Protein 7Y55 (pdb70)

Sequence (892 aa):
ENQVKVLNLWASPFGLRVLVGLEEKGVKYEYQEENLASKSELLLKMNPIHKKIPVLIHNDKPVLESLIIVEYIDEAWPNTNPFMPSSAYERARARFWADFVDKKLYDNGGALIMKCKGEAQEEAKRNMLEYLGLLEGALDELSGGIKPYFGGEKFGYMDIAFIPFASWFQAWEVMGNWKIPLETQFPRLHEWVNACMERESVKKVLPHPEKVAEFAMQMRRRFVENQVKVLNLWASPFGLRVLVGLEEKGVKYEYQEENLASKSELLLKMNPIHKKIPVLIHNDKPVLESLIIVEYIDEAWPNTNPFMPSSAYERARARFWADFVDKKLYDNGGALIMKCKGEAQEEAKRNMLEYLGLLEGALDELSGGIKPYFGGEKFGYMDIAFIPFASWFQAWEVMGNWKIPLETQFPRLHEWVNACMERESVKKVLPHPEKVAEFAMQMRRRFVNQVKVLNLWASPFGLRVLVGLEEKGVKYEYQEENLASKSELLLKMNPIHKKIPVLIHNDKPVLESLIIVEYIDEAWPNTNPFMPSSAYERARARFWADFVDKKLYDNGGALIMKCKGEAQEEAKRNMLEYLGLLEGALDELSGGIKPYFGGEKFGYMDIAFIPFASWFQAWEVMGNWKIPLETQFPRLHEWVNACMERESVKKVLPHPEKVAEFAMQMRRRFVQVKVLNLWASPFGLRVLVGLEEKGVKYEYQEENLASKSELLLKMNPIHKKIPVLIHNDKPVLESLIIVEYIDEAWPNTNPFMPSSAYERARARFWADFVDKKLYDNGGALIMKCKGEAQEEAKRNMLEYLGLLEGALDELSGGIKPYFGGEKFGYMDIAFIPFASWFQAWEVMGNWKIPLETQFPRLHEWVNACMERESVKKVLPHPEKVAEFAMQMRRRF

Organism: NCBI:txid190402

Structure (mmCIF, N/CA/C/O backbone):
data_7Y55
#
_entry.id   7Y55
#
_cell.length_a   166.402
_cell.length_b   55.509
_cell.length_c   119.754
_cell.angle_alpha   90.0
_cell.angle_beta   112.498
_cell.angle_gamma   90.0
#
_symmetry.space_group_name_H-M   'C 1 2 1'
#
loop_
_entity.id
_entity.type
_entity.pdbx_description
1 polymer PdGSTU1
2 non-polymer GLUTATHIONE
3 water water
#
loop_
_atom_site.group_PDB
_atom_site.id
_atom_site.type_symbol
_atom_site.label_atom_id
_atom_site.label_alt_id
_atom_site.label_comp_id
_atom_site.label_asym_id
_atom_site.label_entity_id
_atom_site.label_seq_id
_atom_site.pdbx_PDB_ins_code
_atom_site.Cartn_x
_atom_site.Cartn_y
_atom_site.Cartn_z
_atom_site.occupancy
_atom_site.B_iso_or_equiv
_atom_site.auth_seq_id
_atom_site.auth_comp_id
_atom_site.auth_asym_id
_atom_site.auth_atom_id
_atom_site.pdbx_PDB_model_num
ATOM 1 N N . GLU A 1 11 ? -54.29604 26.06004 37.18833 1.000 86.19055 2 GLU A N 1
ATOM 2 C CA . GLU A 1 11 ? -55.70632 25.88148 37.48917 1.000 89.14090 2 GLU A CA 1
ATOM 3 C C . GLU A 1 11 ? -56.16496 24.47898 37.09216 1.000 87.90170 2 GLU A C 1
ATOM 4 O O . GLU A 1 11 ? -57.08081 24.32299 36.28154 1.000 101.64445 2 GLU A O 1
ATOM 15 N N . ASN A 1 12 ? -55.51900 23.46011 37.65564 1.000 82.51370 3 ASN A N 1
ATOM 16 C CA . ASN A 1 12 ? -56.06718 22.10807 37.60948 1.000 79.56343 3 ASN A CA 1
ATOM 17 C C . ASN A 1 12 ? -55.93177 21.46753 38.98830 1.000 83.15657 3 ASN A C 1
ATOM 18 O O . ASN A 1 12 ? -55.09294 21.86955 39.80217 1.000 73.17505 3 ASN A O 1
ATOM 29 N N . GLN A 1 13 ? -56.76001 20.46190 39.23534 1.000 68.30379 4 GLN A N 1
ATOM 30 C CA . GLN A 1 13 ? -57.03036 19.97186 40.58902 1.000 63.97261 4 GLN A CA 1
ATOM 31 C C . GLN A 1 13 ? -56.03915 19.02396 41.24968 1.000 58.06178 4 GLN A C 1
ATOM 32 O O . GLN A 1 13 ? -56.20673 18.68045 42.42019 1.000 51.38841 4 GLN A O 1
ATOM 46 N N . VAL A 1 14 ? -55.00141 18.61706 40.53522 1.000 56.66807 5 VAL A N 1
ATOM 47 C CA . VAL A 1 14 ? -54.02564 17.70636 41.11644 1.000 53.47057 5 VAL A CA 1
ATOM 48 C C . VAL A 1 14 ? -52.69513 18.40087 41.12992 1.000 52.44632 5 VAL A C 1
ATOM 49 O O . VAL A 1 14 ? -52.28621 18.96601 40.12719 1.000 54.95262 5 VAL A O 1
ATOM 62 N N . LYS A 1 15 ? -52.04510 18.38793 42.28502 1.000 47.97785 6 LYS A N 1
ATOM 63 C CA . LYS A 1 15 ? -50.74397 19.02010 42.40435 1.000 44.78654 6 LYS A CA 1
ATOM 64 C C . LYS A 1 15 ? -49.77036 17.99628 42.97021 1.000 43.48498 6 LYS A C 1
ATOM 65 O O . LYS A 1 15 ? -50.12413 17.21917 43.85709 1.000 42.48228 6 LYS A O 1
ATOM 84 N N . VAL A 1 16 ? -48.54796 17.99348 42.45071 1.000 42.37613 7 VAL A N 1
ATOM 85 C CA . VAL A 1 16 ? -47.53579 17.05908 42.92740 1.000 40.01843 7 VAL A CA 1
ATOM 86 C C . VAL A 1 16 ? -46.32548 17.82057 43.44080 1.000 40.35143 7 VAL A C 1
ATOM 87 O O . VAL A 1 16 ? -45.73724 18.62438 42.72212 1.000 40.65623 7 VAL A O 1
ATOM 100 N N . LEU A 1 17 ? -45.97399 17.57001 44.69876 1.000 38.77792 8 LEU A N 1
ATOM 101 C CA . LEU A 1 17 ? -44.76661 18.14263 45.27203 1.000 40.35771 8 LEU A CA 1
ATOM 102 C C . LEU A 1 17 ? -43.68373 17.08582 45.22119 1.000 39.55271 8 LEU A C 1
ATOM 103 O O . LEU A 1 17 ? -43.85742 15.98279 45.76280 1.000 38.35276 8 LEU A O 1
ATOM 119 N N . ASN A 1 18 ? -42.57497 17.41893 44.56257 1.000 40.48454 9 ASN A N 1
ATOM 120 C CA . ASN A 1 18 ? -41.56026 16.40930 44.30148 1.000 40.16057 9 ASN A CA 1
ATOM 121 C C . ASN A 1 18 ? -40.15895 16.91847 44.01213 1.000 39.78866 9 ASN A C 1
ATOM 122 O O . ASN A 1 18 ? -39.95077 18.07858 43.67349 1.000 40.60410 9 ASN A O 1
ATOM 133 N N . LEU A 1 19 ? -39.20714 16.00682 44.16951 1.000 40.44449 10 LEU A N 1
ATOM 134 C CA . LEU A 1 19 ? -37.84682 16.16766 43.68063 1.000 38.33046 10 LEU A CA 1
ATOM 135 C C . LEU A 1 19 ? -37.66842 15.32259 42.41814 1.000 37.53315 10 LEU A C 1
ATOM 136 O O . LEU A 1 19 ? -37.94838 14.12845 42.42224 1.000 37.02030 10 LEU A O 1
ATOM 152 N N . TRP A 1 20 ? -37.20753 15.95251 41.34272 1.000 37.72040 11 TRP A N 1
ATOM 153 C CA . TRP A 1 20 ? -37.20928 15.33906 40.01120 1.000 37.62651 11 TRP A CA 1
ATOM 154 C C . TRP A 1 20 ? -36.51859 13.96554 39.93291 1.000 38.64557 11 TRP A C 1
ATOM 155 O O . TRP A 1 20 ? -36.94319 13.10747 39.16014 1.000 37.73315 11 TRP A O 1
ATOM 176 N N . ALA A 1 21 ? -35.46109 13.75984 40.72117 1.000 39.52653 12 ALA A N 1
ATOM 177 C CA . ALA A 1 21 ? -34.66061 12.52907 40.63617 1.000 39.90949 12 ALA A CA 1
ATOM 178 C C . ALA A 1 21 ? -35.14011 11.41466 41.57265 1.000 38.48759 12 ALA A C 1
ATOM 179 O O . ALA A 1 21 ? -34.64671 10.29421 41.50241 1.000 38.29156 12 ALA A O 1
ATOM 186 N N . SER A 1 22 ? -36.09797 11.70752 42.44612 1.000 37.92190 13 SER A N 1
ATOM 187 C CA . SER A 1 22 ? -36.56967 10.69917 43.39491 1.000 40.73303 13 SER A CA 1
ATOM 188 C C . SER A 1 22 ? -37.39322 9.61495 42.69127 1.000 39.34540 13 SER A C 1
ATOM 189 O O . SER A 1 22 ? -38.37507 9.94028 42.04142 1.000 40.98939 13 SER A O 1
ATOM 197 N N . PRO A 1 23 ? -36.99201 8.32921 42.80780 1.000 42.10428 14 PRO A N 1
ATOM 198 C CA . PRO A 1 23 ? -37.79655 7.24151 42.22423 1.000 41.67536 14 PRO A CA 1
ATOM 199 C C . PRO A 1 23 ? -39.19390 7.21209 42.83449 1.000 41.28693 14 PRO A C 1
ATOM 200 O O . PRO A 1 23 ? -40.18128 6.90991 42.15709 1.000 42.30576 14 PRO A O 1
ATOM 211 N N . PHE A 1 24 ? -39.27047 7.60953 44.09982 1.000 39.37555 15 PHE A N 1
ATOM 212 C CA . PHE A 1 24 ? -40.50545 7.52555 44.86992 1.000 40.40731 15 PHE A CA 1
ATOM 213 C C . PHE A 1 24 ? -41.59638 8.46192 44.36299 1.000 40.00577 15 PHE A C 1
ATOM 214 O O . PHE A 1 24 ? -42.76564 8.09797 44.37505 1.000 38.46092 15 PHE A O 1
ATOM 231 N N . GLY A 1 25 ? -41.23145 9.65702 43.90625 1.000 39.64156 16 GLY A N 1
ATOM 232 C CA . GLY A 1 25 ? -42.20337 10.56099 43.29910 1.000 37.15291 16 GLY A CA 1
ATOM 233 C C . GLY A 1 25 ? -42.46724 10.21121 41.84926 1.000 37.37673 16 GLY A C 1
ATOM 234 O O . GLY A 1 25 ? -43.58191 10.39118 41.32367 1.000 36.34041 16 GLY A O 1
ATOM 238 N N . LEU A 1 26 ? -41.43305 9.69657 41.19128 1.000 39.15842 17 LEU A N 1
ATOM 239 C CA . LEU A 1 26 ? -41.58165 9.22013 39.82065 1.000 41.02783 17 LEU A CA 1
ATOM 240 C C . LEU A 1 26 ? -42.63377 8.12509 39.71453 1.000 38.10002 17 LEU A C 1
ATOM 241 O O . LEU A 1 26 ? -43.36714 8.07129 38.73199 1.000 37.81637 17 LEU A O 1
ATOM 257 N N . ARG A 1 27 ? -42.71371 7.26742 40.72974 1.000 38.43496 18 ARG A N 1
ATOM 258 C CA . ARG A 1 27 ? -43.85017 6.34374 40.86189 1.000 41.66653 18 ARG A CA 1
ATOM 259 C C . ARG A 1 27 ? -45.19874 7.05046 40.67307 1.000 36.15720 18 ARG A C 1
ATOM 260 O O . ARG A 1 27 ? -46.03842 6.66119 39.84879 1.000 37.54448 18 ARG A O 1
ATOM 281 N N . VAL A 1 28 ? -45.37598 8.10418 41.45947 1.000 35.81032 19 VAL A N 1
ATOM 282 C CA . VAL A 1 28 ? -46.59591 8.89338 41.47614 1.000 35.97794 19 VAL A CA 1
ATOM 283 C C . VAL A 1 28 ? -46.89085 9.49583 40.10393 1.000 37.02278 19 VAL A C 1
ATOM 284 O O . VAL A 1 28 ? -48.00626 9.38840 39.58350 1.000 37.43657 19 VAL A O 1
ATOM 297 N N . LEU A 1 29 ? -45.87917 10.11325 39.51046 1.000 37.25582 20 LEU A N 1
ATOM 298 C CA . LEU A 1 29 ? -46.05297 10.69994 38.18256 1.000 38.67777 20 LEU A CA 1
ATOM 299 C C . LEU A 1 29 ? -46.43965 9.63886 37.15141 1.000 37.56943 20 LEU A C 1
ATOM 300 O O . LEU A 1 29 ? -47.36188 9.84881 36.35489 1.000 40.12025 20 LEU A O 1
ATOM 316 N N . VAL A 1 30 ? -45.72623 8.51265 37.15243 1.000 37.90031 21 VAL A N 1
ATOM 317 C CA . VAL A 1 30 ? -46.03944 7.42579 36.22846 1.000 39.54626 21 VAL A CA 1
ATOM 318 C C . VAL A 1 30 ? -47.49943 6.97689 36.38077 1.000 38.44631 21 VAL A C 1
ATOM 319 O O . VAL A 1 30 ? -48.24468 6.87897 35.39368 1.000 42.49643 21 VAL A O 1
ATOM 332 N N . GLY A 1 31 ? -47.90611 6.72110 37.62097 1.000 37.89098 22 GLY A N 1
ATOM 333 C CA . GLY A 1 31 ? -49.27602 6.32597 37.90114 1.000 37.09391 22 GLY A CA 1
ATOM 334 C C . GLY A 1 31 ? -50.30589 7.34096 37.43009 1.000 40.36880 22 GLY A C 1
ATOM 335 O O . GLY A 1 31 ? -51.32303 6.96522 36.85108 1.000 41.82723 22 GLY A O 1
ATOM 339 N N . LEU A 1 32 ? -50.05460 8.62512 37.67860 1.000 39.70868 23 LEU A N 1
ATOM 340 C CA . LEU A 1 32 ? -50.96561 9.66661 37.20527 1.000 40.65366 23 LEU A CA 1
ATOM 341 C C . LEU A 1 32 ? -51.03248 9.69627 35.68264 1.000 44.25005 23 LEU A C 1
ATOM 342 O O . LEU A 1 32 ? -52.10670 9.86660 35.11448 1.000 43.51707 23 LEU A O 1
ATOM 358 N N . GLU A 1 33 ? -49.88856 9.55215 35.01752 1.000 43.86134 24 GLU A N 1
ATOM 359 C CA . GLU A 1 33 ? -49.87865 9.55005 33.55276 1.000 45.53699 24 GLU A CA 1
ATOM 360 C C . GLU A 1 33 ? -50.68092 8.37316 33.00786 1.000 47.10733 24 GLU A C 1
ATOM 361 O O . GLU A 1 33 ? -51.45907 8.53740 32.06471 1.000 46.29287 24 GLU A O 1
ATOM 373 N N . GLU A 1 34 ? -50.53128 7.20183 33.61981 1.000 44.42812 25 GLU A N 1
ATOM 374 C CA . GLU A 1 34 ? -51.29379 6.03471 33.17321 1.000 48.75885 25 GLU A CA 1
ATOM 375 C C . GLU A 1 34 ? -52.81055 6.25714 33.24816 1.000 51.49420 25 GLU A C 1
ATOM 376 O O . GLU A 1 34 ? -53.53233 5.85195 32.34681 1.000 58.20874 25 GLU A O 1
ATOM 388 N N . LYS A 1 35 ? -53.28385 6.94870 34.28544 1.000 51.89643 26 LYS A N 1
ATOM 389 C CA . LYS A 1 35 ? -54.72026 7.20586 34.46437 1.000 52.12776 26 LYS A CA 1
ATOM 390 C C . LYS A 1 35 ? -55.25070 8.35798 33.62488 1.000 50.57504 26 LYS A C 1
ATOM 391 O O . LYS A 1 35 ? -56.45459 8.59753 33.59371 1.000 51.20361 26 LYS A O 1
ATOM 410 N N . GLY A 1 36 ? -54.35832 9.07054 32.94586 1.000 49.01572 27 GLY A N 1
ATOM 411 C CA . GLY A 1 36 ? -54.75297 10.22175 32.15399 1.000 50.09287 27 GLY A CA 1
ATOM 412 C C . GLY A 1 36 ? -55.12212 11.43004 32.99118 1.000 47.61919 27 GLY A C 1
ATOM 413 O O . GLY A 1 36 ? -55.91270 12.26498 32.55962 1.000 47.88308 27 GLY A O 1
ATOM 417 N N . VAL A 1 37 ? -54.55459 11.53325 34.18857 1.000 48.52827 28 VAL A N 1
ATOM 418 C CA . VAL A 1 37 ? -54.83327 12.67794 35.05895 1.000 51.03616 28 VAL A CA 1
ATOM 419 C C . VAL A 1 37 ? -53.88652 13.83751 34.71026 1.000 49.87296 28 VAL A C 1
ATOM 420 O O . VAL A 1 37 ? -52.68094 13.62360 34.59824 1.000 50.00138 28 VAL A O 1
ATOM 433 N N . LYS A 1 38 ? -54.42009 15.05100 34.53775 1.000 55.79109 29 LYS A N 1
ATOM 434 C CA . LYS A 1 38 ? -53.57981 16.22938 34.29442 1.000 58.19850 29 LYS A CA 1
ATOM 435 C C . LYS A 1 38 ? -53.27578 16.82808 35.66241 1.000 56.20489 29 LYS A C 1
ATOM 436 O O . LYS A 1 38 ? -54.13998 16.85556 36.53626 1.000 57.06216 29 LYS A O 1
ATOM 455 N N . TYR A 1 39 ? -52.03920 17.27225 35.86123 1.000 56.21260 30 TYR A N 1
ATOM 456 C CA . TYR A 1 39 ? -51.60136 17.73712 37.17276 1.000 53.26200 30 TYR A CA 1
ATOM 457 C C . TYR A 1 39 ? -50.57550 18.85983 37.08724 1.000 53.46177 30 TYR A C 1
ATOM 458 O O . TYR A 1 39 ? -49.85779 19.01041 36.09436 1.000 53.71577 30 TYR A O 1
ATOM 476 N N . GLU A 1 40 ? -50.53601 19.64834 38.15311 1.000 55.07561 31 GLU A N 1
ATOM 477 C CA . GLU A 1 40 ? -49.47362 20.59905 38.40238 1.000 55.58238 31 GLU A CA 1
ATOM 478 C C . GLU A 1 40 ? -48.29096 19.89536 39.04910 1.000 49.38859 31 GLU A C 1
ATOM 479 O O . GLU A 1 40 ? -48.45699 18.99464 39.87468 1.000 45.98614 31 GLU A O 1
ATOM 491 N N . TYR A 1 41 ? -47.09878 20.33294 38.66450 1.000 46.11305 32 TYR A N 1
ATOM 492 C CA . TYR A 1 41 ? -45.86627 19.82822 39.24089 1.000 43.08365 32 TYR A CA 1
ATOM 493 C C . TYR A 1 41 ? -45.12230 20.96289 39.91344 1.000 42.35033 32 TYR A C 1
ATOM 494 O O . TYR A 1 41 ? -44.93815 22.03624 39.34407 1.000 41.22221 32 TYR A O 1
ATOM 512 N N . GLN A 1 42 ? -44.70892 20.70436 41.14497 1.000 40.73103 33 GLN A N 1
ATOM 513 C CA . GLN A 1 42 ? -43.90646 21.64654 41.88852 1.000 41.78559 33 GLN A CA 1
ATOM 514 C C . GLN A 1 42 ? -42.63335 20.95917 42.39033 1.000 40.40870 33 GLN A C 1
ATOM 515 O O . GLN A 1 42 ? -42.66534 19.98568 43.16237 1.000 39.07585 33 GLN A O 1
ATOM 529 N N . GLU A 1 43 ? -41.51128 21.48204 41.90649 1.000 40.29430 34 GLU A N 1
ATOM 530 C CA . GLU A 1 43 ? -40.20377 21.02934 42.33697 1.000 40.76795 34 GLU A CA 1
ATOM 531 C C . GLU A 1 43 ? -39.88969 21.60780 43.70510 1.000 42.90026 34 GLU A C 1
ATOM 532 O O . GLU A 1 43 ? -39.99941 22.80722 43.91485 1.000 44.06037 34 GLU A O 1
ATOM 544 N N . GLU A 1 44 ? -39.48382 20.74276 44.62817 1.000 43.81314 35 GLU A N 1
ATOM 545 C CA . GLU A 1 44 ? -39.10879 21.17057 45.97203 1.000 48.60491 35 GLU A CA 1
ATOM 546 C C . GLU A 1 44 ? -37.60280 21.05280 46.16437 1.000 49.07202 35 GLU A C 1
ATOM 547 O O . GLU A 1 44 ? -36.99861 20.06284 45.76320 1.000 46.84783 35 GLU A O 1
ATOM 559 N N . ASN A 1 45 ? -37.01084 22.07313 46.77959 1.000 53.05324 36 ASN A N 1
ATOM 560 C CA . ASN A 1 45 ? -35.64410 21.99438 47.27856 1.000 59.11766 36 ASN A CA 1
ATOM 561 C C . ASN A 1 45 ? -35.68698 21.54850 48.73734 1.000 62.40685 36 ASN A C 1
ATOM 562 O O . ASN A 1 45 ? -36.27898 22.21877 49.57578 1.000 74.57478 36 ASN A O 1
ATOM 573 N N . LEU A 1 46 ? -35.08050 20.40265 49.02731 1.000 63.93567 37 LEU A N 1
ATOM 574 C CA . LEU A 1 46 ? -35.13469 19.82497 50.36230 1.000 66.39301 37 LEU A CA 1
ATOM 575 C C . LEU A 1 46 ? -34.33206 20.66769 51.35505 1.000 64.77991 37 LEU A C 1
ATOM 576 O O . LEU A 1 46 ? -34.46809 20.49861 52.56948 1.000 63.91914 37 LEU A O 1
ATOM 592 N N . ALA A 1 47 ? -33.50886 21.58121 50.83644 1.000 63.09561 38 ALA A N 1
ATOM 593 C CA . ALA A 1 47 ? -32.75406 22.51967 51.67768 1.000 65.63855 38 ALA A CA 1
ATOM 594 C C . ALA A 1 47 ? -33.57810 23.75849 52.03004 1.000 63.55717 38 ALA A C 1
ATOM 595 O O . ALA A 1 47 ? -33.32037 24.41177 53.03604 1.000 63.64191 38 ALA A O 1
ATOM 602 N N . SER A 1 48 ? -34.58382 24.05526 51.21185 1.000 62.00295 39 SER A N 1
ATOM 603 C CA . SER A 1 48 ? -35.51296 25.15307 51.47710 1.000 62.40478 39 SER A CA 1
ATOM 604 C C . SER A 1 48 ? -36.91998 24.68784 51.09961 1.000 59.83074 39 SER A C 1
ATOM 605 O O . SER A 1 48 ? -37.40232 24.94441 49.99608 1.000 58.82517 39 SER A O 1
ATOM 613 N N . LYS A 1 49 ? -37.56546 23.99265 52.03184 1.000 58.86465 40 LYS A N 1
ATOM 614 C CA . LYS A 1 49 ? -38.86644 23.37414 51.78548 1.000 56.72177 40 LYS A CA 1
ATOM 615 C C . LYS A 1 49 ? -40.02023 24.36486 51.78921 1.000 55.92815 40 LYS A C 1
ATOM 616 O O . LYS A 1 49 ? -40.12459 25.22009 52.66744 1.000 55.89592 40 LYS A O 1
ATOM 635 N N . SER A 1 50 ? -40.89703 24.22962 50.80316 1.000 55.17954 41 SER A N 1
ATOM 636 C CA . SER A 1 50 ? -42.10552 25.03328 50.75365 1.000 55.73969 41 SER A CA 1
ATOM 637 C C . SER A 1 50 ? -42.95826 24.80855 52.00428 1.000 56.61494 41 SER A C 1
ATOM 638 O O . SER A 1 50 ? -43.00366 23.70754 52.55221 1.000 53.81869 41 SER A O 1
ATOM 646 N N . GLU A 1 51 ? -43.64062 25.86634 52.43230 1.000 69.46120 42 GLU A N 1
ATOM 647 C CA . GLU A 1 51 ? -44.57207 25.81588 53.55374 1.000 56.22488 42 GLU A CA 1
ATOM 648 C C . GLU A 1 51 ? -45.70623 24.85788 53.27315 1.000 54.97871 42 GLU A C 1
ATOM 649 O O . GLU A 1 51 ? -46.26572 24.26042 54.18155 1.000 54.76069 42 GLU A O 1
ATOM 661 N N . LEU A 1 52 ? -46.05327 24.75311 52.00029 1.000 54.44893 43 LEU A N 1
ATOM 662 C CA . LEU A 1 52 ? -47.08665 23.84624 51.53846 1.000 55.20481 43 LEU A CA 1
ATOM 663 C C . LEU A 1 52 ? -46.72057 22.38511 51.81671 1.000 50.82864 43 LEU A C 1
ATOM 664 O O . LEU A 1 52 ? -47.53230 21.61156 52.31928 1.000 48.71798 43 LEU A O 1
ATOM 680 N N . LEU A 1 53 ? -45.48319 22.02513 51.48864 1.000 61.54164 44 LEU A N 1
ATOM 681 C CA . LEU A 1 53 ? -44.94578 20.70183 51.78267 1.000 52.79167 44 LEU A CA 1
ATOM 682 C C . LEU A 1 53 ? -45.00774 20.46081 53.28717 1.000 49.30466 44 LEU A C 1
ATOM 683 O O . LEU A 1 53 ? -45.29322 19.35719 53.73955 1.000 46.03798 44 LEU A O 1
ATOM 699 N N . LEU A 1 54 ? -44.74154 21.51966 54.04732 1.000 51.52440 45 LEU A N 1
ATOM 700 C CA . LEU A 1 54 ? -44.76059 21.48341 55.51038 1.000 51.27435 45 LEU A CA 1
ATOM 701 C C . LEU A 1 54 ? -46.17379 21.47652 56.09783 1.000 47.96587 45 LEU A C 1
ATOM 702 O O . LEU A 1 54 ? -46.38848 20.91042 57.16626 1.000 46.87048 45 LEU A O 1
ATOM 718 N N . LYS A 1 55 ? -47.12429 22.10666 55.40707 1.000 51.79910 46 LYS A N 1
ATOM 719 C CA . LYS A 1 55 ? -48.53576 22.08965 55.80854 1.000 50.18525 46 LYS A CA 1
ATOM 720 C C . LYS A 1 55 ? -49.12919 20.71694 55.52593 1.000 47.02601 46 LYS A C 1
ATOM 721 O O . LYS A 1 55 ? -49.90148 20.17088 56.31547 1.000 46.71754 46 LYS A O 1
ATOM 740 N N . MET A 1 56 ? -48.74305 20.17307 54.37886 1.000 44.21840 47 MET A N 1
ATOM 741 C CA . MET A 1 56 ? -49.29292 18.92857 53.86322 1.000 46.19268 47 MET A CA 1
ATOM 742 C C . MET A 1 56 ? -48.61593 17.66195 54.38677 1.000 41.72096 47 MET A C 1
ATOM 743 O O . MET A 1 56 ? -49.27057 16.62840 54.52257 1.000 42.17048 47 MET A O 1
ATOM 757 N N . ASN A 1 57 ? -47.31326 17.74240 54.65767 1.000 41.46396 48 ASN A N 1
ATOM 758 C CA . ASN A 1 57 ? -46.56513 16.62215 55.23163 1.000 40.68607 48 ASN A CA 1
ATOM 759 C C . ASN A 1 57 ? -45.70685 17.08701 56.41287 1.000 42.94146 48 ASN A C 1
ATOM 760 O O . ASN A 1 57 ? -44.48967 17.04498 56.35579 1.000 44.67666 48 ASN A O 1
ATOM 771 N N . PRO A 1 58 ? -46.35861 17.52114 57.50338 1.000 42.68017 49 PRO A N 1
ATOM 772 C CA . PRO A 1 58 ? -45.70316 18.06753 58.70090 1.000 45.01535 49 PRO A CA 1
ATOM 773 C C . PRO A 1 58 ? -44.94087 17.03978 59.53602 1.000 43.88763 49 PRO A C 1
ATOM 774 O O . PRO A 1 58 ? -44.03361 17.42063 60.27675 1.000 43.59830 49 PRO A O 1
ATOM 785 N N . ILE A 1 59 ? -45.30946 15.76695 59.43325 1.000 42.61839 50 ILE A N 1
ATOM 786 C CA . ILE A 1 59 ? -44.67983 14.72867 60.24337 1.000 42.66021 50 ILE A CA 1
ATOM 787 C C . ILE A 1 59 ? -43.37914 14.26252 59.61968 1.000 42.16386 50 ILE A C 1
ATOM 788 O O . ILE A 1 59 ? -42.39433 14.05216 60.32016 1.000 43.94823 50 ILE A O 1
ATOM 804 N N . HIS A 1 60 ? -43.38759 14.08616 58.30224 1.000 44.64013 51 HIS A N 1
ATOM 805 C CA . HIS A 1 60 ? -42.23047 13.54877 57.58312 1.000 46.03442 51 HIS A CA 1
ATOM 806 C C . HIS A 1 60 ? -41.50690 14.62911 56.79707 1.000 46.82626 51 HIS A C 1
ATOM 807 O O . HIS A 1 60 ? -40.29467 14.55540 56.61846 1.000 50.75175 51 HIS A O 1
ATOM 821 N N . LYS A 1 61 ? -42.25426 15.62167 56.32183 1.000 45.25134 52 LYS A N 1
ATOM 822 C CA . LYS A 1 61 ? -41.67528 16.73364 55.57638 1.000 46.74322 52 LYS A CA 1
ATOM 823 C C . LYS A 1 61 ? -40.92312 16.20176 54.37396 1.000 47.47903 52 LYS A C 1
ATOM 824 O O . LYS A 1 61 ? -39.88368 16.73431 53.99724 1.000 52.50152 52 LYS A O 1
ATOM 843 N N . LYS A 1 62 ? -41.45970 15.14203 53.77925 1.000 47.89380 53 LYS A N 1
ATOM 844 C CA . LYS A 1 62 ? -40.82508 14.49068 52.64039 1.000 49.69143 53 LYS A CA 1
ATOM 845 C C . LYS A 1 62 ? -41.65734 14.59179 51.37444 1.000 46.83294 53 LYS A C 1
ATOM 846 O O . LYS A 1 62 ? -42.86685 14.75549 51.42346 1.000 46.84081 53 LYS A O 1
ATOM 865 N N . ILE A 1 63 ? -40.97462 14.49763 50.24311 1.000 48.79055 54 ILE A N 1
ATOM 866 C CA . ILE A 1 63 ? -41.61603 14.21286 48.96876 1.000 49.60129 54 ILE A CA 1
ATOM 867 C C . ILE A 1 63 ? -41.61011 12.69728 48.75025 1.000 47.62602 54 ILE A C 1
ATOM 868 O O . ILE A 1 63 ? -40.84686 11.99335 49.39329 1.000 47.56893 54 ILE A O 1
ATOM 884 N N . PRO A 1 64 ? -42.49234 12.19208 47.87323 1.000 45.28988 55 PRO A N 1
ATOM 885 C CA . PRO A 1 64 ? -43.49020 12.99947 47.16554 1.000 42.34962 55 PRO A CA 1
ATOM 886 C C . PRO A 1 64 ? -44.69801 13.35747 48.02189 1.000 39.99528 55 PRO A C 1
ATOM 887 O O . PRO A 1 64 ? -44.94460 12.73459 49.05271 1.000 40.76345 55 PRO A O 1
ATOM 898 N N . VAL A 1 65 ? -45.40210 14.40020 47.60770 1.000 38.56712 56 VAL A N 1
ATOM 899 C CA . VAL A 1 65 ? -46.73892 14.66050 48.12949 1.000 38.46505 56 VAL A CA 1
ATOM 900 C C . VAL A 1 65 ? -47.70027 14.80966 46.97566 1.000 38.81051 56 VAL A C 1
ATOM 901 O O . VAL A 1 65 ? -47.42216 15.52461 46.01232 1.000 38.25439 56 VAL A O 1
ATOM 914 N N . LEU A 1 66 ? -48.82907 14.11069 47.08495 1.000 37.05569 57 LEU A N 1
ATOM 915 C CA . LEU A 1 66 ? -49.89401 14.25808 46.09931 1.000 38.29568 57 LEU A CA 1
ATOM 916 C C . LEU A 1 66 ? -51.10280 14.97100 46.67552 1.000 37.16361 57 LEU A C 1
ATOM 917 O O . LEU A 1 66 ? -51.73430 14.47344 47.59446 1.000 35.39299 57 LEU A O 1
ATOM 933 N N . ILE A 1 67 ? -51.42493 16.13702 46.12010 1.000 37.12566 58 ILE A N 1
ATOM 934 C CA . ILE A 1 67 ? -52.60885 16.87166 46.55896 1.000 38.27498 58 ILE A CA 1
ATOM 935 C C . ILE A 1 67 ? -53.72464 16.71915 45.54518 1.000 39.64446 58 ILE A C 1
ATOM 936 O O . ILE A 1 67 ? -53.60618 17.13295 44.38418 1.000 41.46532 58 ILE A O 1
ATOM 952 N N . HIS A 1 68 ? -54.79972 16.09886 46.02546 1.000 36.81741 59 HIS A N 1
ATOM 953 C CA . HIS A 1 68 ? -56.01732 15.90636 45.25081 1.000 38.44734 59 HIS A CA 1
ATOM 954 C C . HIS A 1 68 ? -57.15799 16.66904 45.91571 1.000 37.43570 59 HIS A C 1
ATOM 955 O O . HIS A 1 68 ? -57.63119 16.27755 46.97994 1.000 35.84622 59 HIS A O 1
ATOM 970 N N . ASN A 1 69 ? -57.58095 17.76230 45.28221 1.000 38.37703 60 ASN A N 1
ATOM 971 C CA . ASN A 1 69 ? -58.62951 18.63234 45.82053 1.000 36.18651 60 ASN A CA 1
ATOM 972 C C . ASN A 1 69 ? -58.44670 18.91428 47.31231 1.000 34.76790 60 ASN A C 1
ATOM 973 O O . ASN A 1 69 ? -59.31282 18.57758 48.11841 1.000 37.28880 60 ASN A O 1
ATOM 984 N N . ASP A 1 70 ? -57.30921 19.50414 47.67282 1.000 36.10842 61 ASP A N 1
ATOM 985 C CA . ASP A 1 70 ? -56.99386 19.84048 49.06530 1.000 36.45501 61 ASP A CA 1
ATOM 986 C C . ASP A 1 70 ? -56.83491 18.62402 49.96637 1.000 35.68210 61 ASP A C 1
ATOM 987 O O . ASP A 1 70 ? -56.79972 18.75885 51.19022 1.000 35.82704 61 ASP A O 1
ATOM 996 N N . LYS A 1 71 ? -56.71553 17.43682 49.37833 1.000 35.16763 62 LYS A N 1
ATOM 997 C CA . LYS A 1 71 ? -56.44010 16.25294 50.18093 1.000 34.26940 62 LYS A CA 1
ATOM 998 C C . LYS A 1 71 ? -54.98533 15.79218 49.94214 1.000 31.91716 62 LYS A C 1
ATOM 999 O O . LYS A 1 71 ? -54.62766 15.43694 48.81064 1.000 35.08382 62 LYS A O 1
ATOM 1018 N N . PRO A 1 72 ? -54.14492 15.80278 50.99872 1.000 33.24434 63 PRO A N 1
ATOM 1019 C CA . PRO A 1 72 ? -52.74797 15.37121 50.82992 1.000 32.49802 63 PRO A CA 1
ATOM 1020 C C . PRO A 1 72 ? -52.56162 13.86950 50.99901 1.000 32.92135 63 PRO A C 1
ATOM 1021 O O . PRO A 1 72 ? -52.88258 13.32225 52.04998 1.000 31.47585 63 PRO A O 1
ATOM 1032 N N . VAL A 1 73 ? -51.98090 13.23644 49.98449 1.000 32.14780 64 VAL A N 1
ATOM 1033 C CA . VAL A 1 73 ? -51.70154 11.81111 49.99714 1.000 32.44575 64 VAL A CA 1
ATOM 1034 C C . VAL A 1 73 ? -50.18185 11.65001 50.10759 1.000 32.39905 64 VAL A C 1
ATOM 1035 O O . VAL A 1 73 ? -49.40582 12.26394 49.34907 1.000 34.56034 64 VAL A O 1
ATOM 1048 N N . LEU A 1 74 ? -49.79328 10.82905 51.08321 1.000 32.94773 65 LEU A N 1
ATOM 1049 C CA . LEU A 1 74 ? -48.41659 10.68731 51.54357 1.000 35.44366 65 LEU A CA 1
ATOM 1050 C C . LEU A 1 74 ? -47.93683 9.23800 51.44647 1.000 36.72516 65 LEU A C 1
ATOM 1051 O O . LEU A 1 74 ? -48.74927 8.32266 51.53818 1.000 32.13005 65 LEU A O 1
ATOM 1067 N N . GLU A 1 75 ? -46.62391 9.05760 51.25520 1.000 39.65659 66 GLU A N 1
ATOM 1068 C CA . GLU A 1 75 ? -45.95614 7.75000 51.10874 1.000 40.24185 66 GLU A CA 1
ATOM 1069 C C . GLU A 1 75 ? -46.25806 7.12733 49.73277 1.000 36.13271 66 GLU A C 1
ATOM 1070 O O . GLU A 1 75 ? -47.39809 6.79642 49.42568 1.000 35.65672 66 GLU A O 1
ATOM 1082 N N . SER A 1 76 ? -45.21575 6.96026 48.91845 1.000 41.47765 67 SER A N 1
ATOM 1083 C CA . SER A 1 76 ? -45.35779 6.75033 47.46597 1.000 37.08163 67 SER A CA 1
ATOM 1084 C C . SER A 1 76 ? -46.27319 5.58318 47.10409 1.000 32.07740 67 SER A C 1
ATOM 1085 O O . SER A 1 76 ? -47.11018 5.69683 46.22058 1.000 34.42609 67 SER A O 1
ATOM 1093 N N . LEU A 1 77 ? -46.08807 4.45403 47.77500 1.000 32.67040 68 LEU A N 1
ATOM 1094 C CA . LEU A 1 77 ? -46.87337 3.25472 47.50086 1.000 32.64283 68 LEU A CA 1
ATOM 1095 C C . LEU A 1 77 ? -48.34768 3.43769 47.82848 1.000 31.92929 68 LEU A C 1
ATOM 1096 O O . LEU A 1 77 ? -49.24159 2.99412 47.09124 1.000 33.69066 68 LEU A O 1
ATOM 1112 N N . ILE A 1 78 ? -48.59294 4.09731 48.95016 1.000 31.42297 69 ILE A N 1
ATOM 1113 C CA . ILE A 1 78 ? -49.93887 4.40555 49.37506 1.000 32.06643 69 ILE A CA 1
ATOM 1114 C C . ILE A 1 78 ? -50.55258 5.37309 48.37682 1.000 34.54913 69 ILE A C 1
ATOM 1115 O O . ILE A 1 78 ? -51.71495 5.24734 48.02522 1.000 31.98540 69 ILE A O 1
ATOM 1131 N N . ILE A 1 79 ? -49.74221 6.30174 47.88578 1.000 32.87067 70 ILE A N 1
ATOM 1132 C CA . ILE A 1 79 ? -50.17216 7.24963 46.86086 1.000 31.39233 70 ILE A CA 1
ATOM 1133 C C . ILE A 1 79 ? -50.52570 6.51563 45.57622 1.000 31.99741 70 ILE A C 1
ATOM 1134 O O . ILE A 1 79 ? -51.48934 6.86143 44.90893 1.000 33.16157 70 ILE A O 1
ATOM 1150 N N . VAL A 1 80 ? -49.72355 5.51756 45.22357 1.000 32.58000 71 VAL A N 1
ATOM 1151 C CA . VAL A 1 80 ? -49.98927 4.68998 44.04465 1.000 33.54808 71 VAL A CA 1
ATOM 1152 C C . VAL A 1 80 ? -51.33092 3.96348 44.19031 1.000 33.62010 71 VAL A C 1
ATOM 1153 O O . VAL A 1 80 ? -52.17570 3.98791 43.28070 1.000 32.97658 71 VAL A O 1
ATOM 1166 N N . GLU A 1 81 ? -51.53112 3.33699 45.34657 1.000 33.14285 72 GLU A N 1
ATOM 1167 C CA . GLU A 1 81 ? -52.81225 2.70095 45.65058 1.000 34.16716 72 GLU A CA 1
ATOM 1168 C C . GLU A 1 81 ? -53.97632 3.69901 45.64511 1.000 35.63014 72 GLU A C 1
ATOM 1169 O O . GLU A 1 81 ? -55.06451 3.39446 45.15043 1.000 35.89447 72 GLU A O 1
ATOM 1181 N N . TYR A 1 82 ? -53.74139 4.88607 46.20090 1.000 32.84198 73 TYR A N 1
ATOM 1182 C CA . TYR A 1 82 ? -54.75245 5.93998 46.21910 1.000 35.19760 73 TYR A CA 1
ATOM 1183 C C . TYR A 1 82 ? -55.16045 6.28395 44.81433 1.000 36.85697 73 TYR A C 1
ATOM 1184 O O . TYR A 1 82 ? -56.34308 6.31853 44.48899 1.000 37.11429 73 TYR A O 1
ATOM 1202 N N . ILE A 1 83 ? -54.15805 6.52260 43.97924 1.000 34.49605 74 ILE A N 1
ATOM 1203 C CA . ILE A 1 83 ? -54.39521 6.84758 42.58066 1.000 35.56184 74 ILE A CA 1
ATOM 1204 C C . ILE A 1 83 ? -55.20687 5.76597 41.90643 1.000 37.30615 74 ILE A C 1
ATOM 1205 O O . ILE A 1 83 ? -56.11781 6.07323 41.14143 1.000 40.02011 74 ILE A O 1
ATOM 1221 N N . ASP A 1 84 ? -54.87148 4.50479 42.15726 1.000 36.67543 75 ASP A N 1
ATOM 1222 C CA . ASP A 1 84 ? -55.68108 3.43939 41.58172 1.000 39.91411 75 ASP A CA 1
ATOM 1223 C C . ASP A 1 84 ? -57.11944 3.45000 42.12464 1.000 42.24998 75 ASP A C 1
ATOM 1224 O O . ASP A 1 84 ? -58.06935 3.27570 41.36657 1.000 44.25877 75 ASP A O 1
ATOM 1233 N N . GLU A 1 85 ? -57.27650 3.68582 43.42348 1.000 39.74009 76 GLU A N 1
ATOM 1234 C CA . GLU A 1 85 ? -58.58943 3.62599 44.04519 1.000 40.14555 76 GLU A CA 1
ATOM 1235 C C . GLU A 1 85 ? -59.44127 4.87005 43.79463 1.000 41.76458 76 GLU A C 1
ATOM 1236 O O . GLU A 1 85 ? -60.65895 4.82195 43.95158 1.000 43.91087 76 GLU A O 1
ATOM 1248 N N . ALA A 1 86 ? -58.80183 5.97630 43.42506 1.000 40.92121 77 ALA A N 1
ATOM 1249 C CA . ALA A 1 86 ? -59.50527 7.22555 43.13743 1.000 45.45117 77 ALA A CA 1
ATOM 1250 C C . ALA A 1 86 ? -59.86493 7.39674 41.65035 1.000 45.97357 77 ALA A C 1
ATOM 1251 O O . ALA A 1 86 ? -60.80824 8.11776 41.32594 1.000 46.55336 77 ALA A O 1
ATOM 1258 N N . TRP A 1 87 ? -59.11866 6.74730 40.75690 1.000 47.14008 78 TRP A N 1
ATOM 1259 C CA . TRP A 1 87 ? -59.48018 6.67590 39.33438 1.000 50.19413 78 TRP A CA 1
ATOM 1260 C C . TRP A 1 87 ? -59.52523 5.21173 38.89841 1.000 54.30573 78 TRP A C 1
ATOM 1261 O O . TRP A 1 87 ? -58.67648 4.75956 38.13256 1.000 57.77371 78 TRP A O 1
ATOM 1282 N N . PRO A 1 88 ? -60.53575 4.47121 39.38669 1.000 60.26459 79 PRO A N 1
ATOM 1283 C CA . PRO A 1 88 ? -60.63223 3.01127 39.28971 1.000 68.46816 79 PRO A CA 1
ATOM 1284 C C . PRO A 1 88 ? -61.23562 2.49509 37.98430 1.000 69.42551 79 PRO A C 1
ATOM 1285 O O . PRO A 1 88 ? -61.03451 1.32959 37.64907 1.000 76.27207 79 PRO A O 1
ATOM 1296 N N . ASN A 1 89 ? -61.93251 3.36269 37.25721 1.000 71.92663 80 ASN A N 1
ATOM 1297 C CA . ASN A 1 89 ? -62.68727 2.98290 36.06091 1.000 76.35998 80 ASN A CA 1
ATOM 1298 C C . ASN A 1 89 ? -61.81399 3.01772 34.81559 1.000 79.82082 80 ASN A C 1
ATOM 1299 O O . ASN A 1 89 ? -62.32170 2.93587 33.69302 1.000 85.56785 80 ASN A O 1
ATOM 1310 N N . THR A 1 90 ? -60.50250 3.08450 35.01364 1.000 78.25910 81 THR A N 1
ATOM 1311 C CA . THR A 1 90 ? -59.61300 3.56915 33.97142 1.000 82.80460 81 THR A CA 1
ATOM 1312 C C . THR A 1 90 ? -58.45400 2.59033 33.70557 1.000 83.06301 81 THR A C 1
ATOM 1313 O O . THR A 1 90 ? -58.55565 1.77967 32.78876 1.000 95.87359 81 THR A O 1
ATOM 1324 N N . ASN A 1 91 ? -57.37732 2.63571 34.48492 1.000 78.21068 82 ASN A N 1
ATOM 1325 C CA . ASN A 1 91 ? -56.26383 1.68500 34.31815 1.000 75.80572 82 ASN A CA 1
ATOM 1326 C C . ASN A 1 91 ? -55.95672 0.95495 35.62245 1.000 63.43845 82 ASN A C 1
ATOM 1327 O O . ASN A 1 91 ? -55.11776 1.40542 36.39795 1.000 60.16174 82 ASN A O 1
ATOM 1338 N N . PRO A 1 92 ? -56.65533 -0.15974 35.88422 1.000 62.75416 83 PRO A N 1
ATOM 1339 C CA . PRO A 1 92 ? -56.42007 -0.88213 37.14002 1.000 60.94733 83 PRO A CA 1
ATOM 1340 C C . PRO A 1 92 ? -54.95860 -1.27714 37.31893 1.000 49.79502 83 PRO A C 1
ATOM 1341 O O . PRO A 1 92 ? -54.41216 -1.97122 36.46713 1.000 51.87925 83 PRO A O 1
ATOM 1352 N N . PHE A 1 93 ? -54.34686 -0.82854 38.41269 1.000 49.34718 84 PHE A N 1
ATOM 1353 C CA . PHE A 1 93 ? -52.95782 -1.16098 38.73821 1.000 45.08533 84 PHE A CA 1
ATOM 1354 C C . PHE A 1 93 ? -52.88179 -2.49524 39.46551 1.000 44.11343 84 PHE A C 1
ATOM 1355 O O . PHE A 1 93 ? -52.04935 -3.34690 39.15612 1.000 42.70289 84 PHE A O 1
ATOM 1372 N N . MET A 1 94 ? -53.79025 -2.68586 40.41480 1.000 44.34470 85 MET A N 1
ATOM 1373 C CA . MET A 1 94 ? -53.74698 -3.85061 41.29234 1.000 44.18546 85 MET A CA 1
ATOM 1374 C C . MET A 1 94 ? -54.37894 -5.06409 40.60542 1.000 45.59529 85 MET A C 1
ATOM 1375 O O . MET A 1 94 ? -55.31104 -4.92219 39.82103 1.000 46.69568 85 MET A O 1
ATOM 1389 N N . PRO A 1 95 ? -53.85387 -6.26449 40.88369 1.000 47.22956 86 PRO A N 1
ATOM 1390 C CA . PRO A 1 95 ? -54.46005 -7.53224 40.46475 1.000 48.65276 86 PRO A CA 1
ATOM 1391 C C . PRO A 1 95 ? -55.84059 -7.80033 41.04368 1.000 51.73976 86 PRO A C 1
ATOM 1392 O O . PRO A 1 95 ? -56.32190 -7.09633 41.92500 1.000 55.88595 86 PRO A O 1
ATOM 1403 N N . SER A 1 96 ? -56.45567 -8.85097 40.51566 1.000 52.37814 87 SER A N 1
ATOM 1404 C CA . SER A 1 96 ? -57.80128 -9.26556 40.87425 1.000 53.26665 87 SER A CA 1
ATOM 1405 C C . SER A 1 96 ? -57.79144 -10.04695 42.17910 1.000 54.46193 87 SER A C 1
ATOM 1406 O O . SER A 1 96 ? -58.63827 -9.83585 43.04682 1.000 65.68785 87 SER A O 1
ATOM 1414 N N . SER A 1 97 ? -56.81958 -10.94338 42.32539 1.000 55.73204 88 SER A N 1
ATOM 1415 C CA . SER A 1 97 ? -56.75251 -11.77926 43.51685 1.000 52.43936 88 SER A CA 1
ATOM 1416 C C . SER A 1 97 ? -56.08551 -11.06346 44.68762 1.000 48.97747 88 SER A C 1
ATOM 1417 O O . SER A 1 97 ? -55.14255 -10.29254 44.51483 1.000 47.71777 88 SER A O 1
ATOM 1425 N N . ALA A 1 98 ? -56.60268 -11.33314 45.87933 1.000 48.65139 89 ALA A N 1
ATOM 1426 C CA . ALA A 1 98 ? -56.07055 -10.79224 47.11555 1.000 46.20983 89 ALA A CA 1
ATOM 1427 C C . ALA A 1 98 ? -54.62205 -11.23069 47.33464 1.000 41.39789 89 ALA A C 1
ATOM 1428 O O . ALA A 1 98 ? -53.79008 -10.44976 47.79167 1.000 39.50231 89 ALA A O 1
ATOM 1435 N N . TYR A 1 99 ? -54.33855 -12.49719 47.04381 1.000 41.31076 90 TYR A N 1
ATOM 1436 C CA . TYR A 1 99 ? -53.01264 -13.04177 47.30659 1.000 41.98551 90 TYR A CA 1
ATOM 1437 C C . TYR A 1 99 ? -51.96757 -12.38409 46.41484 1.000 39.16306 90 TYR A C 1
ATOM 1438 O O . TYR A 1 99 ? -50.91127 -11.98873 46.89054 1.000 39.88867 90 TYR A O 1
ATOM 1456 N N . GLU A 1 100 ? -52.27150 -12.24331 45.12842 1.000 40.48196 91 GLU A N 1
ATOM 1457 C CA . GLU A 1 100 ? -51.35385 -11.58863 44.20353 1.000 43.66241 91 GLU A CA 1
ATOM 1458 C C . GLU A 1 100 ? -51.16488 -10.11553 44.58257 1.000 38.47323 91 GLU A C 1
ATOM 1459 O O . GLU A 1 100 ? -50.08774 -9.56124 44.39834 1.000 40.25064 91 GLU A O 1
ATOM 1471 N N . ARG A 1 101 ? -52.20164 -9.48954 45.13613 1.000 39.92599 92 ARG A N 1
ATOM 1472 C CA . ARG A 1 101 ? -52.07075 -8.12231 45.65079 1.000 40.79218 92 ARG A CA 1
ATOM 1473 C C . ARG A 1 101 ? -51.15453 -8.10541 46.85473 1.000 39.07247 92 ARG A C 1
ATOM 1474 O O . ARG A 1 101 ? -50.32653 -7.20510 47.01784 1.000 38.12435 92 ARG A O 1
ATOM 1495 N N . ALA A 1 102 ? -51.32803 -9.10689 47.71252 1.000 38.19965 93 ALA A N 1
ATOM 1496 C CA . ALA A 1 102 ? -50.46065 -9.29233 48.87352 1.000 39.33152 93 ALA A CA 1
ATOM 1497 C C . ALA A 1 102 ? -48.98917 -9.42831 48.46717 1.000 35.84287 93 ALA A C 1
ATOM 1498 O O . ALA A 1 102 ? -48.10942 -8.77603 49.03297 1.000 37.74246 93 ALA A O 1
ATOM 1505 N N . ARG A 1 103 ? -48.74204 -10.26139 47.45997 1.000 36.94480 94 ARG A N 1
ATOM 1506 C CA . ARG A 1 103 ? -47.39320 -10.48668 46.93477 1.000 37.07790 94 ARG A CA 1
ATOM 1507 C C . ARG A 1 103 ? -46.81436 -9.25844 46.22417 1.000 35.79981 94 ARG A C 1
ATOM 1508 O O . ARG A 1 103 ? -45.63666 -8.93613 46.39070 1.000 36.66366 94 ARG A O 1
ATOM 1529 N N . ALA A 1 104 ? -47.64520 -8.57719 45.43460 1.000 36.79665 95 ALA A N 1
ATOM 1530 C CA . ALA A 1 104 ? -47.23173 -7.34400 44.75998 1.000 38.05516 95 ALA A CA 1
ATOM 1531 C C . ALA A 1 104 ? -46.81263 -6.27001 45.77006 1.000 35.20837 95 ALA A C 1
ATOM 1532 O O . ALA A 1 104 ? -45.76043 -5.63682 45.64084 1.000 33.65391 95 ALA A O 1
ATOM 1539 N N . ARG A 1 105 ? -47.65232 -6.06994 46.77850 1.000 35.28169 96 ARG A N 1
ATOM 1540 C CA . ARG A 1 105 ? -47.33291 -5.12840 47.83705 1.000 35.29593 96 ARG A CA 1
ATOM 1541 C C . ARG A 1 105 ? -46.05822 -5.54702 48.53166 1.000 34.21723 96 ARG A C 1
ATOM 1542 O O . ARG A 1 105 ? -45.21112 -4.71233 48.84701 1.000 32.87245 96 ARG A O 1
ATOM 1563 N N . PHE A 1 106 ? -45.96091 -6.84191 48.81177 1.000 33.14434 97 PHE A N 1
ATOM 1564 C CA . PHE A 1 106 ? -44.76136 -7.40212 49.42543 1.000 34.02151 97 PHE A CA 1
ATOM 1565 C C . PHE A 1 106 ? -43.50412 -7.06907 48.62932 1.000 34.05037 97 PHE A C 1
ATOM 1566 O O . PHE A 1 106 ? -42.49575 -6.63290 49.19078 1.000 35.29824 97 PHE A O 1
ATOM 1583 N N . TRP A 1 107 ? -43.56900 -7.27956 47.31975 1.000 33.11767 98 TRP A N 1
ATOM 1584 C CA . TRP A 1 107 ? -42.40726 -7.06099 46.47782 1.000 35.60629 98 TRP A CA 1
ATOM 1585 C C . TRP A 1 107 ? -42.09385 -5.58015 46.36562 1.000 33.80087 98 TRP A C 1
ATOM 1586 O O . TRP A 1 107 ? -40.93499 -5.20127 46.25973 1.000 36.50955 98 TRP A O 1
ATOM 1607 N N . ALA A 1 108 ? -43.12118 -4.74039 46.40146 1.000 33.65409 99 ALA A N 1
ATOM 1608 C CA . ALA A 1 108 ? -42.89382 -3.30067 46.43766 1.000 34.50953 99 ALA A CA 1
ATOM 1609 C C . ALA A 1 108 ? -42.16461 -2.87898 47.71620 1.000 36.29816 99 ALA A C 1
ATOM 1610 O O . ALA A 1 108 ? -41.15887 -2.13145 47.67329 1.000 37.83938 99 ALA A O 1
ATOM 1617 N N . ASP A 1 109 ? -42.66663 -3.36269 48.85105 1.000 36.02034 100 ASP A N 1
ATOM 1618 C CA . ASP A 1 109 ? -41.99530 -3.12749 50.11867 1.000 37.94637 100 ASP A CA 1
ATOM 1619 C C . ASP A 1 109 ? -40.55018 -3.60805 49.99106 1.000 37.28571 100 ASP A C 1
ATOM 1620 O O . ASP A 1 109 ? -39.61589 -2.95520 50.46041 1.000 35.88583 100 ASP A O 1
ATOM 1629 N N . PHE A 1 110 ? -40.39090 -4.75636 49.33832 1.000 36.24851 101 PHE A N 1
ATOM 1630 C CA . PHE A 1 110 ? -39.07486 -5.32784 49.08570 1.000 37.68793 101 PHE A CA 1
ATOM 1631 C C . PHE A 1 110 ? -38.19380 -4.41854 48.23527 1.000 35.64701 101 PHE A C 1
ATOM 1632 O O . PHE A 1 110 ? -37.01122 -4.27561 48.51255 1.000 38.99486 101 PHE A O 1
ATOM 1649 N N . VAL A 1 111 ? -38.75674 -3.81289 47.19609 1.000 35.76730 102 VAL A N 1
ATOM 1650 C CA . VAL A 1 111 ? -37.99014 -2.84092 46.42692 1.000 37.27548 102 VAL A CA 1
ATOM 1651 C C . VAL A 1 111 ? -37.47637 -1.73664 47.34394 1.000 37.06512 102 VAL A C 1
ATOM 1652 O O . VAL A 1 111 ? -36.29215 -1.41685 47.32080 1.000 37.99628 102 VAL A O 1
ATOM 1665 N N . ASP A 1 112 ? -38.34882 -1.16562 48.16642 1.000 37.96369 103 ASP A N 1
ATOM 1666 C CA . ASP A 1 112 ? -37.90518 -0.06151 49.03657 1.000 39.33338 103 ASP A CA 1
ATOM 1667 C C . ASP A 1 112 ? -36.89698 -0.45474 50.13583 1.000 39.86819 103 ASP A C 1
ATOM 1668 O O . ASP A 1 112 ? -35.85030 0.16638 50.26355 1.000 39.15562 103 ASP A O 1
ATOM 1677 N N . LYS A 1 113 ? -37.21709 -1.46693 50.92850 1.000 40.86752 104 LYS A N 1
ATOM 1678 C CA . LYS A 1 113 ? -36.39641 -1.85392 52.07802 1.000 42.59669 104 LYS A CA 1
ATOM 1679 C C . LYS A 1 113 ? -35.11422 -2.62751 51.75500 1.000 40.56219 104 LYS A C 1
ATOM 1680 O O . LYS A 1 113 ? -34.21674 -2.67493 52.58657 1.000 41.29525 104 LYS A O 1
ATOM 1699 N N . LYS A 1 114 ? -35.05062 -3.28477 50.59877 1.000 46.50052 105 LYS A N 1
ATOM 1700 C CA . LYS A 1 114 ? -33.89789 -4.12590 50.27117 1.000 40.39961 105 LYS A CA 1
ATOM 1701 C C . LYS A 1 114 ? -33.03423 -3.55705 49.17208 1.000 37.23099 105 LYS A C 1
ATOM 1702 O O . LYS A 1 114 ? -31.92475 -3.09540 49.41822 1.000 38.43684 105 LYS A O 1
ATOM 1721 N N . LEU A 1 115 ? -33.57244 -3.58794 47.96087 1.000 36.78555 106 LEU A N 1
ATOM 1722 C CA . LEU A 1 115 ? -32.84959 -3.13937 46.79105 1.000 37.80621 106 LEU A CA 1
ATOM 1723 C C . LEU A 1 115 ? -32.35904 -1.71460 46.99605 1.000 36.82336 106 LEU A C 1
ATOM 1724 O O . LEU A 1 115 ? -31.24791 -1.37942 46.59736 1.000 36.03864 106 LEU A O 1
ATOM 1740 N N . TYR A 1 116 ? -33.18049 -0.88745 47.63856 1.000 36.20555 107 TYR A N 1
ATOM 1741 C CA . TYR A 1 116 ? -32.79196 0.49476 47.89216 1.000 36.77885 107 TYR A CA 1
ATOM 1742 C C . TYR A 1 116 ? -32.09501 0.68705 49.23778 1.000 39.22257 107 TYR A C 1
ATOM 1743 O O . TYR A 1 116 ? -30.89147 0.94275 49.27169 1.000 36.42919 107 TYR A O 1
ATOM 1761 N N . ASP A 1 117 ? -32.83855 0.57113 50.33735 1.000 37.71492 108 ASP A N 1
ATOM 1762 C CA . ASP A 1 117 ? -32.28902 0.88756 51.65994 1.000 38.37461 108 ASP A CA 1
ATOM 1763 C C . ASP A 1 117 ? -31.04912 0.05669 51.97642 1.000 35.83798 108 ASP A C 1
ATOM 1764 O O . ASP A 1 117 ? -30.08203 0.58219 52.52459 1.000 37.40457 108 ASP A O 1
ATOM 1773 N N . ASN A 1 118 ? -31.07893 -1.22721 51.61483 1.000 37.34993 109 ASN A N 1
ATOM 1774 C CA . ASN A 1 118 ? -29.95315 -2.13852 51.87070 1.000 40.98598 109 ASN A CA 1
ATOM 1775 C C . ASN A 1 118 ? -29.19415 -2.50469 50.58804 1.000 38.08577 109 ASN A C 1
ATOM 1776 O O . ASN A 1 118 ? -28.52462 -3.53234 50.53436 1.000 37.01490 109 ASN A O 1
ATOM 1787 N N . GLY A 1 119 ? -29.33026 -1.67141 49.55643 1.000 39.24063 110 GLY A N 1
ATOM 1788 C CA . GLY A 1 119 ? -28.63275 -1.86162 48.29366 1.000 37.42878 110 GLY A CA 1
ATOM 1789 C C . GLY A 1 119 ? -28.10464 -0.55801 47.71072 1.000 37.56883 110 GLY A C 1
ATOM 1790 O O . GLY A 1 119 ? -26.96216 -0.18942 47.96603 1.000 38.69224 110 GLY A O 1
ATOM 1794 N N . GLY A 1 120 ? -28.93601 0.13900 46.93363 1.000 36.67161 111 GLY A N 1
ATOM 1795 C CA . GLY A 1 120 ? -28.53784 1.35779 46.24572 1.000 38.77731 111 GLY A CA 1
ATOM 1796 C C . GLY A 1 120 ? -28.14130 2.52570 47.14200 1.000 39.19558 111 GLY A C 1
ATOM 1797 O O . GLY A 1 120 ? -27.15587 3.24006 46.88065 1.000 38.95554 111 GLY A O 1
ATOM 1801 N N . ALA A 1 121 ? -28.92129 2.73383 48.19965 1.000 39.31246 112 ALA A N 1
ATOM 1802 C CA . ALA A 1 121 ? -28.62226 3.76593 49.18653 1.000 41.54230 112 ALA A CA 1
ATOM 1803 C C . ALA A 1 121 ? -27.21062 3.58204 49.73173 1.000 43.39178 112 ALA A C 1
ATOM 1804 O O . ALA A 1 121 ? -26.46446 4.54375 49.90078 1.000 44.55018 112 ALA A O 1
ATOM 1811 N N . LEU A 1 122 ? -26.85681 2.32879 49.99678 1.000 41.72323 113 LEU A N 1
ATOM 1812 C CA . LEU A 1 122 ? -25.54589 1.98352 50.52710 1.000 41.62514 113 LEU A CA 1
ATOM 1813 C C . LEU A 1 122 ? -24.44808 2.13488 49.47730 1.000 42.66486 113 LEU A C 1
ATOM 1814 O O . LEU A 1 122 ? -23.32586 2.49828 49.80391 1.000 42.10597 113 LEU A O 1
ATOM 1830 N N . ILE A 1 123 ? -24.76816 1.85930 48.21912 1.000 38.88887 114 ILE A N 1
ATOM 1831 C CA . ILE A 1 123 ? -23.81917 2.11721 47.15109 1.000 41.83197 114 ILE A CA 1
ATOM 1832 C C . ILE A 1 123 ? -23.53189 3.60594 47.10657 1.000 41.89012 114 ILE A C 1
ATOM 1833 O O . ILE A 1 123 ? -22.39385 4.00342 46.90538 1.000 41.50253 114 ILE A O 1
ATOM 1849 N N . MET A 1 124 ? -24.55360 4.43395 47.30147 1.000 41.60085 115 MET A N 1
ATOM 1850 C CA . MET A 1 124 ? -24.30666 5.87601 47.40066 1.000 44.34050 115 MET A CA 1
ATOM 1851 C C . MET A 1 124 ? -23.51241 6.26214 48.64710 1.000 45.74243 115 MET A C 1
ATOM 1852 O O . MET A 1 124 ? -22.56737 7.03858 48.55642 1.000 48.14620 115 MET A O 1
ATOM 1866 N N . LYS A 1 125 ? -23.90985 5.74361 49.80672 1.000 43.79118 116 LYS A N 1
ATOM 1867 C CA . LYS A 1 125 ? -23.39402 6.23988 51.08286 1.000 47.27423 116 LYS A CA 1
ATOM 1868 C C . LYS A 1 125 ? -22.04400 5.64092 51.51484 1.000 45.25082 116 LYS A C 1
ATOM 1869 O O . LYS A 1 125 ? -21.29041 6.28124 52.24562 1.000 45.71335 116 LYS A O 1
ATOM 1888 N N . CYS A 1 126 ? -21.71798 4.44184 51.03500 1.000 44.62377 117 CYS A N 1
ATOM 1889 C CA . CYS A 1 126 ? -20.62607 3.65897 51.62591 1.000 44.03295 117 CYS A CA 1
ATOM 1890 C C . CYS A 1 126 ? -19.37542 3.49131 50.76638 1.000 45.10151 117 CYS A C 1
ATOM 1891 O O . CYS A 1 126 ? -19.36099 3.78794 49.57833 1.000 44.07624 117 CYS A O 1
ATOM 1899 N N . LYS A 1 127 ? -18.33211 2.97378 51.40510 1.000 46.07733 118 LYS A N 1
ATOM 1900 C CA . LYS A 1 127 ? -17.03773 2.78204 50.76718 1.000 47.04215 118 LYS A CA 1
ATOM 1901 C C . LYS A 1 127 ? -16.47956 1.41248 51.13742 1.000 46.82295 118 LYS A C 1
ATOM 1902 O O . LYS A 1 127 ? -16.82511 0.84343 52.17012 1.000 45.23689 118 LYS A O 1
ATOM 1921 N N . GLY A 1 128 ? -15.62138 0.88697 50.27076 1.000 45.87346 119 GLY A N 1
ATOM 1922 C CA . GLY A 1 128 ? -14.93448 -0.37130 50.51314 1.000 46.57030 119 GLY A CA 1
ATOM 1923 C C . GLY A 1 128 ? -15.76489 -1.64215 50.60338 1.000 46.30837 119 GLY A C 1
ATOM 1924 O O . GLY A 1 128 ? -16.61651 -1.92727 49.75576 1.000 48.54528 119 GLY A O 1
ATOM 1928 N N . GLU A 1 129 ? -15.45114 -2.42817 51.62694 1.000 46.72086 120 GLU A N 1
ATOM 1929 C CA . GLU A 1 129 ? -16.05117 -3.72924 51.86496 1.000 51.49398 120 GLU A CA 1
ATOM 1930 C C . GLU A 1 129 ? -17.57139 -3.60934 52.02233 1.000 49.18706 120 GLU A C 1
ATOM 1931 O O . GLU A 1 129 ? -18.32586 -4.44382 51.52189 1.000 50.36732 120 GLU A O 1
ATOM 1943 N N . ALA A 1 130 ? -17.99862 -2.53073 52.67615 1.000 43.17552 121 ALA A N 1
ATOM 1944 C CA . ALA A 1 130 ? -19.41152 -2.20106 52.84633 1.000 46.15919 121 ALA A CA 1
ATOM 1945 C C . ALA A 1 130 ? -20.12648 -2.06378 51.50373 1.000 46.79644 121 ALA A C 1
ATOM 1946 O O . ALA A 1 130 ? -21.16952 -2.68836 51.26986 1.000 43.83612 121 ALA A O 1
ATOM 1953 N N . GLN A 1 131 ? -19.53121 -1.27458 50.61334 1.000 46.71908 122 GLN A N 1
ATOM 1954 C CA . GLN A 1 131 ? -20.09978 -1.04489 49.29270 1.000 46.41493 122 GLN A CA 1
ATOM 1955 C C . GLN A 1 131 ? -20.13038 -2.34768 48.50465 1.000 47.14721 122 GLN A C 1
ATOM 1956 O O . GLN A 1 131 ? -21.12204 -2.66576 47.83021 1.000 46.05751 122 GLN A O 1
ATOM 1970 N N . GLU A 1 132 ? -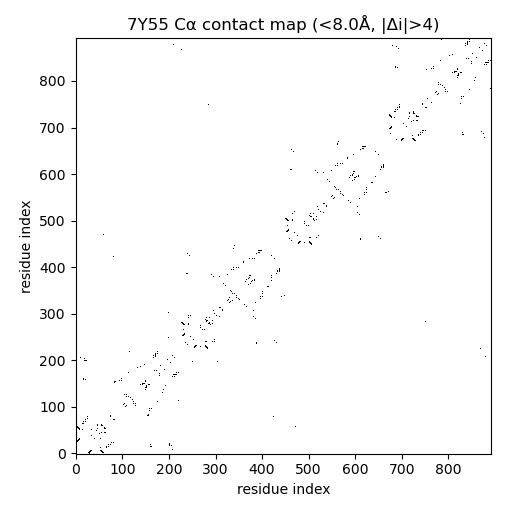19.03282 -3.09619 48.60482 1.000 48.64254 123 GLU A N 1
ATOM 1971 C CA . GLU A 1 132 ? -18.92713 -4.39086 47.94633 1.000 51.96975 123 GLU A CA 1
ATOM 1972 C C . GLU A 1 132 ? -20.06023 -5.30756 48.39124 1.000 48.40208 123 GLU A C 1
ATOM 1973 O O . GLU A 1 132 ? -20.72623 -5.95660 47.56665 1.000 47.92629 123 GLU A O 1
ATOM 1985 N N . GLU A 1 133 ? -20.30335 -5.33852 49.69515 1.000 46.55194 124 GLU A N 1
ATOM 1986 C CA . GLU A 1 133 ? -21.37384 -6.17362 50.19743 1.000 48.44140 124 GLU A CA 1
ATOM 1987 C C . GLU A 1 133 ? -22.73935 -5.64689 49.73110 1.000 43.12406 124 GLU A C 1
ATOM 1988 O O . GLU A 1 133 ? -23.63590 -6.43525 49.43153 1.000 41.72118 124 GLU A O 1
ATOM 2000 N N . ALA A 1 134 ? -22.88641 -4.32055 49.66874 1.000 41.46404 125 ALA A N 1
ATOM 2001 C CA . ALA A 1 134 ? -24.11212 -3.70476 49.14481 1.000 41.18806 125 ALA A CA 1
ATOM 2002 C C . ALA A 1 134 ? -24.40484 -4.15337 47.71788 1.000 39.60330 125 ALA A C 1
ATOM 2003 O O . ALA A 1 134 ? -25.55036 -4.43714 47.37006 1.000 38.79476 125 ALA A O 1
ATOM 2010 N N . LYS A 1 135 ? -23.37349 -4.20986 46.88718 1.000 41.03831 126 LYS A N 1
ATOM 2011 C CA . LYS A 1 135 ? -23.54897 -4.68941 45.51425 1.000 43.18511 126 LYS A CA 1
ATOM 2012 C C . LYS A 1 135 ? -23.85862 -6.18675 45.44468 1.000 40.96804 126 LYS A C 1
ATOM 2013 O O . LYS A 1 135 ? -24.69371 -6.62377 44.63191 1.000 40.66924 126 LYS A O 1
ATOM 2032 N N . ARG A 1 136 ? -23.17076 -6.97043 46.27304 1.000 38.95371 127 ARG A N 1
ATOM 2033 C CA . ARG A 1 136 ? -23.50624 -8.38826 46.39603 1.000 40.78698 127 ARG A CA 1
ATOM 2034 C C . ARG A 1 136 ? -25.00859 -8.52571 46.69475 1.000 38.50935 127 ARG A C 1
ATOM 2035 O O . ARG A 1 136 ? -25.75080 -9.24259 45.99354 1.000 38.14544 127 ARG A O 1
ATOM 2056 N N . ASN A 1 137 ? -25.45753 -7.76899 47.69492 1.000 38.16124 128 ASN A N 1
ATOM 2057 C CA . ASN A 1 137 ? -26.87045 -7.71720 48.04795 1.000 41.21709 128 ASN A CA 1
ATOM 2058 C C . ASN A 1 137 ? -27.72615 -7.31598 46.86357 1.000 40.66146 128 ASN A C 1
ATOM 2059 O O . ASN A 1 137 ? -28.70065 -7.99595 46.56408 1.000 41.13630 128 ASN A O 1
ATOM 2070 N N . MET A 1 138 ? -27.33857 -6.25295 46.16374 1.000 39.51461 129 MET A N 1
ATOM 2071 C CA . MET A 1 138 ? -28.12643 -5.79830 45.01983 1.000 39.53208 129 MET A CA 1
ATOM 2072 C C . MET A 1 138 ? -28.32641 -6.92097 44.01035 1.000 39.33803 129 MET A C 1
ATOM 2073 O O . MET A 1 138 ? -29.41644 -7.09875 43.47604 1.000 41.76805 129 MET A O 1
ATOM 2087 N N . LEU A 1 139 ? -27.26623 -7.67110 43.73841 1.000 41.22752 130 LEU A N 1
ATOM 2088 C CA . LEU A 1 139 ? -27.38489 -8.79852 42.81715 1.000 42.89693 130 LEU A CA 1
ATOM 2089 C C . LEU A 1 139 ? -28.34425 -9.86383 43.36642 1.000 39.68281 130 LEU A C 1
ATOM 2090 O O . LEU A 1 139 ? -29.16750 -10.39338 42.62081 1.000 41.76044 130 LEU A O 1
ATOM 2106 N N . GLU A 1 140 ? -28.23101 -10.18143 44.65699 1.000 39.98488 131 GLU A N 1
ATOM 2107 C CA . GLU A 1 140 ? -29.17954 -11.10377 45.30750 1.000 41.66794 131 GLU A CA 1
ATOM 2108 C C . GLU A 1 140 ? -30.65458 -10.65978 45.17789 1.000 42.34177 131 GLU A C 1
ATOM 2109 O O . GLU A 1 140 ? -31.55098 -11.43434 44.77621 1.000 41.74862 131 GLU A O 1
ATOM 2121 N N . TYR A 1 141 ? -30.88776 -9.39080 45.49356 1.000 42.75584 132 TYR A N 1
ATOM 2122 C CA . TYR A 1 141 ? -32.22244 -8.81095 45.46555 1.000 43.20632 132 TYR A CA 1
ATOM 2123 C C . TYR A 1 141 ? -32.76299 -8.76349 44.04165 1.000 41.64629 132 TYR A C 1
ATOM 2124 O O . TYR A 1 141 ? -33.92808 -9.09545 43.79198 1.000 40.61125 132 TYR A O 1
ATOM 2142 N N . LEU A 1 142 ? -31.90738 -8.37527 43.10225 1.000 41.94849 133 LEU A N 1
ATOM 2143 C CA . LEU A 1 142 ? -32.30117 -8.37776 41.70241 1.000 42.57134 133 LEU A CA 1
ATOM 2144 C C . LEU A 1 142 ? -32.59049 -9.80553 41.23616 1.000 42.33883 133 LEU A C 1
ATOM 2145 O O . LEU A 1 142 ? -33.47323 -10.02124 40.40627 1.000 42.25055 133 LEU A O 1
ATOM 2161 N N . GLY A 1 143 ? -31.86426 -10.78496 41.76704 1.000 41.61148 134 GLY A N 1
ATOM 2162 C CA . GLY A 1 143 ? -32.22154 -12.16995 41.50602 1.000 42.84154 134 GLY A CA 1
ATOM 2163 C C . GLY A 1 143 ? -33.64829 -12.48716 41.94928 1.000 42.98099 134 GLY A C 1
ATOM 2164 O O . GLY A 1 143 ? -34.49621 -12.96525 41.16414 1.000 44.67028 134 GLY A O 1
ATOM 2168 N N . LEU A 1 144 ? -33.92262 -12.18147 43.21491 1.000 40.90198 135 LEU A N 1
ATOM 2169 C CA . LEU A 1 144 ? -35.25787 -12.37588 43.78291 1.000 40.54486 135 LEU A CA 1
ATOM 2170 C C . LEU A 1 144 ? -36.35610 -11.66942 42.97476 1.000 42.95799 135 LEU A C 1
ATOM 2171 O O . LEU A 1 144 ? -37.43926 -12.21898 42.76228 1.000 43.85157 135 LEU A O 1
ATOM 2187 N N . LEU A 1 145 ? -36.05010 -10.47346 42.48234 1.000 42.83736 136 LEU A N 1
ATOM 2188 C CA . LEU A 1 145 ? -37.00416 -9.69575 41.69576 1.000 43.20664 136 LEU A CA 1
ATOM 2189 C C . LEU A 1 145 ? -37.18933 -10.23002 40.26619 1.000 44.38095 136 LEU A C 1
ATOM 2190 O O . LEU A 1 145 ? -38.29659 -10.15444 39.69794 1.000 46.27451 136 LEU A O 1
ATOM 2206 N N . GLU A 1 146 ? -36.10741 -10.76742 39.69648 1.000 44.20044 137 GLU A N 1
ATOM 2207 C CA . GLU A 1 146 ? -36.19519 -11.51126 38.44417 1.000 43.81463 137 GLU A CA 1
ATOM 2208 C C . GLU A 1 146 ? -37.20077 -12.62843 38.66227 1.000 45.55558 137 GLU A C 1
ATOM 2209 O O . GLU A 1 146 ? -38.05320 -12.88545 37.80819 1.000 46.09090 137 GLU A O 1
ATOM 2221 N N . GLY A 1 147 ? -37.08523 -13.30862 39.79891 1.000 44.42893 138 GLY A N 1
ATOM 2222 C CA . GLY A 1 147 ? -38.07877 -14.30650 40.15463 1.000 45.46462 138 GLY A CA 1
ATOM 2223 C C . GLY A 1 147 ? -39.47423 -13.71856 40.36303 1.000 46.53909 138 GLY A C 1
ATOM 2224 O O . GLY A 1 147 ? -40.47569 -14.29300 39.91961 1.000 47.64571 138 GLY A O 1
ATOM 2228 N N . ALA A 1 148 ? -39.54486 -12.55725 41.01435 1.000 45.37923 139 ALA A N 1
ATOM 2229 C CA . ALA A 1 148 ? -40.83390 -11.90611 41.29121 1.000 45.53858 139 ALA A CA 1
ATOM 2230 C C . ALA A 1 148 ? -41.63278 -11.64017 40.03103 1.000 50.15038 139 ALA A C 1
ATOM 2231 O O . ALA A 1 148 ? -42.84034 -11.88780 39.98654 1.000 52.70888 139 ALA A O 1
ATOM 2238 N N . LEU A 1 149 ? -40.94620 -11.16042 38.99941 1.000 49.98440 140 LEU A N 1
ATOM 2239 C CA . LEU A 1 149 ? -41.60144 -10.88565 37.71876 1.000 56.23944 140 LEU A CA 1
ATOM 2240 C C . LEU A 1 149 ? -42.28915 -12.14419 37.15231 1.000 53.40546 140 LEU A C 1
ATOM 2241 O O . LEU A 1 149 ? -43.46547 -12.09994 36.79400 1.000 55.21052 140 LEU A O 1
ATOM 2257 N N . ASP A 1 150 ? -41.58148 -13.26897 37.11366 1.000 52.85609 141 ASP A N 1
ATOM 2258 C CA . ASP A 1 150 ? -42.17097 -14.50736 36.61570 1.000 59.64750 141 ASP A CA 1
ATOM 2259 C C . ASP A 1 150 ? -43.25860 -15.03414 37.54232 1.000 56.11723 141 ASP A C 1
ATOM 2260 O O . ASP A 1 150 ? -44.24096 -15.61165 37.08301 1.000 55.35365 141 ASP A O 1
ATOM 2269 N N . GLU A 1 151 ? -43.08213 -14.82581 38.84380 1.000 55.30823 142 GLU A N 1
ATOM 2270 C CA . GLU A 1 151 ? -44.08588 -15.23897 39.81895 1.000 51.23665 142 GLU A CA 1
ATOM 2271 C C . GLU A 1 151 ? -45.40534 -14.52254 39.53306 1.000 51.46322 142 GLU A C 1
ATOM 2272 O O . GLU A 1 151 ? -46.44812 -15.15445 39.35119 1.000 52.61497 142 GLU A O 1
ATOM 2284 N N . LEU A 1 152 ? -45.34274 -13.19510 39.49610 1.000 52.94918 143 LEU A N 1
ATOM 2285 C CA . LEU A 1 152 ? -46.53638 -12.35667 39.37853 1.000 52.67398 143 LEU A CA 1
ATOM 2286 C C . LEU A 1 152 ? -47.11142 -12.27720 37.97557 1.000 54.86774 143 LEU A C 1
ATOM 2287 O O . LEU A 1 152 ? -48.29037 -11.99754 37.80725 1.000 58.58239 143 LEU A O 1
ATOM 2303 N N . SER A 1 153 ? -46.26945 -12.47729 36.96985 1.000 56.38999 144 SER A N 1
ATOM 2304 C CA . SER A 1 153 ? -46.72361 -12.46026 35.58189 1.000 56.71274 144 SER A CA 1
ATOM 2305 C C . SER A 1 153 ? -47.30324 -13.79801 35.11028 1.000 56.56645 144 SER A C 1
ATOM 2306 O O . SER A 1 153 ? -48.06344 -13.84088 34.14406 1.000 59.27132 144 SER A O 1
ATOM 2314 N N . GLY A 1 154 ? -46.96021 -14.87756 35.80621 1.000 59.21234 145 GLY A N 1
ATOM 2315 C CA . GLY A 1 154 ? -47.34802 -16.21492 35.38319 1.000 59.13925 145 GLY A CA 1
ATOM 2316 C C . GLY A 1 154 ? -46.66526 -16.65975 34.10286 1.000 61.23937 145 GLY A C 1
ATOM 2317 O O . GLY A 1 154 ? -47.26112 -17.35853 33.28956 1.000 67.09157 145 GLY A O 1
ATOM 2321 N N . GLY A 1 155 ? -45.41630 -16.23719 33.91965 1.000 62.44158 146 GLY A N 1
ATOM 2322 C CA . GLY A 1 155 ? -44.66202 -16.54541 32.71910 1.000 66.75177 146 GLY A CA 1
ATOM 2323 C C . GLY A 1 155 ? -44.98045 -15.56867 31.60652 1.000 67.30390 146 GLY A C 1
ATOM 2324 O O . GLY A 1 155 ? -44.16488 -15.33199 30.71519 1.000 64.77299 146 GLY A O 1
ATOM 2328 N N . ILE A 1 156 ? -46.17293 -14.98837 31.67343 1.000 64.03837 147 ILE A N 1
ATOM 2329 C CA . ILE A 1 156 ? -46.65289 -14.04357 30.67168 1.000 65.93835 147 ILE A CA 1
ATOM 2330 C C . ILE A 1 156 ? -45.80915 -12.78594 30.64093 1.000 64.94039 147 ILE A C 1
ATOM 2331 O O . ILE A 1 156 ? -45.27176 -12.35338 31.66066 1.000 73.53319 147 ILE A O 1
ATOM 2347 N N . LYS A 1 157 ? -45.65934 -12.23237 29.44834 1.000 62.00930 148 LYS A N 1
ATOM 2348 C CA . LYS A 1 157 ? -44.80448 -11.08339 29.24830 1.000 64.19537 148 LYS A CA 1
ATOM 2349 C C . LYS A 1 157 ? -45.61376 -9.85606 28.85614 1.000 62.80300 148 LYS A C 1
ATOM 2350 O O . LYS A 1 157 ? -46.77218 -9.97966 28.46526 1.000 60.93718 148 LYS A O 1
ATOM 2369 N N . PRO A 1 158 ? -45.01145 -8.66161 28.98231 1.000 60.78798 149 PRO A N 1
ATOM 2370 C CA . PRO A 1 158 ? -43.65142 -8.40914 29.48086 1.000 58.56927 149 PRO A CA 1
ATOM 2371 C C . PRO A 1 158 ? -43.60664 -7.79141 30.87804 1.000 63.60943 149 PRO A C 1
ATOM 2372 O O . PRO A 1 158 ? -42.52478 -7.49777 31.37264 1.000 54.21600 149 PRO A O 1
ATOM 2383 N N . TYR A 1 159 ? -44.76476 -7.63010 31.51223 1.000 57.20945 150 TYR A N 1
ATOM 2384 C CA . TYR A 1 159 ? -44.86706 -6.91765 32.78621 1.000 54.75868 150 TYR A CA 1
ATOM 2385 C C . TYR A 1 159 ? -45.00910 -7.80979 34.00945 1.000 53.70508 150 TYR A C 1
ATOM 2386 O O . TYR A 1 159 ? -45.17812 -9.02415 33.90512 1.000 57.13030 150 TYR A O 1
ATOM 2404 N N . PHE A 1 160 ? -44.91154 -7.17900 35.17422 1.000 52.85546 151 PHE A N 1
ATOM 2405 C CA . PHE A 1 160 ? -45.20736 -7.82794 36.44102 1.000 51.18899 151 PHE A CA 1
ATOM 2406 C C . PHE A 1 160 ? -46.69536 -8.19189 36.46773 1.000 52.46157 151 PHE A C 1
ATOM 2407 O O . PHE A 1 160 ? -47.11002 -9.09745 37.19081 1.000 55.93045 151 PHE A O 1
ATOM 2424 N N . GLY A 1 161 ? -47.48674 -7.46965 35.67561 1.000 53.79850 152 GLY A N 1
ATOM 2425 C CA . GLY A 1 161 ? -48.88619 -7.79258 35.46953 1.000 71.56035 152 GLY A CA 1
ATOM 2426 C C . GLY A 1 161 ? -49.13072 -8.50697 34.15361 1.000 58.60743 152 GLY A C 1
ATOM 2427 O O . GLY A 1 161 ? -50.21846 -8.40827 33.58010 1.000 59.20848 152 GLY A O 1
ATOM 2431 N N . GLY A 1 162 ? -48.11729 -9.21441 33.66470 1.000 58.95049 153 GLY A N 1
ATOM 2432 C CA . GLY A 1 162 ? -48.23567 -9.90224 32.39854 1.000 60.07172 153 GLY A CA 1
ATOM 2433 C C . GLY A 1 162 ? -48.40312 -8.89558 31.27750 1.000 60.45555 153 GLY A C 1
ATOM 2434 O O . GLY A 1 162 ? -47.45114 -8.24109 30.86305 1.000 59.16989 153 GLY A O 1
ATOM 2438 N N . GLU A 1 163 ? -49.62405 -8.79803 30.76817 1.000 59.13029 154 GLU A N 1
ATOM 2439 C CA . GLU A 1 163 ? -49.94326 -7.85694 29.70519 1.000 61.07473 154 GLU A CA 1
ATOM 2440 C C . GLU A 1 163 ? -50.43747 -6.49745 30.23287 1.000 58.13682 154 GLU A C 1
ATOM 2441 O O . GLU A 1 163 ? -50.56967 -5.54633 29.45990 1.000 57.31210 154 GLU A O 1
ATOM 2453 N N . LYS A 1 164 ? -50.69060 -6.39744 31.53913 1.000 61.49727 155 LYS A N 1
ATOM 2454 C CA . LYS A 1 164 ? -51.16220 -5.14292 32.13454 1.000 57.13780 155 LYS A CA 1
ATOM 2455 C C . LYS A 1 164 ? -50.05344 -4.49548 32.95027 1.000 55.52717 155 LYS A C 1
ATOM 2456 O O . LYS A 1 164 ? -49.31001 -5.16731 33.65791 1.000 52.91460 155 LYS A O 1
ATOM 2475 N N . PHE A 1 165 ? -49.95980 -3.17438 32.82013 1.000 55.15843 156 PHE A N 1
ATOM 2476 C CA . PHE A 1 165 ? -48.92802 -2.37504 33.46939 1.000 51.09181 156 PHE A CA 1
ATOM 2477 C C . PHE A 1 165 ? -49.42584 -1.85951 34.81067 1.000 47.06009 156 PHE A C 1
ATOM 2478 O O . PHE A 1 165 ? -50.26010 -0.96017 34.85914 1.000 45.82385 156 PHE A O 1
ATOM 2495 N N . GLY A 1 166 ? -48.87716 -2.40348 35.89647 1.000 45.60784 157 GLY A N 1
ATOM 2496 C CA . GLY A 1 166 ? -49.45519 -2.22248 37.22035 1.000 43.92218 157 GLY A CA 1
ATOM 2497 C C . GLY A 1 166 ? -48.58761 -1.64206 38.32174 1.000 40.32713 157 GLY A C 1
ATOM 2498 O O . GLY A 1 166 ? -47.51537 -1.08307 38.09587 1.000 39.68643 157 GLY A O 1
ATOM 2502 N N . TYR A 1 167 ? -49.10636 -1.80901 39.53196 1.000 38.82146 158 TYR A N 1
ATOM 2503 C CA . TYR A 1 167 ? -48.57149 -1.27705 40.77686 1.000 39.57176 158 TYR A CA 1
ATOM 2504 C C . TYR A 1 167 ? -47.07611 -1.49720 40.95776 1.000 38.72804 158 TYR A C 1
ATOM 2505 O O . TYR A 1 167 ? -46.33658 -0.58006 41.26736 1.000 38.59781 158 TYR A O 1
ATOM 2523 N N . MET A 1 168 ? -46.64668 -2.73110 40.75484 1.000 38.82815 159 MET A N 1
ATOM 2524 C CA . MET A 1 168 ? -45.25868 -3.12739 40.97233 1.000 40.72677 159 MET A CA 1
ATOM 2525 C C . MET A 1 168 ? -44.32958 -2.62410 39.87087 1.000 39.91128 159 MET A C 1
ATOM 2526 O O . MET A 1 168 ? -43.18373 -2.22300 40.11900 1.000 37.83089 159 MET A O 1
ATOM 2540 N N . ASP A 1 169 ? -44.85042 -2.63046 38.65282 1.000 39.14750 160 ASP A N 1
ATOM 2541 C CA . ASP A 1 169 ? -44.15290 -2.06401 37.52292 1.000 40.53819 160 ASP A CA 1
ATOM 2542 C C . ASP A 1 169 ? -43.86961 -0.59894 37.82606 1.000 38.32037 160 ASP A C 1
ATOM 2543 O O . ASP A 1 169 ? -42.74718 -0.12388 37.71934 1.000 36.51121 160 ASP A O 1
ATOM 2552 N N . ILE A 1 170 ? -44.92349 0.09117 38.24515 1.000 37.32028 161 ILE A N 1
ATOM 2553 C CA . ILE A 1 170 ? -44.85550 1.48849 38.65067 1.000 37.16223 161 ILE A CA 1
ATOM 2554 C C . ILE A 1 170 ? -43.92147 1.70629 39.83228 1.000 36.73167 161 ILE A C 1
ATOM 2555 O O . ILE A 1 170 ? -43.16489 2.66748 39.85584 1.000 37.93951 161 ILE A O 1
ATOM 2571 N N . ALA A 1 171 ? -44.00742 0.82042 40.82035 1.000 35.70386 162 ALA A N 1
ATOM 2572 C CA . ALA A 1 171 ? -43.16484 0.88238 42.00930 1.000 37.22292 162 ALA A CA 1
ATOM 2573 C C . ALA A 1 171 ? -41.68178 0.70118 41.70363 1.000 36.25893 162 ALA A C 1
ATOM 2574 O O . ALA A 1 171 ? -40.83154 1.30286 42.34871 1.000 37.12834 162 ALA A O 1
ATOM 2581 N N . PHE A 1 172 ? -41.38756 -0.17004 40.74747 1.000 37.23592 163 PHE A N 1
ATOM 2582 C CA . PHE A 1 172 ? -40.01306 -0.56800 40.45957 1.000 40.05709 163 PHE A CA 1
ATOM 2583 C C . PHE A 1 172 ? -39.33934 0.24782 39.34809 1.000 39.41741 163 PHE A C 1
ATOM 2584 O O . PHE A 1 172 ? -38.16793 0.57853 39.46405 1.000 40.73037 163 PHE A O 1
ATOM 2601 N N . ILE A 1 173 ? -40.06654 0.59176 38.29054 1.000 39.38188 164 ILE A N 1
ATOM 2602 C CA . ILE A 1 173 ? -39.41838 1.10951 37.08282 1.000 41.50384 164 ILE A CA 1
ATOM 2603 C C . ILE A 1 173 ? -38.64244 2.45191 37.24486 1.000 41.75846 164 ILE A C 1
ATOM 2604 O O . ILE A 1 173 ? -37.74600 2.72568 36.45229 1.000 42.41350 164 ILE A O 1
ATOM 2620 N N . PRO A 1 174 ? -38.97735 3.29754 38.24575 1.000 44.79674 165 PRO A N 1
ATOM 2621 C CA . PRO A 1 174 ? -38.15067 4.51029 38.40761 1.000 46.84435 165 PRO A CA 1
ATOM 2622 C C . PRO A 1 174 ? -36.69107 4.26697 38.83468 1.000 40.61729 165 PRO A C 1
ATOM 2623 O O . PRO A 1 174 ? -35.86578 5.17394 38.69473 1.000 42.31435 165 PRO A O 1
ATOM 2634 N N . PHE A 1 175 ? -36.38734 3.08667 39.36534 1.000 39.49709 166 PHE A N 1
ATOM 2635 C CA . PHE A 1 175 ? -35.02685 2.75818 39.78054 1.000 40.41455 166 PHE A CA 1
ATOM 2636 C C . PHE A 1 175 ? -34.16838 2.38869 38.57246 1.000 41.16505 166 PHE A C 1
ATOM 2637 O O . PHE A 1 175 ? -32.94388 2.33933 38.65902 1.000 41.03836 166 PHE A O 1
ATOM 2654 N N . ALA A 1 176 ? -34.81725 2.14184 37.44050 1.000 41.10390 167 ALA A N 1
ATOM 2655 C CA . ALA A 1 176 ? -34.09876 1.89129 36.19775 1.000 40.18134 167 ALA A CA 1
ATOM 2656 C C . ALA A 1 176 ? -33.32085 3.13347 35.76795 1.000 39.93070 167 ALA A C 1
ATOM 2657 O O . ALA A 1 176 ? -32.30381 3.03593 35.09284 1.000 41.58563 167 ALA A O 1
ATOM 2664 N N . SER A 1 177 ? -33.81009 4.30332 36.16473 1.000 40.51667 168 SER A N 1
ATOM 2665 C CA . SER A 1 177 ? -33.11274 5.56761 35.92521 1.000 41.13460 168 SER A CA 1
ATOM 2666 C C . SER A 1 177 ? -31.91521 5.71550 36.86039 1.000 40.76562 168 SER A C 1
ATOM 2667 O O . SER A 1 177 ? -31.14324 6.66362 36.73980 1.000 42.89028 168 SER A O 1
ATOM 2675 N N . TRP A 1 178 ? -31.79038 4.78239 37.80130 1.000 40.40386 169 TRP A N 1
ATOM 2676 C CA . TRP A 1 178 ? -30.75569 4.82742 38.82550 1.000 40.52729 169 TRP A CA 1
ATOM 2677 C C . TRP A 1 178 ? -29.68693 3.74430 38.68003 1.000 44.54728 169 TRP A C 1
ATOM 2678 O O . TRP A 1 178 ? -28.68181 3.76928 39.39276 1.000 43.87519 169 TRP A O 1
ATOM 2699 N N . PHE A 1 179 ? -29.89682 2.80655 37.76193 1.000 40.86916 170 PHE A N 1
ATOM 2700 C CA . PHE A 1 179 ? -28.93753 1.73041 37.51948 1.000 42.01291 170 PHE A CA 1
ATOM 2701 C C . PHE A 1 179 ? -27.55300 2.26175 37.17484 1.000 42.75640 170 PHE A C 1
ATOM 2702 O O . PHE A 1 179 ? -26.55357 1.91156 37.80809 1.000 43.93513 170 PHE A O 1
ATOM 2719 N N . GLN A 1 180 ? -27.51861 3.11960 36.16385 1.000 45.59659 171 GLN A N 1
ATOM 2720 C CA . GLN A 1 180 ? -26.27933 3.70705 35.67455 1.000 46.94052 171 GLN A CA 1
ATOM 2721 C C . GLN A 1 180 ? -25.53964 4.43167 36.80245 1.000 44.03501 171 GLN A C 1
ATOM 2722 O O . GLN A 1 180 ? -24.31815 4.32742 36.94811 1.000 44.59117 171 GLN A O 1
ATOM 2736 N N . ALA A 1 181 ? -26.30648 5.14525 37.61779 1.000 44.78423 172 ALA A N 1
ATOM 2737 C CA . ALA A 1 181 ? -25.76427 5.85277 38.77109 1.000 44.90198 172 ALA A CA 1
ATOM 2738 C C . ALA A 1 181 ? -25.10183 4.90368 39.77299 1.000 43.83157 172 ALA A C 1
ATOM 2739 O O . ALA A 1 181 ? -24.01434 5.17603 40.27735 1.000 44.10018 172 ALA A O 1
ATOM 2746 N N . TRP A 1 182 ? -25.77173 3.79643 40.06879 1.000 44.33006 173 TRP A N 1
ATOM 2747 C CA . TRP A 1 182 ? -25.22918 2.79407 40.98083 1.000 49.01348 173 TRP A CA 1
ATOM 2748 C C . TRP A 1 182 ? -23.98337 2.14180 40.39223 1.000 44.76134 173 TRP A C 1
ATOM 2749 O O . TRP A 1 182 ? -23.01127 1.86890 41.11023 1.000 44.86940 173 TRP A O 1
ATOM 2770 N N . GLU A 1 183 ? -24.01452 1.91685 39.08046 1.000 45.11407 174 GLU A N 1
ATOM 2771 C CA . GLU A 1 183 ? -22.85975 1.37265 38.38500 1.000 46.15121 174 GLU A CA 1
ATOM 2772 C C . GLU A 1 183 ? -21.67003 2.30706 38.55702 1.000 45.97518 174 GLU A C 1
ATOM 2773 O O . GLU A 1 183 ? -20.57998 1.87448 38.92459 1.000 46.26790 174 GLU A O 1
ATOM 2785 N N . VAL A 1 184 ? -21.88660 3.59538 38.32664 1.000 50.14607 175 VAL A N 1
ATOM 2786 C CA . VAL A 1 184 ? -20.80368 4.56667 38.46375 1.000 46.03631 175 VAL A CA 1
ATOM 2787 C C . VAL A 1 184 ? -20.31677 4.71248 39.90836 1.000 45.53719 175 VAL A C 1
ATOM 2788 O O . VAL A 1 184 ? -19.11577 4.66767 40.16042 1.000 43.69062 175 VAL A O 1
ATOM 2801 N N . MET A 1 185 ? -21.23309 4.87976 40.85304 1.000 44.39397 176 MET A N 1
ATOM 2802 C CA . MET A 1 185 ? -20.82933 5.09151 42.23700 1.000 44.86124 176 MET A CA 1
ATOM 2803 C C . MET A 1 185 ? -20.16091 3.85079 42.80681 1.000 44.00606 176 MET A C 1
ATOM 2804 O O . MET A 1 185 ? -19.35056 3.95437 43.72246 1.000 45.78732 176 MET A O 1
ATOM 2818 N N . GLY A 1 186 ? -20.48822 2.68407 42.25640 1.000 43.76243 177 GLY A N 1
ATOM 2819 C CA . GLY A 1 186 ? -19.81940 1.46159 42.65598 1.000 45.18334 177 GLY A CA 1
ATOM 2820 C C . GLY A 1 186 ? -18.73583 1.00463 41.69184 1.000 45.10359 177 GLY A C 1
ATOM 2821 O O . GLY A 1 186 ? -18.08426 -0.00283 41.95003 1.000 43.36792 177 GLY A O 1
ATOM 2825 N N . ASN A 1 187 ? -18.53011 1.74682 40.60319 1.000 44.87719 178 ASN A N 1
ATOM 2826 C CA . ASN A 1 187 ? -17.57850 1.35835 39.55954 1.000 49.03489 178 ASN A CA 1
ATOM 2827 C C . ASN A 1 187 ? -17.75836 -0.08769 39.10206 1.000 47.54764 178 ASN A C 1
ATOM 2828 O O . ASN A 1 187 ? -16.82656 -0.88403 39.17492 1.000 49.08715 178 ASN A O 1
ATOM 2839 N N . TRP A 1 188 ? -18.96137 -0.42460 38.64877 1.000 47.27717 179 TRP A N 1
ATOM 2840 C CA . TRP A 1 188 ? -19.26091 -1.78516 38.22098 1.000 49.61786 179 TRP A CA 1
ATOM 2841 C C . TRP A 1 188 ? -20.34212 -1.78339 37.15249 1.000 54.04183 179 TRP A C 1
ATOM 2842 O O . TRP A 1 188 ? -20.75368 -0.72746 36.68822 1.000 55.09373 179 TRP A O 1
ATOM 2863 N N . LYS A 1 189 ? -20.75801 -2.97464 36.73590 1.000 54.15378 180 LYS A N 1
ATOM 2864 C CA . LYS A 1 189 ? -21.84797 -3.14607 35.77930 1.000 53.69292 180 LYS A CA 1
ATOM 2865 C C . LYS A 1 189 ? -22.84576 -4.15806 36.29362 1.000 48.85983 180 LYS A C 1
ATOM 2866 O O . LYS A 1 189 ? -22.47568 -5.20502 36.81415 1.000 50.23922 180 LYS A O 1
ATOM 2885 N N . ILE A 1 190 ? -24.11791 -3.79805 36.18192 1.000 49.63328 181 ILE A N 1
ATOM 2886 C CA . ILE A 1 190 ? -25.20324 -4.70012 36.51052 1.000 49.33751 181 ILE A CA 1
ATOM 2887 C C . ILE A 1 190 ? -25.50702 -5.57070 35.28998 1.000 46.38370 181 ILE A C 1
ATOM 2888 O O . ILE A 1 190 ? -25.92703 -5.07119 34.24581 1.000 48.09939 181 ILE A O 1
ATOM 2904 N N . PRO A 1 191 ? -25.29495 -6.88713 35.42377 1.000 49.06083 182 PRO A N 1
ATOM 2905 C CA . PRO A 1 191 ? -25.41508 -7.80733 34.29366 1.000 49.66066 182 PRO A CA 1
ATOM 2906 C C . PRO A 1 191 ? -26.86983 -8.21895 34.06466 1.000 49.41958 182 PRO A C 1
ATOM 2907 O O . PRO A 1 191 ? -27.22632 -9.39167 34.18237 1.000 53.56697 182 PRO A O 1
ATOM 2918 N N . LEU A 1 192 ? -27.69065 -7.23057 33.71989 1.000 49.53655 183 LEU A N 1
ATOM 2919 C CA . LEU A 1 192 ? -29.11401 -7.43107 33.46377 1.000 52.47392 183 LEU A CA 1
ATOM 2920 C C . LEU A 1 192 ? -29.31600 -8.34908 32.27445 1.000 53.97660 183 LEU A C 1
ATOM 2921 O O . LEU A 1 192 ? -30.03053 -9.34217 32.34382 1.000 54.14938 183 LEU A O 1
ATOM 2937 N N . GLU A 1 193 ? -28.66177 -7.99442 31.17777 1.000 57.19450 184 GLU A N 1
ATOM 2938 C CA . GLU A 1 193 ? -28.81774 -8.69320 29.91207 1.000 58.12251 184 GLU A CA 1
ATOM 2939 C C . GLU A 1 193 ? -28.43941 -10.16883 29.99687 1.000 55.93102 184 GLU A C 1
ATOM 2940 O O . GLU A 1 193 ? -28.94564 -10.98692 29.23544 1.000 57.03667 184 GLU A O 1
ATOM 2952 N N . THR A 1 194 ? -27.55007 -10.49734 30.92966 1.000 55.14038 185 THR A N 1
ATOM 2953 C CA . THR A 1 194 ? -27.00399 -11.84219 31.03949 1.000 56.62887 185 THR A CA 1
ATOM 2954 C C . THR A 1 194 ? -27.63022 -12.61807 32.18515 1.000 55.09011 185 THR A C 1
ATOM 2955 O O . THR A 1 194 ? -27.96311 -13.79249 32.01526 1.000 55.03500 185 THR A O 1
ATOM 2966 N N . GLN A 1 195 ? -27.78940 -11.98134 33.34407 1.000 56.58586 186 GLN A N 1
ATOM 2967 C CA . GLN A 1 195 ? -28.23099 -12.71274 34.52705 1.000 57.02982 186 GLN A CA 1
ATOM 2968 C C . GLN A 1 195 ? -29.68197 -12.42000 34.91826 1.000 53.81550 186 GLN A C 1
ATOM 2969 O O . GLN A 1 195 ? -30.30705 -13.23456 35.59589 1.000 55.51908 186 GLN A O 1
ATOM 2983 N N . PHE A 1 196 ? -30.20768 -11.26212 34.52346 1.000 52.23145 187 PHE A N 1
ATOM 2984 C CA . PHE A 1 196 ? -31.61146 -10.93371 34.79610 1.000 53.53992 187 PHE A CA 1
ATOM 2985 C C . PHE A 1 196 ? -32.31240 -10.45136 33.51406 1.000 52.92674 187 PHE A C 1
ATOM 2986 O O . PHE A 1 196 ? -32.75703 -9.30373 33.42610 1.000 52.86468 187 PHE A O 1
ATOM 3003 N N . PRO A 1 197 ? -32.41254 -11.33980 32.51007 1.000 51.75384 188 PRO A N 1
ATOM 3004 C CA . PRO A 1 197 ? -32.91541 -10.97933 31.17679 1.000 53.58765 188 PRO A CA 1
ATOM 3005 C C . PRO A 1 197 ? -34.40609 -10.60206 31.17270 1.000 54.72385 188 PRO A C 1
ATOM 3006 O O . PRO A 1 197 ? -34.79614 -9.76667 30.34564 1.000 55.33511 188 PRO A O 1
ATOM 3017 N N . ARG A 1 198 ? -35.22103 -11.18874 32.05178 1.000 53.59874 189 ARG A N 1
ATOM 3018 C CA . ARG A 1 198 ? -36.62186 -10.77008 32.14470 1.000 54.29003 189 ARG A CA 1
ATOM 3019 C C . ARG A 1 198 ? -36.72172 -9.29519 32.51529 1.000 54.32679 189 ARG A C 1
ATOM 3020 O O . ARG A 1 198 ? -37.47474 -8.53954 31.90423 1.000 52.73818 189 ARG A O 1
ATOM 3041 N N . LEU A 1 199 ? -35.93061 -8.88819 33.50301 1.000 51.18407 190 LEU A N 1
ATOM 3042 C CA . LEU A 1 199 ? -35.92363 -7.50380 33.96849 1.000 50.14036 190 LEU A CA 1
ATOM 3043 C C . LEU A 1 199 ? -35.46708 -6.56619 32.85752 1.000 48.68819 190 LEU A C 1
ATOM 3044 O O . LEU A 1 199 ? -36.01016 -5.48229 32.68531 1.000 49.54296 190 LEU A O 1
ATOM 3060 N N . HIS A 1 200 ? -34.47935 -7.01460 32.09216 1.000 49.06589 191 HIS A N 1
ATOM 3061 C CA . HIS A 1 200 ? -34.00351 -6.29552 30.91676 1.000 50.43195 191 HIS A CA 1
ATOM 3062 C C . HIS A 1 200 ? -35.15667 -6.06369 29.92227 1.000 53.69027 191 HIS A C 1
ATOM 3063 O O . HIS A 1 200 ? -35.50039 -4.91324 29.56803 1.000 54.46719 191 HIS A O 1
ATOM 3077 N N . GLU A 1 201 ? -35.78757 -7.16763 29.53381 1.000 53.82676 192 GLU A N 1
ATOM 3078 C CA . GLU A 1 201 ? -36.92093 -7.14239 28.61704 1.000 56.94485 192 GLU A CA 1
ATOM 3079 C C . GLU A 1 201 ? -38.04413 -6.24619 29.14202 1.000 54.87360 192 GLU A C 1
ATOM 3080 O O . GLU A 1 201 ? -38.65157 -5.45840 28.40269 1.000 56.62981 192 GLU A O 1
ATOM 3092 N N . TRP A 1 202 ? -38.27322 -6.35219 30.44225 1.000 52.85291 193 TRP A N 1
ATOM 3093 C CA . TRP A 1 202 ? -39.30955 -5.59519 31.12734 1.000 52.77832 193 TRP A CA 1
ATOM 3094 C C . TRP A 1 202 ? -39.04006 -4.08636 31.11290 1.000 50.53863 193 TRP A C 1
ATOM 3095 O O . TRP A 1 202 ? -39.92621 -3.29731 30.77237 1.000 49.95137 193 TRP A O 1
ATOM 3116 N N . VAL A 1 203 ? -37.80707 -3.70124 31.44892 1.000 50.73990 194 VAL A N 1
ATOM 3117 C CA . VAL A 1 203 ? -37.38377 -2.29812 31.41648 1.000 51.19012 194 VAL A CA 1
ATOM 3118 C C . VAL A 1 203 ? -37.60683 -1.71815 30.03000 1.000 52.02953 194 VAL A C 1
ATOM 3119 O O . VAL A 1 203 ? -38.24921 -0.67360 29.86311 1.000 49.98950 194 VAL A O 1
ATOM 3132 N N . ASN A 1 204 ? -37.07462 -2.42153 29.03217 1.000 53.80256 195 ASN A N 1
ATOM 3133 C CA . ASN A 1 204 ? -37.19217 -1.96708 27.65084 1.000 54.81689 195 ASN A CA 1
ATOM 3134 C C . ASN A 1 204 ? -38.66316 -1.84649 27.22127 1.000 54.59047 195 ASN A C 1
ATOM 3135 O O . ASN A 1 204 ? -39.04460 -0.87088 26.57182 1.000 56.08348 195 ASN A O 1
ATOM 3146 N N . ALA A 1 205 ? -39.48960 -2.82166 27.59833 1.000 51.62268 196 ALA A N 1
ATOM 3147 C CA . ALA A 1 205 ? -40.93214 -2.73489 27.33965 1.000 52.92988 196 ALA A CA 1
ATOM 3148 C C . ALA A 1 205 ? -41.55804 -1.50022 27.99527 1.000 53.42759 196 ALA A C 1
ATOM 3149 O O . ALA A 1 205 ? -42.25391 -0.73376 27.33695 1.000 50.92029 196 ALA A O 1
ATOM 3156 N N . CYS A 1 206 ? -41.27369 -1.29131 29.27924 1.000 52.28095 197 CYS A N 1
ATOM 3157 C CA . CYS A 1 206 ? -41.86136 -0.17897 30.03553 1.000 51.46286 197 CYS A CA 1
ATOM 3158 C C . CYS A 1 206 ? -41.46585 1.15802 29.43872 1.000 51.03025 197 CYS A C 1
ATOM 3159 O O . CYS A 1 206 ? -42.25472 2.09314 29.40911 1.000 50.63301 197 CYS A O 1
ATOM 3167 N N . MET A 1 207 ? -40.22481 1.22970 28.97514 1.000 54.42480 198 MET A N 1
ATOM 3168 C CA . MET A 1 207 ? -39.71219 2.43040 28.31756 1.000 54.58372 198 MET A CA 1
ATOM 3169 C C . MET A 1 207 ? -40.41712 2.73247 26.98693 1.000 57.14683 198 MET A C 1
ATOM 3170 O O . MET A 1 207 ? -40.26300 3.82036 26.44368 1.000 57.97905 198 MET A O 1
ATOM 3184 N N . GLU A 1 208 ? -41.19640 1.79122 26.46023 1.000 56.43277 199 GLU A N 1
ATOM 3185 C CA . GLU A 1 208 ? -41.99071 2.08056 25.26565 1.000 58.03106 199 GLU A CA 1
ATOM 3186 C C . GLU A 1 208 ? -43.26829 2.85263 25.60874 1.000 57.16940 199 GLU A C 1
ATOM 3187 O O . GLU A 1 208 ? -43.91399 3.39991 24.71459 1.000 56.40140 199 GLU A O 1
ATOM 3199 N N . ARG A 1 209 ? -43.63005 2.91387 26.88922 1.000 56.36657 200 ARG A N 1
ATOM 3200 C CA . ARG A 1 209 ? -44.84680 3.61802 27.28134 1.000 55.71034 200 ARG A CA 1
ATOM 3201 C C . ARG A 1 209 ? -44.61550 5.11306 27.37136 1.000 54.58175 200 ARG A C 1
ATOM 3202 O O . ARG A 1 209 ? -43.55973 5.55357 27.82143 1.000 53.80959 200 ARG A O 1
ATOM 3223 N N . GLU A 1 210 ? -45.61862 5.89273 26.97866 1.000 56.07474 201 GLU A N 1
ATOM 3224 C CA . GLU A 1 210 ? -45.49865 7.34645 27.00269 1.000 59.08649 201 GLU A CA 1
ATOM 3225 C C . GLU A 1 210 ? -45.30730 7.85639 28.42201 1.000 54.43119 201 GLU A C 1
ATOM 3226 O O . GLU A 1 210 ? -44.50040 8.74681 28.64899 1.000 54.60886 201 GLU A O 1
ATOM 3238 N N . SER A 1 211 ? -46.03891 7.28475 29.37274 1.000 51.08338 202 SER A N 1
ATOM 3239 C CA . SER A 1 211 ? -45.92737 7.68778 30.77514 1.000 52.50592 202 SER A CA 1
ATOM 3240 C C . SER A 1 211 ? -44.45747 7.73490 31.22376 1.000 49.65815 202 SER A C 1
ATOM 3241 O O . SER A 1 211 ? -43.93109 8.78286 31.64183 1.000 47.33257 202 SER A O 1
ATOM 3249 N N . VAL A 1 212 ? -43.79857 6.59087 31.06981 1.000 50.12049 203 VAL A N 1
ATOM 3250 C CA . VAL A 1 212 ? -42.41415 6.40380 31.47909 1.000 50.88083 203 VAL A CA 1
ATOM 3251 C C . VAL A 1 212 ? -41.49100 7.31337 30.67694 1.000 49.06624 203 VAL A C 1
ATOM 3252 O O . VAL A 1 212 ? -40.64238 7.98202 31.24574 1.000 49.77254 203 VAL A O 1
ATOM 3265 N N . LYS A 1 213 ? -41.67922 7.35354 29.36050 1.000 50.81822 204 LYS A N 1
ATOM 3266 C CA . LYS A 1 213 ? -40.91520 8.24304 28.48842 1.000 53.13210 204 LYS A CA 1
ATOM 3267 C C . LYS A 1 213 ? -41.09384 9.70252 28.87232 1.000 49.79481 204 LYS A C 1
ATOM 3268 O O . LYS A 1 213 ? -40.17830 10.51365 28.75442 1.000 49.23590 204 LYS A O 1
ATOM 3287 N N . LYS A 1 214 ? -42.29413 10.01746 29.33304 1.000 49.62711 205 LYS A N 1
ATOM 3288 C CA . LYS A 1 214 ? -42.68330 11.37826 29.63855 1.000 48.96226 205 LYS A CA 1
ATOM 3289 C C . LYS A 1 214 ? -42.06726 11.84070 30.94675 1.000 48.92024 205 LYS A C 1
ATOM 3290 O O . LYS A 1 214 ? -41.62172 12.98051 31.04471 1.000 47.20678 205 LYS A O 1
ATOM 3309 N N . VAL A 1 215 ? -42.05790 10.96995 31.95696 1.000 45.88700 206 VAL A N 1
ATOM 3310 C CA . VAL A 1 215 ? -41.57839 11.38129 33.28640 1.000 43.91155 206 VAL A CA 1
ATOM 3311 C C . VAL A 1 215 ? -40.17671 10.91373 33.70781 1.000 42.19649 206 VAL A C 1
ATOM 3312 O O . VAL A 1 215 ? -39.55671 11.55774 34.54691 1.000 41.34317 206 VAL A O 1
ATOM 3325 N N . LEU A 1 216 ? -39.66297 9.82193 33.14920 1.000 41.56778 207 LEU A N 1
ATOM 3326 C CA . LEU A 1 216 ? -38.37350 9.30914 33.61887 1.000 44.43236 207 LEU A CA 1
ATOM 3327 C C . LEU A 1 216 ? -37.18548 10.11858 33.08060 1.000 41.75568 207 LEU A C 1
ATOM 3328 O O . LEU A 1 216 ? -37.04931 10.31210 31.87549 1.000 41.42440 207 LEU A O 1
ATOM 3344 N N . PRO A 1 217 ? -36.30908 10.58343 33.98200 1.000 41.42738 208 PRO A N 1
ATOM 3345 C CA . PRO A 1 217 ? -35.16475 11.40764 33.57409 1.000 42.63848 208 PRO A CA 1
ATOM 3346 C C . PRO A 1 217 ? -34.04326 10.61177 32.92924 1.000 42.77939 208 PRO A C 1
ATOM 3347 O O . PRO A 1 217 ? -34.00138 9.39058 33.06830 1.000 42.18414 208 PRO A O 1
ATOM 3358 N N . HIS A 1 218 ? -33.15009 11.30503 32.22830 1.000 43.91642 209 HIS A N 1
ATOM 3359 C CA . HIS A 1 218 ? -31.96973 10.67252 31.66376 1.000 46.64641 209 HIS A CA 1
ATOM 3360 C C . HIS A 1 218 ? -31.10296 10.11905 32.80231 1.000 47.19222 209 HIS A C 1
ATOM 3361 O O . HIS A 1 218 ? -30.85380 10.81933 33.77984 1.000 46.23587 209 HIS A O 1
ATOM 3375 N N . PRO A 1 219 ? -30.67412 8.84488 32.70329 1.000 47.29521 210 PRO A N 1
ATOM 3376 C CA . PRO A 1 219 ? -29.82086 8.24905 33.74423 1.000 46.96721 210 PRO A CA 1
ATOM 3377 C C . PRO A 1 219 ? -28.53277 9.04356 33.98118 1.000 46.38742 210 PRO A C 1
ATOM 3378 O O . PRO A 1 219 ? -28.00963 9.05046 35.09665 1.000 45.06915 210 PRO A O 1
ATOM 3389 N N . GLU A 1 220 ? -28.04877 9.72279 32.94668 1.000 44.97909 211 GLU A N 1
ATOM 3390 C CA . GLU A 1 220 ? -26.80875 10.48586 33.04252 1.000 48.29382 211 GLU A CA 1
ATOM 3391 C C . GLU A 1 220 ? -26.89767 11.61019 34.08841 1.000 50.79000 211 GLU A C 1
ATOM 3392 O O . GLU A 1 220 ? -26.02085 11.74249 34.95668 1.000 52.38886 211 GLU A O 1
ATOM 3404 N N . LYS A 1 221 ? -27.96428 12.40261 34.02771 1.000 49.58166 212 LYS A N 1
ATOM 3405 C CA . LYS A 1 221 ? -28.15532 13.47875 34.99810 1.000 52.99428 212 LYS A CA 1
ATOM 3406 C C . LYS A 1 221 ? -28.36598 12.90820 36.40323 1.000 50.92146 212 LYS A C 1
ATOM 3407 O O . LYS A 1 221 ? -27.88229 13.46445 37.39538 1.000 50.48632 212 LYS A O 1
ATOM 3426 N N . VAL A 1 222 ? -29.09049 11.79699 36.47372 1.000 48.20161 213 VAL A N 1
ATOM 3427 C CA . VAL A 1 222 ? -29.29045 11.07750 37.72607 1.000 48.69711 213 VAL A CA 1
ATOM 3428 C C . VAL A 1 222 ? -27.93758 10.66119 38.28280 1.000 48.12677 213 VAL A C 1
ATOM 3429 O O . VAL A 1 222 ? -27.67942 10.77049 39.47856 1.000 49.55696 213 VAL A O 1
ATOM 3442 N N . ALA A 1 223 ? -27.06857 10.19907 37.39264 1.000 48.99151 214 ALA A N 1
ATOM 3443 C CA . ALA A 1 223 ? -25.73953 9.75165 37.79104 1.000 50.75603 214 ALA A CA 1
ATOM 3444 C C . ALA A 1 223 ? -24.92693 10.91998 38.34194 1.000 49.16107 214 ALA A C 1
ATOM 3445 O O . ALA A 1 223 ? -24.37130 10.82578 39.43594 1.000 51.22325 214 ALA A O 1
ATOM 3452 N N . GLU A 1 224 ? -24.90985 12.03884 37.62048 1.000 49.71656 215 GLU A N 1
ATOM 3453 C CA . GLU A 1 224 ? -24.21015 13.23333 38.11164 1.000 54.46868 215 GLU A CA 1
ATOM 3454 C C . GLU A 1 224 ? -24.70267 13.64614 39.49709 1.000 54.44354 215 GLU A C 1
ATOM 3455 O O . GLU A 1 224 ? -23.91815 13.83793 40.43722 1.000 53.48547 215 GLU A O 1
ATOM 3467 N N . PHE A 1 225 ? -26.01970 13.75109 39.60466 1.000 52.30708 216 PHE A N 1
ATOM 3468 C CA . PHE A 1 225 ? -26.68198 14.13364 40.83881 1.000 53.80897 216 PHE A CA 1
ATOM 3469 C C . PHE A 1 225 ? -26.32163 13.18020 41.99025 1.000 53.59044 216 PHE A C 1
ATOM 3470 O O . PHE A 1 225 ? -25.97671 13.60031 43.12158 1.000 54.08044 216 PHE A O 1
ATOM 3487 N N . ALA A 1 226 ? -26.33471 11.89096 41.66476 1.000 52.76059 217 ALA A N 1
ATOM 3488 C CA . ALA A 1 226 ? -26.02726 10.85100 42.63411 1.000 52.22028 217 ALA A CA 1
ATOM 3489 C C . ALA A 1 226 ? -24.58031 10.96836 43.08761 1.000 52.95475 217 ALA A C 1
ATOM 3490 O O . ALA A 1 226 ? -24.27849 10.84266 44.27734 1.000 52.91735 217 ALA A O 1
ATOM 3497 N N . MET A 1 227 ? -23.69100 11.25076 42.13809 1.000 53.22002 218 MET A N 1
ATOM 3498 C CA . MET A 1 227 ? -22.26999 11.39952 42.45241 1.000 57.61565 218 MET A CA 1
ATOM 3499 C C . MET A 1 227 ? -22.02023 12.60013 43.35191 1.000 59.66613 218 MET A C 1
ATOM 3500 O O . MET A 1 227 ? -21.29166 12.49492 44.33533 1.000 60.67061 218 MET A O 1
ATOM 3514 N N . GLN A 1 228 ? -22.64166 13.73032 43.02142 1.000 59.26931 219 GLN A N 1
ATOM 3515 C CA . GLN A 1 228 ? -22.55731 14.92690 43.85817 1.000 61.78520 219 GLN A CA 1
ATOM 3516 C C . GLN A 1 228 ? -22.95727 14.64012 45.30772 1.000 60.07827 219 GLN A C 1
ATOM 3517 O O . GLN A 1 228 ? -22.20736 14.94700 46.25967 1.000 64.03002 219 GLN A O 1
ATOM 3531 N N . MET A 1 229 ? -24.11236 14.00449 45.48748 1.000 58.48095 220 MET A N 1
ATOM 3532 C CA . MET A 1 229 ? -24.52184 13.69549 46.85332 1.000 62.33670 220 MET A CA 1
ATOM 3533 C C . MET A 1 229 ? -23.60862 12.62187 47.48254 1.000 61.21004 220 MET A C 1
ATOM 3534 O O . MET A 1 229 ? -23.35501 12.64483 48.69893 1.000 61.94046 220 MET A O 1
ATOM 3548 N N . ARG A 1 230 ? -23.06849 11.71523 46.66832 1.000 57.30081 221 ARG A N 1
ATOM 3549 C CA . ARG A 1 230 ? -22.10497 10.75665 47.20844 1.000 58.80703 221 ARG A CA 1
ATOM 3550 C C . ARG A 1 230 ? -20.87762 11.48567 47.72786 1.000 61.08561 221 ARG A C 1
ATOM 3551 O O . ARG A 1 230 ? -20.35610 11.15232 48.78715 1.000 62.80897 221 ARG A O 1
ATOM 3572 N N . ARG A 1 231 ? -20.43481 12.49438 46.98588 1.000 61.75472 222 ARG A N 1
ATOM 3573 C CA . ARG A 1 231 ? -19.31018 13.30883 47.41893 1.000 61.99147 222 ARG A CA 1
ATOM 3574 C C . ARG A 1 231 ? -19.68270 14.01175 48.70956 1.000 63.78761 222 ARG A C 1
ATOM 3575 O O . ARG A 1 231 ? -18.84150 14.18285 49.58285 1.000 66.07047 222 ARG A O 1
ATOM 3596 N N . ARG A 1 232 ? -20.94079 14.42488 48.84125 1.000 63.81730 223 ARG A N 1
ATOM 3597 C CA . ARG A 1 232 ? -21.36031 14.95382 50.13848 1.000 66.51122 223 ARG A CA 1
ATOM 3598 C C . ARG A 1 232 ? -21.29982 13.85992 51.22642 1.000 64.69205 223 ARG A C 1
ATOM 3599 O O . ARG A 1 232 ? -21.06827 14.16830 52.39322 1.000 63.80881 223 ARG A O 1
ATOM 3620 N N . PHE A 1 233 ? -21.48991 12.59187 50.85123 1.000 64.97624 224 PHE A N 1
ATOM 3621 C CA . PHE A 1 233 ? -21.23881 11.47747 51.79142 1.000 64.31813 224 PHE A CA 1
ATOM 3622 C C . PHE A 1 233 ? -19.83039 10.90312 51.74893 1.000 61.55144 224 PHE A C 1
ATOM 3623 O O . PHE A 1 233 ? -19.42615 10.23973 52.70013 1.000 61.23793 224 PHE A O 1
ATOM 3640 N N . VAL A 1 234 ? -19.09909 11.15546 50.66258 1.000 61.24174 225 VAL A N 1
ATOM 3641 C CA . VAL A 1 234 ? -17.82323 10.47645 50.39222 1.000 61.00158 225 VAL A CA 1
ATOM 3642 C C . VAL A 1 234 ? -17.88378 9.00130 50.78252 1.000 56.96558 225 VAL A C 1
ATOM 3643 O O . VAL A 1 234 ? -18.37749 8.16997 50.02289 1.000 53.76154 225 VAL A O 1
ATOM 3656 N N . GLU B 1 11 ? -51.97103 20.83806 18.17229 1.000 82.09571 2 GLU B N 1
ATOM 3657 C CA . GLU B 1 11 ? -50.57140 20.68684 17.80700 1.000 83.46305 2 GLU B CA 1
ATOM 3658 C C . GLU B 1 11 ? -50.05448 19.31765 18.23741 1.000 80.37673 2 GLU B C 1
ATOM 3659 O O . GLU B 1 11 ? -49.12135 19.21679 19.03837 1.000 87.46534 2 GLU B O 1
ATOM 3670 N N . ASN B 1 12 ? -50.67596 18.26550 17.71268 1.000 78.97876 3 ASN B N 1
ATOM 3671 C CA . ASN B 1 12 ? -50.10198 16.92814 17.79622 1.000 74.34592 3 ASN B CA 1
ATOM 3672 C C . ASN B 1 12 ? -50.20133 16.28087 16.41440 1.000 73.05268 3 ASN B C 1
ATOM 3673 O O . ASN B 1 12 ? -51.03202 16.66279 15.58386 1.000 71.39716 3 ASN B O 1
ATOM 3684 N N . GLN B 1 13 ? -49.34945 15.29509 16.17892 1.000 65.54689 4 GLN B N 1
ATOM 3685 C CA . GLN B 1 13 ? -49.02382 14.86331 14.82465 1.000 63.60493 4 GLN B CA 1
ATOM 3686 C C . GLN B 1 13 ? -49.98453 13.92258 14.10471 1.000 57.39593 4 GLN B C 1
ATOM 3687 O O . GLN B 1 13 ? -49.78913 13.63438 12.92486 1.000 53.87427 4 GLN B O 1
ATOM 3701 N N 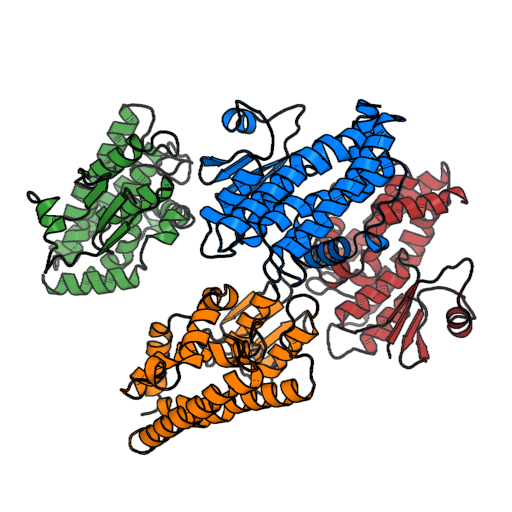. VAL B 1 14 ? -51.02118 13.44824 14.78028 1.000 56.72599 5 VAL B N 1
ATOM 3702 C CA . VAL B 1 14 ? -51.96828 12.55497 14.11830 1.000 52.50350 5 VAL B CA 1
ATOM 3703 C C . VAL B 1 14 ? -53.32768 13.19824 14.16249 1.000 54.70426 5 VAL B C 1
ATOM 3704 O O . VAL B 1 14 ? -53.76337 13.66055 15.20373 1.000 58.19477 5 VAL B O 1
ATOM 3717 N N . LYS B 1 15 ? -53.97564 13.22980 13.00652 1.000 50.69954 6 LYS B N 1
ATOM 3718 C CA . LYS B 1 15 ? -55.27036 13.86495 12.87888 1.000 53.35580 6 LYS B CA 1
ATOM 3719 C C . LYS B 1 15 ? -56.26495 12.86300 12.30436 1.000 52.27998 6 LYS B C 1
ATOM 3720 O O . LYS B 1 15 ? -55.92289 12.10139 11.39951 1.000 50.20780 6 LYS B O 1
ATOM 3739 N N . VAL B 1 16 ? -57.49186 12.86965 12.81957 1.000 52.47134 7 VAL B N 1
ATOM 3740 C CA . VAL B 1 16 ? -58.51348 11.94898 12.33281 1.000 58.58523 7 VAL B CA 1
ATOM 3741 C C . VAL B 1 16 ? -59.73521 12.70570 11.84132 1.000 54.72128 7 VAL B C 1
ATOM 3742 O O . VAL B 1 16 ? -60.31420 13.51236 12.56568 1.000 55.36595 7 VAL B O 1
ATOM 3755 N N . LEU B 1 17 ? -60.10736 12.44028 10.59489 1.000 51.35742 8 LEU B N 1
ATOM 3756 C CA . LEU B 1 17 ? -61.32717 12.99359 10.01847 1.000 50.36954 8 LEU B CA 1
ATOM 3757 C C . LEU B 1 17 ? -62.41190 11.93790 10.05478 1.000 49.25969 8 LEU B C 1
ATOM 3758 O O . LEU B 1 17 ? -62.23039 10.85508 9.48480 1.000 44.84401 8 LEU B O 1
ATOM 3774 N N . ASN B 1 18 ? -63.52777 12.24065 10.72305 1.000 48.76425 9 ASN B N 1
ATOM 3775 C CA . ASN B 1 18 ? -64.53512 11.20829 10.93683 1.000 49.61759 9 ASN B CA 1
ATOM 3776 C C . ASN B 1 18 ? -65.94511 11.68909 11.28362 1.000 48.53304 9 ASN B C 1
ATOM 3777 O O . ASN B 1 18 ? -66.16986 12.84153 11.64118 1.000 48.72393 9 ASN B O 1
ATOM 3788 N N . LEU B 1 19 ? -66.88653 10.76175 11.15643 1.000 45.75255 10 LEU B N 1
ATOM 3789 C CA . LEU B 1 19 ? -68.23687 10.92435 11.66997 1.000 47.24040 10 LEU B CA 1
ATOM 3790 C C . LEU B 1 19 ? -68.40672 10.13394 12.97173 1.000 46.18575 10 LEU B C 1
ATOM 3791 O O . LEU B 1 19 ? -68.12394 8.93655 13.01873 1.000 43.59673 10 LEU B O 1
ATOM 3807 N N . TRP B 1 20 ? -68.87238 10.80959 14.01950 1.000 46.44641 11 TRP B N 1
ATOM 3808 C CA . TRP B 1 20 ? -68.87130 10.26212 15.38653 1.000 46.05642 11 TRP B CA 1
ATOM 3809 C C . TRP B 1 20 ? -69.52530 8.88417 15.47781 1.000 46.16081 11 TRP B C 1
ATOM 3810 O O . TRP B 1 20 ? -69.12889 8.05705 16.28553 1.000 46.30808 11 TRP B O 1
ATOM 3831 N N . ALA B 1 21 ? -70.54598 8.66058 14.65706 1.000 47.18246 12 ALA B N 1
ATOM 3832 C CA . ALA B 1 21 ? -71.33563 7.43375 14.70293 1.000 46.22802 12 ALA B CA 1
ATOM 3833 C C . ALA B 1 21 ? -70.85997 6.34951 13.73370 1.000 46.18569 12 ALA B C 1
ATOM 3834 O O . ALA B 1 21 ? -71.34842 5.22562 13.78659 1.000 46.70542 12 ALA B O 1
ATOM 3841 N N . SER B 1 22 ? -69.90447 6.66256 12.86205 1.000 48.34039 13 SER B N 1
ATOM 3842 C CA . SER B 1 22 ? -69.48514 5.68929 11.85213 1.000 45.57510 13 SER B CA 1
ATOM 3843 C C . SER B 1 22 ? -68.71924 4.51551 12.47618 1.000 44.90361 13 SER B C 1
ATOM 3844 O O . SER B 1 22 ? -67.68220 4.72063 13.08835 1.000 49.17628 13 SER B O 1
ATOM 3852 N N . PRO B 1 23 ? -69.21813 3.27489 12.29666 1.000 44.48103 14 PRO B N 1
ATOM 3853 C CA . PRO B 1 23 ? -68.50494 2.10065 12.82133 1.000 43.37824 14 PRO B CA 1
ATOM 3854 C C . PRO B 1 23 ? -67.10127 1.98495 12.24634 1.000 42.10542 14 PRO B C 1
ATOM 3855 O O . PRO B 1 23 ? -66.22793 1.43780 12.89943 1.000 41.95172 14 PRO B O 1
ATOM 3866 N N . PHE B 1 24 ? -66.90922 2.46996 11.02565 1.000 45.44996 15 PHE B N 1
ATOM 3867 C CA . PHE B 1 24 ? -65.62939 2.36114 10.33027 1.000 45.67402 15 PHE B CA 1
ATOM 3868 C C . PHE B 1 24 ? -64.50388 3.26201 10.86345 1.000 43.79151 15 PHE B C 1
ATOM 3869 O O . PHE B 1 24 ? -63.35326 2.84710 10.89592 1.000 46.32625 15 PHE B O 1
ATOM 3886 N N . GLY B 1 25 ? -64.81992 4.48089 11.29385 1.000 43.73437 16 GLY B N 1
ATOM 3887 C CA . GLY B 1 25 ? -63.81225 5.36035 11.88233 1.000 42.55943 16 GLY B CA 1
ATOM 3888 C C . GLY B 1 25 ? -63.53241 5.03757 13.33808 1.000 41.31592 16 GLY B C 1
ATOM 3889 O O . GLY B 1 25 ? -62.40682 5.18251 13.84794 1.000 40.85398 16 GLY B O 1
ATOM 3893 N N . LEU B 1 26 ? -64.57165 4.56048 14.00736 1.000 41.91425 17 LEU B N 1
ATOM 3894 C CA . LEU B 1 26 ? -64.45041 4.12755 15.38902 1.000 43.80226 17 LEU B CA 1
ATOM 3895 C C . LEU B 1 26 ? -63.38626 3.04704 15.54271 1.000 42.11560 17 LEU B C 1
ATOM 3896 O O . LEU B 1 26 ? -62.68743 3.00004 16.54336 1.000 42.74182 17 LEU B O 1
ATOM 3912 N N . ARG B 1 27 ? -63.26813 2.18694 14.53890 1.000 41.24268 18 ARG B N 1
ATOM 3913 C CA . ARG B 1 27 ? -62.13678 1.27049 14.42034 1.000 42.03928 18 ARG B CA 1
ATOM 3914 C C . ARG B 1 27 ? -60.80283 1.96970 14.59087 1.000 39.63578 18 ARG B C 1
ATOM 3915 O O . ARG B 1 27 ? -59.96093 1.55765 15.37991 1.000 42.89366 18 ARG B O 1
ATOM 3936 N N . VAL B 1 28 ? -60.62729 3.02601 13.80609 1.000 41.35335 19 VAL B N 1
ATOM 3937 C CA . VAL B 1 28 ? -59.38894 3.79016 13.77159 1.000 41.97299 19 VAL B CA 1
ATOM 3938 C C . VAL B 1 28 ? -59.10897 4.30919 15.15848 1.000 42.48714 19 VAL B C 1
ATOM 3939 O O . VAL B 1 28 ? -58.00854 4.15927 15.69977 1.000 41.82167 19 VAL B O 1
ATOM 3952 N N . LEU B 1 29 ? -60.14335 4.89362 15.74688 1.000 42.28315 20 LEU B N 1
ATOM 3953 C CA . LEU B 1 29 ? -60.01920 5.45425 17.08858 1.000 44.13375 20 LEU B CA 1
ATOM 3954 C C . LEU B 1 29 ? -59.64474 4.39026 18.12328 1.000 44.35830 20 LEU B C 1
ATOM 3955 O O . LEU B 1 29 ? -58.66704 4.55916 18.85097 1.000 46.22149 20 LEU B O 1
ATOM 3971 N N . VAL B 1 30 ? -60.38042 3.27985 18.14665 1.000 43.78945 21 VAL B N 1
ATOM 3972 C CA . VAL B 1 30 ? -60.09294 2.18651 19.07363 1.000 46.41220 21 VAL B CA 1
ATOM 3973 C C . VAL B 1 30 ? -58.64728 1.71979 18.91014 1.000 43.92078 21 VAL B C 1
ATOM 3974 O O . VAL B 1 30 ? -57.89465 1.60208 19.88814 1.000 47.49119 21 VAL B O 1
ATOM 3987 N N . GLY B 1 31 ? -58.25990 1.48420 17.66055 1.000 42.61952 22 GLY B N 1
ATOM 3988 C CA . GLY B 1 31 ? -56.91200 1.05006 17.34804 1.000 45.71160 22 GLY B CA 1
ATOM 3989 C C . GLY B 1 31 ? -55.85143 2.01175 17.84381 1.000 45.29270 22 GLY B C 1
ATOM 3990 O O . GLY B 1 31 ? -54.86404 1.58214 18.43478 1.000 46.63450 22 GLY B O 1
ATOM 3994 N N . LEU B 1 32 ? -56.05266 3.30698 17.61633 1.000 44.61820 23 LEU B N 1
ATOM 3995 C CA . LEU B 1 32 ? -55.11684 4.31418 18.12049 1.000 44.74730 23 LEU B CA 1
ATOM 3996 C C . LEU B 1 32 ? -55.07984 4.33960 19.64155 1.000 47.14960 23 LEU B C 1
ATOM 3997 O O . LEU B 1 32 ? -54.01411 4.49842 20.22787 1.000 46.57680 23 LEU B O 1
ATOM 4013 N N . GLU B 1 33 ? -56.23670 4.20899 20.28389 1.000 48.10998 24 GLU B N 1
ATOM 4014 C CA . GLU B 1 33 ? -56.26982 4.22728 21.73978 1.000 48.66219 24 GLU B CA 1
ATOM 4015 C C . GLU B 1 33 ? -55.47557 3.04814 22.30312 1.000 48.02679 24 GLU B C 1
ATOM 4016 O O . GLU B 1 33 ? -54.72189 3.21201 23.25961 1.000 48.51086 24 GLU B O 1
ATOM 4028 N N . GLU B 1 34 ? -55.62283 1.87016 21.70176 1.000 47.12612 25 GLU B N 1
ATOM 4029 C CA . GLU B 1 34 ? -54.85386 0.70038 22.14904 1.000 48.58361 25 GLU B CA 1
ATOM 4030 C C . GLU B 1 34 ? -53.33497 0.91528 22.05932 1.000 50.46571 25 GLU B C 1
ATOM 4031 O O . GLU B 1 34 ? -52.58987 0.43250 22.90754 1.000 52.19507 25 GLU B O 1
ATOM 4043 N N . LYS B 1 35 ? -52.88137 1.63551 21.03430 1.000 49.91377 26 LYS B N 1
ATOM 4044 C CA . LYS B 1 35 ? -51.45073 1.92555 20.85063 1.000 51.02342 26 LYS B CA 1
ATOM 4045 C C . LYS B 1 35 ? -50.93351 3.06654 21.72605 1.000 51.51886 26 LYS B C 1
ATOM 4046 O O . LYS B 1 35 ? -49.72922 3.32189 21.76511 1.000 55.06361 26 LYS B O 1
ATOM 4065 N N . GLY B 1 36 ? -51.83476 3.74417 22.42956 1.000 50.39695 27 GLY B N 1
ATOM 4066 C CA . GLY B 1 36 ? -51.45661 4.87137 23.26336 1.000 52.25337 27 GLY B CA 1
ATOM 4067 C C . GLY B 1 36 ? -51.09118 6.08740 22.43444 1.000 53.47068 27 GLY B C 1
ATOM 4068 O O . GLY B 1 36 ? -50.33427 6.94830 22.87588 1.000 58.94776 27 GLY B O 1
ATOM 4072 N N . VAL B 1 37 ? -51.64993 6.16448 21.23264 1.000 50.42112 28 VAL B N 1
ATOM 4073 C CA . VAL B 1 37 ? -51.38422 7.27728 20.32412 1.000 49.87045 28 VAL B CA 1
ATOM 4074 C C . VAL B 1 37 ? -52.33168 8.45169 20.61810 1.000 50.24679 28 VAL B C 1
ATOM 4075 O O . VAL B 1 37 ? -53.53879 8.25673 20.75654 1.000 54.12973 28 VAL B O 1
ATOM 4088 N N . LYS B 1 38 ? -51.77926 9.66019 20.71875 1.000 53.61255 29 LYS B N 1
ATOM 4089 C CA . LYS B 1 38 ? -52.57570 10.87076 20.92224 1.000 55.93299 29 LYS B CA 1
ATOM 4090 C C . LYS B 1 38 ? -52.91473 11.46642 19.55909 1.000 56.65402 29 LYS B C 1
ATOM 4091 O O . LYS B 1 38 ? -52.06988 11.47637 18.66154 1.000 57.75035 29 LYS B O 1
ATOM 4110 N N . TYR B 1 39 ? -54.14223 11.95701 19.40015 1.000 60.68780 30 TYR B N 1
ATOM 4111 C CA . TYR B 1 39 ? -54.60673 12.44247 18.10470 1.000 58.43655 30 TYR B CA 1
ATOM 4112 C C . TYR B 1 39 ? -55.59173 13.60104 18.19552 1.000 59.01287 30 TYR B C 1
ATOM 4113 O O . TYR B 1 39 ? -56.25719 13.80497 19.21315 1.000 59.07879 30 TYR B O 1
ATOM 4131 N N . GLU B 1 40 ? -55.64255 14.37193 17.11495 1.000 60.97219 31 GLU B N 1
ATOM 4132 C CA . GLU B 1 40 ? -56.69771 15.33920 16.87938 1.000 61.08463 31 GLU B CA 1
ATOM 4133 C C . GLU B 1 40 ? -57.89207 14.67272 16.21854 1.000 57.21081 31 GLU B C 1
ATOM 4134 O O . GLU B 1 40 ? -57.74301 13.77109 15.39727 1.000 56.59124 31 GLU B O 1
ATOM 4146 N N . TYR B 1 41 ? -59.07561 15.13671 16.58736 1.000 54.34170 32 TYR B N 1
ATOM 4147 C CA . TYR B 1 41 ? -60.30342 14.66330 15.98623 1.000 52.83017 32 TYR B CA 1
ATOM 4148 C C . TYR B 1 41 ? -61.02012 15.81234 15.31107 1.000 53.46406 32 TYR B C 1
ATOM 4149 O O . TYR B 1 41 ? -61.18500 16.88904 15.88009 1.000 52.51876 32 TYR B O 1
ATOM 4167 N N . GLN B 1 42 ? -61.42976 15.55408 14.07664 1.000 52.39772 33 GLN B N 1
ATOM 4168 C CA . GLN B 1 42 ? -62.21355 16.48634 13.29652 1.000 56.49705 33 GLN B CA 1
ATOM 4169 C C . GLN B 1 42 ? -63.48250 15.78152 12.84002 1.000 54.15481 33 GLN B C 1
ATOM 4170 O O . GLN B 1 42 ? -63.45042 14.81130 12.07041 1.000 53.77716 33 GLN B O 1
ATOM 4184 N N . GLU B 1 43 ? -64.60288 16.28835 13.33469 1.000 52.34922 34 GLU B N 1
ATOM 4185 C CA . GLU B 1 43 ? -65.89565 15.81476 12.90010 1.000 52.43733 34 GLU B CA 1
ATOM 4186 C C . GLU B 1 43 ? -66.18914 16.42730 11.53857 1.000 49.92799 34 GLU B C 1
ATOM 4187 O O . GLU B 1 43 ? -66.07338 17.63802 11.36167 1.000 51.27301 34 GLU B O 1
ATOM 4199 N N . GLU B 1 44 ? -66.56259 15.58055 10.58329 1.000 51.54426 35 GLU B N 1
ATOM 4200 C CA . GLU B 1 44 ? -66.92276 16.03461 9.24734 1.000 57.50046 35 GLU B CA 1
ATOM 4201 C C . GLU B 1 44 ? -68.42120 15.87666 9.06050 1.000 57.33232 35 GLU B C 1
ATOM 4202 O O . GLU B 1 44 ? -69.00701 14.88159 9.47337 1.000 57.59369 35 GLU B O 1
ATOM 4214 N N . ASN B 1 45 ? -69.02913 16.88102 8.44079 1.000 60.86044 36 ASN B N 1
ATOM 4215 C CA . ASN B 1 45 ? -70.39626 16.79513 7.95240 1.000 62.87112 36 ASN B CA 1
ATOM 4216 C C . ASN B 1 45 ? -70.34991 16.31026 6.51050 1.000 64.46279 36 ASN B C 1
ATOM 4217 O O . ASN B 1 45 ? -69.75813 16.96505 5.66144 1.000 63.34321 36 ASN B O 1
ATOM 4228 N N . LEU B 1 46 ? -70.95824 15.15770 6.23934 1.000 65.50377 37 LEU B N 1
ATOM 4229 C CA . LEU B 1 46 ? -70.84697 14.53779 4.92338 1.000 65.30853 37 LEU B CA 1
ATOM 4230 C C . LEU B 1 46 ? -71.58994 15.39259 3.88242 1.000 67.74802 37 LEU B C 1
ATOM 4231 O O . LEU B 1 46 ? -71.39772 15.22796 2.67501 1.000 65.71232 37 LEU B O 1
ATOM 4247 N N . ALA B 1 47 ? -72.43506 16.30740 4.36044 1.000 65.49671 38 ALA B N 1
ATOM 4248 C CA . ALA B 1 47 ? -73.14590 17.27092 3.50422 1.000 65.67762 38 ALA B CA 1
ATOM 4249 C C . ALA B 1 47 ? -72.34579 18.55012 3.25626 1.000 66.52094 38 ALA B C 1
ATOM 4250 O O . ALA B 1 47 ? -72.58259 19.26243 2.28672 1.000 66.72560 38 ALA B O 1
ATOM 4257 N N . SER B 1 48 ? -71.38862 18.81768 4.13741 1.000 64.39747 39 SER B N 1
ATOM 4258 C CA . SER B 1 48 ? -70.50736 19.97028 4.01742 1.000 65.97083 39 SER B CA 1
ATOM 4259 C C . SER B 1 48 ? -69.08988 19.52320 4.34378 1.000 62.94500 39 SER B C 1
ATOM 4260 O O . SER B 1 48 ? -68.60023 19.70020 5.45905 1.000 70.77376 39 SER B O 1
ATOM 4268 N N . LYS B 1 49 ? -68.43935 18.94010 3.34268 1.000 62.23966 40 LYS B N 1
ATOM 4269 C CA . LYS B 1 49 ? -67.11515 18.34171 3.50609 1.000 59.73158 40 LYS B CA 1
ATOM 4270 C C . LYS B 1 49 ? -65.97379 19.34115 3.53739 1.000 61.09206 40 LYS B C 1
ATOM 4271 O O . LYS B 1 49 ? -65.91150 20.26128 2.72349 1.000 58.55239 40 LYS B O 1
ATOM 4290 N N . SER B 1 50 ? -65.06845 19.14877 4.48839 1.000 58.00607 41 SER B N 1
ATOM 4291 C CA . SER B 1 50 ? -63.85232 19.93637 4.54136 1.000 59.35239 41 SER B CA 1
ATOM 4292 C C . SER B 1 50 ? -63.03584 19.71929 3.26727 1.000 57.34963 41 SER B C 1
ATOM 4293 O O . SER B 1 50 ? -63.03699 18.63273 2.69626 1.000 55.95100 41 SER B O 1
ATOM 4301 N N . GLU B 1 51 ? -62.33828 20.76402 2.83293 1.000 67.28241 42 GLU B N 1
ATOM 4302 C CA . GLU B 1 51 ? -61.43043 20.68826 1.68914 1.000 56.69400 42 GLU B CA 1
ATOM 4303 C C . GLU B 1 51 ? -60.29957 19.71194 1.94998 1.000 52.92159 42 GLU B C 1
ATOM 4304 O O . GLU B 1 51 ? -59.78572 19.10069 1.02590 1.000 52.90017 42 GLU B O 1
ATOM 4316 N N . LEU B 1 52 ? -59.91173 19.60849 3.21672 1.000 50.92907 43 LEU B N 1
ATOM 4317 C CA . LEU B 1 52 ? -58.92029 18.65226 3.69179 1.000 55.32992 43 LEU B CA 1
ATOM 4318 C C . LEU B 1 52 ? -59.34765 17.21590 3.44158 1.000 49.62155 43 LEU B C 1
ATOM 4319 O O . LEU B 1 52 ? -58.56576 16.40244 2.97118 1.000 50.78956 43 LEU B O 1
ATOM 4335 N N . LEU B 1 53 ? -60.59975 16.91661 3.76298 1.000 54.45770 44 LEU B N 1
ATOM 4336 C CA . LEU B 1 53 ? -61.17081 15.60645 3.49432 1.000 53.88953 44 LEU B CA 1
ATOM 4337 C C . LEU B 1 53 ? -61.11405 15.36228 1.98190 1.000 52.96706 44 LEU B C 1
ATOM 4338 O O . LEU B 1 53 ? -60.84899 14.25019 1.53862 1.000 51.90867 44 LEU B O 1
ATOM 4354 N N . LEU B 1 54 ? -61.34875 16.41339 1.19725 1.000 53.75005 45 LEU B N 1
ATOM 4355 C CA . LEU B 1 54 ? -61.28551 16.32583 -0.26912 1.000 52.21234 45 LEU B CA 1
ATOM 4356 C C . LEU B 1 54 ? -59.86921 16.28319 -0.82379 1.000 50.26436 45 LEU B C 1
ATOM 4357 O O . LEU B 1 54 ? -59.63764 15.69361 -1.87624 1.000 49.61912 45 LEU B O 1
ATOM 4373 N N . LYS B 1 55 ? -58.93497 16.92943 -0.13045 1.000 53.50605 46 LYS B N 1
ATOM 4374 C CA . LYS B 1 55 ? -57.53023 16.92281 -0.52798 1.000 53.37474 46 LYS B CA 1
ATOM 4375 C C . LYS B 1 55 ? -56.94684 15.54999 -0.21484 1.000 49.43565 46 LYS B C 1
ATOM 4376 O O . LYS B 1 55 ? -56.16708 14.99104 -0.98428 1.000 49.95554 46 LYS B O 1
ATOM 4395 N N . MET B 1 56 ? -57.36149 15.00785 0.92257 1.000 50.74590 47 MET B N 1
ATOM 4396 C CA . MET B 1 56 ? -56.82602 13.75411 1.43987 1.000 47.07630 47 MET B CA 1
ATOM 4397 C C . MET B 1 56 ? -57.49195 12.50141 0.88718 1.000 48.03611 47 MET B C 1
ATOM 4398 O O . MET B 1 56 ? -56.84154 11.47078 0.75122 1.000 43.20043 47 MET B O 1
ATOM 4412 N N . ASN B 1 57 ? -58.78597 12.58840 0.59166 1.000 47.20175 48 ASN B N 1
ATOM 4413 C CA . ASN B 1 57 ? -59.51405 11.47487 -0.00724 1.000 47.77335 48 ASN B CA 1
ATOM 4414 C C . ASN B 1 57 ? -60.34750 11.93948 -1.20817 1.000 48.62268 48 ASN B C 1
ATOM 4415 O O . ASN B 1 57 ? -61.57217 11.92569 -1.16679 1.000 50.74862 48 ASN B O 1
ATOM 4426 N N . PRO B 1 58 ? -59.66987 12.34966 -2.29353 1.000 49.14652 49 PRO B N 1
ATOM 4427 C CA . PRO B 1 58 ? -60.29835 12.88978 -3.50552 1.000 46.50572 49 PRO B CA 1
ATOM 4428 C C . PRO B 1 58 ? -61.07191 11.86256 -4.33169 1.000 48.33104 49 PRO B C 1
ATOM 4429 O O . PRO B 1 58 ? -61.94464 12.26080 -5.09827 1.000 50.05386 49 PRO B O 1
ATOM 4440 N N . ILE B 1 59 ? -60.74851 10.57906 -4.21556 1.000 45.96087 50 ILE B N 1
ATOM 4441 C CA . ILE B 1 59 ? -61.41380 9.56582 -5.03475 1.000 46.39556 50 ILE B CA 1
ATOM 4442 C C . ILE B 1 59 ? -62.72103 9.11334 -4.39746 1.000 45.23753 50 ILE B C 1
ATOM 4443 O O . ILE B 1 59 ? -63.71849 8.90511 -5.08663 1.000 48.26071 50 ILE B O 1
ATOM 4459 N N . HIS B 1 60 ? -62.68822 8.93738 -3.07857 1.000 47.25784 51 HIS B N 1
ATOM 4460 C CA . HIS B 1 60 ? -63.82213 8.41160 -2.32000 1.000 50.78553 51 HIS B CA 1
ATOM 4461 C C . HIS B 1 60 ? -64.53281 9.49423 -1.51684 1.000 53.51680 51 HIS B C 1
ATOM 4462 O O . HIS B 1 60 ? -65.74543 9.43648 -1.34572 1.000 54.07819 51 HIS B O 1
ATOM 4476 N N . LYS B 1 61 ? -63.78112 10.47956 -1.03250 1.000 50.37653 52 LYS B N 1
ATOM 4477 C CA . LYS B 1 61 ? -64.36541 11.59338 -0.29428 1.000 50.89575 52 LYS B CA 1
ATOM 4478 C C . LYS B 1 61 ? -65.14975 11.06184 0.89303 1.000 52.20544 52 LYS B C 1
ATOM 4479 O O . LYS B 1 61 ? -66.18163 11.61037 1.26621 1.000 55.02294 52 LYS B O 1
ATOM 4498 N N . LYS B 1 62 ? -64.63232 9.98835 1.48315 1.000 51.49688 53 LYS B N 1
ATOM 4499 C CA . LYS B 1 62 ? -65.26991 9.32120 2.61092 1.000 56.95174 53 LYS B CA 1
ATOM 4500 C C . LYS B 1 62 ? -64.42830 9.41164 3.87707 1.000 54.69585 53 LYS B C 1
ATOM 4501 O O . LYS B 1 62 ? -63.22057 9.59628 3.82675 1.000 54.74112 53 LYS B O 1
ATOM 4520 N N . ILE B 1 63 ? -65.10251 9.29223 5.01057 1.000 59.27119 54 ILE B N 1
ATOM 4521 C CA . ILE B 1 63 ? -64.45733 9.01148 6.28874 1.000 53.43136 54 ILE B CA 1
ATOM 4522 C C . ILE B 1 63 ? -64.40542 7.49701 6.51696 1.000 57.31675 54 ILE B C 1
ATOM 4523 O O . ILE B 1 63 ? -65.11477 6.75058 5.85704 1.000 65.13868 54 ILE B O 1
ATOM 4539 N N . PRO B 1 64 ? -63.51482 7.03315 7.40779 1.000 55.53055 55 PRO B N 1
ATOM 4540 C CA . PRO B 1 64 ? -62.54578 7.84160 8.15549 1.000 52.36092 55 PRO B CA 1
ATOM 4541 C C . PRO B 1 64 ? -61.36243 8.24377 7.29829 1.000 48.31073 55 PRO B C 1
ATOM 4542 O O . PRO B 1 64 ? -61.12978 7.62276 6.26719 1.000 49.26680 55 PRO B O 1
ATOM 4553 N N . VAL B 1 65 ? -60.65550 9.28645 7.71397 1.000 47.04220 56 VAL B N 1
ATOM 4554 C CA . VAL B 1 65 ? -59.34219 9.56519 7.16517 1.000 46.10192 56 VAL B CA 1
ATOM 4555 C C . VAL B 1 65 ? -58.37833 9.68527 8.30501 1.000 45.86507 56 VAL B C 1
ATOM 4556 O O . VAL B 1 65 ? -58.64846 10.39220 9.28076 1.000 49.43373 56 VAL B O 1
ATOM 4569 N N . LEU B 1 66 ? -57.24476 9.00323 8.16284 1.000 42.23235 57 LEU B N 1
ATOM 4570 C CA . LEU B 1 66 ? -56.16348 9.14163 9.13068 1.000 43.22109 57 LEU B CA 1
ATOM 4571 C C . LEU B 1 66 ? -54.95958 9.87444 8.56748 1.000 41.16403 57 LEU B C 1
ATOM 4572 O O . LEU B 1 66 ? -54.36461 9.42654 7.60657 1.000 39.60663 57 LEU B O 1
ATOM 4588 N N . ILE B 1 67 ? -54.61952 11.01736 9.15743 1.000 41.80332 58 ILE B N 1
ATOM 4589 C CA . ILE B 1 67 ? -53.41063 11.73638 8.75058 1.000 43.20541 58 ILE B CA 1
ATOM 4590 C C . ILE B 1 67 ? -52.29441 11.59035 9.77761 1.000 42.98582 58 ILE B C 1
ATOM 4591 O O . ILE B 1 67 ? -52.43150 11.97341 10.94461 1.000 43.03233 58 ILE B O 1
ATOM 4607 N N . HIS B 1 68 ? -51.20628 10.99478 9.30327 1.000 42.43655 59 HIS B N 1
ATOM 4608 C CA . HIS B 1 68 ? -49.98952 10.79035 10.08084 1.000 46.90390 59 HIS B CA 1
ATOM 4609 C C . HIS B 1 68 ? -48.82941 11.53841 9.42920 1.000 44.23004 59 HIS B C 1
ATOM 4610 O O . HIS B 1 68 ? -48.38014 11.12995 8.36445 1.000 43.96722 59 HIS B O 1
ATOM 4625 N N . ASN B 1 69 ? -48.35002 12.61293 10.06660 1.000 48.50630 60 ASN B N 1
ATOM 4626 C CA . ASN B 1 69 ? -47.30206 13.48776 9.49999 1.000 44.27673 60 ASN B CA 1
ATOM 4627 C C . ASN B 1 69 ? -47.56351 13.76842 8.01872 1.000 41.24156 60 ASN B C 1
ATOM 4628 O O . ASN B 1 69 ? -46.74955 13.40515 7.16758 1.000 42.26890 60 ASN B O 1
ATOM 4639 N N . ASP B 1 70 ? -48.71149 14.36642 7.70666 1.000 40.65193 61 ASP B N 1
ATOM 4640 C CA . ASP B 1 70 ? -49.06423 14.69391 6.31962 1.000 40.60485 61 ASP B CA 1
ATOM 4641 C C . ASP B 1 70 ? -49.25522 13.46683 5.42647 1.000 39.33741 61 ASP B C 1
ATOM 4642 O O . ASP B 1 70 ? -49.33091 13.59875 4.20274 1.000 38.69744 61 ASP B O 1
ATOM 4651 N N . LYS B 1 71 ? -49.36445 12.28024 6.02008 1.000 38.41374 62 LYS B N 1
ATOM 4652 C CA . LYS B 1 71 ? -49.63460 11.08092 5.23087 1.000 38.32296 62 LYS B CA 1
ATOM 4653 C C . LYS B 1 71 ? -51.08154 10.61628 5.42415 1.000 36.76030 62 LYS B C 1
ATOM 4654 O O . LYS B 1 71 ? -51.46756 10.25817 6.53993 1.000 34.77678 62 LYS B O 1
ATOM 4673 N N . PRO B 1 72 ? -51.87968 10.61411 4.33698 1.000 38.07416 63 PRO B N 1
ATOM 4674 C CA . PRO B 1 72 ? -53.27632 10.17009 4.45180 1.000 36.82341 63 PRO B CA 1
ATOM 4675 C C . PRO B 1 72 ? -53.43852 8.66358 4.28464 1.000 36.94859 63 PRO B C 1
ATOM 4676 O O . PRO B 1 72 ? -53.11002 8.09660 3.23984 1.000 34.44944 63 PRO B O 1
ATOM 4687 N N . VAL B 1 73 ? -54.02426 8.05263 5.30676 1.000 35.45887 64 VAL B N 1
ATOM 4688 C CA . VAL B 1 73 ? -54.30969 6.63226 5.34222 1.000 38.14421 64 VAL B CA 1
ATOM 4689 C C . VAL B 1 73 ? -55.82378 6.49714 5.21527 1.000 37.21071 64 VAL B C 1
ATOM 4690 O O . VAL B 1 73 ? -56.59184 7.13384 5.95683 1.000 39.53982 64 VAL B O 1
ATOM 4703 N N . LEU B 1 74 ? -56.22244 5.66629 4.25321 1.000 38.25859 65 LEU B N 1
ATOM 4704 C CA . LEU B 1 74 ? -57.60377 5.54476 3.79348 1.000 41.07285 65 LEU B CA 1
ATOM 4705 C C . LEU B 1 74 ? -58.12650 4.11442 3.88925 1.000 41.48643 65 LEU B C 1
ATOM 4706 O O . LEU B 1 74 ? -57.34312 3.17425 3.83354 1.000 40.14217 65 LEU B O 1
ATOM 4722 N N . GLU B 1 75 ? -59.44167 3.97073 4.05842 1.000 45.75643 66 GLU B N 1
ATOM 4723 C CA . GLU B 1 75 ? -60.12385 2.67075 4.17201 1.000 50.97605 66 GLU B CA 1
ATOM 4724 C C . GLU B 1 75 ? -59.83381 2.01488 5.52235 1.000 48.94430 66 GLU B C 1
ATOM 4725 O O . GLU B 1 75 ? -58.69800 1.66019 5.82136 1.000 40.98831 66 GLU B O 1
ATOM 4737 N N . SER B 1 76 ? -60.88880 1.84978 6.31971 1.000 53.34970 67 SER B N 1
ATOM 4738 C CA . SER B 1 76 ? -60.77866 1.59817 7.76155 1.000 48.09141 67 SER B CA 1
ATOM 4739 C C . SER B 1 76 ? -59.87605 0.41026 8.09947 1.000 42.59831 67 SER B C 1
ATOM 4740 O O . SER B 1 76 ? -59.04670 0.49512 8.99011 1.000 37.15399 67 SER B O 1
ATOM 4748 N N . LEU B 1 77 ? -60.04678 -0.70143 7.39527 1.000 39.24134 68 LEU B N 1
ATOM 4749 C CA . LEU B 1 77 ? -59.25382 -1.90668 7.65991 1.000 38.47590 68 LEU B CA 1
ATOM 4750 C C . LEU B 1 77 ? -57.75742 -1.71936 7.36616 1.000 37.48040 68 LEU B C 1
ATOM 4751 O O . LEU B 1 77 ? -56.87569 -2.18566 8.10808 1.000 36.71196 68 LEU B O 1
ATOM 4767 N N . ILE B 1 78 ? -57.49021 -1.03232 6.26665 1.000 34.87477 69 ILE B N 1
ATOM 4768 C CA . ILE B 1 78 ? -56.14525 -0.69256 5.85122 1.000 39.25706 69 ILE B CA 1
ATOM 4769 C C . ILE B 1 78 ? -55.54424 0.27334 6.86719 1.000 38.86728 69 ILE B C 1
ATOM 4770 O O . ILE B 1 78 ? -54.36752 0.19134 7.19814 1.000 37.10694 69 ILE B O 1
ATOM 4786 N N . ILE B 1 79 ? -56.37301 1.16708 7.38602 1.000 38.03514 70 ILE B N 1
ATOM 4787 C CA . ILE B 1 79 ? -55.94523 2.08183 8.44135 1.000 38.10173 70 ILE B CA 1
ATOM 4788 C C . ILE B 1 79 ? -55.59038 1.30736 9.70469 1.000 34.89283 70 ILE B C 1
ATOM 4789 O O . ILE B 1 79 ? -54.59933 1.61113 10.35522 1.000 36.69969 70 ILE B O 1
ATOM 4805 N N . VAL B 1 80 ? -56.40063 0.30433 10.03883 1.000 35.83889 71 VAL B N 1
ATOM 4806 C CA . VAL B 1 80 ? -56.13652 -0.54234 11.20761 1.000 35.29245 71 VAL B CA 1
ATOM 4807 C C . VAL B 1 80 ? -54.78580 -1.25436 11.06205 1.000 34.28644 71 VAL B C 1
ATOM 4808 O O . VAL B 1 80 ? -53.95387 -1.25095 11.98934 1.000 37.22018 71 VAL B O 1
ATOM 4821 N N . GLU B 1 81 ? -54.56870 -1.86829 9.90076 1.000 35.98781 72 GLU B N 1
ATOM 4822 C CA . GLU B 1 81 ? -53.27821 -2.49526 9.62944 1.000 36.60567 72 GLU B CA 1
ATOM 4823 C C . GLU B 1 81 ? -52.12667 -1.48082 9.66129 1.000 36.83746 72 GLU B C 1
ATOM 4824 O O . GLU B 1 81 ? -51.07054 -1.75968 10.21515 1.000 37.68509 72 GLU B O 1
ATOM 4836 N N . TYR B 1 82 ? -52.34510 -0.30063 9.08326 1.000 37.86809 73 TYR B N 1
ATOM 4837 C CA . TYR B 1 82 ? -51.33359 0.75332 9.08601 1.000 36.66610 73 TYR B CA 1
ATOM 4838 C C . TYR B 1 82 ? -50.95384 1.10591 10.50893 1.000 36.30978 73 TYR B C 1
ATOM 4839 O O . TYR B 1 82 ? -49.77545 1.17701 10.84723 1.000 36.80112 73 TYR B O 1
ATOM 4857 N N . ILE B 1 83 ? -51.97026 1.32194 11.33735 1.000 36.03646 74 ILE B N 1
ATOM 4858 C CA . ILE B 1 83 ? -51.75007 1.66427 12.73063 1.000 36.72902 74 ILE B CA 1
ATOM 4859 C C . ILE B 1 83 ? -50.92661 0.59131 13.39952 1.000 38.37220 74 ILE B C 1
ATOM 4860 O O . ILE B 1 83 ? -49.99409 0.90152 14.14124 1.000 40.65353 74 ILE B O 1
ATOM 4876 N N . ASP B 1 84 ? -51.26395 -0.67201 13.16355 1.000 39.06843 75 ASP B N 1
ATOM 4877 C CA . ASP B 1 84 ? -50.43104 -1.72219 13.74073 1.000 39.85508 75 ASP B CA 1
ATOM 4878 C C . ASP B 1 84 ? -48.99916 -1.71839 13.17892 1.000 40.75983 75 ASP B C 1
ATOM 4879 O O . ASP B 1 84 ? -48.04953 -1.94475 13.91889 1.000 43.49178 75 ASP B O 1
ATOM 4888 N N . GLU B 1 85 ? -48.84232 -1.46011 11.88243 1.000 39.94045 76 GLU B N 1
ATOM 4889 C CA . GLU B 1 85 ? -47.52400 -1.51022 11.25075 1.000 41.53534 76 GLU B CA 1
ATOM 4890 C C . GLU B 1 85 ? -46.66150 -0.26993 11.51662 1.000 42.89566 76 GLU B C 1
ATOM 4891 O O . GLU B 1 85 ? -45.44047 -0.33538 11.41370 1.000 44.09279 76 GLU B O 1
ATOM 4903 N N . ALA B 1 86 ? -47.29285 0.84453 11.87546 1.000 41.53564 77 ALA B N 1
ATOM 4904 C CA . ALA B 1 86 ? -46.57240 2.08949 12.14780 1.000 43.06355 77 ALA B CA 1
ATOM 4905 C C . ALA B 1 86 ? -46.18683 2.27307 13.62115 1.000 44.36194 77 ALA B C 1
ATOM 4906 O O . ALA B 1 86 ? -45.23791 2.99435 13.92310 1.000 46.26895 77 ALA B O 1
ATOM 4913 N N . TRP B 1 87 ? -46.92937 1.64769 14.53095 1.000 44.64216 78 TRP B N 1
ATOM 4914 C CA . TRP B 1 87 ? -46.56106 1.61032 15.95177 1.000 47.80081 78 TRP B CA 1
ATOM 4915 C C . TRP B 1 87 ? -46.55344 0.15470 16.41107 1.000 52.49223 78 TRP B C 1
ATOM 4916 O O . TRP B 1 87 ? -47.42831 -0.26783 17.16097 1.000 53.87588 78 TRP B O 1
ATOM 4937 N N . PRO B 1 88 ? -45.54534 -0.61313 15.97477 1.000 54.62269 79 PRO B N 1
ATOM 4938 C CA . PRO B 1 88 ? -45.55011 -2.07425 16.08866 1.000 60.70879 79 PRO B CA 1
ATOM 4939 C C . PRO B 1 88 ? -45.13112 -2.61061 17.45855 1.000 65.66787 79 PRO B C 1
ATOM 4940 O O . PRO B 1 88 ? -45.40838 -3.76758 17.75856 1.000 66.03218 79 PRO B O 1
ATOM 4951 N N . ASN B 1 89 ? -44.51972 -1.76755 18.28521 1.000 66.36213 80 ASN B N 1
ATOM 4952 C CA . ASN B 1 89 ? -43.89251 -2.22052 19.52425 1.000 71.15881 80 ASN B CA 1
ATOM 4953 C C . ASN B 1 89 ? -44.82589 -2.29345 20.73402 1.000 73.92348 80 ASN B C 1
ATOM 4954 O O . ASN B 1 89 ? -44.42732 -2.78223 21.79097 1.000 75.45220 80 ASN B O 1
ATOM 4965 N N . THR B 1 90 ? -46.06413 -1.83599 20.57839 1.000 72.94189 81 THR B N 1
ATOM 4966 C CA . THR B 1 90 ? -46.92153 -1.57988 21.73401 1.000 76.15800 81 THR B CA 1
ATOM 4967 C C . THR B 1 90 ? -48.00162 -2.64319 21.97796 1.000 76.35939 81 THR B C 1
ATOM 4968 O O . THR B 1 90 ? -48.04279 -3.25305 23.04570 1.000 87.82790 81 THR B O 1
ATOM 4979 N N . ASN B 1 91 ? -48.87241 -2.85442 20.99851 1.000 73.02000 82 ASN B N 1
ATOM 4980 C CA . ASN B 1 91 ? -49.93210 -3.86170 21.09018 1.000 66.98618 82 ASN B CA 1
ATOM 4981 C C . ASN B 1 91 ? -50.24405 -4.44884 19.71566 1.000 59.10893 82 ASN B C 1
ATOM 4982 O O . ASN B 1 91 ? -51.13375 -3.96002 19.02159 1.000 56.15830 82 ASN B O 1
ATOM 4993 N N . PRO B 1 92 ? -49.48482 -5.47339 19.29533 1.000 57.01924 83 PRO B N 1
ATOM 4994 C CA . PRO B 1 92 ? -49.74380 -6.06236 17.97501 1.000 59.97622 83 PRO B CA 1
ATOM 4995 C C . PRO B 1 92 ? -51.18041 -6.54985 17.82141 1.000 49.72948 83 PRO B C 1
ATOM 4996 O O . PRO B 1 92 ? -51.67412 -7.33442 18.63109 1.000 51.91788 83 PRO B O 1
ATOM 5007 N N . PHE B 1 93 ? -51.83464 -6.05295 16.77750 1.000 49.71556 84 PHE B N 1
ATOM 5008 C CA . PHE B 1 93 ? -53.21106 -6.39120 16.44254 1.000 49.26577 84 PHE B CA 1
ATOM 5009 C C . PHE B 1 93 ? -53.24610 -7.70952 15.69575 1.000 48.67952 84 PHE B C 1
ATOM 5010 O O . PHE B 1 93 ? -54.09940 -8.56203 15.93392 1.000 44.33789 84 PHE B O 1
ATOM 5027 N N . MET B 1 94 ? -52.28732 -7.88462 14.79652 1.000 49.76707 85 MET B N 1
ATOM 5028 C CA . MET B 1 94 ? -52.32286 -9.01944 13.89450 1.000 49.27175 85 MET B CA 1
ATOM 5029 C C . MET B 1 94 ? -51.77256 -10.24882 14.60642 1.000 49.30234 85 MET B C 1
ATOM 5030 O O . MET B 1 94 ? -50.88615 -10.13624 15.44821 1.000 50.71835 85 MET B O 1
ATOM 5044 N N . PRO B 1 95 ? -52.33305 -11.42542 14.29910 1.000 50.43249 86 PRO B N 1
ATOM 5045 C CA . PRO B 1 95 ? -51.77966 -12.71696 14.71652 1.000 50.59060 86 PRO B CA 1
ATOM 5046 C C . PRO B 1 95 ? -50.38066 -12.99611 14.17838 1.000 51.55469 86 PRO B C 1
ATOM 5047 O O . PRO B 1 95 ? -49.86874 -12.26462 13.33501 1.000 57.71926 86 PRO B O 1
ATOM 5058 N N . SER B 1 96 ? -49.78338 -14.06676 14.69239 1.000 51.45829 87 SER B N 1
ATOM 5059 C CA . SER B 1 96 ? -48.42689 -14.47469 14.35226 1.000 53.09317 87 SER B CA 1
ATOM 5060 C C . SER B 1 96 ? -48.41883 -15.21950 13.02854 1.000 52.16363 87 SER B C 1
ATOM 5061 O O . SER B 1 96 ? -47.58279 -14.96957 12.16267 1.000 55.72418 87 SER B O 1
ATOM 5069 N N . SER B 1 97 ? -49.38327 -16.11747 12.86676 1.000 52.01537 88 SER B N 1
ATOM 5070 C CA . SER B 1 97 ? -49.45315 -16.95346 11.67735 1.000 51.48906 88 SER B CA 1
ATOM 5071 C C . SER B 1 97 ? -50.10792 -16.26089 10.49031 1.000 48.86442 88 SER B C 1
ATOM 5072 O O . SER B 1 97 ? -51.03419 -15.46330 10.64353 1.000 47.77550 88 SER B O 1
ATOM 5080 N N . ALA B 1 98 ? -49.59359 -16.57674 9.30787 1.000 45.43994 89 ALA B N 1
ATOM 5081 C CA . ALA B 1 98 ? -50.11694 -16.06972 8.05163 1.000 46.36762 89 ALA B CA 1
ATOM 5082 C C . ALA B 1 98 ? -51.57105 -16.49326 7.86476 1.000 41.86357 89 ALA B C 1
ATOM 5083 O O . ALA B 1 98 ? -52.39729 -15.70978 7.40600 1.000 40.03711 89 ALA B O 1
ATOM 5090 N N . TYR B 1 99 ? -51.87048 -17.74511 8.20499 1.000 43.24338 90 TYR B N 1
ATOM 5091 C CA . TYR B 1 99 ? -53.20235 -18.28851 7.95789 1.000 46.83617 90 TYR B CA 1
ATOM 5092 C C . TYR B 1 99 ? -54.25566 -17.60733 8.82880 1.000 42.15518 90 TYR B C 1
ATOM 5093 O O . TYR B 1 99 ? -55.29815 -17.19807 8.33065 1.000 41.67404 90 TYR B O 1
ATOM 5111 N N . GLU B 1 100 ? -53.97245 -17.45635 10.11973 1.000 42.95054 91 GLU B N 1
ATOM 5112 C CA . GLU B 1 100 ? -54.90137 -16.78449 11.02008 1.000 44.04361 91 GLU B CA 1
ATOM 5113 C C . GLU B 1 100 ? -55.05833 -15.32622 10.59344 1.000 40.71122 91 GLU B C 1
ATOM 5114 O O . GLU B 1 100 ? -56.10901 -14.72882 10.79173 1.000 41.19626 91 GLU B O 1
ATOM 5126 N N . ARG B 1 101 ? -54.00965 -14.75065 10.00916 1.000 41.98020 92 ARG B N 1
ATOM 5127 C CA . ARG B 1 101 ? -54.11259 -13.39906 9.45516 1.000 41.01284 92 ARG B CA 1
ATOM 5128 C C . ARG B 1 101 ? -55.02252 -13.35886 8.23538 1.000 38.10519 92 ARG B C 1
ATOM 5129 O O . ARG B 1 101 ? -55.82937 -12.43297 8.07870 1.000 39.29854 92 ARG B O 1
ATOM 5150 N N . ALA B 1 102 ? -54.87675 -14.35288 7.36060 1.000 40.56631 93 ALA B N 1
ATOM 5151 C CA . ALA B 1 102 ? -55.76292 -14.47978 6.20951 1.000 41.53189 93 ALA B CA 1
ATOM 5152 C C . ALA B 1 102 ? -57.21196 -14.61237 6.65787 1.000 37.57988 93 ALA B C 1
ATOM 5153 O O . ALA B 1 102 ? -58.09080 -13.92972 6.13345 1.000 38.29755 93 ALA B O 1
ATOM 5160 N N . ARG B 1 103 ? -57.44424 -15.46971 7.65135 1.000 38.50971 94 ARG B N 1
ATOM 5161 C CA . ARG B 1 103 ? -58.78917 -15.69533 8.18743 1.000 38.93145 94 ARG B CA 1
ATOM 5162 C C . ARG B 1 103 ? -59.34925 -14.46837 8.90731 1.000 37.39615 94 ARG B C 1
ATOM 5163 O O . ARG B 1 103 ? -60.51529 -14.11703 8.73935 1.000 37.06718 94 ARG B O 1
ATOM 5184 N N . ALA B 1 104 ? -58.50830 -13.80087 9.68964 1.000 38.29997 95 ALA B N 1
ATOM 5185 C CA . ALA B 1 104 ? -58.91285 -12.57254 10.37178 1.000 40.36230 95 ALA B CA 1
ATOM 5186 C C . ALA B 1 104 ? -59.33925 -11.50009 9.37339 1.000 36.80746 95 ALA B C 1
ATOM 5187 O O . ALA B 1 104 ? -60.38040 -10.85358 9.53297 1.000 39.04607 95 ALA B O 1
ATOM 5194 N N . ARG B 1 105 ? -58.51469 -11.30479 8.34938 1.000 37.97587 96 ARG B N 1
ATOM 5195 C CA . ARG B 1 105 ? -58.83316 -10.34082 7.30285 1.000 37.70694 96 ARG B CA 1
ATOM 5196 C C . ARG B 1 105 ? -60.11421 -10.72627 6.60539 1.000 34.66373 96 ARG B C 1
ATOM 5197 O O . ARG B 1 105 ? -60.97217 -9.88683 6.33803 1.000 35.38669 96 ARG B O 1
ATOM 5218 N N . PHE B 1 106 ? -60.21974 -12.01000 6.29436 1.000 36.21542 97 PHE B N 1
ATOM 5219 C CA . PHE B 1 106 ? -61.42926 -12.55799 5.68566 1.000 35.30403 97 PHE B CA 1
ATOM 5220 C C . PHE B 1 106 ? -62.66968 -12.23427 6.51238 1.000 36.60046 97 PHE B C 1
ATOM 5221 O O . PHE B 1 106 ? -63.68313 -11.78621 5.97534 1.000 35.68332 97 PHE B O 1
ATOM 5238 N N . TRP B 1 107 ? -62.58064 -12.45239 7.82095 1.000 36.79159 98 TRP B N 1
ATOM 5239 C CA . TRP B 1 107 ? -63.72015 -12.22147 8.69931 1.000 37.37658 98 TRP B CA 1
ATOM 5240 C C . TRP B 1 107 ? -64.02004 -10.73704 8.83877 1.000 36.51477 98 TRP B C 1
ATOM 5241 O O . TRP B 1 107 ? -65.17207 -10.35210 8.98866 1.000 37.93872 98 TRP B O 1
ATOM 5262 N N . ALA B 1 108 ? -62.99426 -9.89787 8.78078 1.000 36.05962 99 ALA B N 1
ATOM 5263 C CA . ALA B 1 108 ? -63.23129 -8.45484 8.74086 1.000 37.41523 99 ALA B CA 1
ATOM 5264 C C . ALA B 1 108 ? -63.98593 -8.04199 7.46940 1.000 38.26814 99 ALA B C 1
ATOM 5265 O O . ALA B 1 108 ? -64.99460 -7.30690 7.52077 1.000 42.45611 99 ALA B O 1
ATOM 5272 N N . ASP B 1 109 ? -63.49670 -8.52174 6.32774 1.000 35.81539 100 ASP B N 1
ATOM 5273 C CA . ASP B 1 109 ? -64.19251 -8.30340 5.06436 1.000 35.89863 100 ASP B CA 1
ATOM 5274 C C . ASP B 1 109 ? -65.62139 -8.81705 5.19754 1.000 36.17020 100 ASP B C 1
ATOM 5275 O O . ASP B 1 109 ? -66.56866 -8.19031 4.71841 1.000 38.11078 100 ASP B O 1
ATOM 5284 N N . PHE B 1 110 ? -65.76198 -9.96173 5.86097 1.000 36.24869 101 PHE B N 1
ATOM 5285 C CA . PHE B 1 110 ? -67.07436 -10.55364 6.09072 1.000 37.07316 101 PHE B CA 1
ATOM 5286 C C . PHE B 1 110 ? -67.96226 -9.63235 6.90266 1.000 37.29352 101 PHE B C 1
ATOM 5287 O O . PHE B 1 110 ? -69.14454 -9.47699 6.59723 1.000 35.77339 101 PHE B O 1
ATOM 5304 N N . VAL B 1 111 ? -67.39332 -9.03397 7.94401 1.000 36.41876 102 VAL B N 1
ATOM 5305 C CA . VAL B 1 111 ? -68.12870 -8.04250 8.72092 1.000 37.37409 102 VAL B CA 1
ATOM 5306 C C . VAL B 1 111 ? -68.65532 -6.92538 7.84027 1.000 37.84562 102 VAL B C 1
ATOM 5307 O O . VAL B 1 111 ? -69.83941 -6.60164 7.89103 1.000 37.50380 102 VAL B O 1
ATOM 5320 N N . ASP B 1 112 ? -67.79540 -6.34877 7.01479 1.000 38.28033 103 ASP B N 1
ATOM 5321 C CA . ASP B 1 112 ? -68.25691 -5.23881 6.17793 1.000 40.97227 103 ASP B CA 1
ATOM 5322 C C . ASP B 1 112 ? -69.27373 -5.65700 5.09451 1.000 39.17101 103 ASP B C 1
ATOM 5323 O O . ASP B 1 112 ? -70.33266 -5.05162 4.97592 1.000 39.26914 103 ASP B O 1
ATOM 5332 N N . LYS B 1 113 ? -68.95940 -6.68085 4.31251 1.000 38.40722 104 LYS B N 1
ATOM 5333 C CA . LYS B 1 113 ? -69.79986 -7.05887 3.17232 1.000 39.41822 104 LYS B CA 1
ATOM 5334 C C . LYS B 1 113 ? -71.09028 -7.79406 3.50986 1.000 41.47689 104 LYS B C 1
ATOM 5335 O O . LYS B 1 113 ? -72.00699 -7.80613 2.70119 1.000 40.27123 104 LYS B O 1
ATOM 5354 N N . LYS B 1 114 ? -71.14346 -8.44914 4.66319 1.000 46.52078 105 LYS B N 1
ATOM 5355 C CA . LYS B 1 114 ? -72.30162 -9.26205 5.00855 1.000 41.61172 105 LYS B CA 1
ATOM 5356 C C . LYS B 1 114 ? -73.11036 -8.66705 6.13561 1.000 40.81108 105 LYS B C 1
ATOM 5357 O O . LYS B 1 114 ? -74.24609 -8.24331 5.93649 1.000 40.50311 105 LYS B O 1
ATOM 5376 N N . LEU B 1 115 ? -72.51313 -8.66513 7.32189 1.000 37.60359 106 LEU B N 1
ATOM 5377 C CA . LEU B 1 115 ? -73.18254 -8.19130 8.51371 1.000 42.36042 106 LEU B CA 1
ATOM 5378 C C . LEU B 1 115 ? -73.70403 -6.77351 8.30086 1.000 43.71532 106 LEU B C 1
ATOM 5379 O O . LEU B 1 115 ? -74.79960 -6.44461 8.75151 1.000 39.86798 106 LEU B O 1
ATOM 5395 N N . TYR B 1 116 ? -72.92112 -5.94271 7.61356 1.000 39.29340 107 TYR B N 1
ATOM 5396 C CA . TYR B 1 116 ? -73.33299 -4.56570 7.35715 1.000 39.93249 107 TYR B CA 1
ATOM 5397 C C . TYR B 1 116 ? -74.05139 -4.37378 6.02129 1.000 41.79710 107 TYR B C 1
ATOM 5398 O O . TYR B 1 116 ? -75.24872 -4.12104 6.00928 1.000 41.38986 107 TYR B O 1
ATOM 5416 N N . ASP B 1 117 ? -73.33098 -4.48090 4.90659 1.000 39.92873 108 ASP B N 1
ATOM 5417 C CA . ASP B 1 117 ? -73.90251 -4.15661 3.59570 1.000 40.45909 108 ASP B CA 1
ATOM 5418 C C . ASP B 1 117 ? -75.14568 -4.97362 3.27799 1.000 41.39033 108 ASP B C 1
ATOM 5419 O O . ASP B 1 117 ? -76.10086 -4.44523 2.71688 1.000 41.26615 108 ASP B O 1
ATOM 5428 N N . ASN B 1 118 ? -75.12019 -6.25625 3.63575 1.000 40.18410 109 ASN B N 1
ATOM 5429 C CA . ASN B 1 118 ? -76.24214 -7.16219 3.38551 1.000 41.25071 109 ASN B CA 1
ATOM 5430 C C . ASN B 1 118 ? -76.97501 -7.53814 4.67899 1.000 40.12769 109 ASN B C 1
ATOM 5431 O O . ASN B 1 118 ? -77.60876 -8.58461 4.74877 1.000 39.59615 109 ASN B O 1
ATOM 5442 N N . GLY B 1 119 ? -76.83807 -6.69859 5.70578 1.000 39.63323 110 GLY B N 1
ATOM 5443 C CA . GLY B 1 119 ? -77.51885 -6.89161 6.97588 1.000 41.06245 110 GLY B CA 1
ATOM 5444 C C . GLY B 1 119 ? -78.06372 -5.59529 7.55854 1.000 44.47949 110 GLY B C 1
ATOM 5445 O O . GLY B 1 119 ? -79.20265 -5.22919 7.28371 1.000 47.41018 110 GLY B O 1
ATOM 5449 N N . GLY B 1 120 ? -77.24457 -4.89500 8.34587 1.000 44.47121 111 GLY B N 1
ATOM 5450 C CA . GLY B 1 120 ? -77.65512 -3.68152 9.04051 1.000 46.45683 111 GLY B CA 1
ATOM 5451 C C . GLY B 1 120 ? -78.04970 -2.52761 8.13675 1.000 46.72837 111 GLY B C 1
ATOM 5452 O O . GLY B 1 120 ? -79.01264 -1.79129 8.40269 1.000 49.87615 111 GLY B O 1
ATOM 5456 N N . ALA B 1 121 ? -77.27405 -2.34713 7.07509 1.000 46.80163 112 ALA B N 1
ATOM 5457 C CA . ALA B 1 121 ? -77.55736 -1.32971 6.06639 1.000 45.47738 112 ALA B CA 1
ATOM 5458 C C . ALA B 1 121 ? -78.96215 -1.50853 5.49852 1.000 47.86071 112 ALA B C 1
ATOM 5459 O O . ALA B 1 121 ? -79.71028 -0.55002 5.31459 1.000 47.47265 112 ALA B O 1
ATOM 5466 N N . LEU B 1 122 ? -79.30821 -2.75990 5.23323 1.000 47.27404 113 LEU B N 1
ATOM 5467 C CA . LEU B 1 122 ? -80.60604 -3.10758 4.68130 1.000 49.50872 113 LEU B CA 1
ATOM 5468 C C . LEU B 1 122 ? -81.71215 -2.94150 5.71636 1.000 50.63453 113 LEU B C 1
ATOM 5469 O O . LEU B 1 122 ? -82.83243 -2.56851 5.37995 1.000 50.49260 113 LEU B O 1
ATOM 5485 N N . ILE B 1 123 ? -81.39207 -3.21292 6.97619 1.000 50.38639 114 ILE B N 1
ATOM 5486 C CA . ILE B 1 123 ? -82.33096 -2.96216 8.05748 1.000 56.32970 114 ILE B CA 1
ATOM 5487 C C . ILE B 1 123 ? -82.63152 -1.48110 8.11149 1.000 56.37707 114 ILE B C 1
ATOM 5488 O O . ILE B 1 123 ? -83.76618 -1.08981 8.34543 1.000 56.86661 114 ILE B O 1
ATOM 5504 N N . MET B 1 124 ? -81.61236 -0.65319 7.89972 1.000 52.41871 115 MET B N 1
ATOM 5505 C CA . MET B 1 124 ? -81.85741 0.78374 7.80803 1.000 52.39511 115 MET B CA 1
ATOM 5506 C C . MET B 1 124 ? -82.68274 1.15790 6.59195 1.000 53.04512 115 MET B C 1
ATOM 5507 O O . MET B 1 124 ? -83.65448 1.89406 6.70290 1.000 58.00909 115 MET B O 1
ATOM 5521 N N . LYS B 1 125 ? -82.27950 0.65883 5.42902 1.000 54.03457 116 LYS B N 1
ATOM 5522 C CA . LYS B 1 125 ? -82.77654 1.19724 4.16849 1.000 51.94779 116 LYS B CA 1
ATOM 5523 C C . LYS B 1 125 ? -84.12009 0.61922 3.71029 1.000 52.85228 116 LYS B C 1
ATOM 5524 O O . LYS B 1 125 ? -84.89771 1.30755 3.04647 1.000 51.97240 116 LYS B O 1
ATOM 5543 N N . CYS B 1 126 ? -84.42848 -0.60356 4.13381 1.000 52.31791 117 CYS B N 1
ATOM 5544 C CA . CYS B 1 126 ? -85.51829 -1.37186 3.52186 1.000 51.87839 117 CYS B CA 1
ATOM 5545 C C . CYS B 1 126 ? -86.75595 -1.57105 4.39797 1.000 53.38398 117 CYS B C 1
ATOM 5546 O O . CYS B 1 126 ? -86.73716 -1.31791 5.59838 1.000 50.20050 117 CYS B O 1
ATOM 5554 N N . LYS B 1 127 ? -87.81826 -2.07118 3.76888 1.000 53.08449 118 LYS B N 1
ATOM 5555 C CA . LYS B 1 127 ? -89.11032 -2.24343 4.42112 1.000 53.43369 118 LYS B CA 1
ATOM 5556 C C . LYS B 1 127 ? -89.67146 -3.62155 4.09213 1.000 50.65803 118 LYS B C 1
ATOM 5557 O O . LYS B 1 127 ? -89.34543 -4.21616 3.06235 1.000 47.92537 118 LYS B O 1
ATOM 5576 N N . GLY B 1 128 ? -90.51705 -4.12381 4.98457 1.000 49.48133 119 GLY B N 1
ATOM 5577 C CA . GLY B 1 128 ? -91.20133 -5.39076 4.79052 1.000 49.73978 119 GLY B CA 1
ATOM 5578 C C . GLY B 1 128 ? -90.37320 -6.66490 4.72059 1.000 48.91259 119 GLY B C 1
ATOM 5579 O O . GLY B 1 128 ? -89.48088 -6.90949 5.53965 1.000 47.24463 119 GLY B O 1
ATOM 5583 N N . GLU B 1 129 ? -90.72106 -7.48918 3.73699 1.000 48.40053 120 GLU B N 1
ATOM 5584 C CA . GLU B 1 129 ? -90.12934 -8.80107 3.52048 1.000 49.34704 120 GLU B CA 1
ATOM 5585 C C . GLU B 1 129 ? -88.61364 -8.70231 3.32084 1.000 48.96590 120 GLU B C 1
ATOM 5586 O O . GLU B 1 129 ? -87.85501 -9.55679 3.78733 1.000 52.81216 120 GLU B O 1
ATOM 5598 N N . ALA B 1 130 ? -88.19770 -7.63466 2.63977 1.000 48.08667 121 ALA B N 1
ATOM 5599 C CA . ALA B 1 130 ? -86.79146 -7.31004 2.43229 1.000 50.41841 121 ALA B CA 1
ATOM 5600 C C . ALA B 1 130 ? -86.06321 -7.16182 3.76462 1.000 48.51410 121 ALA B C 1
ATOM 5601 O O . ALA B 1 130 ? -85.00093 -7.76247 3.98819 1.000 46.16984 121 ALA B O 1
ATOM 5608 N N . GLN B 1 131 ? -86.66007 -6.37401 4.65411 1.000 48.44281 122 GLN B N 1
ATOM 5609 C CA . GLN B 1 131 ? -86.09082 -6.14449 5.97270 1.000 50.47629 122 GLN B CA 1
ATOM 5610 C C . GLN B 1 131 ? -86.05505 -7.45128 6.74840 1.000 48.15427 122 GLN B C 1
ATOM 5611 O O . GLN B 1 131 ? -85.06403 -7.76601 7.41837 1.000 50.30383 122 GLN B O 1
ATOM 5625 N N . GLU B 1 132 ? -87.14331 -8.21107 6.64674 1.000 49.03557 123 GLU B N 1
ATOM 5626 C CA . GLU B 1 132 ? -87.22074 -9.51064 7.30886 1.000 50.77070 123 GLU B CA 1
ATOM 5627 C C . GLU B 1 132 ? -86.08952 -10.43582 6.87639 1.000 52.15177 123 GLU B C 1
ATOM 5628 O O . GLU B 1 132 ? -85.42991 -11.07189 7.71238 1.000 54.53860 123 GLU B O 1
ATOM 5640 N N . GLU B 1 133 ? -85.84616 -10.50066 5.57402 1.000 50.27415 124 GLU B N 1
ATOM 5641 C CA . GLU B 1 133 ? -84.76359 -11.34349 5.10309 1.000 56.43119 124 GLU B CA 1
ATOM 5642 C C . GLU B 1 133 ? -83.41011 -10.78189 5.55061 1.000 48.90137 124 GLU B C 1
ATOM 5643 O O . GLU B 1 133 ? -82.51584 -11.54509 5.89245 1.000 50.45559 124 GLU B O 1
ATOM 5655 N N . ALA B 1 134 ? -83.27019 -9.45506 5.55696 1.000 46.39891 125 ALA B N 1
ATOM 5656 C CA . ALA B 1 134 ? -82.04560 -8.82066 6.06236 1.000 48.84941 125 ALA B CA 1
ATOM 5657 C C . ALA B 1 134 ? -81.76812 -9.23497 7.50935 1.000 48.47005 125 ALA B C 1
ATOM 5658 O O . ALA B 1 134 ? -80.62347 -9.49220 7.88184 1.000 46.14319 125 ALA B O 1
ATOM 5665 N N . LYS B 1 135 ? -82.81161 -9.29239 8.32822 1.000 48.63189 126 LYS B N 1
ATOM 5666 C CA . LYS B 1 135 ? -82.64535 -9.74146 9.71042 1.000 52.28232 126 LYS B CA 1
ATOM 5667 C C . LYS B 1 135 ? -82.29965 -11.23651 9.79470 1.000 44.32277 126 LYS B C 1
ATOM 5668 O O . LYS B 1 135 ? -81.43945 -11.63674 10.59860 1.000 44.24211 126 LYS B O 1
ATOM 5687 N N . ARG B 1 136 ? -82.96034 -12.06108 8.97983 1.000 46.62042 127 ARG B N 1
ATOM 5688 C CA . ARG B 1 136 ? -82.56990 -13.47188 8.89790 1.000 47.37943 127 ARG B CA 1
ATOM 5689 C C . ARG B 1 136 ? -81.07253 -13.58746 8.58534 1.000 43.71649 127 ARG B C 1
ATOM 5690 O O . ARG B 1 136 ? -80.32539 -14.32852 9.24553 1.000 43.09952 127 ARG B O 1
ATOM 5711 N N . ASN B 1 137 ? -80.64936 -12.83593 7.57141 1.000 42.36493 128 ASN B N 1
ATOM 5712 C CA . ASN B 1 137 ? -79.24932 -12.77256 7.18981 1.000 43.34603 128 ASN B CA 1
ATOM 5713 C C . ASN B 1 137 ? -78.39813 -12.36287 8.37299 1.000 40.85920 128 ASN B C 1
ATOM 5714 O O . ASN B 1 137 ? -77.39570 -13.01064 8.65893 1.000 40.62702 128 ASN B O 1
ATOM 5725 N N . MET B 1 138 ? -78.81403 -11.31324 9.07857 1.000 40.50022 129 MET B N 1
ATOM 5726 C CA . MET B 1 138 ? -78.04865 -10.85696 10.23061 1.000 42.43760 129 MET B CA 1
ATOM 5727 C C . MET B 1 138 ? -77.85722 -12.01524 11.21536 1.000 42.17592 129 MET B C 1
ATOM 5728 O O . MET B 1 138 ? -76.75829 -12.22548 11.73670 1.000 41.42862 129 MET B O 1
ATOM 5742 N N . LEU B 1 139 ? -78.91820 -12.78695 11.44594 1.000 42.80642 130 LEU B N 1
ATOM 5743 C CA . LEU B 1 139 ? -78.81265 -13.94744 12.33987 1.000 43.00116 130 LEU B CA 1
ATOM 5744 C C . LEU B 1 139 ? -77.82494 -14.99913 11.82808 1.000 42.36396 130 LEU B C 1
ATOM 5745 O O . LEU B 1 139 ? -76.97724 -15.48486 12.58285 1.000 41.93767 130 LEU B O 1
ATOM 5761 N N . GLU B 1 140 ? -77.92938 -15.34021 10.54611 1.000 40.35618 131 GLU B N 1
ATOM 5762 C CA . GLU B 1 140 ? -76.98631 -16.27682 9.92736 1.000 43.15607 131 GLU B CA 1
ATOM 5763 C C . GLU B 1 140 ? -75.52189 -15.80837 10.06008 1.000 40.97573 131 GLU B C 1
ATOM 5764 O O . GLU B 1 140 ? -74.62809 -16.56973 10.47982 1.000 40.30947 131 GLU B O 1
ATOM 5776 N N . TYR B 1 141 ? -75.29502 -14.53835 9.73937 1.000 40.78937 132 TYR B N 1
ATOM 5777 C CA . TYR B 1 141 ? -73.95875 -13.95162 9.76995 1.000 38.56713 132 TYR B CA 1
ATOM 5778 C C . TYR B 1 141 ? -73.40643 -13.93170 11.18982 1.000 39.20390 132 TYR B C 1
ATOM 5779 O O . TYR B 1 141 ? -72.23975 -14.27093 11.42874 1.000 38.72706 132 TYR B O 1
ATOM 5797 N N . LEU B 1 142 ? -74.25958 -13.56221 12.13918 1.000 39.89932 133 LEU B N 1
ATOM 5798 C CA . LEU B 1 142 ? -73.86008 -13.57322 13.53962 1.000 41.69554 133 LEU B CA 1
ATOM 5799 C C . LEU B 1 142 ? -73.55292 -14.99942 13.98866 1.000 42.70661 133 LEU B C 1
ATOM 5800 O O . LEU B 1 142 ? -72.66263 -15.21261 14.80386 1.000 44.63731 133 LEU B O 1
ATOM 5816 N N . GLY B 1 143 ? -74.28311 -15.97672 13.45812 1.000 43.29520 134 GLY B N 1
ATOM 5817 C CA . GLY B 1 143 ? -73.92124 -17.37112 13.67674 1.000 44.70847 134 GLY B CA 1
ATOM 5818 C C . GLY B 1 143 ? -72.51265 -17.70394 13.19152 1.000 42.72190 134 GLY B C 1
ATOM 5819 O O . GLY B 1 143 ? -71.67477 -18.23462 13.94592 1.000 44.24418 134 GLY B O 1
ATOM 5823 N N . LEU B 1 144 ? -72.24843 -17.37584 11.92631 1.000 42.16577 135 LEU B N 1
ATOM 5824 C CA . LEU B 1 144 ? -70.92227 -17.57929 11.32749 1.000 40.51382 135 LEU B CA 1
ATOM 5825 C C . LEU B 1 144 ? -69.80521 -16.89556 12.12209 1.000 40.98797 135 LEU B C 1
ATOM 5826 O O . LEU B 1 144 ? -68.71718 -17.44434 12.30138 1.000 41.80996 135 LEU B O 1
ATOM 5842 N N . LEU B 1 145 ? -70.09322 -15.70326 12.62379 1.000 40.61838 136 LEU B N 1
ATOM 5843 C CA . LEU B 1 145 ? -69.12740 -14.95610 13.42041 1.000 41.41142 136 LEU B CA 1
ATOM 5844 C C . LEU B 1 145 ? -68.97353 -15.52252 14.82578 1.000 43.94211 136 LEU B C 1
ATOM 5845 O O . LEU B 1 145 ? -67.88666 -15.48456 15.41356 1.000 47.46371 136 LEU B O 1
ATOM 5861 N N . GLU B 1 146 ? -70.06490 -16.05369 15.36392 1.000 44.66639 137 GLU B N 1
ATOM 5862 C CA . GLU B 1 146 ? -69.98857 -16.80957 16.60691 1.000 47.22526 137 GLU B CA 1
ATOM 5863 C C . GLU B 1 146 ? -68.99310 -17.94439 16.42056 1.000 47.58188 137 GLU B C 1
ATOM 5864 O O . GLU B 1 146 ? -68.14143 -18.16525 17.27680 1.000 48.48077 137 GLU B O 1
ATOM 5876 N N . GLY B 1 147 ? -69.10016 -18.65619 15.30099 1.000 44.54065 138 GLY B N 1
ATOM 5877 C CA . GLY B 1 147 ? -68.12251 -19.68700 14.98597 1.000 46.40314 138 GLY B CA 1
ATOM 5878 C C . GLY B 1 147 ? -66.71937 -19.12554 14.78585 1.000 48.04377 138 GLY B C 1
ATOM 5879 O O . GLY B 1 147 ? -65.73518 -19.70248 15.25487 1.000 49.77564 138 GLY B O 1
ATOM 5883 N N . ALA B 1 148 ? -66.62950 -17.98574 14.10325 1.000 45.96672 139 ALA B N 1
ATOM 5884 C CA . ALA B 1 148 ? -65.34120 -17.33606 13.84475 1.000 48.09450 139 ALA B CA 1
ATOM 5885 C C . ALA B 1 148 ? -64.57023 -16.99779 15.11315 1.000 52.47185 139 ALA B C 1
ATOM 5886 O O . ALA B 1 148 ? -63.35131 -17.17820 15.16542 1.000 53.54942 139 ALA B O 1
ATOM 5893 N N . LEU B 1 149 ? -65.26610 -16.49509 16.12868 1.000 50.81328 140 LEU B N 1
ATOM 5894 C CA . LEU B 1 149 ? -64.59977 -16.22035 17.40399 1.000 53.05676 140 LEU B CA 1
ATOM 5895 C C . LEU B 1 149 ? -63.96149 -17.50273 17.95464 1.000 54.63426 140 LEU B C 1
ATOM 5896 O O . LEU B 1 149 ? -62.79748 -17.49568 18.33190 1.000 57.73185 140 LEU B O 1
ATOM 5912 N N . ASP B 1 150 ? -64.69564 -18.60764 17.96337 1.000 57.88814 141 ASP B N 1
ATOM 5913 C CA . ASP B 1 150 ? -64.13781 -19.86549 18.44827 1.000 61.83742 141 ASP B CA 1
ATOM 5914 C C . ASP B 1 150 ? -63.01430 -20.36305 17.53102 1.000 57.79846 141 ASP B C 1
ATOM 5915 O O . ASP B 1 150 ? -62.04118 -20.94849 17.99936 1.000 57.05734 141 ASP B O 1
ATOM 5924 N N . GLU B 1 151 ? -63.14389 -20.10575 16.23117 1.000 55.59362 142 GLU B N 1
ATOM 5925 C CA . GLU B 1 151 ? -62.11229 -20.48233 15.26127 1.000 56.83948 142 GLU B CA 1
ATOM 5926 C C . GLU B 1 151 ? -60.78849 -19.78256 15.56284 1.000 53.10769 142 GLU B C 1
ATOM 5927 O O . GLU B 1 151 ? -59.76623 -20.42837 15.78618 1.000 55.39058 142 GLU B O 1
ATOM 5939 N N . LEU B 1 152 ? -60.82832 -18.45336 15.57244 1.000 55.40368 143 LEU B N 1
ATOM 5940 C CA . LEU B 1 152 ? -59.62634 -17.62909 15.71829 1.000 55.42258 143 LEU B CA 1
ATOM 5941 C C . LEU B 1 152 ? -59.12427 -17.54640 17.15097 1.000 54.94895 143 LEU B C 1
ATOM 5942 O O . LEU B 1 152 ? -57.95466 -17.26062 17.38444 1.000 57.91803 143 LEU B O 1
ATOM 5958 N N . SER B 1 153 ? -60.01618 -17.74968 18.11255 1.000 57.66138 144 SER B N 1
ATOM 5959 C CA . SER B 1 153 ? -59.62136 -17.72238 19.51600 1.000 58.14121 144 SER B CA 1
ATOM 5960 C C . SER B 1 153 ? -59.01394 -19.05135 19.96127 1.000 61.68294 144 SER B C 1
ATOM 5961 O O . SER B 1 153 ? -58.26212 -19.10012 20.93045 1.000 63.92299 144 SER B O 1
ATOM 5969 N N . GLY B 1 154 ? -59.32362 -20.12185 19.23756 1.000 60.90627 145 GLY B N 1
ATOM 5970 C CA . GLY B 1 154 ? -58.87850 -21.44965 19.62521 1.000 60.82215 145 GLY B CA 1
ATOM 5971 C C . GLY B 1 154 ? -59.50594 -21.92333 20.92125 1.000 62.27794 145 GLY B C 1
ATOM 5972 O O . GLY B 1 154 ? -58.86211 -22.60779 21.70708 1.000 62.32638 145 GLY B O 1
ATOM 5976 N N . GLY B 1 155 ? -60.75897 -21.53711 21.14908 1.000 63.57134 146 GLY B N 1
ATOM 5977 C CA . GLY B 1 155 ? -61.46590 -21.87775 22.37017 1.000 67.49807 146 GLY B CA 1
ATOM 5978 C C . GLY B 1 155 ? -61.16165 -20.91585 23.50336 1.000 68.92327 146 GLY B C 1
ATOM 5979 O O . GLY B 1 155 ? -61.96575 -20.74444 24.41870 1.000 68.15630 146 GLY B O 1
ATOM 5983 N N . ILE B 1 156 ? -59.99305 -20.28696 23.43940 1.000 63.87426 147 ILE B N 1
ATOM 5984 C CA . ILE B 1 156 ? -59.55415 -19.33987 24.45952 1.000 66.94287 147 ILE B CA 1
ATOM 5985 C C . ILE B 1 156 ? -60.46079 -18.12184 24.47996 1.000 66.62975 147 ILE B C 1
ATOM 5986 O O . ILE B 1 156 ? -60.96134 -17.68888 23.44807 1.000 77.17846 147 ILE B O 1
ATOM 6002 N N . LYS B 1 157 ? -60.68688 -17.59034 25.67305 1.000 68.76981 148 LYS B N 1
ATOM 6003 C CA . LYS B 1 157 ? -61.63463 -16.50386 25.86177 1.000 68.82836 148 LYS B CA 1
ATOM 6004 C C . LYS B 1 157 ? -60.96538 -15.19168 26.26769 1.000 67.31585 148 LYS B C 1
ATOM 6005 O O . LYS B 1 157 ? -59.83441 -15.19536 26.74955 1.000 64.60384 148 LYS B O 1
ATOM 6024 N N . PRO B 1 158 ? -61.65732 -14.05725 26.05076 1.000 65.61480 149 PRO B N 1
ATOM 6025 C CA . PRO B 1 158 ? -62.94861 -13.92274 25.36565 1.000 66.04776 149 PRO B CA 1
ATOM 6026 C C . PRO B 1 158 ? -62.81097 -13.25070 24.00046 1.000 63.69946 149 PRO B C 1
ATOM 6027 O O . PRO B 1 158 ? -63.82361 -12.96687 23.37032 1.000 60.12040 149 PRO B O 1
ATOM 6038 N N . TYR B 1 159 ? -61.58314 -13.01429 23.54044 1.000 62.82280 150 TYR B N 1
ATOM 6039 C CA . TYR B 1 159 ? -61.37695 -12.24681 22.31113 1.000 59.12218 150 TYR B CA 1
ATOM 6040 C C . TYR B 1 159 ? -61.17625 -13.12940 21.09647 1.000 55.40995 150 TYR B C 1
ATOM 6041 O O . TYR B 1 159 ? -60.99412 -14.34101 21.20172 1.000 56.59496 150 TYR B O 1
ATOM 6059 N N . PHE B 1 160 ? -61.22159 -12.49328 19.93286 1.000 52.92352 151 PHE B N 1
ATOM 6060 C CA . PHE B 1 160 ? -60.91639 -13.15298 18.67303 1.000 56.85808 151 PHE B CA 1
ATOM 6061 C C . PHE B 1 160 ? -59.44624 -13.56429 18.65154 1.000 52.55337 151 PHE B C 1
ATOM 6062 O O . PHE B 1 160 ? -59.06269 -14.51040 17.96572 1.000 51.86739 151 PHE B O 1
ATOM 6079 N N . GLY B 1 161 ? -58.63977 -12.85447 19.43505 1.000 55.92071 152 GLY B N 1
ATOM 6080 C CA . GLY B 1 161 ? -57.25643 -13.21859 19.66120 1.000 55.52613 152 GLY B CA 1
ATOM 6081 C C . GLY B 1 161 ? -57.09593 -13.93290 20.98893 1.000 57.76276 152 GLY B C 1
ATOM 6082 O O . GLY B 1 161 ? -56.03871 -13.85926 21.61644 1.000 58.43025 152 GLY B O 1
ATOM 6086 N N . GLY B 1 162 ? -58.15763 -14.59920 21.43154 1.000 57.46685 153 GLY B N 1
ATOM 6087 C CA . GLY B 1 162 ? -58.13106 -15.31054 22.69237 1.000 60.72872 153 GLY B CA 1
ATOM 6088 C C . GLY B 1 162 ? -57.98842 -14.38902 23.88765 1.000 61.00607 153 GLY B C 1
ATOM 6089 O O . GLY B 1 162 ? -58.94072 -13.72372 24.29549 1.000 62.51803 153 GLY B O 1
ATOM 6093 N N . GLU B 1 163 ? -56.79002 -14.36930 24.45850 1.000 62.91822 154 GLU B N 1
ATOM 6094 C CA . GLU B 1 163 ? -56.47763 -13.52768 25.60766 1.000 64.44059 154 GLU B CA 1
ATOM 6095 C C . GLU B 1 163 ? -56.02482 -12.13488 25.15453 1.000 60.02606 154 GLU B C 1
ATOM 6096 O O . GLU B 1 163 ? -55.87918 -11.22339 25.96998 1.000 67.58922 154 GLU B O 1
ATOM 6108 N N . LYS B 1 164 ? -55.80419 -11.98491 23.84904 1.000 61.39997 155 LYS B N 1
ATOM 6109 C CA . LYS B 1 164 ? -55.34136 -10.72705 23.26486 1.000 60.49969 155 LYS B CA 1
ATOM 6110 C C . LYS B 1 164 ? -56.39202 -10.03583 22.39525 1.000 58.48125 155 LYS B C 1
ATOM 6111 O O . LYS B 1 164 ? -57.10051 -10.67642 21.62347 1.000 56.72672 155 LYS B O 1
ATOM 6130 N N . PHE B 1 165 ? -56.44059 -8.71161 22.52397 1.000 58.16380 156 PHE B N 1
ATOM 6131 C CA . PHE B 1 165 ? -57.38820 -7.83917 21.82727 1.000 53.33118 156 PHE B CA 1
ATOM 6132 C C . PHE B 1 165 ? -56.82970 -7.35004 20.49073 1.000 48.73532 156 PHE B C 1
ATOM 6133 O O . PHE B 1 165 ? -55.93458 -6.51064 20.47105 1.000 51.79657 156 PHE B O 1
ATOM 6150 N N . GLY B 1 166 ? -57.38257 -7.83538 19.37910 1.000 51.66839 157 GLY B N 1
ATOM 6151 C CA . GLY B 1 166 ? -56.75166 -7.64625 18.07847 1.000 46.86276 157 GLY B CA 1
ATOM 6152 C C . GLY B 1 166 ? -57.55137 -7.00258 16.95899 1.000 45.15928 157 GLY B C 1
ATOM 6153 O O . GLY B 1 166 ? -58.61451 -6.44017 17.16780 1.000 48.12859 157 GLY B O 1
ATOM 6157 N N . TYR B 1 167 ? -56.99993 -7.12909 15.75389 1.000 49.53495 158 TYR B N 1
ATOM 6158 C CA . TYR B 1 167 ? -57.50684 -6.54383 14.50942 1.000 45.56307 158 TYR B CA 1
ATOM 6159 C C . TYR B 1 167 ? -59.00917 -6.74125 14.30735 1.000 42.64648 158 TYR B C 1
ATOM 6160 O O . TYR B 1 167 ? -59.74978 -5.80885 14.01095 1.000 42.24715 158 TYR B O 1
ATOM 6178 N N . MET B 1 168 ? -59.44015 -7.97763 14.49069 1.000 42.84387 159 MET B N 1
ATOM 6179 C CA . MET B 1 168 ? -60.82329 -8.37253 14.26933 1.000 42.54615 159 MET B CA 1
ATOM 6180 C C . MET B 1 168 ? -61.76905 -7.87347 15.35652 1.000 43.53081 159 MET B C 1
ATOM 6181 O O . MET B 1 168 ? -62.89089 -7.42595 15.07567 1.000 43.74762 159 MET B O 1
ATOM 6195 N N . ASP B 1 169 ? -61.28531 -7.89948 16.59180 1.000 44.01271 160 ASP B N 1
ATOM 6196 C CA . ASP B 1 169 ? -62.02542 -7.35644 17.71764 1.000 45.48534 160 ASP B CA 1
ATOM 6197 C C . ASP B 1 169 ? -62.31886 -5.89534 17.42204 1.000 45.45603 160 ASP B C 1
ATOM 6198 O O . ASP B 1 169 ? -63.44765 -5.43001 17.52284 1.000 45.61074 160 ASP B O 1
ATOM 6207 N N . ILE B 1 170 ? -61.26478 -5.20192 17.01349 1.000 45.25544 161 ILE B N 1
ATOM 6208 C CA . ILE B 1 170 ? -61.31032 -3.79779 16.61930 1.000 50.31721 161 ILE B CA 1
ATOM 6209 C C . ILE B 1 170 ? -62.22428 -3.54773 15.42576 1.000 52.66315 161 ILE B C 1
ATOM 6210 O O . ILE B 1 170 ? -62.98700 -2.58709 15.41415 1.000 45.09488 161 ILE B O 1
ATOM 6226 N N . ALA B 1 171 ? -62.11887 -4.40562 14.41552 1.000 45.44193 162 ALA B N 1
ATOM 6227 C CA . ALA B 1 171 ? -62.94379 -4.30252 13.21544 1.000 43.12521 162 ALA B CA 1
ATOM 6228 C C . ALA B 1 171 ? -64.43576 -4.47726 13.50865 1.000 41.87321 162 ALA B C 1
ATOM 6229 O O . ALA B 1 171 ? -65.28087 -3.87013 12.86289 1.000 42.90173 162 ALA B O 1
ATOM 6236 N N . PHE B 1 172 ? -64.74560 -5.36416 14.44480 1.000 43.83911 163 PHE B N 1
ATOM 6237 C CA . PHE B 1 172 ? -66.13059 -5.73819 14.72291 1.000 43.69151 163 PHE B CA 1
ATOM 6238 C C . PHE B 1 172 ? -66.80689 -4.94877 15.86024 1.000 42.42045 163 PHE B C 1
ATOM 6239 O O . PHE B 1 172 ? -67.96653 -4.58870 15.74577 1.000 44.80067 163 PHE B O 1
ATOM 6256 N N . ILE B 1 173 ? -66.08683 -4.65186 16.93676 1.000 44.03390 164 ILE B N 1
ATOM 6257 C CA . ILE B 1 173 ? -66.73727 -4.16103 18.15708 1.000 45.57057 164 ILE B CA 1
ATOM 6258 C C . ILE B 1 173 ? -67.49075 -2.80458 18.02145 1.000 43.66163 164 ILE B C 1
ATOM 6259 O O . ILE B 1 173 ? -68.38873 -2.53239 18.81320 1.000 46.48085 164 ILE B O 1
ATOM 6275 N N . PRO B 1 174 ? -67.13553 -1.94380 17.04124 1.000 43.00705 165 PRO B N 1
ATOM 6276 C CA . PRO B 1 174 ? -67.94976 -0.71895 16.88735 1.000 42.92994 165 PRO B CA 1
ATOM 6277 C C . PRO B 1 174 ? -69.41066 -0.95316 16.47087 1.000 42.89023 165 PRO B C 1
ATOM 6278 O O . PRO B 1 174 ? -70.22575 -0.03876 16.58390 1.000 42.28876 165 PRO B O 1
ATOM 6289 N N . PHE B 1 175 ? -69.71898 -2.14568 15.97221 1.000 42.14058 166 PHE B N 1
ATOM 6290 C CA . PHE B 1 175 ? -71.06747 -2.48924 15.54262 1.000 44.61942 166 PHE B CA 1
ATOM 6291 C C . PHE B 1 175 ? -71.95120 -2.82459 16.74411 1.000 45.59172 166 PHE B C 1
ATOM 6292 O O . PHE B 1 175 ? -73.17686 -2.85462 16.64024 1.000 47.14877 166 PHE B O 1
ATOM 6309 N N . ALA B 1 176 ? -71.31926 -3.04979 17.89130 1.000 46.46606 167 ALA B N 1
ATOM 6310 C CA . ALA B 1 176 ? -72.05072 -3.25977 19.13391 1.000 47.53987 167 ALA B CA 1
ATOM 6311 C C . ALA B 1 176 ? -72.81396 -1.99394 19.51690 1.000 46.68445 167 ALA B C 1
ATOM 6312 O O . ALA B 1 176 ? -73.85568 -2.05643 20.16989 1.000 49.19916 167 ALA B O 1
ATOM 6319 N N . SER B 1 177 ? -72.30173 -0.84634 19.08572 1.000 45.93435 168 SER B N 1
ATOM 6320 C CA . SER B 1 177 ? -72.97899 0.43135 19.28879 1.000 47.94771 168 SER B CA 1
ATOM 6321 C C . SER B 1 177 ? -74.18892 0.56152 18.36700 1.000 47.42983 168 SER B C 1
ATOM 6322 O O . SER B 1 177 ? -74.98240 1.48470 18.50987 1.000 49.42542 168 SER B O 1
ATOM 6330 N N . TRP B 1 178 ? -74.32336 -0.37460 17.43049 1.000 46.17305 169 TRP B N 1
ATOM 6331 C CA . TRP B 1 178 ? -75.37590 -0.33114 16.41927 1.000 46.33950 169 TRP B CA 1
ATOM 6332 C C . TRP B 1 178 ? -76.43566 -1.41504 16.57436 1.000 44.99024 169 TRP B C 1
ATOM 6333 O O . TRP B 1 178 ? -77.43802 -1.39160 15.86751 1.000 46.10395 169 TRP B O 1
ATOM 6354 N N . PHE B 1 179 ? -76.21626 -2.35954 17.48552 1.000 46.06744 170 PHE B N 1
ATOM 6355 C CA . PHE B 1 179 ? -77.17134 -3.43844 17.71772 1.000 46.69893 170 PHE B CA 1
ATOM 6356 C C . PHE B 1 179 ? -78.54900 -2.90752 18.08591 1.000 46.43053 170 PHE B C 1
ATOM 6357 O O . PHE B 1 179 ? -79.55295 -3.22671 17.44651 1.000 47.69560 170 PHE B O 1
ATOM 6374 N N . GLN B 1 180 ? -78.57194 -2.07762 19.12111 1.000 48.26973 171 GLN B N 1
ATOM 6375 C CA . GLN B 1 180 ? -79.80637 -1.50089 19.62372 1.000 50.40333 171 GLN B CA 1
ATOM 6376 C C . GLN B 1 180 ? -80.53666 -0.76623 18.50883 1.000 49.25873 171 GLN B C 1
ATOM 6377 O O . GLN B 1 180 ? -81.74450 -0.90396 18.34365 1.000 51.65407 171 GLN B O 1
ATOM 6391 N N . ALA B 1 181 ? -79.77715 -0.02193 17.71348 1.000 49.84433 172 ALA B N 1
ATOM 6392 C CA . ALA B 1 181 ? -80.33220 0.71293 16.58242 1.000 51.25531 172 ALA B CA 1
ATOM 6393 C C . ALA B 1 181 ? -80.99826 -0.22682 15.56079 1.000 49.81968 172 ALA B C 1
ATOM 6394 O O . ALA B 1 181 ? -82.08635 0.05800 15.05410 1.000 50.04201 172 ALA B O 1
ATOM 6401 N N . TRP B 1 182 ? -80.33523 -1.33843 15.25106 1.000 50.39367 173 TRP B N 1
ATOM 6402 C CA . TRP B 1 182 ? -80.89365 -2.33639 14.33962 1.000 58.54532 173 TRP B CA 1
ATOM 6403 C C . TRP B 1 182 ? -82.15155 -2.97640 14.93262 1.000 50.84988 173 TRP B C 1
ATOM 6404 O O . TRP B 1 182 ? -83.12504 -3.25064 14.21937 1.000 50.63457 173 TRP B O 1
ATOM 6425 N N . GLU B 1 183 ? -82.12474 -3.20360 16.24344 1.000 49.44885 174 GLU B N 1
ATOM 6426 C CA . GLU B 1 183 ? -83.28685 -3.73247 16.94626 1.000 51.91579 174 GLU B CA 1
ATOM 6427 C C . GLU B 1 183 ? -84.46721 -2.78030 16.81219 1.000 52.96297 174 GLU B C 1
ATOM 6428 O O . GLU B 1 183 ? -85.56949 -3.18949 16.45248 1.000 54.67981 174 GLU B O 1
ATOM 6440 N N . VAL B 1 184 ? -84.21813 -1.49952 17.05942 1.000 53.55871 175 VAL B N 1
ATOM 6441 C CA . VAL B 1 184 ? -85.26545 -0.48498 16.98061 1.000 51.77652 175 VAL B CA 1
ATOM 6442 C C . VAL B 1 184 ? -85.79776 -0.35328 15.55358 1.000 50.19642 175 VAL B C 1
ATOM 6443 O O . VAL B 1 184 ? -87.00349 -0.38691 15.33093 1.000 52.16620 175 VAL B O 1
ATOM 6456 N N . MET B 1 185 ? -84.89193 -0.21825 14.59358 1.000 50.23509 176 MET B N 1
ATOM 6457 C CA . MET B 1 185 ? -85.28165 -0.04304 13.19865 1.000 54.02036 176 MET B CA 1
ATOM 6458 C C . MET B 1 185 ? -85.94273 -1.26917 12.58618 1.000 51.42799 176 MET B C 1
ATOM 6459 O O . MET B 1 185 ? -86.71131 -1.14439 11.63705 1.000 54.48640 176 MET B O 1
ATOM 6473 N N . GLY B 1 186 ? -85.63816 -2.44912 13.11436 1.000 50.31233 177 GLY B N 1
ATOM 6474 C CA . GLY B 1 186 ? -86.30777 -3.65749 12.67401 1.000 53.42195 177 GLY B CA 1
ATOM 6475 C C . GLY B 1 186 ? -87.40461 -4.12026 13.61653 1.000 52.48740 177 GLY B C 1
ATOM 6476 O O . GLY B 1 186 ? -88.04224 -5.13157 13.34449 1.000 54.39090 177 GLY B O 1
ATOM 6480 N N . ASN B 1 187 ? -87.62877 -3.38544 14.70698 1.000 49.29672 178 ASN B N 1
ATOM 6481 C CA . ASN B 1 187 ? -88.59688 -3.78052 15.72900 1.000 52.32095 178 ASN B CA 1
ATOM 6482 C C . ASN B 1 187 ? -88.41028 -5.22615 16.17221 1.000 54.01070 178 ASN B C 1
ATOM 6483 O O . ASN B 1 187 ? -89.34367 -6.02201 16.09422 1.000 54.16889 178 ASN B O 1
ATOM 6494 N N . TRP B 1 188 ? -87.20715 -5.56688 16.62171 1.000 56.54914 179 TRP B N 1
ATOM 6495 C CA . TRP B 1 188 ? -86.91170 -6.93152 17.03265 1.000 57.32740 179 TRP B CA 1
ATOM 6496 C C . TRP B 1 188 ? -85.83501 -6.94217 18.09707 1.000 60.77186 179 TRP B C 1
ATOM 6497 O O . TRP B 1 188 ? -85.40945 -5.89126 18.56557 1.000 59.58682 179 TRP B O 1
ATOM 6518 N N . LYS B 1 189 ? -85.42302 -8.13981 18.49314 1.000 61.07201 180 LYS B N 1
ATOM 6519 C CA . LYS B 1 189 ? -84.35346 -8.30899 19.46439 1.000 61.90533 180 LYS B CA 1
ATOM 6520 C C . LYS B 1 189 ? -83.33385 -9.29148 18.93521 1.000 60.38899 180 LYS B C 1
ATOM 6521 O O . LYS B 1 189 ? -83.68097 -10.35792 18.43732 1.000 62.19041 180 LYS B O 1
ATOM 6540 N N . ILE B 1 190 ? -82.06812 -8.91092 19.02992 1.000 57.04841 181 ILE B N 1
ATOM 6541 C CA . ILE B 1 190 ? -80.99530 -9.80061 18.65089 1.000 55.34093 181 ILE B CA 1
ATOM 6542 C C . ILE B 1 190 ? -80.69523 -10.70234 19.85275 1.000 53.91469 181 ILE B C 1
ATOM 6543 O O . ILE B 1 190 ? -80.28697 -10.22087 20.90898 1.000 54.91872 181 ILE B O 1
ATOM 6559 N N . PRO B 1 191 ? -80.91935 -12.01934 19.69963 1.000 55.12875 182 PRO B N 1
ATOM 6560 C CA . PRO B 1 191 ? -80.79906 -12.95166 20.82209 1.000 56.00122 182 PRO B CA 1
ATOM 6561 C C . PRO B 1 191 ? -79.34639 -13.37917 21.03917 1.000 56.73716 182 PRO B C 1
ATOM 6562 O O . PRO B 1 191 ? -78.97857 -14.55028 20.93634 1.000 58.81026 182 PRO B O 1
ATOM 6573 N N . LEU B 1 192 ? -78.53645 -12.38277 21.37065 1.000 55.72173 183 LEU B N 1
ATOM 6574 C CA . LEU B 1 192 ? -77.11937 -12.55203 21.64740 1.000 55.40885 183 LEU B CA 1
ATOM 6575 C C . LEU B 1 192 ? -76.93959 -13.44638 22.84965 1.000 58.26498 183 LEU B C 1
ATOM 6576 O O . LEU B 1 192 ? -76.19936 -14.42347 22.82733 1.000 58.52074 183 LEU B O 1
ATOM 6592 N N . GLU B 1 193 ? -77.64840 -13.08245 23.90558 1.000 60.54691 184 GLU B N 1
ATOM 6593 C CA . GLU B 1 193 ? -77.51733 -13.72125 25.20250 1.000 62.16282 184 GLU B CA 1
ATOM 6594 C C . GLU B 1 193 ? -77.85720 -15.22351 25.15851 1.000 60.10060 184 GLU B C 1
ATOM 6595 O O . GLU B 1 193 ? -77.36151 -15.99533 25.97579 1.000 59.99213 184 GLU B O 1
ATOM 6607 N N . THR B 1 194 ? -78.70383 -15.63047 24.21281 1.000 58.84513 185 THR B N 1
ATOM 6608 C CA . THR B 1 194 ? -79.16059 -17.01854 24.13070 1.000 59.63839 185 THR B CA 1
ATOM 6609 C C . THR B 1 194 ? -78.52337 -17.80173 22.98808 1.000 60.25328 185 THR B C 1
ATOM 6610 O O . THR B 1 194 ? -78.10220 -18.94347 23.17443 1.000 66.14234 185 THR B O 1
ATOM 6621 N N . GLN B 1 195 ? -78.43630 -17.18287 21.81418 1.000 62.20119 186 GLN B N 1
ATOM 6622 C CA . GLN B 1 195 ? -78.05785 -17.90895 20.60564 1.000 65.94925 186 GLN B CA 1
ATOM 6623 C C . GLN B 1 195 ? -76.60695 -17.62940 20.19509 1.000 59.01678 186 GLN B C 1
ATOM 6624 O O . GLN B 1 195 ? -75.98663 -18.44916 19.51630 1.000 58.53584 186 GLN B O 1
ATOM 6638 N N . PHE B 1 196 ? -76.07110 -16.48018 20.60379 1.000 56.92704 187 PHE B N 1
ATOM 6639 C CA . PHE B 1 196 ? -74.67332 -16.13533 20.31665 1.000 54.95525 187 PHE B CA 1
ATOM 6640 C C . PHE B 1 196 ? -73.93158 -15.68315 21.58832 1.000 58.09206 187 PHE B C 1
ATOM 6641 O O . PHE B 1 196 ? -73.52510 -14.52462 21.70682 1.000 57.02185 187 PHE B O 1
ATOM 6658 N N . PRO B 1 197 ? -73.75383 -16.60899 22.54663 1.000 57.24237 188 PRO B N 1
ATOM 6659 C CA . PRO B 1 197 ? -73.21903 -16.31050 23.88606 1.000 56.30045 188 PRO B CA 1
ATOM 6660 C C . PRO B 1 197 ? -71.74276 -15.84637 23.89579 1.000 59.62450 188 PRO B C 1
ATOM 6661 O O . PRO B 1 197 ? -71.37086 -14.98615 24.71717 1.000 57.10819 188 PRO B O 1
ATOM 6672 N N . ARG B 1 198 ? -70.92322 -16.37059 22.98427 1.000 60.45163 189 ARG B N 1
ATOM 6673 C CA . ARG B 1 198 ? -69.52740 -15.93570 22.89883 1.000 62.85147 189 ARG B CA 1
ATOM 6674 C C . ARG B 1 198 ? -69.42650 -14.45527 22.59969 1.000 61.84834 189 ARG B C 1
ATOM 6675 O O . ARG B 1 198 ? -68.66390 -13.72963 23.23115 1.000 60.52494 189 ARG B O 1
ATOM 6696 N N . LEU B 1 199 ? -70.22564 -14.02183 21.63202 1.000 56.81954 190 LEU B N 1
ATOM 6697 C CA . LEU B 1 199 ? -70.24612 -12.63589 21.18525 1.000 56.17225 190 LEU B CA 1
ATOM 6698 C C . LEU B 1 199 ? -70.70375 -11.71837 22.29291 1.000 55.31747 190 LEU B C 1
ATOM 6699 O O . LEU B 1 199 ? -70.19796 -10.61389 22.44701 1.000 53.48095 190 LEU B O 1
ATOM 6715 N N . HIS B 1 200 ? -71.67879 -12.19281 23.05785 1.000 61.07352 191 HIS B N 1
ATOM 6716 C CA . HIS B 1 200 ? -72.16361 -11.47537 24.22665 1.000 60.04710 191 HIS B CA 1
ATOM 6717 C C . HIS B 1 200 ? -71.00943 -11.23560 25.20898 1.000 62.00883 191 HIS B C 1
ATOM 6718 O O . HIS B 1 200 ? -70.65696 -10.08500 25.53403 1.000 58.94178 191 HIS B O 1
ATOM 6732 N N . GLU B 1 201 ? -70.38820 -12.33350 25.63255 1.000 62.81906 192 GLU B N 1
ATOM 6733 C CA . GLU B 1 201 ? -69.26157 -12.25307 26.56105 1.000 66.31201 192 GLU B CA 1
ATOM 6734 C C . GLU B 1 201 ? -68.12174 -11.41135 25.97738 1.000 61.35194 192 GLU B C 1
ATOM 6735 O O . GLU B 1 201 ? -67.45314 -10.66245 26.69434 1.000 58.74234 192 GLU B O 1
ATOM 6747 N N . TRP B 1 202 ? -67.92093 -11.54794 24.67012 1.000 58.13733 193 TRP B N 1
ATOM 6748 C CA . TRP B 1 202 ? -66.88236 -10.83074 23.93674 1.000 56.60839 193 TRP B CA 1
ATOM 6749 C C . TRP B 1 202 ? -67.11655 -9.32119 23.97267 1.000 54.31499 193 TRP B C 1
ATOM 6750 O O . TRP B 1 202 ? -66.20795 -8.55137 24.29444 1.000 54.48637 193 TRP B O 1
ATOM 6771 N N . VAL B 1 203 ? -68.34977 -8.91333 23.67432 1.000 57.10655 194 VAL B N 1
ATOM 6772 C CA . VAL B 1 203 ? -68.75203 -7.50943 23.75445 1.000 57.01038 194 VAL B CA 1
ATOM 6773 C C . VAL B 1 203 ? -68.50698 -6.98353 25.15934 1.000 60.27367 194 VAL B C 1
ATOM 6774 O O . VAL B 1 203 ? -67.83484 -5.97032 25.34362 1.000 59.74461 194 VAL B O 1
ATOM 6787 N N . ASN B 1 204 ? -69.02538 -7.70312 26.15331 1.000 61.73517 195 ASN B N 1
ATOM 6788 C CA . ASN B 1 204 ? -68.87065 -7.26882 27.53928 1.000 63.05882 195 ASN B CA 1
ATOM 6789 C C . ASN B 1 204 ? -67.40125 -7.13332 27.94398 1.000 60.40948 195 ASN B C 1
ATOM 6790 O O . ASN B 1 204 ? -67.00960 -6.13032 28.54411 1.000 63.43672 195 ASN B O 1
ATOM 6801 N N . ALA B 1 205 ? -66.58676 -8.11791 27.57044 1.000 59.08216 196 ALA B N 1
ATOM 6802 C CA . ALA B 1 205 ? -65.14486 -8.07194 27.82354 1.000 62.00481 196 ALA B CA 1
ATOM 6803 C C . ALA B 1 205 ? -64.50516 -6.85235 27.16566 1.000 60.03637 196 ALA B C 1
ATOM 6804 O O . ALA B 1 205 ? -63.76775 -6.10951 27.79966 1.000 59.77272 196 ALA B O 1
ATOM 6811 N N . CYS B 1 206 ? -64.80891 -6.64527 25.88836 1.000 58.63445 197 CYS B N 1
ATOM 6812 C CA . CYS B 1 206 ? -64.24307 -5.52584 25.13298 1.000 59.00864 197 CYS B CA 1
ATOM 6813 C C . CYS B 1 206 ? -64.66381 -4.19549 25.72588 1.000 58.22336 197 CYS B C 1
ATOM 6814 O O . CYS B 1 206 ? -63.89401 -3.24102 25.74997 1.000 57.56799 197 CYS B O 1
ATOM 6822 N N . MET B 1 207 ? -65.90024 -4.16081 26.20979 1.000 61.33116 198 MET B N 1
ATOM 6823 C CA . MET B 1 207 ? -66.47776 -2.95498 26.78566 1.000 60.76316 198 MET B CA 1
ATOM 6824 C C . MET B 1 207 ? -65.74290 -2.56224 28.07195 1.000 65.49676 198 MET B C 1
ATOM 6825 O O . MET B 1 207 ? -65.90301 -1.44979 28.56837 1.000 66.01529 198 MET B O 1
ATOM 6839 N N . GLU B 1 208 ? -64.94499 -3.48190 28.61341 1.000 64.63950 199 GLU B N 1
ATOM 6840 C CA . GLU B 1 208 ? -64.14964 -3.20409 29.80761 1.000 68.71291 199 GLU B CA 1
ATOM 6841 C C . GLU B 1 208 ? -62.84623 -2.46879 29.49444 1.000 67.63705 199 GLU B C 1
ATOM 6842 O O . GLU B 1 208 ? -62.19027 -1.96150 30.40402 1.000 69.26125 199 GLU B O 1
ATOM 6854 N N . ARG B 1 209 ? -62.46383 -2.42075 28.21987 1.000 70.30551 200 ARG B N 1
ATOM 6855 C CA . ARG B 1 209 ? -61.23043 -1.74982 27.82977 1.000 64.68557 200 ARG B CA 1
ATOM 6856 C C . ARG B 1 209 ? -61.42687 -0.25252 27.69814 1.000 66.93003 200 ARG B C 1
ATOM 6857 O O . ARG B 1 209 ? -62.47320 0.20396 27.24311 1.000 63.74404 200 ARG B O 1
ATOM 6878 N N . GLU B 1 210 ? -60.40006 0.51333 28.04740 1.000 69.82428 201 GLU B N 1
ATOM 6879 C CA . GLU B 1 210 ? -60.48714 1.96542 27.94995 1.000 72.54732 201 GLU B CA 1
ATOM 6880 C C . GLU B 1 210 ? -60.71857 2.45114 26.55973 1.000 65.58745 201 GLU B C 1
ATOM 6881 O O . GLU B 1 210 ? -61.50932 3.35036 26.34893 1.000 58.94920 201 GLU B O 1
ATOM 6893 N N . SER B 1 211 ? -60.01237 1.84569 25.61786 1.000 64.12777 202 SER B N 1
ATOM 6894 C CA . SER B 1 211 ? -60.10182 2.23652 24.22650 1.000 58.89377 202 SER B CA 1
ATOM 6895 C C . SER B 1 211 ? -61.58123 2.37678 23.85134 1.000 63.16283 202 SER B C 1
ATOM 6896 O O . SER B 1 211 ? -62.07613 3.45929 23.47667 1.000 66.57632 202 SER B O 1
ATOM 6904 N N . VAL B 1 212 ? -62.29481 1.27905 24.05576 1.000 59.22073 203 VAL B N 1
ATOM 6905 C CA . VAL B 1 212 ? -63.69943 1.18457 23.71035 1.000 57.17002 203 VAL B CA 1
ATOM 6906 C C . VAL B 1 212 ? -64.58517 2.12181 24.54033 1.000 59.81021 203 VAL B C 1
ATOM 6907 O O . VAL B 1 212 ? -65.38584 2.86847 23.98907 1.000 56.61886 203 VAL B O 1
ATOM 6920 N N . LYS B 1 213 ? -64.39641 2.10923 25.85886 1.000 60.24424 204 LYS B N 1
ATOM 6921 C CA . LYS B 1 213 ? -65.16281 2.95104 26.78087 1.000 61.37775 204 LYS B CA 1
ATOM 6922 C C . LYS B 1 213 ? -64.99441 4.42128 26.45171 1.000 59.86541 204 LYS B C 1
ATOM 6923 O O . LYS B 1 213 ? -65.90797 5.23497 26.59241 1.000 53.34453 204 LYS B O 1
ATOM 6942 N N . LYS B 1 214 ? -63.79311 4.73047 25.99986 1.000 58.33278 205 LYS B N 1
ATOM 6943 C CA . LYS B 1 214 ? -63.35384 6.07538 25.72154 1.000 55.66895 205 LYS B CA 1
ATOM 6944 C C . LYS B 1 214 ? -63.95423 6.56634 24.41501 1.000 55.32718 205 LYS B C 1
ATOM 6945 O O . LYS B 1 214 ? -64.39201 7.70961 24.33209 1.000 55.06216 205 LYS B O 1
ATOM 6964 N N . VAL B 1 215 ? -63.96101 5.70963 23.38856 1.000 53.10772 206 VAL B N 1
ATOM 6965 C CA . VAL B 1 215 ? -64.42998 6.14537 22.05653 1.000 51.46355 206 VAL B CA 1
ATOM 6966 C C . VAL B 1 215 ? -65.83204 5.69008 21.59699 1.000 52.76742 206 VAL B C 1
ATOM 6967 O O . VAL B 1 215 ? -66.43952 6.35657 20.76836 1.000 48.11184 206 VAL B O 1
ATOM 6980 N N . LEU B 1 216 ? -66.35280 4.57796 22.10993 1.000 51.46591 207 LEU B N 1
ATOM 6981 C CA . LEU B 1 216 ? -67.63812 4.07361 21.61007 1.000 51.54874 207 LEU B CA 1
ATOM 6982 C C . LEU B 1 216 ? -68.84162 4.84637 22.18316 1.000 50.61595 207 LEU B C 1
ATOM 6983 O O . LEU B 1 216 ? -68.96506 5.01546 23.39777 1.000 50.64338 207 LEU B O 1
ATOM 6999 N N . PRO B 1 217 ? -69.73665 5.32209 21.29965 1.000 50.53093 208 PRO B N 1
ATOM 7000 C CA . PRO B 1 217 ? -70.88372 6.13309 21.71974 1.000 50.97014 208 PRO B CA 1
ATOM 7001 C C . PRO B 1 217 ? -72.00267 5.32132 22.35946 1.000 54.73341 208 PRO B C 1
ATOM 7002 O O . PRO B 1 217 ? -72.04758 4.10150 22.20288 1.000 54.36063 208 PRO B O 1
ATOM 7013 N N . HIS B 1 218 ? -72.88261 6.00445 23.08488 1.000 56.66215 209 HIS B N 1
ATOM 7014 C CA . HIS B 1 218 ? -74.06357 5.37777 23.66415 1.000 57.84368 209 HIS B CA 1
ATOM 7015 C C . HIS B 1 218 ? -75.00356 4.87951 22.56330 1.000 57.58740 209 HIS B C 1
ATOM 7016 O O . HIS B 1 218 ? -75.31942 5.62117 21.63676 1.000 58.63540 209 HIS B O 1
ATOM 7030 N N . PRO B 1 219 ? -75.45827 3.61855 22.65976 1.000 58.76415 210 PRO B N 1
ATOM 7031 C CA . PRO B 1 219 ? -76.35255 3.07142 21.62707 1.000 56.77627 210 PRO B CA 1
ATOM 7032 C C . PRO B 1 219 ? -77.63050 3.88255 21.37759 1.000 56.98385 210 PRO B C 1
ATOM 7033 O O . PRO B 1 219 ? -78.11316 3.87356 20.24520 1.000 53.53608 210 PRO B O 1
ATOM 7044 N N . GLU B 1 220 ? -78.15975 4.57507 22.38295 1.000 62.88478 211 GLU B N 1
ATOM 7045 C CA . GLU B 1 220 ? -79.40147 5.32529 22.19027 1.000 62.52307 211 GLU B CA 1
ATOM 7046 C C . GLU B 1 220 ? -79.24908 6.45915 21.17651 1.000 58.74357 211 GLU B C 1
ATOM 7047 O O . GLU B 1 220 ? -80.07640 6.59457 20.27931 1.000 56.96563 211 GLU B O 1
ATOM 7059 N N . LYS B 1 221 ? -78.20820 7.27921 21.30401 1.000 57.75256 212 LYS B N 1
ATOM 7060 C CA . LYS B 1 221 ? -78.00056 8.34379 20.32093 1.000 56.11798 212 LYS B CA 1
ATOM 7061 C C . LYS B 1 221 ? -77.72258 7.74378 18.94546 1.000 52.09094 212 LYS B C 1
ATOM 7062 O O . LYS B 1 221 ? -78.15214 8.28919 17.93672 1.000 55.65304 212 LYS B O 1
ATOM 7081 N N . VAL B 1 222 ? -77.00051 6.62912 18.90821 1.000 55.33782 213 VAL B N 1
ATOM 7082 C CA . VAL B 1 222 ? -76.76601 5.91387 17.65799 1.000 54.01697 213 VAL B CA 1
ATOM 7083 C C . VAL B 1 222 ? -78.11784 5.50842 17.06531 1.000 53.12229 213 VAL B C 1
ATOM 7084 O O . VAL B 1 222 ? -78.35396 5.64112 15.86783 1.000 52.87342 213 VAL B O 1
ATOM 7097 N N . ALA B 1 223 ? -79.01449 5.04280 17.92955 1.000 53.66875 214 ALA B N 1
ATOM 7098 C CA . ALA B 1 223 ? -80.34333 4.59701 17.50600 1.000 51.44660 214 ALA B CA 1
ATOM 7099 C C . ALA B 1 223 ? -81.14648 5.76719 16.94369 1.000 51.47639 214 ALA B C 1
ATOM 7100 O O . ALA B 1 223 ? -81.71866 5.69093 15.85977 1.000 54.61774 214 ALA B O 1
ATOM 7107 N N . GLU B 1 224 ? -81.13247 6.86183 17.69225 1.000 52.89785 215 GLU B N 1
ATOM 7108 C CA . GLU B 1 224 ? -81.78507 8.11117 17.32025 1.000 59.17795 215 GLU B CA 1
ATOM 7109 C C . GLU B 1 224 ? -81.29387 8.57358 15.94082 1.000 58.45179 215 GLU B C 1
ATOM 7110 O O . GLU B 1 224 ? -82.08090 8.88601 15.04302 1.000 60.12539 215 GLU B O 1
ATOM 7122 N N . PHE B 1 225 ? -79.97796 8.59762 15.79324 1.000 58.33938 216 PHE B N 1
ATOM 7123 C CA . PHE B 1 225 ? -79.32468 8.95893 14.54743 1.000 57.25965 216 PHE B CA 1
ATOM 7124 C C . PHE B 1 225 ? -79.70319 8.03551 13.38586 1.000 58.23160 216 PHE B C 1
ATOM 7125 O O . PHE B 1 225 ? -79.98957 8.48849 12.26120 1.000 62.12522 216 PHE B O 1
ATOM 7142 N N . ALA B 1 226 ? -79.71850 6.73706 13.67127 1.000 56.80692 217 ALA B N 1
ATOM 7143 C CA . ALA B 1 226 ? -80.03472 5.73908 12.65831 1.000 56.28105 217 ALA B CA 1
ATOM 7144 C C . ALA B 1 226 ? -81.47636 5.87971 12.19167 1.000 56.19716 217 ALA B C 1
ATOM 7145 O O . ALA B 1 226 ? -81.76751 5.81316 10.99375 1.000 63.22370 217 ALA B O 1
ATOM 7152 N N . MET B 1 227 ? -82.36733 6.10988 13.15071 1.000 57.27528 218 MET B N 1
ATOM 7153 C CA . MET B 1 227 ? -83.78032 6.32069 12.85910 1.000 57.25836 218 MET B CA 1
ATOM 7154 C C . MET B 1 227 ? -83.98661 7.60357 12.06671 1.000 61.58793 218 MET B C 1
ATOM 7155 O O . MET B 1 227 ? -84.71525 7.60527 11.08177 1.000 64.12475 218 MET B O 1
ATOM 7169 N N . GLN B 1 228 ? -83.32413 8.68321 12.47805 1.000 61.20156 219 GLN B N 1
ATOM 7170 C CA . GLN B 1 228 ? -83.38692 9.93610 11.72826 1.000 67.93786 219 GLN B CA 1
ATOM 7171 C C . GLN B 1 228 ? -82.98856 9.75308 10.26068 1.000 69.47505 219 GLN B C 1
ATOM 7172 O O . GLN B 1 228 ? -83.73621 10.13600 9.36294 1.000 69.91068 219 GLN B O 1
ATOM 7186 N N . MET B 1 229 ? -81.82336 9.15504 10.01275 1.000 67.97321 220 MET B N 1
ATOM 7187 C CA . MET B 1 229 ? -81.39738 8.92007 8.62904 1.000 68.10502 220 MET B CA 1
ATOM 7188 C C . MET B 1 229 ? -82.20268 7.81311 7.93714 1.000 66.34474 220 MET B C 1
ATOM 7189 O O . MET B 1 229 ? -82.23499 7.75364 6.70613 1.000 66.46939 220 MET B O 1
ATOM 7203 N N . ARG B 1 230 ? -82.82108 6.91829 8.70312 1.000 63.86829 221 ARG B N 1
ATOM 7204 C CA . ARG B 1 230 ? -83.71845 5.93462 8.08584 1.000 62.76602 221 ARG B CA 1
ATOM 7205 C C . ARG B 1 230 ? -84.85894 6.63635 7.34014 1.000 65.59729 221 ARG B C 1
ATOM 7206 O O . ARG B 1 230 ? -85.38608 6.06461 6.40842 1.000 68.23655 221 ARG B O 1
ATOM 7227 N N . ARG B 1 231 ? -85.26559 7.83056 7.78085 1.000 64.83205 222 ARG B N 1
ATOM 7228 C CA . ARG B 1 231 ? -86.33522 8.60923 7.12291 1.000 66.15254 222 ARG B CA 1
ATOM 7229 C C . ARG B 1 231 ? -86.07251 8.99509 5.67478 1.000 69.21578 222 ARG B C 1
ATOM 7230 O O . ARG B 1 231 ? -87.00759 9.13451 4.89003 1.000 69.96561 222 ARG B O 1
ATOM 7251 N N . ARG B 1 232 ? -84.81067 9.26189 5.34732 1.000 68.39316 223 ARG B N 1
ATOM 7252 C CA . ARG B 1 232 ? -84.44672 9.64979 3.99258 1.000 71.32046 223 ARG B CA 1
ATOM 7253 C C . ARG B 1 232 ? -84.81022 8.48036 3.10339 1.000 70.15375 223 ARG B C 1
ATOM 7254 O O . ARG B 1 232 ? -85.07132 8.62552 1.90860 1.000 69.49163 223 ARG B O 1
ATOM 7275 N N . PHE B 1 233 ? -84.81351 7.31128 3.72631 1.000 68.90385 224 PHE B N 1
ATOM 7276 C CA . PHE B 1 233 ? -85.28280 6.09329 3.11570 1.000 66.21235 224 PHE B CA 1
ATOM 7277 C C . PHE B 1 233 ? -86.69372 5.96146 3.70117 1.000 66.78919 224 PHE B C 1
ATOM 7278 O O . PHE B 1 233 ? -86.98538 6.60702 4.68546 1.000 70.55037 224 PHE B O 1
ATOM 7295 N N . VAL B 1 234 ? -87.57392 5.13971 3.14905 1.000 65.08592 225 VAL B N 1
ATOM 7296 C CA . VAL B 1 234 ? -88.94746 5.05763 3.67293 1.000 62.93357 225 VAL B CA 1
ATOM 7297 C C . VAL B 1 234 ? -89.58294 6.41066 4.01519 1.000 69.70436 225 VAL B C 1
ATOM 7298 O O . VAL B 1 234 ? -89.24561 7.43977 3.44091 1.000 64.74343 225 VAL B O 1
ATOM 7311 N N . ASN C 1 12 ? -71.67093 0.16917 51.70572 1.000 76.46818 3 ASN C N 1
ATOM 7312 C CA . ASN C 1 12 ? -71.06093 1.38478 52.23410 1.000 84.50257 3 ASN C CA 1
ATOM 7313 C C . ASN C 1 12 ? -71.97233 2.15357 53.19152 1.000 82.12352 3 ASN C C 1
ATOM 7314 O O . ASN C 1 12 ? -73.18852 1.94424 53.22759 1.000 74.01255 3 ASN C O 1
ATOM 7324 N N . GLN C 1 13 ? -71.36118 3.03990 53.97389 1.000 78.08348 4 GLN C N 1
ATOM 7325 C CA . GLN C 1 13 ? -71.99852 3.64204 55.13531 1.000 63.26470 4 GLN C CA 1
ATOM 7326 C C . GLN C 1 13 ? -72.95179 4.73745 54.68262 1.000 56.97077 4 GLN C C 1
ATOM 7327 O O . GLN C 1 13 ? -73.74965 5.25345 55.46516 1.000 54.80288 4 GLN C O 1
ATOM 7341 N N . VAL C 1 14 ? -72.83868 5.10398 53.40966 1.000 56.35388 5 VAL C N 1
ATOM 7342 C CA . VAL C 1 14 ? -73.53003 6.27303 52.89173 1.000 52.89058 5 VAL C CA 1
ATOM 7343 C C . VAL C 1 14 ? -74.39331 6.04506 51.66521 1.000 50.47429 5 VAL C C 1
ATOM 7344 O O . VAL C 1 14 ? -73.93985 5.52054 50.64546 1.000 53.60959 5 VAL C O 1
ATOM 7357 N N . LYS C 1 15 ? -75.64530 6.47800 51.79317 1.000 44.92493 6 LYS C N 1
ATOM 7358 C CA . LYS C 1 15 ? -76.64414 6.35025 50.74075 1.000 44.72167 6 LYS C CA 1
ATOM 7359 C C . LYS C 1 15 ? -77.38026 7.66301 50.46368 1.000 40.24924 6 LYS C C 1
ATOM 7360 O O . LYS C 1 15 ? -77.70212 8.41022 51.37917 1.000 40.33897 6 LYS C O 1
ATOM 7379 N N . VAL C 1 16 ? -77.66515 7.91839 49.19491 1.000 41.96231 7 VAL C N 1
ATOM 7380 C CA . VAL C 1 16 ? -78.38504 9.11292 48.78480 1.000 37.85896 7 VAL C CA 1
ATOM 7381 C C . VAL C 1 16 ? -79.64202 8.75066 48.00609 1.000 41.11014 7 VAL C C 1
ATOM 7382 O O . VAL C 1 16 ? -79.58724 8.05309 47.00240 1.000 41.87964 7 VAL C O 1
ATOM 7395 N N . LEU C 1 17 ? -80.77939 9.22371 48.50228 1.000 41.07633 8 LEU C N 1
ATOM 7396 C CA . LEU C 1 17 ? -82.04633 9.08807 47.79207 1.000 41.75911 8 LEU C CA 1
ATOM 7397 C C . LEU C 1 17 ? -82.37780 10.40946 47.11960 1.000 41.47911 8 LEU C C 1
ATOM 7398 O O . LEU C 1 17 ? -82.42590 11.45269 47.79651 1.000 41.81751 8 LEU C O 1
ATOM 7414 N N . ASN C 1 18 ? -82.59879 10.37411 45.80538 1.000 41.51608 9 ASN C N 1
ATOM 7415 C CA . ASN C 1 18 ? -82.75814 11.62423 45.06565 1.000 41.70849 9 ASN C CA 1
ATOM 7416 C C . ASN C 1 18 ? -83.51595 11.48915 43.74841 1.000 44.63072 9 ASN C C 1
ATOM 7417 O O . ASN C 1 18 ? -83.72788 10.38378 43.24273 1.000 44.40702 9 ASN C O 1
ATOM 7428 N N . LEU C 1 19 ? -83.94572 12.64013 43.23606 1.000 43.32057 10 LEU C N 1
ATOM 7429 C CA . LEU C 1 19 ? -84.43687 12.78700 41.87645 1.000 43.07354 10 LEU C CA 1
ATOM 7430 C C . LEU C 1 19 ? -83.33271 13.43728 41.05166 1.000 43.65658 10 LEU C C 1
ATOM 7431 O O . LEU C 1 19 ? -82.82686 14.50382 41.41131 1.000 41.72580 10 LEU C O 1
ATOM 7447 N N . TRP C 1 20 ? -82.97678 12.79119 39.94312 1.000 46.41820 11 TRP C N 1
ATOM 7448 C CA . TRP C 1 20 ? -81.77874 13.13638 39.17603 1.000 41.83502 11 TRP C CA 1
ATOM 7449 C C . TRP C 1 20 ? -81.72502 14.61076 38.78305 1.000 40.53409 11 TRP C C 1
ATOM 7450 O O . TRP C 1 20 ? -80.65167 15.19873 38.74880 1.000 40.45766 11 TRP C O 1
ATOM 7471 N N . ALA C 1 21 ? -82.88068 15.20925 38.50055 1.000 41.03884 12 ALA C N 1
ATOM 7472 C CA . ALA C 1 21 ? -82.93178 16.59190 38.01853 1.000 38.32915 12 ALA C CA 1
ATOM 7473 C C . ALA C 1 21 ? -83.05202 17.58586 39.16700 1.000 38.47973 12 ALA C C 1
ATOM 7474 O O . ALA C 1 21 ? -82.99639 18.78373 38.94370 1.000 35.79021 12 ALA C O 1
ATOM 7481 N N . SER C 1 22 ? -83.22140 17.09750 40.39372 1.000 36.94050 13 SER C N 1
ATOM 7482 C CA . SER C 1 22 ? -83.40484 17.99086 41.53308 1.000 38.37936 13 SER C CA 1
ATOM 7483 C C . SER C 1 22 ? -82.09972 18.72180 41.89843 1.000 38.72774 13 SER C C 1
ATOM 7484 O O . SER C 1 22 ? -81.12551 18.08812 42.27986 1.000 39.16299 13 SER C O 1
ATOM 7492 N N . PRO C 1 23 ? -82.08278 20.06303 41.81078 1.000 37.37700 14 PRO C N 1
ATOM 7493 C CA . PRO C 1 23 ? -80.89718 20.82192 42.24269 1.000 36.92749 14 PRO C CA 1
ATOM 7494 C C . PRO C 1 23 ? -80.59135 20.62633 43.72796 1.000 36.31662 14 PRO C C 1
ATOM 7495 O O . PRO C 1 23 ? -79.42524 20.64358 44.14957 1.000 36.63365 14 PRO C O 1
ATOM 7506 N N . PHE C 1 24 ? -81.64524 20.39881 44.50312 1.000 37.73236 15 PHE C N 1
ATOM 7507 C CA . PHE C 1 24 ? -81.54445 20.29525 45.95046 1.000 37.28228 15 PHE C CA 1
ATOM 7508 C C . PHE C 1 24 ? -80.77141 19.06408 46.41183 1.000 37.13186 15 PHE C C 1
ATOM 7509 O O . PHE C 1 24 ? -80.07729 19.12307 47.42085 1.000 38.36799 15 PHE C O 1
ATOM 7526 N N . GLY C 1 25 ? -80.91146 17.94586 45.70646 1.000 38.10556 16 GLY C N 1
ATOM 7527 C CA . GLY C 1 25 ? -80.09777 16.75971 45.96653 1.000 36.53234 16 GLY C CA 1
ATOM 7528 C C . GLY C 1 25 ? -78.73044 16.77939 45.29024 1.000 34.69650 16 GLY C C 1
ATOM 7529 O O . GLY C 1 25 ? -77.76079 16.13562 45.73756 1.000 34.86032 16 GLY C O 1
ATOM 7533 N N . LEU C 1 26 ? -78.67277 17.44470 44.14262 1.000 35.20417 17 LEU C N 1
ATOM 7534 C CA . LEU C 1 26 ? -77.40462 17.63967 43.44025 1.000 35.34775 17 LEU C CA 1
ATOM 7535 C C . LEU C 1 26 ? -76.43440 18.41019 44.30915 1.000 34.09355 17 LEU C C 1
ATOM 7536 O O . LEU C 1 26 ? -75.22582 18.16539 44.25213 1.000 34.77482 17 LEU C O 1
ATOM 7552 N N . ARG C 1 27 ? -76.95677 19.34075 45.10939 1.000 33.03925 18 ARG C N 1
ATOM 7553 C CA . ARG C 1 27 ? -76.15055 19.92385 46.18403 1.000 33.79129 18 ARG C CA 1
ATOM 7554 C C . ARG C 1 27 ? -75.43938 18.82497 46.96325 1.000 32.47654 18 ARG C C 1
ATOM 7555 O O . ARG C 1 27 ? -74.22396 18.85454 47.13501 1.000 33.06077 18 ARG C O 1
ATOM 7576 N N . VAL C 1 28 ? -76.22499 17.85563 47.42335 1.000 33.92104 19 VAL C N 1
ATOM 7577 C CA . VAL C 1 28 ? -75.72849 16.77223 48.26340 1.000 35.41476 19 VAL C CA 1
ATOM 7578 C C . VAL C 1 28 ? -74.67114 15.95926 47.52244 1.000 33.63265 19 VAL C C 1
ATOM 7579 O O . VAL C 1 28 ? -73.60044 15.69129 48.06906 1.000 36.98182 19 VAL C O 1
ATOM 7592 N N . LEU C 1 29 ? -74.95482 15.56541 46.28324 1.000 34.98983 20 LEU C N 1
ATOM 7593 C CA . LEU C 1 29 ? -73.94306 14.80878 45.53613 1.000 37.60181 20 LEU C CA 1
ATOM 7594 C C . LEU C 1 29 ? -72.64444 15.59263 45.33375 1.000 35.25107 20 LEU C C 1
ATOM 7595 O O . LEU C 1 29 ? -71.56440 15.07757 45.63002 1.000 38.71985 20 LEU C O 1
ATOM 7611 N N . VAL C 1 30 ? -72.75840 16.83344 44.86194 1.000 33.47601 21 VAL C N 1
ATOM 7612 C CA . VAL C 1 30 ? -71.59022 17.69080 44.65538 1.000 34.40771 21 VAL C CA 1
ATOM 7613 C C . VAL C 1 30 ? -70.79003 17.76199 45.94736 1.000 33.50678 21 VAL C C 1
ATOM 7614 O O . VAL C 1 30 ? -69.57037 17.55253 45.95401 1.000 32.33533 21 VAL C O 1
ATOM 7627 N N . GLY C 1 31 ? -71.50154 18.01723 47.03823 1.000 32.69286 22 GLY C N 1
ATOM 7628 C CA . GLY C 1 31 ? -70.90204 18.06368 48.35471 1.000 33.36495 22 GLY C CA 1
ATOM 7629 C C . GLY C 1 31 ? -70.18892 16.77267 48.72056 1.000 31.52586 22 GLY C C 1
ATOM 7630 O O . GLY C 1 31 ? -69.09883 16.80974 49.26957 1.000 34.37646 22 GLY C O 1
ATOM 7634 N N . LEU C 1 32 ? -70.80235 15.62891 48.43336 1.000 34.17994 23 LEU C N 1
ATOM 7635 C CA . LEU C 1 32 ? -70.15169 14.35945 48.72856 1.000 34.04272 23 LEU C CA 1
ATOM 7636 C C . LEU C 1 32 ? -68.87791 14.18069 47.92767 1.000 35.99965 23 LEU C C 1
ATOM 7637 O O . LEU C 1 32 ? -67.86201 13.73284 48.46075 1.000 33.09469 23 LEU C O 1
ATOM 7653 N N . GLU C 1 33 ? -68.93963 14.51113 46.64003 1.000 31.98746 24 GLU C N 1
ATOM 7654 C CA . GLU C 1 33 ? -67.77870 14.34225 45.77690 1.000 35.70303 24 GLU C CA 1
ATOM 7655 C C . GLU C 1 33 ? -66.63477 15.24061 46.22175 1.000 32.10818 24 GLU C C 1
ATOM 7656 O O . GLU C 1 33 ? -65.49733 14.80505 46.27532 1.000 33.40943 24 GLU C O 1
ATOM 7668 N N . GLU C 1 34 ? -66.94966 16.47998 46.58268 1.000 32.03077 25 GLU C N 1
ATOM 7669 C CA . GLU C 1 34 ? -65.92059 17.39811 47.03148 1.000 32.64885 25 GLU C CA 1
ATOM 7670 C C . GLU C 1 34 ? -65.16096 16.85626 48.23274 1.000 31.33733 25 GLU C C 1
ATOM 7671 O O . GLU C 1 34 ? -63.95209 17.05239 48.33640 1.000 34.51649 25 GLU C O 1
ATOM 7683 N N . LYS C 1 35 ? -65.86234 16.17251 49.13142 1.000 32.86225 26 LYS C N 1
ATOM 7684 C CA . LYS C 1 35 ? -65.22744 15.55405 50.30337 1.000 31.99610 26 LYS C CA 1
ATOM 7685 C C . LYS C 1 35 ? -64.56715 14.20644 49.98208 1.000 31.87226 26 LYS C C 1
ATOM 7686 O O . LYS C 1 35 ? -63.93406 13.61768 50.84284 1.000 31.36109 26 LYS C O 1
ATOM 7705 N N . GLY C 1 36 ? -64.74075 13.71567 48.75550 1.000 31.94568 27 GLY C N 1
ATOM 7706 C CA . GLY C 1 36 ? -64.19081 12.43140 48.35630 1.000 34.43315 27 GLY C CA 1
ATOM 7707 C C . GLY C 1 36 ? -64.90265 11.22572 48.95132 1.000 37.23135 27 GLY C C 1
ATOM 7708 O O . GLY C 1 36 ? -64.29547 10.17558 49.13937 1.000 56.49010 27 GLY C O 1
ATOM 7712 N N . VAL C 1 37 ? -66.18742 11.37593 49.25901 1.000 37.90621 28 VAL C N 1
ATOM 7713 C CA . VAL C 1 37 ? -66.97870 10.28180 49.83129 1.000 40.29376 28 VAL C CA 1
ATOM 7714 C C . VAL C 1 37 ? -67.55833 9.39102 48.72603 1.000 43.03077 28 VAL C C 1
ATOM 7715 O O . VAL C 1 37 ? -68.04174 9.89345 47.71321 1.000 41.22443 28 VAL C O 1
ATOM 7728 N N . LYS C 1 38 ? -67.44880 8.07336 48.89248 1.000 43.04063 29 LYS C N 1
ATOM 7729 C CA . LYS C 1 38 ? -68.07076 7.13646 47.96107 1.000 46.88460 29 LYS C CA 1
ATOM 7730 C C . LYS C 1 38 ? -69.44928 6.81056 48.53007 1.000 45.51755 29 LYS C C 1
ATOM 7731 O O . LYS C 1 38 ? -69.59321 6.60954 49.72432 1.000 46.36163 29 LYS C O 1
ATOM 7750 N N . TYR C 1 39 ? -70.45965 6.74746 47.67356 1.000 46.26172 30 TYR C N 1
ATOM 7751 C CA . TYR C 1 39 ? -71.82903 6.63710 48.14659 1.000 47.89883 30 TYR C CA 1
ATOM 7752 C C . TYR C 1 39 ? -72.72193 5.81533 47.22734 1.000 48.57175 30 TYR C C 1
ATOM 7753 O O . TYR C 1 39 ? -72.45549 5.66876 46.02599 1.000 45.96649 30 TYR C O 1
ATOM 7771 N N . GLU C 1 40 ? -73.78287 5.27820 47.81901 1.000 50.11260 31 GLU C N 1
ATOM 7772 C CA . GLU C 1 40 ? -74.87422 4.68867 47.06342 1.000 50.45111 31 GLU C CA 1
ATOM 7773 C C . GLU C 1 40 ? -75.85579 5.75480 46.64193 1.000 46.31979 31 GLU C C 1
ATOM 7774 O O . GLU C 1 40 ? -76.09960 6.70888 47.36828 1.000 44.12974 31 GLU C O 1
ATOM 7786 N N . TYR C 1 41 ? -76.39785 5.58869 45.44545 1.000 45.75931 32 TYR C N 1
ATOM 7787 C CA . TYR C 1 41 ? -77.41981 6.47598 44.92852 1.000 43.31509 32 TYR C CA 1
ATOM 7788 C C . TYR C 1 41 ? -78.66644 5.67614 44.55643 1.000 42.34473 32 TYR C C 1
ATOM 7789 O O . TYR C 1 41 ? -78.57387 4.64138 43.89548 1.000 43.94572 32 TYR C O 1
ATOM 7807 N N . GLN C 1 42 ? -79.82407 6.15021 45.00088 1.000 42.82279 33 GLN C N 1
ATOM 7808 C CA . GLN C 1 42 ? -81.10889 5.55201 44.63605 1.000 43.32494 33 GLN C CA 1
ATOM 7809 C C . GLN C 1 42 ? -82.02768 6.62246 44.06305 1.000 44.44797 33 GLN C C 1
ATOM 7810 O O . GLN C 1 42 ? -82.33636 7.63728 44.71872 1.000 50.45490 33 GLN C O 1
ATOM 7824 N N . GLU C 1 43 ? -82.42401 6.39471 42.81396 1.000 43.84631 34 GLU C N 1
ATOM 7825 C CA . GLU C 1 43 ? -83.37000 7.25579 42.13543 1.000 45.82214 34 GLU C CA 1
ATOM 7826 C C . GLU C 1 43 ? -84.77990 6.95562 42.61696 1.000 45.16493 34 GLU C C 1
ATOM 7827 O O . GLU C 1 43 ? -85.19168 5.80394 42.65016 1.000 45.91110 34 GLU C O 1
ATOM 7839 N N . GLU C 1 44 ? -85.51350 8.00021 42.98835 1.000 46.37036 35 GLU C N 1
ATOM 7840 C CA . GLU C 1 44 ? -86.89081 7.85277 43.44353 1.000 51.28547 35 GLU C CA 1
ATOM 7841 C C . GLU C 1 44 ? -87.87115 8.38623 42.41908 1.000 51.91236 35 GLU C C 1
ATOM 7842 O O . GLU C 1 44 ? -87.63639 9.41728 41.79111 1.000 49.45640 35 GLU C O 1
ATOM 7854 N N . ASN C 1 45 ? -88.96112 7.64525 42.23930 1.000 52.37983 36 ASN C N 1
ATOM 7855 C CA . ASN C 1 45 ? -90.11803 8.14249 41.51328 1.000 54.76251 36 ASN C CA 1
ATOM 7856 C C . ASN C 1 45 ? -91.05667 8.76522 42.54121 1.000 58.06777 36 ASN C C 1
ATOM 7857 O O . ASN C 1 45 ? -91.55788 8.08830 43.42696 1.000 56.46118 36 ASN C O 1
ATOM 7868 N N . LEU C 1 46 ? -91.25618 10.07139 42.43915 1.000 57.81806 37 LEU C N 1
ATOM 7869 C CA . LEU C 1 46 ? -92.04027 10.80600 43.42297 1.000 58.59154 37 LEU C CA 1
ATOM 7870 C C . LEU C 1 46 ? -93.52496 10.48520 43.28780 1.000 57.61699 37 LEU C C 1
ATOM 7871 O O . LEU C 1 46 ? -94.31742 10.79674 44.17604 1.000 60.15969 37 LEU C O 1
ATOM 7887 N N . ALA C 1 47 ? -93.88643 9.84066 42.18123 1.000 58.62145 38 ALA C N 1
ATOM 7888 C CA . ALA C 1 47 ? -95.25316 9.37229 41.97319 1.000 67.32728 38 ALA C CA 1
ATOM 7889 C C . ALA C 1 47 ? -95.44449 8.01293 42.63921 1.000 62.55300 38 ALA C C 1
ATOM 7890 O O . ALA C 1 47 ? -96.56343 7.62444 42.97050 1.000 71.62684 38 ALA C O 1
ATOM 7897 N N . SER C 1 48 ? -94.33938 7.30472 42.84790 1.000 57.76475 39 SER C N 1
ATOM 7898 C CA . SER C 1 48 ? -94.35648 6.03559 43.56211 1.000 56.64836 39 SER C CA 1
ATOM 7899 C C . SER C 1 48 ? -93.13011 5.96161 44.46186 1.000 54.75582 39 SER C C 1
ATOM 7900 O O . SER C 1 48 ? -92.12077 5.34531 44.11884 1.000 54.73522 39 SER C O 1
ATOM 7908 N N . LYS C 1 49 ? -93.24604 6.58379 45.62749 1.000 53.16733 40 LYS C N 1
ATOM 7909 C CA . LYS C 1 49 ? -92.14093 6.72814 46.56356 1.000 51.56115 40 LYS C CA 1
ATOM 7910 C C . LYS C 1 49 ? -91.80806 5.46209 47.33363 1.000 51.09468 40 LYS C C 1
ATOM 7911 O O . LYS C 1 49 ? -92.69391 4.74055 47.78142 1.000 50.77303 40 LYS C O 1
ATOM 7930 N N . SER C 1 50 ? -90.51566 5.20192 47.48571 1.000 52.01802 41 SER C N 1
ATOM 7931 C CA . SER C 1 50 ? -90.05070 4.09230 48.30438 1.000 48.44619 41 SER C CA 1
ATOM 7932 C C . SER C 1 50 ? -90.54960 4.20885 49.72885 1.000 49.21518 41 SER C C 1
ATOM 7933 O O . SER C 1 50 ? -90.65370 5.30342 50.27046 1.000 49.48070 41 SER C O 1
ATOM 7941 N N . GLU C 1 51 ? -90.82713 3.06527 50.33710 1.000 53.09828 42 GLU C N 1
ATOM 7942 C CA . GLU C 1 51 ? -91.20321 3.01496 51.74052 1.000 51.21351 42 GLU C CA 1
ATOM 7943 C C . GLU C 1 51 ? -90.01484 3.54431 52.52471 1.000 50.89785 42 GLU C C 1
ATOM 7944 O O . GLU C 1 51 ? -90.16633 4.12296 53.59067 1.000 48.77059 42 GLU C O 1
ATOM 7956 N N . LEU C 1 52 ? -88.83280 3.33733 51.95429 1.000 48.10729 43 LEU C N 1
ATOM 7957 C CA . LEU C 1 52 ? -87.56408 3.78764 52.51070 1.000 47.54311 43 LEU C CA 1
ATOM 7958 C C . LEU C 1 52 ? -87.53251 5.30441 52.72997 1.000 43.76364 43 LEU C C 1
ATOM 7959 O O . LEU C 1 52 ? -87.21546 5.78496 53.81704 1.000 45.14181 43 LEU C O 1
ATOM 7975 N N . LEU C 1 53 ? -87.90668 6.03729 51.68426 1.000 43.79889 44 LEU C N 1
ATOM 7976 C CA . LEU C 1 53 ? -88.05980 7.49493 51.71639 1.000 45.50255 44 LEU C CA 1
ATOM 7977 C C . LEU C 1 53 ? -89.10600 7.95898 52.72341 1.000 43.54125 44 LEU C C 1
ATOM 7978 O O . LEU C 1 53 ? -88.92050 8.95579 53.41390 1.000 44.09021 44 LEU C O 1
ATOM 7994 N N . LEU C 1 54 ? -90.19946 7.21006 52.80860 1.000 45.01792 45 LEU C N 1
ATOM 7995 C CA . LEU C 1 54 ? -91.30851 7.53494 53.70255 1.000 44.85295 45 LEU C CA 1
ATOM 7996 C C . LEU C 1 54 ? -90.94244 7.22206 55.14406 1.000 43.70097 45 LEU C C 1
ATOM 7997 O O . LEU C 1 54 ? -91.35662 7.91392 56.06349 1.000 42.83039 45 LEU C O 1
ATOM 8013 N N . LYS C 1 55 ? -90.11279 6.20068 55.31113 1.000 44.88445 46 LYS C N 1
ATOM 8014 C CA . LYS C 1 55 ? -89.56683 5.79592 56.60254 1.000 47.88107 46 LYS C CA 1
ATOM 8015 C C . LYS C 1 55 ? -88.51905 6.81360 57.04913 1.000 47.09918 46 LYS C C 1
ATOM 8016 O O . LYS C 1 55 ? -88.39798 7.12488 58.23360 1.000 42.45172 46 LYS C O 1
ATOM 8035 N N . MET C 1 56 ? -87.73480 7.30390 56.09284 1.000 46.40219 47 MET C N 1
ATOM 8036 C CA . MET C 1 56 ? -86.67147 8.26282 56.39593 1.000 47.06539 47 MET C CA 1
ATOM 8037 C C . MET C 1 56 ? -87.12695 9.72093 56.43851 1.000 44.64146 47 MET C C 1
ATOM 8038 O O . MET C 1 56 ? -86.60478 10.50276 57.22572 1.000 44.15982 47 MET C O 1
ATOM 8052 N N . ASN C 1 57 ? -88.09741 10.07955 55.60257 1.000 42.52541 48 ASN C N 1
ATOM 8053 C CA . ASN C 1 57 ? -88.62883 11.44009 55.59812 1.000 41.16567 48 ASN C CA 1
ATOM 8054 C C . ASN C 1 57 ? -90.15882 11.42453 55.60638 1.000 40.91183 48 ASN C C 1
ATOM 8055 O O . ASN C 1 57 ? -90.79488 11.87530 54.65871 1.000 42.12493 48 ASN C O 1
ATOM 8066 N N . PRO C 1 58 ? -90.75464 10.93253 56.70445 1.000 40.06862 49 PRO C N 1
ATOM 8067 C CA . PRO C 1 58 ? -92.20918 10.78334 56.87894 1.000 41.34169 49 PRO C CA 1
ATOM 8068 C C . PRO C 1 58 ? -92.92946 12.11968 57.00905 1.000 41.65664 49 PRO C C 1
ATOM 8069 O O . PRO C 1 58 ? -94.12933 12.18327 56.78434 1.000 42.42459 49 PRO C O 1
ATOM 8080 N N . ILE C 1 59 ? -92.20150 13.15938 57.40540 1.000 41.05393 50 ILE C N 1
ATOM 8081 C CA . ILE C 1 59 ? -92.78869 14.47217 57.64984 1.000 42.40484 50 ILE C CA 1
ATOM 8082 C C . ILE C 1 59 ? -92.94492 15.26917 56.36121 1.000 44.77100 50 ILE C C 1
ATOM 8083 O O . ILE C 1 59 ? -93.97152 15.91569 56.15821 1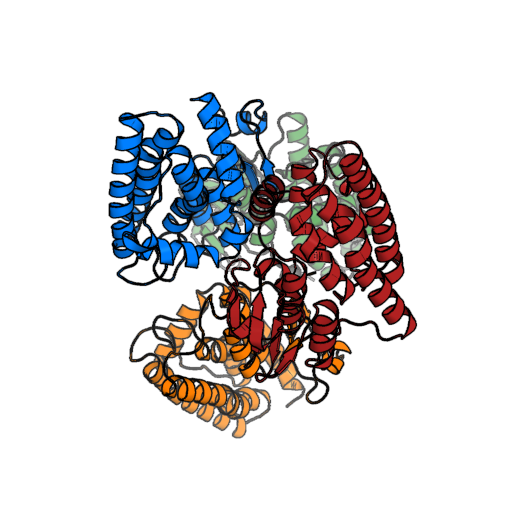.000 52.52551 50 ILE C O 1
ATOM 8099 N N . HIS C 1 60 ? -91.93156 15.22814 55.50008 1.000 42.73255 51 HIS C N 1
ATOM 8100 C CA . HIS C 1 60 ? -91.94608 15.98271 54.24987 1.000 42.45397 51 HIS C CA 1
ATOM 8101 C C . HIS C 1 60 ? -92.12990 15.05181 53.05626 1.000 45.51980 51 HIS C C 1
ATOM 8102 O O . HIS C 1 60 ? -92.70407 15.44798 52.04501 1.000 50.46101 51 HIS C O 1
ATOM 8116 N N . LYS C 1 61 ? -91.64715 13.81765 53.17765 1.000 44.77983 52 LYS C N 1
ATOM 8117 C CA . LYS C 1 61 ? -91.77491 12.84111 52.10213 1.000 44.73289 52 LYS C CA 1
ATOM 8118 C C . LYS C 1 61 ? -91.11604 13.41468 50.85891 1.000 49.13089 52 LYS C C 1
ATOM 8119 O O . LYS C 1 61 ? -91.57804 13.23541 49.73607 1.000 53.47978 52 LYS C O 1
ATOM 8138 N N . LYS C 1 62 ? -90.01189 14.11413 51.09736 1.000 48.84333 53 LYS C N 1
ATOM 8139 C CA . LYS C 1 62 ? -89.25678 14.78117 50.05075 1.000 52.33596 53 LYS C CA 1
ATOM 8140 C C . LYS C 1 62 ? -87.84671 14.20967 49.87624 1.000 48.23744 53 LYS C C 1
ATOM 8141 O O . LYS C 1 62 ? -87.24638 13.69902 50.82355 1.000 47.00411 53 LYS C O 1
ATOM 8160 N N . ILE C 1 63 ? -87.32670 14.31727 48.65793 1.000 52.78696 54 ILE C N 1
ATOM 8161 C CA . ILE C 1 63 ? -85.89427 14.17216 48.41507 1.000 47.07692 54 ILE C CA 1
ATOM 8162 C C . ILE C 1 63 ? -85.28968 15.58121 48.43689 1.000 46.81067 54 ILE C C 1
ATOM 8163 O O . ILE C 1 63 ? -86.00640 16.56335 48.27388 1.000 51.74139 54 ILE C O 1
ATOM 8179 N N . PRO C 1 64 ? -83.97176 15.68795 48.64511 1.000 43.35846 55 PRO C N 1
ATOM 8180 C CA . PRO C 1 64 ? -83.02122 14.59519 48.87618 1.000 40.40158 55 PRO C CA 1
ATOM 8181 C C . PRO C 1 64 ? -83.04587 14.02223 50.28539 1.000 39.71508 55 PRO C C 1
ATOM 8182 O O . PRO C 1 64 ? -83.44768 14.69370 51.23119 1.000 38.52786 55 PRO C O 1
ATOM 8193 N N . VAL C 1 65 ? -82.59408 12.77938 50.40844 1.000 39.19370 56 VAL C N 1
ATOM 8194 C CA . VAL C 1 65 ? -82.29328 12.22475 51.72498 1.000 37.78273 56 VAL C CA 1
ATOM 8195 C C . VAL C 1 65 ? -80.88303 11.64786 51.73524 1.000 38.34393 56 VAL C C 1
ATOM 8196 O O . VAL C 1 65 ? -80.49659 10.91961 50.80649 1.000 39.31718 56 VAL C O 1
ATOM 8209 N N . LEU C 1 66 ? -80.12490 11.99881 52.78233 1.000 35.93699 57 LEU C N 1
ATOM 8210 C CA . LEU C 1 66 ? -78.79273 11.43183 52.97641 1.000 36.91651 57 LEU C CA 1
ATOM 8211 C C . LEU C 1 66 ? -78.82270 10.46967 54.14117 1.000 39.44790 57 LEU C C 1
ATOM 8212 O O . LEU C 1 66 ? -79.09648 10.87082 55.26096 1.000 37.82777 57 LEU C O 1
ATOM 8228 N N . ILE C 1 67 ? -78.52403 9.20583 53.88242 1.000 38.98302 58 ILE C N 1
ATOM 8229 C CA . ILE C 1 67 ? -78.45632 8.22192 54.93874 1.000 40.87660 58 ILE C CA 1
ATOM 8230 C C . ILE C 1 67 ? -77.02001 7.92930 55.25550 1.000 42.44485 58 ILE C C 1
ATOM 8231 O O . ILE C 1 67 ? -76.27855 7.42732 54.41203 1.000 44.39965 58 ILE C O 1
ATOM 8247 N N . HIS C 1 68 ? -76.64860 8.26054 56.48602 1.000 45.60047 59 HIS C N 1
ATOM 8248 C CA . HIS C 1 68 ? -75.31573 8.00250 56.99734 1.000 50.12066 59 HIS C CA 1
ATOM 8249 C C . HIS C 1 68 ? -75.44285 7.04841 58.18735 1.000 47.70341 59 HIS C C 1
ATOM 8250 O O . HIS C 1 68 ? -76.05709 7.38663 59.20168 1.000 49.51713 59 HIS C O 1
ATOM 8264 N N . ASN C 1 69 ? -74.89053 5.84604 58.02868 1.000 51.23185 60 ASN C N 1
ATOM 8265 C CA . ASN C 1 69 ? -75.03865 4.76287 58.99605 1.000 52.72272 60 ASN C CA 1
ATOM 8266 C C . ASN C 1 69 ? -76.49739 4.58895 59.40164 1.000 52.00463 60 ASN C C 1
ATOM 8267 O O . ASN C 1 69 ? -76.85349 4.56334 60.58059 1.000 47.86179 60 ASN C O 1
ATOM 8278 N N . ASP C 1 70 ? -77.32792 4.47094 58.37167 1.000 51.62923 61 ASP C N 1
ATOM 8279 C CA . ASP C 1 70 ? -78.75999 4.24428 58.49666 1.000 62.92417 61 ASP C CA 1
ATOM 8280 C C . ASP C 1 70 ? -79.44702 5.35419 59.31423 1.000 50.22352 61 ASP C C 1
ATOM 8281 O O . ASP C 1 70 ? -80.58727 5.18185 59.73525 1.000 47.52783 61 ASP C O 1
ATOM 8290 N N . LYS C 1 71 ? -78.76086 6.47854 59.54633 1.000 46.60676 62 LYS C N 1
ATOM 8291 C CA . LYS C 1 71 ? -79.41040 7.64278 60.14871 1.000 43.50621 62 LYS C CA 1
ATOM 8292 C C . LYS C 1 71 ? -79.59913 8.71301 59.05365 1.000 42.39368 62 LYS C C 1
ATOM 8293 O O . LYS C 1 71 ? -78.65246 9.06418 58.34583 1.000 42.90873 62 LYS C O 1
ATOM 8312 N N . PRO C 1 72 ? -80.84037 9.20269 58.88995 1.000 40.61208 63 PRO C N 1
ATOM 8313 C CA . PRO C 1 72 ? -81.22653 10.14050 57.82674 1.000 38.99667 63 PRO C CA 1
ATOM 8314 C C . PRO C 1 72 ? -80.97099 11.61747 58.11786 1.000 37.18461 63 PRO C C 1
ATOM 8315 O O . PRO C 1 72 ? -81.27828 12.08368 59.21068 1.000 34.80103 63 PRO C O 1
ATOM 8326 N N . VAL C 1 73 ? -80.35292 12.31216 57.16627 1.000 35.45264 64 VAL C N 1
ATOM 8327 C CA . VAL C 1 73 ? -80.16730 13.75698 57.22496 1.000 33.87312 64 VAL C CA 1
ATOM 8328 C C . VAL C 1 73 ? -81.06508 14.35866 56.14203 1.000 33.71762 64 VAL C C 1
ATOM 8329 O O . VAL C 1 73 ? -81.06219 13.91172 54.97274 1.000 35.05016 64 VAL C O 1
ATOM 8342 N N . LEU C 1 74 ? -81.84054 15.35413 56.56807 1.000 33.66835 65 LEU C N 1
ATOM 8343 C CA . LEU C 1 74 ? -82.93197 15.93756 55.78915 1.000 34.21829 65 LEU C CA 1
ATOM 8344 C C . LEU C 1 74 ? -82.78392 17.43873 55.57065 1.000 32.57214 65 LEU C C 1
ATOM 8345 O O . LEU C 1 74 ? -82.28417 18.15149 56.43236 1.000 32.27127 65 LEU C O 1
ATOM 8361 N N . GLU C 1 75 ? -83.27679 17.89511 54.42147 1.000 35.99157 66 GLU C N 1
ATOM 8362 C CA . GLU C 1 75 ? -83.21825 19.29102 53.97043 1.000 37.29438 66 GLU C CA 1
ATOM 8363 C C . GLU C 1 75 ? -81.79947 19.65671 53.52901 1.000 31.08041 66 GLU C C 1
ATOM 8364 O O . GLU C 1 75 ? -80.86937 19.69352 54.31961 1.000 40.40357 66 GLU C O 1
ATOM 8376 N N . SER C 1 76 ? -81.67237 19.92914 52.23873 1.000 30.26324 67 SER C N 1
ATOM 8377 C CA . SER C 1 76 ? -80.39738 19.95484 51.54213 1.000 34.21960 67 SER C CA 1
ATOM 8378 C C . SER C 1 76 ? -79.32587 20.86769 52.15089 1.000 28.89632 67 SER C C 1
ATOM 8379 O O . SER C 1 76 ? -78.21067 20.42709 52.35988 1.000 31.56684 67 SER C O 1
ATOM 8387 N N . LEU C 1 77 ? -79.66013 22.10623 52.49390 1.000 32.43978 68 LEU C N 1
ATOM 8388 C CA . LEU C 1 77 ? -78.64916 23.00765 53.03576 1.000 30.60952 68 LEU C CA 1
ATOM 8389 C C . LEU C 1 77 ? -78.09657 22.47843 54.35827 1.000 32.96663 68 LEU C C 1
ATOM 8390 O O . LEU C 1 77 ? -76.90335 22.56899 54.63327 1.000 34.20512 68 LEU C O 1
ATOM 8406 N N . ILE C 1 78 ? -78.97881 21.92145 55.17224 1.000 29.64437 69 ILE C N 1
ATOM 8407 C CA . ILE C 1 78 ? -78.59512 21.29347 56.42844 1.000 32.81621 69 ILE C CA 1
ATOM 8408 C C . ILE C 1 78 ? -77.72638 20.06290 56.18800 1.000 29.02319 69 ILE C C 1
ATOM 8409 O O . ILE C 1 78 ? -76.81002 19.78880 56.95368 1.000 29.80093 69 ILE C O 1
ATOM 8425 N N . ILE C 1 79 ? -78.03918 19.32256 55.12770 1.000 34.67181 70 ILE C N 1
ATOM 8426 C CA . ILE C 1 79 ? -77.26079 18.15531 54.74176 1.000 32.15649 70 ILE C CA 1
ATOM 8427 C C . ILE C 1 79 ? -75.85947 18.58604 54.32947 1.000 29.08383 70 ILE C C 1
ATOM 8428 O O . ILE C 1 79 ? -74.88024 17.92725 54.64756 1.000 32.28296 70 ILE C O 1
ATOM 8444 N N . VAL C 1 80 ? -75.78627 19.69629 53.60266 1.000 31.32547 71 VAL C N 1
ATOM 8445 C CA . VAL C 1 80 ? -74.50993 20.26313 53.17942 1.000 30.70238 71 VAL C CA 1
ATOM 8446 C C . VAL C 1 80 ? -73.68126 20.64548 54.39681 1.000 32.26041 71 VAL C C 1
ATOM 8447 O O . VAL C 1 80 ? -72.50038 20.27011 54.50821 1.000 29.58634 71 VAL C O 1
ATOM 8460 N N . GLU C 1 81 ? -74.29989 21.36863 55.32592 1.000 34.66753 72 GLU C N 1
ATOM 8461 C CA . GLU C 1 81 ? -73.60414 21.67450 56.57370 1.000 31.03753 72 GLU C CA 1
ATOM 8462 C C . GLU C 1 81 ? -73.19998 20.39059 57.30173 1.000 39.64312 72 GLU C C 1
ATOM 8463 O O . GLU C 1 81 ? -72.09748 20.30411 57.85284 1.000 33.40618 72 GLU C O 1
ATOM 8475 N N . TYR C 1 82 ? -74.08674 19.39447 57.29182 1.000 32.99207 73 TYR C N 1
ATOM 8476 C CA . TYR C 1 82 ? -73.80622 18.10460 57.92924 1.000 39.27682 73 TYR C CA 1
ATOM 8477 C C . TYR C 1 82 ? -72.56471 17.43426 57.32671 1.000 34.33975 73 TYR C C 1
ATOM 8478 O O . TYR C 1 82 ? -71.70774 16.93568 58.05184 1.000 39.12736 73 TYR C O 1
ATOM 8496 N N . ILE C 1 83 ? -72.50170 17.40374 56.00280 1.000 29.34903 74 ILE C N 1
ATOM 8497 C CA . ILE C 1 83 ? -71.36750 16.86653 55.26822 1.000 33.50243 74 ILE C CA 1
ATOM 8498 C C . ILE C 1 83 ? -70.07547 17.58348 55.59700 1.000 32.99250 74 ILE C C 1
ATOM 8499 O O . ILE C 1 83 ? -69.03641 16.95398 55.80425 1.000 33.85641 74 ILE C O 1
ATOM 8515 N N . ASP C 1 84 ? -70.14138 18.90913 55.63092 1.000 34.17219 75 ASP C N 1
ATOM 8516 C CA . ASP C 1 84 ? -68.96835 19.68564 55.98934 1.000 35.63774 75 ASP C CA 1
ATOM 8517 C C . ASP C 1 84 ? -68.52399 19.35599 57.40743 1.000 32.03430 75 ASP C C 1
ATOM 8518 O O . ASP C 1 84 ? -67.32722 19.27745 57.68407 1.000 32.25532 75 ASP C O 1
ATOM 8527 N N . GLU C 1 85 ? -69.48796 19.19018 58.30582 1.000 34.29788 76 GLU C N 1
ATOM 8528 C CA . GLU C 1 85 ? -69.18098 18.87660 59.70084 1.000 35.06822 76 GLU C CA 1
ATOM 8529 C C . GLU C 1 85 ? -68.88304 17.38727 59.95188 1.000 35.49499 76 GLU C C 1
ATOM 8530 O O . GLU C 1 85 ? -68.25323 17.04150 60.93903 1.000 33.95774 76 GLU C O 1
ATOM 8542 N N . ALA C 1 86 ? -69.33342 16.51073 59.05640 1.000 36.99243 77 ALA C N 1
ATOM 8543 C CA . ALA C 1 86 ? -69.12114 15.06275 59.21284 1.000 35.02889 77 ALA C CA 1
ATOM 8544 C C . ALA C 1 86 ? -67.81708 14.62826 58.56268 1.000 34.14857 77 ALA C C 1
ATOM 8545 O O . ALA C 1 86 ? -67.24325 13.61830 58.94134 1.000 33.44196 77 ALA C O 1
ATOM 8552 N N . TRP C 1 87 ? -67.37076 15.41651 57.58413 1.000 38.15317 78 TRP C N 1
ATOM 8553 C CA . TRP C 1 87 ? -66.05897 15.28500 56.94417 1.000 33.17773 78 TRP C CA 1
ATOM 8554 C C . TRP C 1 87 ? -65.30475 16.59385 57.02580 1.000 33.77129 78 TRP C C 1
ATOM 8555 O O . TRP C 1 87 ? -65.08522 17.25495 56.01603 1.000 29.79037 78 TRP C O 1
ATOM 8576 N N . PRO C 1 88 ? -64.89038 16.96169 58.24688 1.000 31.17263 79 PRO C N 1
ATOM 8577 C CA . PRO C 1 88 ? -64.31457 18.25787 58.60811 1.000 33.07418 79 PRO C CA 1
ATOM 8578 C C . PRO C 1 88 ? -62.81186 18.35605 58.36679 1.000 34.29986 79 PRO C C 1
ATOM 8579 O O . PRO C 1 88 ? -62.27837 19.45732 58.46085 1.000 31.66831 79 PRO C O 1
ATOM 8590 N N . ASN C 1 89 ? -62.14216 17.24534 58.06329 1.000 32.42672 80 ASN C N 1
ATOM 8591 C CA . ASN C 1 89 ? -60.68059 17.24272 58.08603 1.000 32.56535 80 ASN C CA 1
ATOM 8592 C C . ASN C 1 89 ? -60.10349 17.86906 56.81753 1.000 31.85712 80 ASN C C 1
ATOM 8593 O O . ASN C 1 89 ? -58.92109 18.20130 56.75941 1.000 36.31163 80 ASN C O 1
ATOM 8604 N N . THR C 1 90 ? -60.95349 18.04006 55.80871 1.000 32.13202 81 THR C N 1
ATOM 8605 C CA . THR C 1 90 ? -60.54148 18.57250 54.50780 1.000 34.55573 81 THR C CA 1
ATOM 8606 C C . THR C 1 90 ? -61.69382 19.33711 53.88482 1.000 30.83190 81 THR C C 1
ATOM 8607 O O . THR C 1 90 ? -62.80954 19.29042 54.38852 1.000 32.07807 81 THR C O 1
ATOM 8618 N N . ASN C 1 91 ? -61.40120 20.02012 52.78363 1.000 32.15840 82 ASN C N 1
ATOM 8619 C CA . ASN C 1 91 ? -62.39295 20.68417 51.95504 1.000 31.66197 82 ASN C CA 1
ATOM 8620 C C . ASN C 1 91 ? -63.48552 21.43672 52.72869 1.000 28.87984 82 ASN C C 1
ATOM 8621 O O . ASN C 1 91 ? -64.65558 21.06071 52.68167 1.000 35.13227 82 ASN C O 1
ATOM 8632 N N . PRO C 1 92 ? -63.11254 22.52621 53.41117 1.000 30.56504 83 PRO C N 1
ATOM 8633 C CA . PRO C 1 92 ? -64.07551 23.35017 54.15801 1.000 32.88302 83 PRO C CA 1
ATOM 8634 C C . PRO C 1 92 ? -65.11652 24.00785 53.26084 1.000 30.57472 83 PRO C C 1
ATOM 8635 O O . PRO C 1 92 ? -64.73194 24.72793 52.33873 1.000 31.95133 83 PRO C O 1
ATOM 8646 N N . PHE C 1 93 ? -66.40037 23.76141 53.51122 1.000 31.30615 84 PHE C N 1
ATOM 8647 C CA . PHE C 1 93 ? -67.46806 24.43030 52.76818 1.000 30.15374 84 PHE C CA 1
ATOM 8648 C C . PHE C 1 93 ? -67.72377 25.77798 53.41238 1.000 33.73693 84 PHE C C 1
ATOM 8649 O O . PHE C 1 93 ? -67.82022 26.79808 52.73010 1.000 34.23262 84 PHE C O 1
ATOM 8666 N N . MET C 1 94 ? -67.78186 25.78512 54.74396 1.000 33.67969 85 MET C N 1
ATOM 8667 C CA . MET C 1 94 ? -68.16717 26.99302 55.45062 1.000 33.86757 85 MET C CA 1
ATOM 8668 C C . MET C 1 94 ? -66.95798 27.89950 55.63324 1.000 34.16083 85 MET C C 1
ATOM 8669 O O . MET C 1 94 ? -65.84222 27.42118 55.82792 1.000 33.69085 85 MET C O 1
ATOM 8683 N N . PRO C 1 95 ? -67.18482 29.22030 55.56879 1.000 35.84493 86 PRO C N 1
ATOM 8684 C CA . PRO C 1 95 ? -66.18382 30.21511 55.96032 1.000 35.02381 86 PRO C CA 1
ATOM 8685 C C . PRO C 1 95 ? -65.79876 30.09314 57.42699 1.000 36.64467 86 PRO C C 1
ATOM 8686 O O . PRO C 1 95 ? -66.48140 29.41916 58.19663 1.000 36.05719 86 PRO C O 1
ATOM 8697 N N . SER C 1 96 ? -64.71019 30.75868 57.79419 1.000 37.66403 87 SER C N 1
ATOM 8698 C CA . SER C 1 96 ? -64.15579 30.73069 59.15066 1.000 40.43483 87 SER C CA 1
ATOM 8699 C C . SER C 1 96 ? -64.83640 31.71881 60.08085 1.000 36.83291 87 SER C C 1
ATOM 8700 O O . SER C 1 96 ? -65.04135 31.43103 61.25523 1.000 40.21407 87 SER C O 1
ATOM 8708 N N . SER C 1 97 ? -65.11723 32.91105 59.56466 1.000 35.84997 88 SER C N 1
ATOM 8709 C CA . SER C 1 97 ? -65.75158 33.95475 60.36333 1.000 44.08896 88 SER C CA 1
ATOM 8710 C C . SER C 1 97 ? -67.26285 33.75075 60.41736 1.000 34.65782 88 SER C C 1
ATOM 8711 O O . SER C 1 97 ? -67.88505 33.37282 59.42466 1.000 36.54353 88 SER C O 1
ATOM 8719 N N . ALA C 1 98 ? -67.83736 34.04235 61.58083 1.000 34.71627 89 ALA C N 1
ATOM 8720 C CA . ALA C 1 98 ? -69.26659 33.88159 61.82866 1.000 35.49066 89 ALA C CA 1
ATOM 8721 C C . ALA C 1 98 ? -70.12730 34.67793 60.85988 1.000 35.48231 89 ALA C C 1
ATOM 8722 O O . ALA C 1 98 ? -71.10132 34.16820 60.30199 1.000 33.58292 89 ALA C O 1
ATOM 8729 N N . TYR C 1 99 ? -69.74643 35.92860 60.63915 1.000 34.88137 90 TYR C N 1
ATOM 8730 C CA . TYR C 1 99 ? -70.56338 36.81902 59.82881 1.000 33.47014 90 TYR C CA 1
ATOM 8731 C C . TYR C 1 99 ? -70.63226 36.37651 58.36752 1.000 33.47209 90 TYR C C 1
ATOM 8732 O O . TYR C 1 99 ? -71.70132 36.40888 57.74857 1.000 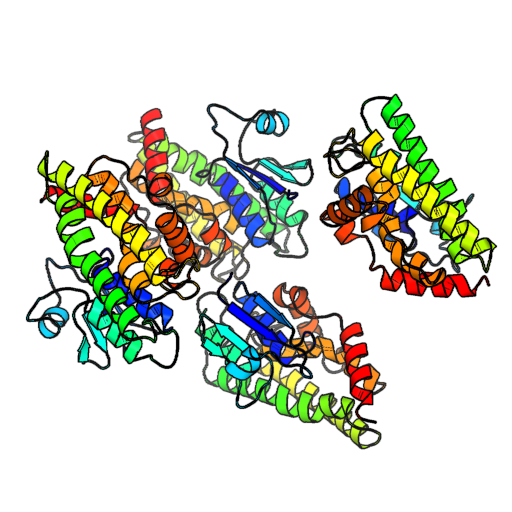32.51401 90 TYR C O 1
ATOM 8750 N N . GLU C 1 100 ? -69.49649 35.96382 57.82004 1.000 34.38542 91 GLU C N 1
ATOM 8751 C CA . GLU C 1 100 ? -69.43322 35.48214 56.44369 1.000 34.18285 91 GLU C CA 1
ATOM 8752 C C . GLU C 1 100 ? -70.23872 34.20951 56.26038 1.000 38.62815 91 GLU C C 1
ATOM 8753 O O . GLU C 1 100 ? -70.76420 33.94561 55.18369 1.000 32.48928 91 GLU C O 1
ATOM 8765 N N . ARG C 1 101 ? -70.30560 33.41811 57.32427 1.000 31.77674 92 ARG C N 1
ATOM 8766 C CA . ARG C 1 101 ? -71.11487 32.20123 57.37444 1.000 34.18816 92 ARG C CA 1
ATOM 8767 C C . ARG C 1 101 ? -72.59771 32.54896 57.36682 1.000 32.30109 92 ARG C C 1
ATOM 8768 O O . ARG C 1 101 ? -73.38383 31.95197 56.63793 1.000 34.48620 92 ARG C O 1
ATOM 8789 N N . ALA C 1 102 ? -72.95201 33.54105 58.18460 1.000 31.12109 93 ALA C N 1
ATOM 8790 C CA . ALA C 1 102 ? -74.30791 34.09603 58.22121 1.000 33.05420 93 ALA C CA 1
ATOM 8791 C C . ALA C 1 102 ? -74.72503 34.59279 56.84034 1.000 31.60794 93 ALA C C 1
ATOM 8792 O O . ALA C 1 102 ? -75.83642 34.32748 56.39556 1.000 31.80010 93 ALA C O 1
ATOM 8799 N N . ARG C 1 103 ? -73.82339 35.29732 56.16281 1.000 32.21448 94 ARG C N 1
ATOM 8800 C CA . ARG C 1 103 ? -74.09785 35.76446 54.80450 1.000 30.42343 94 ARG C CA 1
ATOM 8801 C C . ARG C 1 103 ? -74.20013 34.62120 53.79304 1.000 34.92893 94 ARG C C 1
ATOM 8802 O O . ARG C 1 103 ? -75.04972 34.65367 52.89883 1.000 30.98288 94 ARG C O 1
ATOM 8823 N N . ALA C 1 104 ? -73.32896 33.61956 53.92272 1.000 31.67950 95 ALA C N 1
ATOM 8824 C CA . ALA C 1 104 ? -73.41634 32.43221 53.07200 1.000 33.32279 95 ALA C CA 1
ATOM 8825 C C . ALA C 1 104 ? -74.77991 31.73150 53.21284 1.000 32.69372 95 ALA C C 1
ATOM 8826 O O . ALA C 1 104 ? -75.42061 31.37277 52.20697 1.000 35.23124 95 ALA C O 1
ATOM 8833 N N . ARG C 1 105 ? -75.20830 31.53698 54.46260 1.000 32.61536 96 ARG C N 1
ATOM 8834 C CA . ARG C 1 105 ? -76.51711 30.95148 54.76275 1.000 35.64501 96 ARG C CA 1
ATOM 8835 C C . ARG C 1 105 ? -77.64853 31.80991 54.20838 1.000 32.66861 96 ARG C C 1
ATOM 8836 O O . ARG C 1 105 ? -78.58338 31.30832 53.57304 1.000 34.67851 96 ARG C O 1
ATOM 8857 N N . PHE C 1 106 ? -77.54127 33.11043 54.45410 1.000 31.65298 97 PHE C N 1
ATOM 8858 C CA . PHE C 1 106 ? -78.51117 34.06802 53.96655 1.000 34.20212 97 PHE C CA 1
ATOM 8859 C C . PHE C 1 106 ? -78.68246 33.90730 52.45834 1.000 32.76849 97 PHE C C 1
ATOM 8860 O O . PHE C 1 106 ? -79.80523 33.84678 51.95127 1.000 33.80389 97 PHE C O 1
ATOM 8877 N N . TRP C 1 107 ? -77.56445 33.84602 51.74061 1.000 37.54065 98 TRP C N 1
ATOM 8878 C CA . TRP C 1 107 ? -77.63069 33.76751 50.27768 1.000 35.34712 98 TRP C CA 1
ATOM 8879 C C . TRP C 1 107 ? -78.08128 32.42181 49.71447 1.000 34.84280 98 TRP C C 1
ATOM 8880 O O . TRP C 1 107 ? -78.72326 32.37724 48.66313 1.000 35.38232 98 TRP C O 1
ATOM 8901 N N . ALA C 1 108 ? -77.73523 31.32666 50.38221 1.000 34.56425 99 ALA C N 1
ATOM 8902 C CA . ALA C 1 108 ? -78.27377 30.02643 49.97063 1.000 38.57439 99 ALA C CA 1
ATOM 8903 C C . ALA C 1 108 ? -79.79836 29.98849 50.18023 1.000 31.93399 99 ALA C C 1
ATOM 8904 O O . ALA C 1 108 ? -80.57359 29.57341 49.28623 1.000 29.64078 99 ALA C O 1
ATOM 8911 N N . ASP C 1 109 ? -80.21085 30.43696 51.36676 1.000 34.27245 100 ASP C N 1
ATOM 8912 C CA . ASP C 1 109 ? -81.62353 30.59185 51.67352 1.000 33.30788 100 ASP C CA 1
ATOM 8913 C C . ASP C 1 109 ? -82.30401 31.43223 50.59751 1.000 34.03385 100 ASP C C 1
ATOM 8914 O O . ASP C 1 109 ? -83.36442 31.07036 50.08744 1.000 32.94372 100 ASP C O 1
ATOM 8923 N N . PHE C 1 110 ? -81.64747 32.52683 50.22711 1.000 33.06303 101 PHE C N 1
ATOM 8924 C CA . PHE C 1 110 ? -82.15084 33.40998 49.18569 1.000 34.67991 101 PHE C CA 1
ATOM 8925 C C . PHE C 1 110 ? -82.28790 32.69764 47.84946 1.000 34.34195 101 PHE C C 1
ATOM 8926 O O . PHE C 1 110 ? -83.26572 32.90961 47.13381 1.000 35.52411 101 PHE C O 1
ATOM 8943 N N . VAL C 1 111 ? -81.30300 31.87657 47.49965 1.000 34.06867 102 VAL C N 1
ATOM 8944 C CA . VAL C 1 111 ? -81.40643 31.06700 46.28079 1.000 32.47424 102 VAL C CA 1
ATOM 8945 C C . VAL C 1 111 ? -82.68473 30.22601 46.32396 1.000 32.06901 102 VAL C C 1
ATOM 8946 O O . VAL C 1 111 ? -83.41985 30.17972 45.34363 1.000 34.58076 102 VAL C O 1
ATOM 8959 N N . ASP C 1 112 ? -82.94792 29.55064 47.44290 1.000 30.64942 103 ASP C N 1
ATOM 8960 C CA . ASP C 1 112 ? -84.16908 28.72860 47.53102 1.000 33.80752 103 ASP C CA 1
ATOM 8961 C C . ASP C 1 112 ? -85.49313 29.50368 47.55926 1.000 37.68073 103 ASP C C 1
ATOM 8962 O O . ASP C 1 112 ? -86.41021 29.16386 46.82587 1.000 37.83008 103 ASP C O 1
ATOM 8971 N N . LYS C 1 113 ? -85.60203 30.50735 48.42553 1.000 34.76293 104 LYS C N 1
ATOM 8972 C CA . LYS C 1 113 ? -86.86802 31.20496 48.64288 1.000 35.50085 104 LYS C CA 1
ATOM 8973 C C . LYS C 1 113 ? -87.23811 32.17150 47.51918 1.000 35.52404 104 LYS C C 1
ATOM 8974 O O . LYS C 1 113 ? -88.41234 32.44423 47.30002 1.000 36.85204 104 LYS C O 1
ATOM 8993 N N . LYS C 1 114 ? -86.23323 32.71459 46.83725 1.000 35.65431 105 LYS C N 1
ATOM 8994 C CA . LYS C 1 114 ? -86.46021 33.75483 45.83503 1.000 37.05321 105 LYS C CA 1
ATOM 8995 C C . LYS C 1 114 ? -86.18995 33.31196 44.41011 1.000 36.18000 105 LYS C C 1
ATOM 8996 O O . LYS C 1 114 ? -87.10696 33.21014 43.61237 1.000 36.90960 105 LYS C O 1
ATOM 9015 N N . LEU C 1 115 ? -84.92467 33.07198 44.08882 1.000 35.65246 106 LEU C N 1
ATOM 9016 C CA . LEU C 1 115 ? -84.55336 32.66972 42.74226 1.000 34.79852 106 LEU C CA 1
ATOM 9017 C C . LEU C 1 115 ? -85.34631 31.45686 42.28239 1.000 35.22518 106 LEU C C 1
ATOM 9018 O O . LEU C 1 115 ? -85.71072 31.36734 41.11357 1.000 34.73479 106 LEU C O 1
ATOM 9034 N N . TYR C 1 116 ? -85.58616 30.51486 43.19226 1.000 37.39755 107 TYR C N 1
ATOM 9035 C CA . TYR C 1 116 ? -86.37946 29.33712 42.84785 1.000 45.82514 107 TYR C CA 1
ATOM 9036 C C . TYR C 1 116 ? -87.87537 29.50415 43.16174 1.000 36.91890 107 TYR C C 1
ATOM 9037 O O . TYR C 1 116 ? -88.69567 29.61222 42.24658 1.000 38.40474 107 TYR C O 1
ATOM 9055 N N . ASP C 1 117 ? -88.22917 29.51895 44.44775 1.000 38.55623 108 ASP C N 1
ATOM 9056 C CA . ASP C 1 117 ? -89.63355 29.50247 44.85682 1.000 37.01309 108 ASP C CA 1
ATOM 9057 C C . ASP C 1 117 ? -90.41020 30.66051 44.25192 1.000 37.38578 108 ASP C C 1
ATOM 9058 O O . ASP C 1 117 ? -91.56505 30.49612 43.85570 1.000 38.25870 108 ASP C O 1
ATOM 9067 N N . ASN C 1 118 ? -89.77692 31.82796 44.19825 1.000 37.08002 109 ASN C N 1
ATOM 9068 C CA . ASN C 1 118 ? -90.41755 33.00759 43.64503 1.000 37.99787 109 ASN C CA 1
ATOM 9069 C C . ASN C 1 118 ? -89.82862 33.41564 42.29725 1.000 37.31671 109 ASN C C 1
ATOM 9070 O O . ASN C 1 118 ? -89.92492 34.57810 41.90702 1.000 38.55349 109 ASN C O 1
ATOM 9081 N N . GLY C 1 119 ? -89.19933 32.46913 41.60281 1.000 38.70643 110 GLY C N 1
ATOM 9082 C CA . GLY C 1 119 ? -88.64525 32.72526 40.28348 1.000 37.71700 110 GLY C CA 1
ATOM 9083 C C . GLY C 1 119 ? -88.87123 31.59220 39.30528 1.000 39.60141 110 GLY C C 1
ATOM 9084 O O . GLY C 1 119 ? -89.88700 31.55738 38.61712 1.000 39.03673 110 GLY C O 1
ATOM 9088 N N . GLY C 1 120 ? -87.93779 30.64337 39.27633 1.000 39.12679 111 GLY C N 1
ATOM 9089 C CA . GLY C 1 120 ? -87.95054 29.55007 38.31648 1.000 40.57266 111 GLY C CA 1
ATOM 9090 C C . GLY C 1 120 ? -89.15987 28.63789 38.40966 1.000 41.68418 111 GLY C C 1
ATOM 9091 O O . GLY C 1 120 ? -89.68854 28.19577 37.38452 1.000 41.38509 111 GLY C O 1
ATOM 9095 N N . ALA C 1 121 ? -89.57831 28.32566 39.63387 1.000 39.64714 112 ALA C N 1
ATOM 9096 C CA . ALA C 1 121 ? -90.79093 27.53044 39.85494 1.000 42.24768 112 ALA C CA 1
ATOM 9097 C C . ALA C 1 121 ? -92.00148 28.15752 39.16716 1.000 42.52577 112 ALA C C 1
ATOM 9098 O O . ALA C 1 121 ? -92.80217 27.47070 38.54647 1.000 44.00155 112 ALA C O 1
ATOM 9105 N N . LEU C 1 122 ? -92.12655 29.47305 39.27404 1.000 43.35333 113 LEU C N 1
ATOM 9106 C CA . LEU C 1 122 ? -93.24435 30.17703 38.65794 1.000 49.49974 113 LEU C CA 1
ATOM 9107 C C . LEU C 1 122 ? -93.09703 30.20544 37.14399 1.000 44.14843 113 LEU C C 1
ATOM 9108 O O . LEU C 1 122 ? -94.08666 30.13949 36.43028 1.000 43.83331 113 LEU C O 1
ATOM 9124 N N . ILE C 1 123 ? -91.85889 30.26646 36.65618 1.000 43.84712 114 ILE C N 1
ATOM 9125 C CA . ILE C 1 123 ? -91.60719 30.16719 35.22281 1.000 44.61721 114 ILE C CA 1
ATOM 9126 C C . ILE C 1 123 ? -92.11995 28.81061 34.75675 1.000 44.04843 114 ILE C C 1
ATOM 9127 O O . ILE C 1 123 ? -92.70541 28.69065 33.68736 1.000 43.88185 114 ILE C O 1
ATOM 9143 N N . MET C 1 124 ? -91.89834 27.79103 35.57856 1.000 43.58127 115 MET C N 1
ATOM 9144 C CA . MET C 1 124 ? -92.46485 26.47076 35.30811 1.000 43.60305 115 MET C CA 1
ATOM 9145 C C . MET C 1 124 ? -93.99472 26.45515 35.34375 1.000 44.83879 115 MET C C 1
ATOM 9146 O O . MET C 1 124 ? -94.65367 25.94750 34.43425 1.000 45.49297 115 MET C O 1
ATOM 9160 N N . LYS C 1 125 ? -94.55510 26.99128 36.41529 1.000 44.37253 116 LYS C N 1
ATOM 9161 C CA . LYS C 1 125 ? -95.97603 26.84094 36.67580 1.000 46.80099 116 LYS C CA 1
ATOM 9162 C C . LYS C 1 125 ? -96.87511 27.86496 36.01559 1.000 46.22427 116 LYS C C 1
ATOM 9163 O O . LYS C 1 125 ? -98.06264 27.60786 35.83234 1.000 50.38027 116 LYS C O 1
ATOM 9182 N N . CYS C 1 126 ? -96.32152 29.01524 35.64550 1.000 45.28928 117 CYS C N 1
ATOM 9183 C CA . CYS C 1 126 ? -97.16608 30.16472 35.34645 1.000 48.41236 117 CYS C CA 1
ATOM 9184 C C . CYS C 1 126 ? -97.24632 30.51498 33.88546 1.000 49.76907 117 CYS C C 1
ATOM 9185 O O . CYS C 1 126 ? -96.50851 30.01128 33.04694 1.000 48.45565 117 CYS C O 1
ATOM 9193 N N . LYS C 1 127 ? -98.17522 31.42463 33.63529 1.000 53.28533 118 LYS C N 1
ATOM 9194 C CA . LYS C 1 127 ? -98.59886 31.81056 32.31396 1.000 54.84577 118 LYS C CA 1
ATOM 9195 C C . LYS C 1 127 ? -98.74908 33.32760 32.24168 1.000 56.54835 118 LYS C C 1
ATOM 9196 O O . LYS C 1 127 ? -99.09648 33.97038 33.23247 1.000 55.13490 118 LYS C O 1
ATOM 9215 N N . GLY C 1 128 ? -98.50610 33.89819 31.06896 1.000 56.11411 119 GLY C N 1
ATOM 9216 C CA . GLY C 1 128 ? -98.73001 35.31696 30.84623 1.000 60.46509 119 GLY C CA 1
ATOM 9217 C C . GLY C 1 128 ? -97.95853 36.30858 31.70686 1.000 58.71923 119 GLY C C 1
ATOM 9218 O O . GLY C 1 128 ? -96.75612 36.16256 31.96490 1.000 59.81546 119 GLY C O 1
ATOM 9222 N N . GLU C 1 129 ? -98.69143 37.32383 32.15789 1.000 67.07587 120 GLU C N 1
ATOM 9223 C CA . GLU C 1 129 ? -98.15211 38.43333 32.93215 1.000 69.60880 120 GLU C CA 1
ATOM 9224 C C . GLU C 1 129 ? -97.48753 37.92541 34.21554 1.000 63.42291 120 GLU C C 1
ATOM 9225 O O . GLU C 1 129 ? -96.47437 38.46670 34.66721 1.000 69.76677 120 GLU C O 1
ATOM 9237 N N . ALA C 1 130 ? -98.07463 36.87832 34.78881 1.000 60.62507 121 ALA C N 1
ATOM 9238 C CA . ALA C 1 130 ? -97.50866 36.19056 35.94336 1.000 58.48678 121 ALA C CA 1
ATOM 9239 C C . ALA C 1 130 ? -96.10158 35.68438 35.62129 1.000 55.44004 121 ALA C C 1
ATOM 9240 O O . ALA C 1 130 ? -95.16131 35.86084 36.39931 1.000 56.65010 121 ALA C O 1
ATOM 9247 N N . GLN C 1 131 ? -95.97619 35.03894 34.46647 1.000 55.27835 122 GLN C N 1
ATOM 9248 C CA . GLN C 1 131 ? -94.69962 34.50351 34.03026 1.000 53.09824 122 GLN C CA 1
ATOM 9249 C C . GLN C 1 131 ? -93.70175 35.62676 33.76414 1.000 52.54154 122 GLN C C 1
ATOM 9250 O O . GLN C 1 131 ? -92.54634 35.55477 34.20494 1.000 52.36817 122 GLN C O 1
ATOM 9264 N N . GLU C 1 132 ? -94.14386 36.67391 33.06722 1.000 56.10230 123 GLU C N 1
ATOM 9265 C CA . GLU C 1 132 ? -93.25440 37.81255 32.81433 1.000 57.38306 123 GLU C CA 1
ATOM 9266 C C . GLU C 1 132 ? -92.77365 38.35863 34.15388 1.000 56.62992 123 GLU C C 1
ATOM 9267 O O . GLU C 1 132 ? -91.60725 38.71349 34.30238 1.000 55.96341 123 GLU C O 1
ATOM 9279 N N . GLU C 1 133 ? -93.67992 38.41986 35.12753 1.000 58.84474 124 GLU C N 1
ATOM 9280 C CA . GLU C 1 133 ? -93.32242 38.88472 36.46568 1.000 61.51851 124 GLU C CA 1
ATOM 9281 C C . GLU C 1 133 ? -92.29854 37.95121 37.12244 1.000 54.46390 124 GLU C C 1
ATOM 9282 O O . GLU C 1 133 ? -91.37298 38.40799 37.80468 1.000 52.40576 124 GLU C O 1
ATOM 9294 N N . ALA C 1 134 ? -92.47300 36.64445 36.92721 1.000 51.88123 125 ALA C N 1
ATOM 9295 C CA . ALA C 1 134 ? -91.48043 35.67963 37.40766 1.000 49.48140 125 ALA C CA 1
ATOM 9296 C C . ALA C 1 134 ? -90.11984 35.94883 36.78492 1.000 44.82786 125 ALA C C 1
ATOM 9297 O O . ALA C 1 134 ? -89.10097 35.88709 37.46483 1.000 44.79204 125 ALA C O 1
ATOM 9304 N N . LYS C 1 135 ? -90.10605 36.25341 35.49278 1.000 47.96911 126 LYS C N 1
ATOM 9305 C CA . LYS C 1 135 ? -88.85074 36.54488 34.80504 1.000 47.65665 126 LYS C CA 1
ATOM 9306 C C . LYS C 1 135 ? -88.21161 37.84914 35.30448 1.000 46.76454 126 LYS C C 1
ATOM 9307 O O . LYS C 1 135 ? -86.99046 37.90130 35.53823 1.000 44.57605 126 LYS C O 1
ATOM 9326 N N . ARG C 1 136 ? -89.03446 38.87494 35.51345 1.000 48.02751 127 ARG C N 1
ATOM 9327 C CA . ARG C 1 136 ? -88.57061 40.11376 36.14311 1.000 50.91686 127 ARG C CA 1
ATOM 9328 C C . ARG C 1 136 ? -87.87766 39.80562 37.46698 1.000 47.64962 127 ARG C C 1
ATOM 9329 O O . ARG C 1 136 ? -86.74081 40.24158 37.73569 1.000 46.24817 127 ARG C O 1
ATOM 9350 N N . ASN C 1 137 ? -88.57493 39.02100 38.28443 1.000 45.58051 128 ASN C N 1
ATOM 9351 C CA . ASN C 1 137 ? -88.03741 38.57591 39.56120 1.000 44.85679 128 ASN C CA 1
ATOM 9352 C C . ASN C 1 137 ? -86.71863 37.82370 39.42273 1.000 42.41659 128 ASN C C 1
ATOM 9353 O O . ASN C 1 137 ? -85.75694 38.12525 40.12301 1.000 42.12220 128 ASN C O 1
ATOM 9364 N N . MET C 1 138 ? -86.67019 36.86193 38.50526 1.000 42.79137 129 MET C N 1
ATOM 9365 C CA . MET C 1 138 ? -85.44901 36.09176 38.28905 1.000 43.03291 129 MET C CA 1
ATOM 9366 C C . MET C 1 138 ? -84.26031 36.98144 37.96147 1.000 40.97628 129 MET C C 1
ATOM 9367 O O . MET C 1 138 ? -83.17699 36.80980 38.51574 1.000 41.16828 129 MET C O 1
ATOM 9381 N N . LEU C 1 139 ? -84.46932 37.94762 37.07304 1.000 41.97682 130 LEU C N 1
ATOM 9382 C CA . LEU C 1 139 ? -83.38663 38.86630 36.72037 1.000 42.11477 130 LEU C CA 1
ATOM 9383 C C . LEU C 1 139 ? -82.93811 39.69186 37.91192 1.000 42.07074 130 LEU C C 1
ATOM 9384 O O . LEU C 1 139 ? -81.73432 39.84558 38.15153 1.000 41.47320 130 LEU C O 1
ATOM 9400 N N . GLU C 1 140 ? -83.90781 40.22804 38.65067 1.000 43.56113 131 GLU C N 1
ATOM 9401 C CA . GLU C 1 140 ? -83.59662 40.97650 39.86824 1.000 42.57079 131 GLU C CA 1
ATOM 9402 C C . GLU C 1 140 ? -82.74950 40.12786 40.83581 1.000 40.28345 131 GLU C C 1
ATOM 9403 O O . GLU C 1 140 ? -81.72177 40.57936 41.35984 1.000 40.03279 131 GLU C O 1
ATOM 9415 N N . TYR C 1 141 ? -83.17238 38.88645 41.04625 1.000 38.76364 132 TYR C N 1
ATOM 9416 C CA . TYR C 1 141 ? -82.48172 37.98700 41.96979 1.000 38.87580 132 TYR C CA 1
ATOM 9417 C C . TYR C 1 141 ? -81.07613 37.60438 41.48858 1.000 38.58733 132 TYR C C 1
ATOM 9418 O O . TYR C 1 141 ? -80.11833 37.56128 42.27225 1.000 37.95849 132 TYR C O 1
ATOM 9436 N N . LEU C 1 142 ? -80.95146 37.32492 40.19581 1.000 38.93380 133 LEU C N 1
ATOM 9437 C CA . LEU C 1 142 ? -79.64617 37.02802 39.62184 1.000 39.36551 133 LEU C CA 1
ATOM 9438 C C . LEU C 1 142 ? -78.73145 38.23926 39.72104 1.000 39.43692 133 LEU C C 1
ATOM 9439 O O . LEU C 1 142 ? -77.53347 38.09455 39.94313 1.000 37.94272 133 LEU C O 1
ATOM 9455 N N . GLY C 1 143 ? -79.29221 39.43543 39.57719 1.000 38.54042 134 GLY C N 1
ATOM 9456 C CA . GLY C 1 143 ? -78.52556 40.64372 39.82934 1.000 38.36534 134 GLY C CA 1
ATOM 9457 C C . GLY C 1 143 ? -77.99544 40.66351 41.25320 1.000 38.50374 134 GLY C C 1
ATOM 9458 O O . GLY C 1 143 ? -76.78942 40.84476 41.50211 1.000 38.07712 134 GLY C O 1
ATOM 9462 N N . LEU C 1 144 ? -78.90772 40.46601 42.20020 1.000 37.44649 135 LEU C N 1
ATOM 9463 C CA . LEU C 1 144 ? -78.52434 40.39298 43.61539 1.000 37.68901 135 LEU C CA 1
ATOM 9464 C C . LEU C 1 144 ? -77.46246 39.33893 43.89774 1.000 34.96567 135 LEU C C 1
ATOM 9465 O O . LEU C 1 144 ? -76.60140 39.52788 44.75482 1.000 36.68011 135 LEU C O 1
ATOM 9481 N N . LEU C 1 145 ? -77.55026 38.21774 43.19163 1.000 36.68899 136 LEU C N 1
ATOM 9482 C CA . LEU C 1 145 ? -76.59886 37.13165 43.37239 1.000 38.16125 136 LEU C CA 1
ATOM 9483 C C . LEU C 1 145 ? -75.24080 37.39635 42.72321 1.000 36.49525 136 LEU C C 1
ATOM 9484 O O . LEU C 1 145 ? -74.20583 36.97371 43.24750 1.000 37.81652 136 LEU C O 1
ATOM 9500 N N . GLU C 1 146 ? -75.26148 38.08310 41.58153 1.000 38.30211 137 GLU C N 1
ATOM 9501 C CA . GLU C 1 146 ? -74.04624 38.58471 40.94753 1.000 40.16286 137 GLU C CA 1
ATOM 9502 C C . GLU C 1 146 ? -73.33854 39.47867 41.95169 1.000 38.77543 137 GLU C C 1
ATOM 9503 O O . GLU C 1 146 ? -72.12947 39.37255 42.13608 1.000 38.04265 137 GLU C O 1
ATOM 9515 N N . GLY C 1 147 ? -74.09337 40.36145 42.60304 1.000 39.05112 138 GLY C N 1
ATOM 9516 C CA . GLY C 1 147 ? -73.50825 41.17566 43.65816 1.000 41.92010 138 GLY C CA 1
ATOM 9517 C C . GLY C 1 147 ? -73.01778 40.33604 44.83397 1.000 39.48189 138 GLY C C 1
ATOM 9518 O O . GLY C 1 147 ? -71.92846 40.56301 45.37987 1.000 49.79241 138 GLY C O 1
ATOM 9522 N N . ALA C 1 148 ? -73.81889 39.34268 45.21317 1.000 38.09592 139 ALA C N 1
ATOM 9523 C CA . ALA C 1 148 ? -73.46757 38.43485 46.31267 1.000 38.75627 139 ALA C CA 1
ATOM 9524 C C . ALA C 1 148 ? -72.14144 37.71230 46.07797 1.000 36.99835 139 ALA C C 1
ATOM 9525 O O . ALA C 1 148 ? -71.39787 37.46269 47.02207 1.000 38.44858 139 ALA C O 1
ATOM 9532 N N . LEU C 1 149 ? -71.88453 37.32688 44.82883 1.000 38.21179 140 LEU C N 1
ATOM 9533 C CA . LEU C 1 149 ? -70.62277 36.68509 44.46978 1.000 37.50037 140 LEU C CA 1
ATOM 9534 C C . LEU C 1 149 ? -69.42353 37.57876 44.80541 1.000 36.20379 140 LEU C C 1
ATOM 9535 O O . LEU C 1 149 ? -68.51036 37.14201 45.50073 1.000 35.30609 140 LEU C O 1
ATOM 9551 N N . ASP C 1 150 ? -69.44833 38.83734 44.37084 1.000 38.95442 141 ASP C N 1
ATOM 9552 C CA . ASP C 1 150 ? -68.35383 39.75652 44.68646 1.000 41.97262 141 ASP C CA 1
ATOM 9553 C C . ASP C 1 150 ? -68.31457 40.03847 46.18146 1.000 40.33194 141 ASP C C 1
ATOM 9554 O O . ASP C 1 150 ? -67.23743 40.21275 46.74125 1.000 41.59691 141 ASP C O 1
ATOM 9563 N N . GLU C 1 151 ? -69.47660 40.06348 46.83249 1.000 38.64329 142 GLU C N 1
ATOM 9564 C CA . GLU C 1 151 ? -69.49410 40.24098 48.28487 1.000 38.65361 142 GLU C CA 1
ATOM 9565 C C . GLU C 1 151 ? -68.74452 39.12781 49.00672 1.000 37.16670 142 GLU C C 1
ATOM 9566 O O . GLU C 1 151 ? -67.80288 39.39527 49.74644 1.000 37.46635 142 GLU C O 1
ATOM 9578 N N . LEU C 1 152 ? -69.16400 37.88245 48.79447 1.000 37.74597 143 LEU C N 1
ATOM 9579 C CA . LEU C 1 152 ? -68.60174 36.75181 49.54433 1.000 37.45021 143 LEU C CA 1
ATOM 9580 C C . LEU C 1 152 ? -67.21649 36.35732 49.06366 1.000 36.41526 143 LEU C C 1
ATOM 9581 O O . LEU C 1 152 ? -66.43078 35.79382 49.81455 1.000 37.38616 143 LEU C O 1
ATOM 9597 N N . SER C 1 153 ? -66.92055 36.64466 47.80621 1.000 38.22845 144 SER C N 1
ATOM 9598 C CA . SER C 1 153 ? -65.61452 36.33452 47.25318 1.000 39.82137 144 SER C CA 1
ATOM 9599 C C . SER C 1 153 ? -64.56077 37.38012 47.63242 1.000 47.12571 144 SER C C 1
ATOM 9600 O O . SER C 1 153 ? -63.35754 37.11403 47.56368 1.000 43.20927 144 SER C O 1
ATOM 9608 N N . GLY C 1 154 ? -65.01804 38.56797 48.02229 1.000 41.62230 145 GLY C N 1
ATOM 9609 C CA . GLY C 1 154 ? -64.12047 39.67448 48.29757 1.000 41.89063 145 GLY C CA 1
ATOM 9610 C C . GLY C 1 154 ? -63.42388 40.12618 47.03574 1.000 43.14105 145 GLY C C 1
ATOM 9611 O O . GLY C 1 154 ? -62.27240 40.55527 47.07538 1.000 45.25885 145 GLY C O 1
ATOM 9615 N N . GLY C 1 155 ? -64.11989 40.01641 45.90919 1.000 45.13589 146 GLY C N 1
ATOM 9616 C CA . GLY C 1 155 ? -63.53721 40.36236 44.62899 1.000 49.89831 146 GLY C CA 1
ATOM 9617 C C . GLY C 1 155 ? -62.71038 39.22049 44.06993 1.000 45.12555 146 GLY C C 1
ATOM 9618 O O . GLY C 1 155 ? -62.49018 39.13191 42.86233 1.000 46.42863 146 GLY C O 1
ATOM 9622 N N . ILE C 1 156 ? -62.24371 38.34424 44.95576 1.000 44.34908 147 ILE C N 1
ATOM 9623 C CA . ILE C 1 156 ? -61.38462 37.22877 44.56136 1.000 44.30437 147 ILE C CA 1
ATOM 9624 C C . ILE C 1 156 ? -62.14844 36.28780 43.65271 1.000 44.02090 147 ILE C C 1
ATOM 9625 O O . ILE C 1 156 ? -63.35628 36.15174 43.76795 1.000 42.65433 147 ILE C O 1
ATOM 9641 N N . LYS C 1 157 ? -61.44001 35.67915 42.71229 1.000 45.33350 148 LYS C N 1
ATOM 9642 C CA . LYS C 1 157 ? -62.08074 34.83806 41.71697 1.000 45.43059 148 LYS C CA 1
ATOM 9643 C C . LYS C 1 157 ? -61.72484 33.35985 41.84297 1.000 44.41639 148 LYS C C 1
ATOM 9644 O O . LYS C 1 157 ? -60.72372 33.01390 42.46903 1.000 43.92402 148 LYS C O 1
ATOM 9663 N N . PRO C 1 158 ? -62.56958 32.47857 41.26911 1.000 45.09868 149 PRO C N 1
ATOM 9664 C CA . PRO C 1 158 ? -63.84382 32.78147 40.60419 1.000 46.23346 149 PRO C CA 1
ATOM 9665 C C . PRO C 1 158 ? -65.07846 32.31556 41.38925 1.000 40.19216 149 PRO C C 1
ATOM 9666 O O . PRO C 1 158 ? -66.18409 32.38602 40.85921 1.000 39.91848 149 PRO C O 1
ATOM 9677 N N . TYR C 1 159 ? -64.89090 31.84476 42.62239 1.000 39.64460 150 TYR C N 1
ATOM 9678 C CA . TYR C 1 159 ? -65.97674 31.24253 43.40076 1.000 39.14237 150 TYR C CA 1
ATOM 9679 C C . TYR C 1 159 ? -66.58875 32.20396 44.41321 1.000 36.53917 150 TYR C C 1
ATOM 9680 O O . TYR C 1 159 ? -66.05986 33.28798 44.66415 1.000 37.24449 150 TYR C O 1
ATOM 9698 N N . PHE C 1 160 ? -67.70789 31.78578 44.99519 1.000 35.57575 151 PHE C N 1
ATOM 9699 C CA . PHE C 1 160 ? -68.33089 32.50920 46.09690 1.000 35.39950 151 PHE C CA 1
ATOM 9700 C C . PHE C 1 160 ? -67.40058 32.49228 47.30915 1.000 37.72435 151 PHE C C 1
ATOM 9701 O O . PHE C 1 160 ? -67.50775 33.33159 48.19753 1.000 34.66453 151 PHE C O 1
ATOM 9718 N N . GLY C 1 161 ? -66.51222 31.50528 47.36083 1.000 37.06293 152 GLY C N 1
ATOM 9719 C CA . GLY C 1 161 ? -65.45111 31.48289 48.35456 1.000 36.71342 152 GLY C CA 1
ATOM 9720 C C . GLY C 1 161 ? -64.11732 31.94344 47.78027 1.000 39.94069 152 GLY C C 1
ATOM 9721 O O . GLY C 1 161 ? -63.04872 31.56229 48.25878 1.000 42.77087 152 GLY C O 1
ATOM 9725 N N . GLY C 1 162 ? -64.18390 32.77805 46.75043 1.000 40.09943 153 GLY C N 1
ATOM 9726 C CA . GLY C 1 162 ? -62.99307 33.25532 46.07580 1.000 41.51475 153 GLY C CA 1
ATOM 9727 C C . GLY C 1 162 ? -62.26048 32.15889 45.33305 1.000 44.93705 153 GLY C C 1
ATOM 9728 O O . GLY C 1 162 ? -62.71091 31.70857 44.28430 1.000 44.02610 153 GLY C O 1
ATOM 9732 N N . GLU C 1 163 ? -61.12549 31.73580 45.87891 1.000 47.40632 154 GLU C N 1
ATOM 9733 C CA . GLU C 1 163 ? -60.31952 30.67579 45.28002 1.000 48.58706 154 GLU C CA 1
ATOM 9734 C C . GLU C 1 163 ? -60.77095 29.30508 45.75965 1.000 49.44153 154 GLU C C 1
ATOM 9735 O O . GLU C 1 163 ? -60.39056 28.28214 45.19035 1.000 50.85810 154 GLU C O 1
ATOM 9747 N N . LYS C 1 164 ? -61.61298 29.28403 46.78630 1.000 48.42713 155 LYS C N 1
ATOM 9748 C CA . LYS C 1 164 ? -62.06482 28.02178 47.33518 1.000 49.03185 155 LYS C CA 1
ATOM 9749 C C . LYS C 1 164 ? -63.53757 27.84056 46.98776 1.000 44.46623 155 LYS C C 1
ATOM 9750 O O . LYS C 1 164 ? -64.33369 28.77336 47.03444 1.000 41.46004 155 LYS C O 1
ATOM 9769 N N . PHE C 1 165 ? -63.85813 26.60997 46.61673 1.000 42.29058 156 PHE C N 1
ATOM 9770 C CA . PHE C 1 165 ? -65.18394 26.20240 46.17511 1.000 38.18916 156 PHE C CA 1
ATOM 9771 C C . PHE C 1 165 ? -65.98132 25.76455 47.38834 1.000 35.89057 156 PHE C C 1
ATOM 9772 O O . PHE C 1 165 ? -65.64106 24.76360 48.01172 1.000 36.51611 156 PHE C O 1
ATOM 9789 N N . GLY C 1 166 ? -67.00789 26.53579 47.74945 1.000 32.35186 157 GLY C N 1
ATOM 9790 C CA . GLY C 1 166 ? -67.65115 26.36829 49.03836 1.000 32.09936 157 GLY C CA 1
ATOM 9791 C C . GLY C 1 166 ? -69.14994 26.13241 49.08780 1.000 34.37287 157 GLY C C 1
ATOM 9792 O O . GLY C 1 166 ? -69.81121 25.87348 48.08723 1.000 36.27801 157 GLY C O 1
ATOM 9796 N N . TYR C 1 167 ? -69.66804 26.26126 50.30272 1.000 32.81407 158 TYR C N 1
ATOM 9797 C CA . TYR C 1 167 ? -71.05861 25.98308 50.65885 1.000 33.21371 158 TYR C CA 1
ATOM 9798 C C . TYR C 1 167 ? -72.02703 26.61093 49.67044 1.000 31.97031 158 TYR C C 1
ATOM 9799 O O . TYR C 1 167 ? -72.96099 25.98094 49.17372 1.000 32.66654 158 TYR C O 1
ATOM 9817 N N . MET C 1 168 ? -71.76263 27.87063 49.37862 1.000 37.16969 159 MET C N 1
ATOM 9818 C CA . MET C 1 168 ? -72.60643 28.66507 48.51656 1.000 35.60264 159 MET C CA 1
ATOM 9819 C C . MET C 1 168 ? -72.48796 28.28181 47.02873 1.000 33.49986 159 MET C C 1
ATOM 9820 O O . MET C 1 168 ? -73.48171 28.27655 46.28013 1.000 34.44675 159 MET C O 1
ATOM 9834 N N . ASP C 1 169 ? -71.27484 27.93693 46.61099 1.000 33.91792 160 ASP C N 1
ATOM 9835 C CA . ASP C 1 169 ? -71.04843 27.42225 45.26608 1.000 30.14382 160 ASP C CA 1
ATOM 9836 C C . ASP C 1 169 ? -71.88266 26.17286 45.05497 1.000 32.52375 160 ASP C C 1
ATOM 9837 O O . ASP C 1 169 ? -72.52949 25.99796 44.03446 1.000 31.59308 160 ASP C O 1
ATOM 9846 N N . ILE C 1 170 ? -71.81409 25.29874 46.04849 1.000 27.74228 161 ILE C N 1
ATOM 9847 C CA . ILE C 1 170 ? -72.56953 24.06046 46.09942 1.000 37.84420 161 ILE C CA 1
ATOM 9848 C C . ILE C 1 170 ? -74.08102 24.28629 46.13047 1.000 28.48365 161 ILE C C 1
ATOM 9849 O O . ILE C 1 170 ? -74.82087 23.62012 45.41112 1.000 29.70198 161 ILE C O 1
ATOM 9865 N N . ALA C 1 171 ? -74.53159 25.22907 46.95734 1.000 32.30647 162 ALA C N 1
ATOM 9866 C CA . ALA C 1 171 ? -75.95548 25.54324 47.05300 1.000 31.95763 162 ALA C CA 1
ATOM 9867 C C . ALA C 1 171 ? -76.50678 26.05847 45.72921 1.000 29.76975 162 ALA C C 1
ATOM 9868 O O . ALA C 1 171 ? -77.64326 25.76183 45.37293 1.000 31.46655 162 ALA C O 1
ATOM 9875 N N . PHE C 1 172 ? -75.71777 26.85773 45.02083 1.000 30.05334 163 PHE C N 1
ATOM 9876 C CA . PHE C 1 172 ? -76.21758 27.50837 43.80523 1.000 31.53095 163 PHE C CA 1
ATOM 9877 C C . PHE C 1 172 ? -75.92258 26.78829 42.46535 1.000 32.97949 163 PHE C C 1
ATOM 9878 O O . PHE C 1 172 ? -76.77504 26.79082 41.59323 1.000 30.79530 163 PHE C O 1
ATOM 9895 N N . ILE C 1 173 ? -74.74589 26.18210 42.27336 1.000 30.51555 164 ILE C N 1
ATOM 9896 C CA . ILE C 1 173 ? -74.34738 25.75739 40.90869 1.000 31.56001 164 ILE C CA 1
ATOM 9897 C C . ILE C 1 173 ? -75.26633 24.72090 40.19940 1.000 31.84134 164 ILE C C 1
ATOM 9898 O O . ILE C 1 173 ? -75.33828 24.72269 38.97427 1.000 31.90685 164 ILE C O 1
ATOM 9914 N N . PRO C 1 174 ? -76.00978 23.87250 40.93719 1.000 32.32590 165 PRO C N 1
ATOM 9915 C CA . PRO C 1 174 ? -76.90662 22.97816 40.17732 1.000 34.31897 165 PRO C CA 1
ATOM 9916 C C . PRO C 1 174 ? -78.03073 23.67658 39.40469 1.000 32.50079 165 PRO C C 1
ATOM 9917 O O . PRO C 1 174 ? -78.60395 23.08067 38.49818 1.000 32.05731 165 PRO C O 1
ATOM 9928 N N . PHE C 1 175 ? -78.31506 24.92797 39.72719 1.000 32.85333 166 PHE C N 1
ATOM 9929 C CA . PHE C 1 175 ? -79.36256 25.65457 39.03303 1.000 35.74474 166 PHE C CA 1
ATOM 9930 C C . PHE C 1 175 ? -78.89487 26.06707 37.63157 1.000 34.76958 166 PHE C C 1
ATOM 9931 O O . PHE C 1 175 ? -79.70979 26.41632 36.78665 1.000 35.78321 166 PHE C O 1
ATOM 9948 N N . ALA C 1 176 ? -77.59008 25.99478 37.37287 1.000 34.74865 167 ALA C N 1
ATOM 9949 C CA . ALA C 1 176 ? -77.07140 26.22945 36.02071 1.000 34.93268 167 ALA C CA 1
ATOM 9950 C C . ALA C 1 176 ? -77.53574 25.13573 35.05700 1.000 34.23006 167 ALA C C 1
ATOM 9951 O O . ALA C 1 176 ? -77.63900 25.35751 33.85331 1.000 37.56819 167 ALA C O 1
ATOM 9958 N N . SER C 1 177 ? -77.81939 23.95506 35.59727 1.000 35.80375 168 SER C N 1
ATOM 9959 C CA . SER C 1 177 ? -78.39725 22.86827 34.81240 1.000 38.38609 168 SER C CA 1
ATOM 9960 C C . SER C 1 177 ? -79.86944 23.15446 34.45280 1.000 39.00386 168 SER C C 1
ATOM 9961 O O . SER C 1 177 ? -80.45872 22.44145 33.65102 1.000 40.87923 168 SER C O 1
ATOM 9969 N N . TRP C 1 178 ? -80.44190 24.20802 35.03677 1.000 39.63127 169 TRP C N 1
ATOM 9970 C CA . TRP C 1 178 ? -81.86667 24.54980 34.86234 1.000 38.45366 169 TRP C CA 1
ATOM 9971 C C . TRP C 1 178 ? -82.13581 25.81039 34.04559 1.000 38.55529 169 TRP C C 1
ATOM 9972 O O . TRP C 1 178 ? -83.28366 26.09831 33.68481 1.000 37.93456 169 TRP C O 1
ATOM 9993 N N . PHE C 1 179 ? -81.06971 26.53410 33.72899 1.000 37.87160 170 PHE C N 1
ATOM 9994 C CA . PHE C 1 179 ? -81.15798 27.76721 32.96808 1.000 38.05017 170 PHE C CA 1
ATOM 9995 C C . PHE C 1 179 ? -81.84521 27.56328 31.63619 1.000 38.70488 170 PHE C C 1
ATOM 9996 O O . PHE C 1 179 ? -82.78013 28.28504 31.29435 1.000 40.10380 170 PHE C O 1
ATOM 10013 N N . GLN C 1 180 ? -81.36233 26.58906 30.87608 1.000 39.93707 171 GLN C N 1
ATOM 10014 C CA . GLN C 1 180 ? -81.94801 26.29452 29.58412 1.000 42.47188 171 GLN C CA 1
ATOM 10015 C C . GLN C 1 180 ? -83.43361 25.98379 29.74677 1.000 41.47047 171 GLN C C 1
ATOM 10016 O O . GLN C 1 180 ? -84.24929 26.46136 28.98043 1.000 42.32017 171 GLN C O 1
ATOM 10030 N N . ALA C 1 181 ? -83.77645 25.21830 30.77938 1.000 40.34116 172 ALA C N 1
ATOM 10031 C CA . ALA C 1 181 ? -85.16694 24.87282 31.05563 1.000 41.72692 172 ALA C CA 1
ATOM 10032 C C . ALA C 1 181 ? -86.00918 26.12569 31.29236 1.000 40.19392 172 ALA C C 1
ATOM 10033 O O . ALA C 1 181 ? -87.11801 26.25738 30.76517 1.000 42.01176 172 ALA C O 1
ATOM 10040 N N . TRP C 1 182 ? -85.46714 27.04678 32.08496 1.000 40.13670 173 TRP C N 1
ATOM 10041 C CA . TRP C 1 182 ? -86.14382 28.31126 32.35406 1.000 44.19547 173 TRP C CA 1
ATOM 10042 C C . TRP C 1 182 ? -86.29270 29.14195 31.08585 1.000 42.44068 173 TRP C C 1
ATOM 10043 O O . TRP C 1 182 ? -87.32729 29.76772 30.85936 1.000 41.67662 173 TRP C O 1
ATOM 10064 N N . GLU C 1 183 ? -85.25559 29.13307 30.25921 1.000 40.73432 174 GLU C N 1
ATOM 10065 C CA . GLU C 1 183 ? -85.29104 29.81952 28.97788 1.000 41.26806 174 GLU C CA 1
ATOM 10066 C C . GLU C 1 183 ? -86.36688 29.21823 28.08498 1.000 41.57307 174 GLU C C 1
ATOM 10067 O O . GLU C 1 183 ? -87.12951 29.93647 27.45021 1.000 41.60567 174 GLU C O 1
ATOM 10079 N N . VAL C 1 184 ? -86.42147 27.89406 28.05068 1.000 42.21769 175 VAL C N 1
ATOM 10080 C CA . VAL C 1 184 ? -87.37419 27.18201 27.21152 1.000 44.37600 175 VAL C CA 1
ATOM 10081 C C . VAL C 1 184 ? -88.81249 27.46424 27.64186 1.000 48.79506 175 VAL C C 1
ATOM 10082 O O . VAL C 1 184 ? -89.64726 27.82377 26.81588 1.000 50.99631 175 VAL C O 1
ATOM 10095 N N . MET C 1 185 ? -89.10358 27.30366 28.92778 1.000 43.75916 176 MET C N 1
ATOM 10096 C CA . MET C 1 185 ? -90.47630 27.45241 29.41013 1.000 43.58259 176 MET C CA 1
ATOM 10097 C C . MET C 1 185 ? -90.99054 28.89307 29.42230 1.000 44.26145 176 MET C C 1
ATOM 10098 O O . MET C 1 185 ? -92.19648 29.11164 29.37722 1.000 45.38552 176 MET C O 1
ATOM 10112 N N . GLY C 1 186 ? -90.08240 29.86349 29.47097 1.000 41.83604 177 GLY C N 1
ATOM 10113 C CA . GLY C 1 186 ? -90.46001 31.26431 29.40984 1.000 43.47918 177 GLY C CA 1
ATOM 10114 C C . GLY C 1 186 ? -90.28883 31.82665 28.00885 1.000 45.00687 177 GLY C C 1
ATOM 10115 O O . GLY C 1 186 ? -90.57743 33.00352 27.77015 1.000 44.44570 177 GLY C O 1
ATOM 10119 N N . ASN C 1 187 ? -89.83619 30.97756 27.08543 1.000 44.05744 178 ASN C N 1
ATOM 10120 C CA . ASN C 1 187 ? -89.54610 31.38636 25.70840 1.000 45.72496 178 ASN C CA 1
ATOM 10121 C C . ASN C 1 187 ? -88.69393 32.64199 25.64594 1.000 43.84060 178 ASN C C 1
ATOM 10122 O O . ASN C 1 187 ? -89.08317 33.63319 25.03020 1.000 46.72482 178 ASN C O 1
ATOM 10133 N N . TRP C 1 188 ? -87.54021 32.60782 26.29116 1.000 42.79198 179 TRP C N 1
ATOM 10134 C CA . TRP C 1 188 ? -86.69282 33.78196 26.33565 1.000 42.41351 179 TRP C CA 1
ATOM 10135 C C . TRP C 1 188 ? -85.23231 33.37789 26.45247 1.000 42.43848 179 TRP C C 1
ATOM 10136 O O . TRP C 1 188 ? -84.90460 32.19384 26.45121 1.000 42.13157 179 TRP C O 1
ATOM 10157 N N . LYS C 1 189 ? -84.37287 34.37928 26.59931 1.000 43.19762 180 LYS C N 1
ATOM 10158 C CA . LYS C 1 189 ? -82.93436 34.18731 26.70857 1.000 44.27636 180 LYS C CA 1
ATOM 10159 C C . LYS C 1 189 ? -82.48114 34.86563 27.98763 1.000 43.46760 180 LYS C C 1
ATOM 10160 O O . LYS C 1 189 ? -82.76635 36.03891 28.20345 1.000 45.12565 180 LYS C O 1
ATOM 10179 N N . ILE C 1 190 ? -81.78685 34.13051 28.84615 1.000 44.16295 181 ILE C N 1
ATOM 10180 C CA . ILE C 1 190 ? -81.24729 34.73024 30.05417 1.000 45.41755 181 ILE C CA 1
ATOM 10181 C C . ILE C 1 190 ? -79.85709 35.30941 29.76025 1.000 47.34980 181 ILE C C 1
ATOM 10182 O O . ILE C 1 190 ? -78.94346 34.58177 29.38844 1.000 46.83342 181 ILE C O 1
ATOM 10198 N N . PRO C 1 191 ? -79.70205 36.63248 29.92163 1.000 47.87753 182 PRO C N 1
ATOM 10199 C CA . PRO C 1 191 ? -78.49732 37.36937 29.54416 1.000 50.63597 182 PRO C CA 1
ATOM 10200 C C . PRO C 1 191 ? -77.41688 37.31638 30.62399 1.000 51.35420 182 PRO C C 1
ATOM 10201 O O . PRO C 1 191 ? -77.05353 38.35687 31.17224 1.000 54.23302 182 PRO C O 1
ATOM 10212 N N . LEU C 1 192 ? -76.91101 36.12527 30.93465 1.000 52.62493 183 LEU C N 1
ATOM 10213 C CA . LEU C 1 192 ? -75.85863 36.00127 31.94573 1.000 51.68369 183 LEU C CA 1
ATOM 10214 C C . LEU C 1 192 ? -74.57364 36.66962 31.50603 1.000 50.05833 183 LEU C C 1
ATOM 10215 O O . LEU C 1 192 ? -74.02420 37.48797 32.22090 1.000 50.08396 183 LEU C O 1
ATOM 10231 N N . GLU C 1 193 ? -74.11328 36.32852 30.31079 1.000 54.58077 184 GLU C N 1
ATOM 10232 C CA . GLU C 1 193 ? -72.82785 36.80587 29.80755 1.000 52.32252 184 GLU C CA 1
ATOM 10233 C C . GLU C 1 193 ? -72.71289 38.32739 29.77349 1.000 52.80399 184 GLU C C 1
ATOM 10234 O O . GLU C 1 193 ? -71.61955 38.87852 29.87111 1.000 54.65924 184 GLU C O 1
ATOM 10246 N N . THR C 1 194 ? -73.85552 38.99048 29.64760 1.000 52.35049 185 THR C N 1
ATOM 10247 C CA . THR C 1 194 ? -73.92087 40.43265 29.43543 1.000 56.15652 185 THR C CA 1
ATOM 10248 C C . THR C 1 194 ? -74.32899 41.20571 30.67950 1.000 53.31241 185 THR C C 1
ATOM 10249 O O . THR C 1 194 ? -73.78318 42.26392 30.97464 1.000 53.92686 185 THR C O 1
ATOM 10260 N N . GLN C 1 195 ? -75.30719 40.66807 31.39699 1.000 54.69656 186 GLN C N 1
ATOM 10261 C CA . GLN C 1 195 ? -75.94342 41.38661 32.48942 1.000 54.70371 186 GLN C CA 1
ATOM 10262 C C . GLN C 1 195 ? -75.37425 40.82801 33.80193 1.000 54.89870 186 GL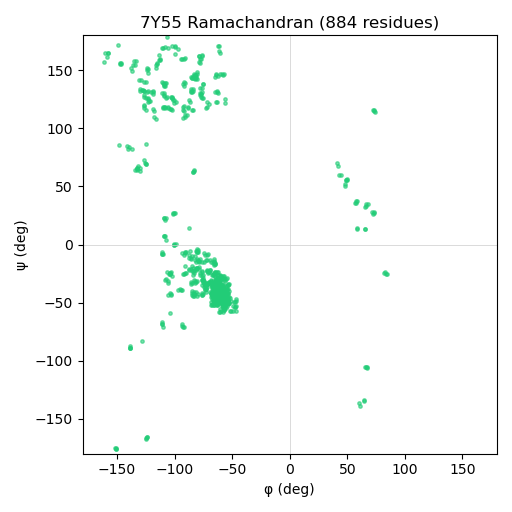N C C 1
ATOM 10263 O O . GLN C 1 195 ? -75.33036 41.52374 34.80892 1.000 52.60246 186 GLN C O 1
ATOM 10277 N N . PHE C 1 196 ? -74.93063 39.56634 33.77631 1.000 51.80024 187 PHE C N 1
ATOM 10278 C CA . PHE C 1 196 ? -74.35514 38.90092 34.95599 1.000 47.94677 187 PHE C CA 1
ATOM 10279 C C . PHE C 1 196 ? -73.02992 38.14605 34.67651 1.000 45.65924 187 PHE C C 1
ATOM 10280 O O . PHE C 1 196 ? -72.96619 36.92591 34.83708 1.000 45.25418 187 PHE C O 1
ATOM 10297 N N . PRO C 1 197 ? -71.95997 38.86559 34.28953 1.000 46.72877 188 PRO C N 1
ATOM 10298 C CA . PRO C 1 197 ? -70.74683 38.18022 33.80394 1.000 45.62572 188 PRO C CA 1
ATOM 10299 C C . PRO C 1 197 ? -69.99205 37.35289 34.85232 1.000 45.09849 188 PRO C C 1
ATOM 10300 O O . PRO C 1 197 ? -69.44236 36.29614 34.51266 1.000 43.71097 188 PRO C O 1
ATOM 10311 N N . ARG C 1 198 ? -69.99239 37.79822 36.10371 1.000 42.99806 189 ARG C N 1
ATOM 10312 C CA . ARG C 1 198 ? -69.34032 37.05022 37.17540 1.000 44.26049 189 ARG C CA 1
ATOM 10313 C C . ARG C 1 198 ? -69.94868 35.65231 37.33682 1.000 42.60799 189 ARG C C 1
ATOM 10314 O O . ARG C 1 198 ? -69.23393 34.66600 37.47606 1.000 43.30675 189 ARG C O 1
ATOM 10335 N N . LEU C 1 199 ? -71.27211 35.57311 37.30804 1.000 43.34750 190 LEU C N 1
ATOM 10336 C CA . LEU C 1 199 ? -71.96800 34.29409 37.42987 1.000 43.01987 190 LEU C CA 1
ATOM 10337 C C . LEU C 1 199 ? -71.65159 33.38435 36.26228 1.000 42.05915 190 LEU C C 1
ATOM 10338 O O . LEU C 1 199 ? -71.43497 32.19182 36.43995 1.000 39.65559 190 LEU C O 1
ATOM 10354 N N . HIS C 1 200 ? -71.59689 33.96910 35.07360 1.000 43.81332 191 HIS C N 1
ATOM 10355 C CA . HIS C 1 200 ? -71.20000 33.26067 33.86292 1.000 45.41945 191 HIS C CA 1
ATOM 10356 C C . HIS C 1 200 ? -69.80629 32.63146 34.02270 1.000 45.18609 191 HIS C C 1
ATOM 10357 O O . HIS C 1 200 ? -69.62618 31.40990 33.86669 1.000 44.62509 191 HIS C O 1
ATOM 10371 N N . GLU C 1 201 ? -68.83017 33.47246 34.36605 1.000 46.30765 192 GLU C N 1
ATOM 10372 C CA . GLU C 1 201 ? -67.46224 33.00622 34.59166 1.000 47.07990 192 GLU C CA 1
ATOM 10373 C C . GLU C 1 201 ? -67.42334 31.94505 35.68351 1.000 43.50591 192 GLU C C 1
ATOM 10374 O O . GLU C 1 201 ? -66.69945 30.96267 35.58116 1.000 44.09078 192 GLU C O 1
ATOM 10386 N N . TRP C 1 202 ? -68.21885 32.16573 36.72345 1.000 40.66544 193 TRP C N 1
ATOM 10387 C CA . TRP C 1 202 ? -68.28599 31.27324 37.87662 1.000 40.81207 193 TRP C CA 1
ATOM 10388 C C . TRP C 1 202 ? -68.80078 29.88838 37.50301 1.000 38.58698 193 TRP C C 1
ATOM 10389 O O . TRP C 1 202 ? -68.25096 28.87649 37.92459 1.000 38.48491 193 TRP C O 1
ATOM 10410 N N . VAL C 1 203 ? -69.88592 29.86283 36.73885 1.000 39.81255 194 VAL C N 1
ATOM 10411 C CA . VAL C 1 203 ? -70.44369 28.62379 36.19239 1.000 40.47757 194 VAL C CA 1
ATOM 10412 C C . VAL C 1 203 ? -69.41320 27.89170 35.33867 1.000 40.23721 194 VAL C C 1
ATOM 10413 O O . VAL C 1 203 ? -69.18666 26.69247 35.51860 1.000 41.04685 194 VAL C O 1
ATOM 10426 N N . ASN C 1 204 ? -68.79463 28.61997 34.40851 1.000 41.81594 195 ASN C N 1
ATOM 10427 C CA . ASN C 1 204 ? -67.76562 28.02867 33.55574 1.000 47.41080 195 ASN C CA 1
ATOM 10428 C C . ASN C 1 204 ? -66.59866 27.46488 34.37945 1.000 43.16334 195 ASN C C 1
ATOM 10429 O O . ASN C 1 204 ? -66.10184 26.37366 34.09521 1.000 44.64640 195 ASN C O 1
ATOM 10440 N N . ALA C 1 205 ? -66.16307 28.21853 35.38578 1.000 40.70818 196 ALA C N 1
ATOM 10441 C CA . ALA C 1 205 ? -65.14554 27.75209 36.32574 1.000 44.18546 196 ALA C CA 1
ATOM 10442 C C . ALA C 1 205 ? -65.60392 26.49894 37.08849 1.000 41.54582 196 ALA C C 1
ATOM 10443 O O . ALA C 1 205 ? -64.85904 25.52514 37.18485 1.000 40.58886 196 ALA C O 1
ATOM 10450 N N . CYS C 1 206 ? -66.82256 26.52732 37.63372 1.000 40.11219 197 CYS C N 1
ATOM 10451 C CA . CYS C 1 206 ? -67.33330 25.38925 38.40642 1.000 37.87216 197 CYS C CA 1
ATOM 10452 C C . CYS C 1 206 ? -67.40894 24.16614 37.53659 1.000 39.14858 197 CYS C C 1
ATOM 10453 O O . CYS C 1 206 ? -67.19328 23.05460 38.00163 1.000 40.01003 197 CYS C O 1
ATOM 10461 N N . MET C 1 207 ? -67.73296 24.37168 36.26739 1.000 40.41837 198 MET C N 1
ATOM 10462 C CA . MET C 1 207 ? -67.84692 23.24797 35.35370 1.000 42.65949 198 MET C CA 1
ATOM 10463 C C . MET C 1 207 ? -66.52093 22.51991 35.09593 1.000 43.78354 198 MET C C 1
ATOM 10464 O O . MET C 1 207 ? -66.53197 21.39444 34.60287 1.000 43.55886 198 MET C O 1
ATOM 10478 N N . GLU C 1 208 ? -65.39330 23.13581 35.45813 1.000 44.97346 199 GLU C N 1
ATOM 10479 C CA . GLU C 1 208 ? -64.08154 22.49706 35.31361 1.000 44.91616 199 GLU C CA 1
ATOM 10480 C C . GLU C 1 208 ? -63.75183 21.51329 36.43473 1.000 45.68349 199 GLU C C 1
ATOM 10481 O O . GLU C 1 208 ? -62.79584 20.73812 36.32437 1.000 55.01340 199 GLU C O 1
ATOM 10493 N N . ARG C 1 209 ? -64.53913 21.53493 37.50407 1.000 46.18651 200 ARG C N 1
ATOM 10494 C CA . ARG C 1 209 ? -64.30447 20.63859 38.62586 1.000 46.56271 200 ARG C CA 1
ATOM 10495 C C . ARG C 1 209 ? -64.86447 19.24934 38.34453 1.000 47.04014 200 ARG C C 1
ATOM 10496 O O . ARG C 1 209 ? -65.84351 19.08981 37.62147 1.000 46.73777 200 ARG C O 1
ATOM 10517 N N . GLU C 1 210 ? -64.19930 18.25023 38.90921 1.000 45.64197 201 GLU C N 1
ATOM 10518 C CA . GLU C 1 210 ? -64.53218 16.85132 38.70837 1.000 47.03040 201 GLU C CA 1
ATOM 10519 C C . GLU C 1 210 ? -65.94425 16.53873 39.19469 1.000 46.46474 201 GLU C C 1
ATOM 10520 O O . GLU C 1 210 ? -66.75355 15.92199 38.49767 1.000 47.55130 201 GLU C O 1
ATOM 10532 N N . SER C 1 211 ? -66.23438 17.03201 40.39192 1.000 45.13403 202 SER C N 1
ATOM 10533 C CA . SER C 1 211 ? -67.51420 16.82204 41.05971 1.000 44.82231 202 SER C CA 1
ATOM 10534 C C . SER C 1 211 ? -68.71168 17.17466 40.17715 1.000 43.59728 202 SER C C 1
ATOM 10535 O O . SER C 1 211 ? -69.56583 16.34030 39.86939 1.000 41.46945 202 SER C O 1
ATOM 10543 N N . VAL C 1 212 ? -68.70321 18.42597 39.73544 1.000 41.89617 203 VAL C N 1
ATOM 10544 C CA . VAL C 1 212 ? -69.75360 19.01118 38.91957 1.000 42.00419 203 VAL C CA 1
ATOM 10545 C C . VAL C 1 212 ? -69.86129 18.27294 37.58371 1.000 47.08572 203 VAL C C 1
ATOM 10546 O O . VAL C 1 212 ? -70.95689 17.95682 37.13661 1.000 43.29369 203 VAL C O 1
ATOM 10559 N N . LYS C 1 213 ? -68.72734 17.98772 36.95095 1.000 44.18255 204 LYS C N 1
ATOM 10560 C CA . LYS C 1 213 ? -68.72008 17.15884 35.74623 1.000 46.29599 204 LYS C CA 1
ATOM 10561 C C . LYS C 1 213 ? -69.28369 15.76726 36.01595 1.000 47.95788 204 LYS C C 1
ATOM 10562 O O . LYS C 1 213 ? -69.93424 15.19146 35.14752 1.000 48.03882 204 LYS C O 1
ATOM 10581 N N . LYS C 1 214 ? -69.04608 15.21323 37.20418 1.000 48.91903 205 LYS C N 1
ATOM 10582 C CA . LYS C 1 214 ? -69.54361 13.86817 37.46547 1.000 50.55492 205 LYS C CA 1
ATOM 10583 C C . LYS C 1 214 ? -71.05382 13.83088 37.71525 1.000 47.18696 205 LYS C C 1
ATOM 10584 O O . LYS C 1 214 ? -71.72212 12.93424 37.20327 1.000 51.41948 205 LYS C O 1
ATOM 10603 N N . VAL C 1 215 ? -71.60095 14.76945 38.49057 1.000 46.59005 206 VAL C N 1
ATOM 10604 C CA . VAL C 1 215 ? -73.02827 14.65555 38.84990 1.000 46.42910 206 VAL C CA 1
ATOM 10605 C C . VAL C 1 215 ? -74.02991 15.55930 38.12100 1.000 44.95190 206 VAL C C 1
ATOM 10606 O O . VAL C 1 215 ? -75.19929 15.20322 38.05072 1.000 45.01285 206 VAL C O 1
ATOM 10619 N N . LEU C 1 216 ? -73.61441 16.69817 37.57314 1.000 43.55419 207 LEU C N 1
ATOM 10620 C CA . LEU C 1 216 ? -74.59907 17.61330 36.98223 1.000 43.24489 207 LEU C CA 1
ATOM 10621 C C . LEU C 1 216 ? -75.08760 17.08400 35.62281 1.000 44.32497 207 LEU C C 1
ATOM 10622 O O . LEU C 1 216 ? -74.28140 16.76952 34.75155 1.000 46.31645 207 LEU C O 1
ATOM 10638 N N . PRO C 1 217 ? -76.41775 16.94735 35.45094 1.000 46.48926 208 PRO C N 1
ATOM 10639 C CA . PRO C 1 217 ? -76.95841 16.42431 34.19015 1.000 48.62919 208 PRO C CA 1
ATOM 10640 C C . PRO C 1 217 ? -77.00195 17.45277 33.05916 1.000 51.03107 208 PRO C C 1
ATOM 10641 O O . PRO C 1 217 ? -76.93382 18.65402 33.30221 1.000 51.20790 208 PRO C O 1
ATOM 10652 N N . HIS C 1 218 ? -77.12122 16.96055 31.82963 1.000 59.23523 209 HIS C N 1
ATOM 10653 C CA . HIS C 1 218 ? -77.23021 17.80278 30.64174 1.000 61.57386 209 HIS C CA 1
ATOM 10654 C C . HIS C 1 218 ? -78.52110 18.66467 30.68793 1.000 56.41824 209 HIS C C 1
ATOM 10655 O O . HIS C 1 218 ? -79.60294 18.14004 30.95387 1.000 56.67223 209 HIS C O 1
ATOM 10669 N N . PRO C 1 219 ? -78.41100 19.98845 30.43423 1.000 54.06310 210 PRO C N 1
ATOM 10670 C CA . PRO C 1 219 ? -79.54036 20.93494 30.47426 1.000 54.92870 210 PRO C CA 1
ATOM 10671 C C . PRO C 1 219 ? -80.72171 20.58709 29.57463 1.000 55.89982 210 PRO C C 1
ATOM 10672 O O . PRO C 1 219 ? -81.87099 20.88054 29.90569 1.000 54.97366 210 PRO C O 1
ATOM 10683 N N . GLU C 1 220 ? -80.42314 19.94203 28.45685 1.000 58.05225 211 GLU C N 1
ATOM 10684 C CA . GLU C 1 220 ? -81.41524 19.59098 27.45348 1.000 59.61316 211 GLU C CA 1
ATOM 10685 C C . GLU C 1 220 ? -82.45764 18.65306 28.06053 1.000 56.20023 211 GLU C C 1
ATOM 10686 O O . GLU C 1 220 ? -83.66873 18.86140 27.95509 1.000 55.40734 211 GLU C O 1
ATOM 10698 N N . LYS C 1 221 ? -81.94218 17.65407 28.76159 1.000 57.21144 212 LYS C N 1
ATOM 10699 C CA . LYS C 1 221 ? -82.72555 16.61896 29.41503 1.000 56.58127 212 LYS C CA 1
ATOM 10700 C C . LYS C 1 221 ? -83.59965 17.21111 30.51192 1.000 53.66794 212 LYS C C 1
ATOM 10701 O O . LYS C 1 221 ? -84.79118 16.90624 30.63891 1.000 53.84937 212 LYS C O 1
ATOM 10720 N N . VAL C 1 222 ? -82.97621 18.09449 31.28220 1.000 51.81372 213 VAL C N 1
ATOM 10721 C CA . VAL C 1 222 ? -83.63705 18.81580 32.35582 1.000 49.57423 213 VAL C CA 1
ATOM 10722 C C . VAL C 1 222 ? -84.76420 19.65111 31.78829 1.000 49.07064 213 VAL C C 1
ATOM 10723 O O . VAL C 1 222 ? -85.82655 19.76469 32.38234 1.000 50.01528 213 VAL C O 1
ATOM 10736 N N . ALA C 1 223 ? -84.49300 20.26330 30.64045 1.000 50.33164 214 ALA C N 1
ATOM 10737 C CA . ALA C 1 223 ? -85.46558 21.10870 29.95957 1.000 52.05845 214 ALA C CA 1
ATOM 10738 C C . ALA C 1 223 ? -86.66041 20.28742 29.47977 1.000 52.17164 214 ALA C C 1
ATOM 10739 O O . ALA C 1 223 ? -87.81336 20.66334 29.71854 1.000 52.20446 214 ALA C O 1
ATOM 10746 N N . GLU C 1 224 ? -86.37943 19.14687 28.84736 1.000 53.62409 215 GLU C N 1
ATOM 10747 C CA . GLU C 1 224 ? -87.43546 18.23152 28.40989 1.000 56.32647 215 GLU C CA 1
ATOM 10748 C C . GLU C 1 224 ? -88.31372 17.90127 29.60775 1.000 52.92044 215 GLU C C 1
ATOM 10749 O O . GLU C 1 224 ? -89.53677 18.07376 29.59846 1.000 52.53273 215 GLU C O 1
ATOM 10761 N N . PHE C 1 225 ? -87.62557 17.48916 30.66428 1.000 52.48814 216 PHE C N 1
ATOM 10762 C CA . PHE C 1 225 ? -88.23250 17.09654 31.92032 1.000 52.82660 216 PHE C CA 1
ATOM 10763 C C . PHE C 1 225 ? -89.09574 18.22188 32.51441 1.000 51.38760 216 PHE C C 1
ATOM 10764 O O . PHE C 1 225 ? -90.23543 18.00876 32.95597 1.000 50.38357 216 PHE C O 1
ATOM 10781 N N . ALA C 1 226 ? -88.55827 19.43576 32.47130 1.000 49.56038 217 ALA C N 1
ATOM 10782 C CA . ALA C 1 226 ? -89.24767 20.60321 33.00860 1.000 50.23741 217 ALA C CA 1
ATOM 10783 C C . ALA C 1 226 ? -90.51039 20.90306 32.20137 1.000 51.07293 217 ALA C C 1
ATOM 10784 O O . ALA C 1 226 ? -91.54084 21.25571 32.76896 1.000 50.81921 217 ALA C O 1
ATOM 10791 N N . MET C 1 227 ? -90.42560 20.74671 30.87945 1.000 53.69031 218 MET C N 1
ATOM 10792 C CA . MET C 1 227 ? -91.57906 20.97252 30.00015 1.000 53.83861 218 MET C CA 1
ATOM 10793 C C . MET C 1 227 ? -92.67685 19.95618 30.32555 1.000 57.45197 218 MET C C 1
ATOM 10794 O O . MET C 1 227 ? -93.86691 20.30832 30.51074 1.000 57.29794 218 MET C O 1
ATOM 10808 N N . GLN C 1 228 ? -92.24621 18.70012 30.46156 1.000 55.96862 219 GLN C N 1
ATOM 10809 C CA . GLN C 1 228 ? -93.13815 17.61261 30.86407 1.000 59.91838 219 GLN C CA 1
ATOM 10810 C C . GLN C 1 228 ? -93.87720 18.02738 32.12294 1.000 57.91692 219 GLN C C 1
ATOM 10811 O O . GLN C 1 228 ? -95.09701 17.91619 32.20687 1.000 59.31882 219 GLN C O 1
ATOM 10825 N N . MET C 1 229 ? -93.12030 18.53022 33.09589 1.000 57.09846 220 MET C N 1
ATOM 10826 C CA . MET C 1 229 ? -93.72169 18.98076 34.34469 1.000 58.81838 220 MET C CA 1
ATOM 10827 C C . MET C 1 229 ? -94.57341 20.22513 34.19350 1.000 57.18554 220 MET C C 1
ATOM 10828 O O . MET C 1 229 ? -95.56317 20.39476 34.90797 1.000 56.26943 220 MET C O 1
ATOM 10842 N N . ARG C 1 230 ? -94.20519 21.08554 33.25222 1.000 56.42137 221 ARG C N 1
ATOM 10843 C CA . ARG C 1 230 ? -94.97498 22.29427 33.02817 1.000 57.57218 221 ARG C CA 1
ATOM 10844 C C . ARG C 1 230 ? -96.37928 21.96708 32.55755 1.000 55.85562 221 ARG C C 1
ATOM 10845 O O . ARG C 1 230 ? -97.31810 22.63352 32.94696 1.000 59.52727 221 ARG C O 1
ATOM 10866 N N . ARG C 1 231 ? -96.51406 20.93381 31.73320 1.000 58.12952 222 ARG C N 1
ATOM 10867 C CA . ARG C 1 231 ? -97.83806 20.53051 31.22711 1.000 62.55915 222 ARG C CA 1
ATOM 10868 C C . ARG C 1 231 ? -98.84851 20.20303 32.31999 1.000 62.15193 222 ARG C C 1
ATOM 10869 O O . ARG C 1 231 ? -100.05474 20.36617 32.13551 1.000 61.67826 222 ARG C O 1
ATOM 10890 N N . ARG C 1 232 ? -98.34835 19.70636 33.44160 1.000 60.52046 223 ARG C N 1
ATOM 10891 C CA . ARG C 1 232 ? -99.17951 19.37961 34.58898 1.000 60.39719 223 ARG C CA 1
ATOM 10892 C C . ARG C 1 232 ? -99.86080 20.62585 35.12872 1.000 59.64053 223 ARG C C 1
ATOM 10893 O O . ARG C 1 232 ? -100.94687 20.57582 35.70606 1.000 60.06564 223 ARG C O 1
ATOM 10914 N N . PHE C 1 233 ? -99.18875 21.74810 34.91743 1.000 57.24550 224 PHE C N 1
ATOM 10915 C CA . PHE C 1 233 ? -99.69254 23.05970 35.26163 1.000 59.43241 224 PHE C CA 1
ATOM 10916 C C . PHE C 1 233 ? -100.02870 23.63403 33.90114 1.000 61.22420 224 PHE C C 1
ATOM 10917 O O . PHE C 1 233 ? -99.84196 22.93788 32.91786 1.000 59.47211 224 PHE C O 1
ATOM 10934 N N . VAL C 1 234 ? -100.55488 24.84927 33.81646 1.000 62.92994 225 VAL C N 1
ATOM 10935 C CA . VAL C 1 234 ? -100.87617 25.43257 32.50781 1.000 69.85403 225 VAL C CA 1
ATOM 10936 C C . VAL C 1 234 ? -101.43519 24.42315 31.49714 1.000 65.41214 225 VAL C C 1
ATOM 10937 O O . VAL C 1 234 ? -101.41561 24.64571 30.28923 1.000 64.70630 225 VAL C O 1
ATOM 10950 N N . GLN D 1 13 ? -33.99829 -2.77121 2.09933 1.000 89.25733 4 GLN D N 1
ATOM 10951 C CA . GLN D 1 13 ? -33.49624 -2.25038 0.82727 1.000 89.58632 4 GLN D CA 1
ATOM 10952 C C . GLN D 1 13 ? -32.94440 -0.82329 0.97419 1.000 67.06310 4 GLN D C 1
ATOM 10953 O O . GLN D 1 13 ? -32.40680 -0.26169 0.02765 1.000 60.60653 4 GLN D O 1
ATOM 10966 N N . VAL D 1 14 ? -33.09503 -0.24104 2.16349 1.000 65.44130 5 VAL D N 1
ATOM 10967 C CA . VAL D 1 14 ? -32.49589 1.06196 2.47378 1.000 57.90697 5 VAL D CA 1
ATOM 10968 C C . VAL D 1 14 ? -31.61586 0.90915 3.70269 1.000 53.63143 5 VAL D C 1
ATOM 10969 O O . VAL D 1 14 ? -32.05679 0.42559 4.74660 1.000 50.71945 5 VAL D O 1
ATOM 10982 N N . LYS D 1 15 ? -30.36394 1.33031 3.55546 1.000 54.33849 6 LYS D N 1
ATOM 10983 C CA . LYS D 1 15 ? -29.38140 1.20749 4.62398 1.000 48.08155 6 LYS D CA 1
ATOM 10984 C C . LYS D 1 15 ? -28.63682 2.50396 4.92258 1.000 43.85352 6 LYS D C 1
ATOM 10985 O O . LYS D 1 15 ? -28.29942 3.25526 4.01829 1.000 41.65639 6 LYS D O 1
ATOM 11004 N N . VAL D 1 16 ? -28.38241 2.75355 6.20290 1.000 42.93337 7 VAL D N 1
ATOM 11005 C CA . VAL D 1 16 ? -27.65386 3.94708 6.61246 1.000 41.27527 7 VAL D CA 1
ATOM 11006 C C . VAL D 1 16 ? -26.41058 3.58640 7.40501 1.000 41.84631 7 VAL D C 1
ATOM 11007 O O . VAL D 1 16 ? -26.48252 2.90170 8.42153 1.000 40.98863 7 VAL D O 1
ATOM 11020 N N . LEU D 1 17 ? -25.27009 4.05860 6.90836 1.000 41.91446 8 LEU D N 1
ATOM 11021 C CA . LEU D 1 17 ? -23.99759 3.91875 7.60477 1.000 41.51682 8 LEU D CA 1
ATOM 11022 C C . LEU D 1 17 ? -23.68318 5.23924 8.29937 1.000 40.79014 8 LEU D C 1
ATOM 11023 O O . LEU D 1 17 ? -23.66122 6.30022 7.64756 1.000 40.84142 8 LEU D O 1
ATOM 11039 N N . ASN D 1 18 ? -23.45957 5.18551 9.61309 1.000 39.87250 9 ASN D N 1
ATOM 11040 C CA . ASN D 1 18 ? -23.32226 6.42930 10.36950 1.000 40.83207 9 ASN D CA 1
ATOM 11041 C C . ASN D 1 18 ? -22.56510 6.31482 11.68814 1.000 41.36608 9 ASN D C 1
ATOM 11042 O O . ASN D 1 18 ? -22.32799 5.21597 12.19145 1.000 41.73481 9 ASN D O 1
ATOM 11053 N N . LEU D 1 19 ? -22.16234 7.47456 12.20587 1.000 40.52755 10 LEU D N 1
ATOM 11054 C CA . LEU D 1 19 ? -21.70315 7.62086 13.58164 1.000 41.73309 10 LEU D CA 1
ATOM 11055 C C . LEU D 1 19 ? -22.84554 8.25151 14.38633 1.000 40.74911 10 LEU D C 1
ATOM 11056 O O . LEU D 1 19 ? -23.37071 9.29962 14.00885 1.000 41.29078 10 LEU D O 1
ATOM 11072 N N . TRP D 1 20 ? -23.22478 7.60072 15.48529 1.000 40.55076 11 TRP D N 1
ATOM 11073 C CA . TRP D 1 20 ? -24.43962 7.94285 16.23601 1.000 43.52566 11 TRP D CA 1
ATOM 11074 C C . TRP D 1 20 ? -24.50361 9.41860 16.63459 1.000 40.36251 11 TRP D C 1
ATOM 11075 O O . TRP D 1 20 ? -25.57704 10.00906 16.65840 1.000 41.14577 11 TRP D O 1
ATOM 11096 N N . ALA D 1 21 ? -23.34925 10.00574 16.94118 1.000 41.18915 12 ALA D N 1
ATOM 11097 C CA . ALA D 1 21 ? -23.28070 11.38073 17.43997 1.000 41.98011 12 ALA D CA 1
ATOM 11098 C C . ALA D 1 21 ? -23.11430 12.40003 16.30785 1.000 40.10383 12 ALA D C 1
ATOM 11099 O O . ALA D 1 21 ? -23.13461 13.59918 16.54522 1.000 39.99957 12 ALA D O 1
ATOM 11106 N N . SER D 1 22 ? -22.92913 11.92985 15.07887 1.000 40.25944 13 SER D N 1
ATOM 11107 C CA . SER D 1 22 ? -22.71863 12.83824 13.96025 1.000 40.50043 13 SER D CA 1
ATOM 11108 C C . SER D 1 22 ? -24.01257 13.57051 13.54849 1.000 40.19702 13 SER D C 1
ATOM 11109 O O . SER D 1 22 ? -24.94959 12.93507 13.08130 1.000 41.27903 13 SER D O 1
ATOM 11117 N N . PRO D 1 23 ? -24.04776 14.91319 13.65510 1.000 40.96928 14 PRO D N 1
ATOM 11118 C CA . PRO D 1 23 ? -25.22958 15.66075 13.18855 1.000 39.97886 14 PRO D CA 1
ATOM 11119 C C . PRO D 1 23 ? -25.51538 15.47945 11.70163 1.000 39.09547 14 PRO D C 1
ATOM 11120 O O . PRO D 1 23 ? -26.68503 15.49658 11.30706 1.000 38.29175 14 PRO D O 1
ATOM 11131 N N . PHE D 1 24 ? -24.47061 15.27043 10.90601 1.000 38.88665 15 PHE D N 1
ATOM 11132 C CA . PHE D 1 24 ? -24.60017 15.17772 9.45927 1.000 39.12079 15 PHE D CA 1
ATOM 11133 C C . PHE D 1 24 ? -25.35041 13.91512 9.03688 1.000 37.26940 15 PHE D C 1
ATOM 11134 O O . PHE D 1 24 ? -26.05476 13.91488 8.03307 1.000 37.62028 15 PHE D O 1
ATOM 11151 N N . GLY D 1 25 ? -25.16432 12.82426 9.77286 1.000 39.96865 16 GLY D N 1
ATOM 11152 C CA . GLY D 1 25 ? -25.95679 11.61732 9.55289 1.000 37.48860 16 GLY D CA 1
ATOM 11153 C C . GLY D 1 25 ? -27.31952 11.64359 10.23326 1.000 38.42654 16 GLY D C 1
ATOM 11154 O O . GLY D 1 25 ? -28.29416 11.01872 9.77859 1.000 35.16155 16 GLY D O 1
ATOM 11158 N N . LEU D 1 26 ? -27.37097 12.32806 11.37026 1.000 35.35066 17 LEU D N 1
ATOM 11159 C CA . LEU D 1 26 ? -28.62486 12.53524 12.08965 1.000 36.32490 17 LEU D CA 1
ATOM 11160 C C . LEU D 1 26 ? -29.61822 13.28138 11.20686 1.000 33.75708 17 LEU D C 1
ATOM 11161 O O . LEU D 1 26 ? -30.82052 13.00840 11.25203 1.000 34.56891 17 LEU D O 1
ATOM 11177 N N . ARG D 1 27 ? -29.11318 14.21058 10.39298 1.000 33.82565 18 ARG D N 1
ATOM 11178 C CA . ARG D 1 27 ? -29.91987 14.79457 9.31531 1.000 33.38161 18 ARG D CA 1
ATOM 11179 C C . ARG D 1 27 ? -30.63213 13.70977 8.50972 1.000 36.00081 18 ARG D C 1
ATOM 11180 O O . ARG D 1 27 ? -31.84877 13.75135 8.32455 1.000 32.35207 18 ARG D O 1
ATOM 11201 N N . VAL D 1 28 ? -29.84810 12.75167 8.02389 1.000 32.43684 19 VAL D N 1
ATOM 11202 C CA . VAL D 1 28 ? -30.35302 11.66209 7.19215 1.000 33.72763 19 VAL D CA 1
ATOM 11203 C C . VAL D 1 28 ? -31.39059 10.82337 7.92586 1.000 32.78502 19 VAL D C 1
ATOM 11204 O O . VAL D 1 28 ? -32.44752 10.52570 7.37316 1.000 34.46689 19 VAL D O 1
ATOM 11217 N N . LEU D 1 29 ? -31.09815 10.42972 9.15960 1.000 31.73215 20 LEU D N 1
ATOM 11218 C CA . LEU D 1 29 ? -32.09683 9.66910 9.90873 1.000 33.97826 20 LEU D CA 1
ATOM 11219 C C . LEU D 1 29 ? -33.40709 10.46275 10.09501 1.000 33.22234 20 LEU D C 1
ATOM 11220 O O . LEU D 1 29 ? -34.49506 9.93705 9.80921 1.000 34.26164 20 LEU D O 1
ATOM 11236 N N . VAL D 1 30 ? -33.30576 11.71875 10.53831 1.000 32.88557 21 VAL D N 1
ATOM 11237 C CA . VAL D 1 30 ? -34.49141 12.56848 10.72578 1.000 33.38303 21 VAL D CA 1
ATOM 11238 C C . VAL D 1 30 ? -35.29047 12.62710 9.42377 1.000 33.31463 21 VAL D C 1
ATOM 11239 O O . VAL D 1 30 ? -36.51400 12.40747 9.40553 1.000 33.25898 21 VAL D O 1
ATOM 11252 N N . GLY D 1 31 ? -34.57790 12.89360 8.33392 1.000 33.01849 22 GLY D N 1
ATOM 11253 C CA . GLY D 1 31 ? -35.17861 12.92993 7.01905 1.000 32.49960 22 GLY D CA 1
ATOM 11254 C C . GLY D 1 31 ? -35.87652 11.62779 6.66049 1.000 33.74213 22 GLY D C 1
ATOM 11255 O O . GLY D 1 31 ? -36.97266 11.65837 6.11561 1.000 32.25600 22 GLY D O 1
ATOM 11259 N N . LEU D 1 32 ? -35.25418 10.48459 6.94865 1.000 34.20223 23 LEU D N 1
ATOM 11260 C CA . LEU D 1 32 ? -35.90685 9.20381 6.66334 1.000 35.25746 23 LEU D CA 1
ATOM 11261 C C . LEU D 1 32 ? -37.17935 9.01955 7.47448 1.000 34.63452 23 LEU D C 1
ATOM 11262 O O . LEU D 1 32 ? -38.20204 8.59453 6.94353 1.000 35.15538 23 LEU D O 1
ATOM 11278 N N . GLU D 1 33 ? -37.11365 9.35163 8.76059 1.000 34.17224 24 GLU D N 1
ATOM 11279 C CA . GLU D 1 33 ? -38.26305 9.19022 9.63861 1.000 38.07585 24 GLU D CA 1
ATOM 11280 C C . GLU D 1 33 ? -39.42772 10.06671 9.19723 1.000 34.77252 24 GLU D C 1
ATOM 11281 O O . GLU D 1 33 ? -40.56867 9.61286 9.18369 1.000 36.40405 24 GLU D O 1
ATOM 11293 N N . GLU D 1 34 ? -39.14139 11.30634 8.80635 1.000 34.30104 25 GLU D N 1
ATOM 11294 C CA . GLU D 1 34 ? -40.19988 12.20191 8.33575 1.000 36.35420 25 GLU D CA 1
ATOM 11295 C C . GLU D 1 34 ? -40.95444 11.64087 7.13551 1.000 34.65009 25 GLU D C 1
ATOM 11296 O O . GLU D 1 34 ? -42.16518 11.82055 7.02543 1.000 37.41376 25 GLU D O 1
ATOM 11308 N N . LYS D 1 35 ? -40.24165 10.96670 6.23694 1.000 36.31175 26 LYS D N 1
ATOM 11309 C CA . LYS D 1 35 ? -40.86430 10.34613 5.06123 1.000 33.24070 26 LYS D CA 1
ATOM 11310 C C . LYS D 1 35 ? -41.51670 9.00455 5.40487 1.000 33.63455 26 LYS D C 1
ATOM 11311 O O . LYS D 1 35 ? -42.15820 8.40054 4.56529 1.000 34.72352 26 LYS D O 1
ATOM 11330 N N . GLY D 1 36 ? -41.33125 8.53400 6.63428 1.000 35.35081 27 GLY D N 1
ATOM 11331 C CA . GLY D 1 36 ? -41.87543 7.25556 7.04098 1.000 38.66346 27 GLY D CA 1
ATOM 11332 C C . GLY D 1 36 ? -41.15414 6.07903 6.40388 1.000 41.09987 27 GLY D C 1
ATOM 11333 O O . GLY D 1 36 ? -41.74528 5.01862 6.20626 1.000 55.38464 27 GLY D O 1
ATOM 11337 N N . VAL D 1 37 ? -39.87813 6.26133 6.07348 1.000 42.69547 28 VAL D N 1
ATOM 11338 C CA . VAL D 1 37 ? -39.08853 5.18670 5.47417 1.000 39.77223 28 VAL D CA 1
ATOM 11339 C C . VAL D 1 37 ? -38.51073 4.27287 6.55174 1.000 39.92775 28 VAL D C 1
ATOM 11340 O O . VAL D 1 37 ? -38.00788 4.73823 7.56983 1.000 40.01706 28 VAL D O 1
ATOM 11353 N N . LYS D 1 38 ? -38.63112 2.96686 6.33142 1.000 39.40216 29 LYS D N 1
ATOM 11354 C CA . LYS D 1 38 ? -38.06569 1.98054 7.23800 1.000 44.83329 29 LYS D CA 1
ATOM 11355 C C . LYS D 1 38 ? -36.66035 1.67335 6.72102 1.000 40.70062 29 LYS D C 1
ATOM 11356 O O . LYS D 1 38 ? -36.46714 1.49754 5.52502 1.000 41.01312 29 LYS D O 1
ATOM 11375 N N . TYR D 1 39 ? -35.68367 1.59040 7.61677 1.000 40.15982 30 TYR D N 1
ATOM 11376 C CA . TYR D 1 39 ? -34.29196 1.49128 7.18865 1.000 43.60530 30 TYR D CA 1
ATOM 11377 C C . TYR D 1 39 ? -33.43475 0.64514 8.11593 1.000 45.09802 30 TYR D C 1
ATOM 11378 O O . TYR D 1 39 ? -33.73951 0.46743 9.29592 1.000 43.22644 30 TYR D O 1
ATOM 11396 N N . GLU D 1 40 ? -32.35897 0.11971 7.53768 1.000 46.47130 31 GLU D N 1
ATOM 11397 C CA . GLU D 1 40 ? -31.27739 -0.51892 8.27292 1.000 46.49523 31 GLU D CA 1
ATOM 11398 C C . GLU D 1 40 ? -30.28008 0.53143 8.75825 1.000 44.93459 31 GLU D C 1
ATOM 11399 O O . GLU D 1 40 ? -30.02241 1.51418 8.06740 1.000 45.35301 31 GLU D O 1
ATOM 11411 N N . TYR D 1 41 ? -29.73999 0.32826 9.95555 1.000 44.75726 32 TYR D N 1
ATOM 11412 C CA . TYR D 1 41 ? -28.72083 1.21537 10.49682 1.000 42.74205 32 TYR D CA 1
ATOM 11413 C C . TYR D 1 41 ? -27.45902 0.42805 10.86101 1.000 41.83127 32 TYR D C 1
ATOM 11414 O O . TYR D 1 41 ? -27.52369 -0.61025 11.52086 1.000 40.64590 32 TYR D O 1
ATOM 11432 N N . GLN D 1 42 ? -26.31749 0.93780 10.41695 1.000 42.59146 33 GLN D N 1
ATOM 11433 C CA . GLN D 1 42 ? -25.01847 0.37141 10.76615 1.000 42.27967 33 GLN D CA 1
ATOM 11434 C C . GLN D 1 42 ? -24.09840 1.44804 11.34255 1.000 40.95075 33 GLN D C 1
ATOM 11435 O O . GLN D 1 42 ? -23.78468 2.46714 10.70080 1.000 43.84169 33 GLN D O 1
ATOM 11449 N N . GLU D 1 43 ? -23.70450 1.20566 12.58731 1.000 43.12863 34 GLU D N 1
ATOM 11450 C CA . GLU D 1 43 ? -22.76230 2.05664 13.28575 1.000 44.80064 34 GLU D CA 1
ATOM 11451 C C . GLU D 1 43 ? -21.35622 1.79129 12.78814 1.000 44.47615 34 GLU D C 1
ATOM 11452 O O . GLU D 1 43 ? -20.93443 0.64657 12.68968 1.000 44.79988 34 GLU D O 1
ATOM 11464 N N . GLU D 1 44 ? -20.63754 2.85910 12.46722 1.000 46.21783 35 GLU D N 1
ATOM 11465 C CA . GLU D 1 44 ? -19.26317 2.73017 12.01162 1.000 48.30651 35 GLU D CA 1
ATOM 11466 C C . GLU D 1 44 ? -18.27770 3.23056 13.05184 1.000 50.88024 35 GLU D C 1
ATOM 11467 O O . GLU D 1 44 ? -18.49862 4.25052 13.70746 1.000 47.76517 35 GLU D O 1
ATOM 11479 N N . ASN D 1 45 ? -17.20228 2.46593 13.21541 1.000 53.89090 36 ASN D N 1
ATOM 11480 C CA . ASN D 1 45 ? -16.03346 2.92305 13.94518 1.000 58.09012 36 ASN D CA 1
ATOM 11481 C C . ASN D 1 45 ? -15.08350 3.52906 12.92081 1.000 58.17080 36 ASN D C 1
ATOM 11482 O O . ASN D 1 45 ? -14.61143 2.84430 12.01931 1.000 56.33429 36 ASN D O 1
ATOM 11493 N N . LEU D 1 46 ? -14.84796 4.82880 13.03772 1.000 59.88203 37 LEU D N 1
ATOM 11494 C CA . LEU D 1 46 ? -14.04310 5.56360 12.06485 1.000 58.96753 37 LEU D CA 1
ATOM 11495 C C . LEU D 1 46 ? -12.55358 5.26047 12.16326 1.000 59.17756 37 LEU D C 1
ATOM 11496 O O . LEU D 1 46 ? -11.79210 5.59096 11.25476 1.000 59.90887 37 LEU D O 1
ATOM 11512 N N . ALA D 1 47 ? -12.14644 4.61486 13.25179 1.000 66.24405 38 ALA D N 1
ATOM 11513 C CA . ALA D 1 47 ? -10.75740 4.19710 13.40930 1.000 72.66850 38 ALA D CA 1
ATOM 11514 C C . ALA D 1 47 ? -10.53678 2.87532 12.68738 1.000 71.19727 38 ALA D C 1
ATOM 11515 O O . ALA D 1 47 ? -9.41355 2.54293 12.30645 1.000 73.54229 38 ALA D O 1
ATOM 11522 N N . SER D 1 48 ? -11.62307 2.13728 12.48292 1.000 65.17023 39 SER D N 1
ATOM 11523 C CA . SER D 1 48 ? -11.58516 0.89920 11.71669 1.000 59.79591 39 SER D CA 1
ATOM 11524 C C . SER D 1 48 ? -12.84548 0.81431 10.86843 1.000 58.83671 39 SER D C 1
ATOM 11525 O O . SER D 1 48 ? -13.83353 0.19159 11.25114 1.000 58.56721 39 SER D O 1
ATOM 11533 N N . LYS D 1 49 ? -12.78491 1.45165 9.70710 1.000 57.63649 40 LYS D N 1
ATOM 11534 C CA . LYS D 1 49 ? -13.92351 1.58506 8.81659 1.000 54.85864 40 LYS D CA 1
ATOM 11535 C C . LYS D 1 49 ? -14.25371 0.31562 8.05387 1.000 50.40634 40 LYS D C 1
ATOM 11536 O O . LYS D 1 49 ? -13.37259 -0.38360 7.56708 1.000 52.25720 40 LYS D O 1
ATOM 11555 N N . SER D 1 50 ? -15.54354 0.03010 7.95680 1.000 49.57899 41 SER D N 1
ATOM 11556 C CA . SER D 1 50 ? -16.02793 -1.09035 7.17109 1.000 48.85700 41 SER D CA 1
ATOM 11557 C C . SER D 1 50 ? -15.58674 -0.99496 5.71610 1.000 48.61185 41 SER D C 1
ATOM 11558 O O . SER D 1 50 ? -15.48438 0.09121 5.15839 1.000 49.01868 41 SER D O 1
ATOM 11566 N N . GLU D 1 51 ? -15.34221 -2.14882 5.10638 1.000 49.98444 42 GLU D N 1
ATOM 11567 C CA . GLU D 1 51 ? -15.01674 -2.21933 3.68769 1.000 52.10401 42 GLU D CA 1
ATOM 11568 C C . GLU D 1 51 ? -16.19550 -1.67138 2.89308 1.000 51.38765 42 GLU D C 1
ATOM 11569 O O . GLU D 1 51 ? -16.03131 -1.09200 1.82631 1.000 53.12240 42 GLU D O 1
ATOM 11581 N N . LEU D 1 52 ? -17.38685 -1.85374 3.44768 1.000 51.41986 43 LEU D N 1
ATOM 11582 C CA . LEU D 1 52 ? -18.62810 -1.36859 2.85096 1.000 55.22367 43 LEU D CA 1
ATOM 11583 C C . LEU D 1 52 ? -18.60465 0.14673 2.64906 1.000 53.98498 43 LEU D C 1
ATOM 11584 O O . LEU D 1 52 ? -18.85294 0.65687 1.55420 1.000 49.34545 43 LEU D O 1
ATOM 11600 N N . LEU D 1 53 ? -18.25101 0.84389 3.72243 1.000 47.08864 44 LEU D N 1
ATOM 11601 C CA . LEU D 1 53 ? -18.04967 2.28739 3.71460 1.000 45.26361 44 LEU D CA 1
ATOM 11602 C C . LEU D 1 53 ? -16.97093 2.74510 2.74592 1.000 45.22835 44 LEU D C 1
ATOM 11603 O O . LEU D 1 53 ? -17.12627 3.75640 2.06611 1.000 42.91111 44 LEU D O 1
ATOM 11619 N N . LEU D 1 54 ? -15.88398 1.98616 2.67302 1.000 46.32404 45 LEU D N 1
ATOM 11620 C CA . LEU D 1 54 ? -14.77539 2.33452 1.79317 1.000 45.82902 45 LEU D CA 1
ATOM 11621 C C . LEU D 1 54 ? -15.13439 2.02666 0.33694 1.000 45.68403 45 LEU D C 1
ATOM 11622 O O . LEU D 1 54 ? -14.66867 2.72011 -0.55731 1.000 44.70977 45 LEU D O 1
ATOM 11638 N N . LYS D 1 55 ? -15.97743 1.01949 0.09035 1.000 47.97517 46 LYS D N 1
ATOM 11639 C CA . LYS D 1 55 ? -16.46651 0.77621 -1.27401 1.000 47.24831 46 LYS D CA 1
ATOM 11640 C C . LYS D 1 55 ? -17.46439 1.85796 -1.65120 1.000 47.45883 46 LYS D C 1
ATOM 11641 O O . LYS D 1 55 ? -17.52958 2.28950 -2.80112 1.000 45.99573 46 LYS D O 1
ATOM 11660 N N . MET D 1 56 ? -18.27854 2.25498 -0.67595 1.000 44.68472 47 MET D N 1
ATOM 11661 C CA . MET D 1 56 ? -19.34766 3.21825 -0.91933 1.000 47.64254 47 MET D CA 1
ATOM 11662 C C . MET D 1 56 ? -18.89705 4.66510 -0.89308 1.000 44.09329 47 MET D C 1
ATOM 11663 O O . MET D 1 56 ? -19.43382 5.47996 -1.63471 1.000 42.10946 47 MET D O 1
ATOM 11677 N N . ASN D 1 57 ? -17.91513 4.98372 -0.05675 1.000 41.50878 48 ASN D N 1
ATOM 11678 C CA . ASN D 1 57 ? -17.40613 6.34241 0.00198 1.000 39.73314 48 ASN D CA 1
ATOM 11679 C C . ASN D 1 57 ? -15.87855 6.31273 -0.02825 1.000 40.55657 48 ASN D C 1
ATOM 11680 O O . ASN D 1 57 ? -15.22248 6.71714 0.92646 1.000 42.37039 48 ASN D O 1
ATOM 11691 N N . PRO D 1 58 ? -15.30798 5.84593 -1.15073 1.000 40.41405 49 PRO D N 1
ATOM 11692 C CA . PRO D 1 58 ? -13.86062 5.66642 -1.35506 1.000 40.61051 49 PRO D CA 1
ATOM 11693 C C . PRO D 1 58 ? -13.11382 6.98389 -1.48934 1.000 42.88931 49 PRO D C 1
ATOM 11694 O O . PRO D 1 58 ? -11.91798 7.04851 -1.23615 1.000 42.58754 49 PRO D O 1
ATOM 11705 N N . ILE D 1 59 ? -13.83196 8.01867 -1.90717 1.000 42.86107 50 ILE D N 1
ATOM 11706 C CA . ILE D 1 59 ? -13.24398 9.32382 -2.16202 1.000 42.28833 50 ILE D CA 1
ATOM 11707 C C . ILE D 1 59 ? -13.10158 10.13598 -0.88107 1.000 43.71132 50 ILE D C 1
ATOM 11708 O O . ILE D 1 59 ? -12.07871 10.78865 -0.67546 1.000 47.96730 50 ILE D O 1
ATOM 11724 N N . HIS D 1 60 ? -14.12343 10.10205 -0.02971 1.000 43.97476 51 HIS D N 1
ATOM 11725 C CA . HIS D 1 60 ? -14.12503 10.87887 1.21038 1.000 43.76067 51 HIS D CA 1
ATOM 11726 C C . HIS D 1 60 ? -13.94016 9.97498 2.43331 1.000 44.06358 51 HIS D C 1
ATOM 11727 O O . HIS D 1 60 ? -13.37846 10.40709 3.43881 1.000 44.28416 51 HIS D O 1
ATOM 11741 N N . LYS D 1 61 ? -14.40623 8.72859 2.33943 1.000 43.36747 52 LYS D N 1
ATOM 11742 C CA . LYS D 1 61 ? -14.27004 7.75588 3.42940 1.000 45.32316 52 LYS D CA 1
ATOM 11743 C C . LYS D 1 61 ? -14.94540 8.29981 4.68083 1.000 45.70087 52 LYS D C 1
ATOM 11744 O O . LYS D 1 61 ? -14.49962 8.10235 5.80569 1.000 44.90262 52 LYS D O 1
ATOM 11763 N N . LYS D 1 62 ? -16.06111 8.97549 4.44471 1.000 45.46235 53 LYS D N 1
ATOM 11764 C CA . LYS D 1 62 ? -16.84466 9.61251 5.49436 1.000 46.39331 53 LYS D CA 1
ATOM 11765 C C . LYS D 1 62 ? -18.24261 9.03023 5.66682 1.000 45.10816 53 LYS D C 1
ATOM 11766 O O . LYS D 1 62 ? -18.82610 8.48047 4.73073 1.000 44.36443 53 LYS D O 1
ATOM 11785 N N . ILE D 1 63 ? -18.76849 9.18460 6.87505 1.000 46.36895 54 ILE D N 1
ATOM 11786 C CA . ILE D 1 63 ? -20.19939 9.05214 7.11619 1.000 44.25825 54 ILE D CA 1
ATOM 11787 C C . ILE D 1 63 ? -20.78803 10.46649 7.01396 1.000 44.43340 54 ILE D C 1
ATOM 11788 O O . ILE D 1 63 ? -20.06469 11.45073 7.15356 1.000 48.78329 54 ILE D O 1
ATOM 11804 N N . PRO D 1 64 ? -22.10073 10.57574 6.77786 1.000 43.24224 55 PRO D N 1
ATOM 11805 C CA . PRO D 1 64 ? -23.04560 9.47577 6.57939 1.000 41.78813 55 PRO D CA 1
ATOM 11806 C C . PRO D 1 64 ? -22.99947 8.88060 5.18194 1.000 41.01477 55 PRO D C 1
ATOM 11807 O O . PRO D 1 64 ? -22.58071 9.54960 4.23655 1.000 40.34276 55 PRO D O 1
ATOM 11818 N N . VAL D 1 65 ? -23.44193 7.63618 5.05590 1.000 40.16285 56 VAL D N 1
ATOM 11819 C CA . VAL D 1 65 ? -23.72864 7.10348 3.72692 1.000 38.76007 56 VAL D CA 1
ATOM 11820 C C . VAL D 1 65 ? -25.12611 6.50993 3.69894 1.000 38.95073 56 VAL D C 1
ATOM 11821 O O . VAL D 1 65 ? -25.50650 5.76497 4.60809 1.000 40.37365 56 VAL D O 1
ATOM 11834 N N . LEU D 1 66 ? -25.88462 6.86395 2.65564 1.000 38.18576 57 LEU D N 1
ATOM 11835 C CA . LEU D 1 66 ? -27.21197 6.28226 2.46299 1.000 38.31022 57 LEU D CA 1
ATOM 11836 C C . LEU D 1 66 ? -27.18029 5.33913 1.27379 1.000 39.07882 57 LEU D C 1
ATOM 11837 O O . LEU D 1 66 ? -26.92648 5.75938 0.16425 1.000 40.04210 57 LEU D O 1
ATOM 11853 N N . ILE D 1 67 ? -27.45806 4.06573 1.51277 1.000 42.68801 58 ILE D N 1
ATOM 11854 C CA . ILE D 1 67 ? -27.49116 3.07370 0.45055 1.000 43.62877 58 ILE D CA 1
ATOM 11855 C C . ILE D 1 67 ? -28.92760 2.76103 0.08774 1.000 47.39357 58 ILE D C 1
ATOM 11856 O O . ILE D 1 67 ? -29.68967 2.24056 0.90643 1.000 46.88331 58 ILE D O 1
ATOM 11872 N N . HIS D 1 68 ? -29.27529 3.09835 -1.15105 1.000 47.81068 59 HIS D N 1
ATOM 11873 C CA . HIS D 1 68 ? -30.60520 2.85162 -1.68392 1.000 47.87125 59 HIS D CA 1
ATOM 11874 C C . HIS D 1 68 ? -30.51365 1.91136 -2.88406 1.000 50.74726 59 HIS D C 1
ATOM 11875 O O . HIS D 1 68 ? -29.88862 2.23843 -3.89580 1.000 49.17965 59 HIS D O 1
ATOM 11889 N N . ASN D 1 69 ? -31.11689 0.73316 -2.73784 1.000 52.72805 60 ASN D N 1
ATOM 11890 C CA . ASN D 1 69 ? -31.03206 -0.33362 -3.72681 1.000 56.58404 60 ASN D CA 1
ATOM 11891 C C . ASN D 1 69 ? -29.57822 -0.54002 -4.15642 1.000 56.65658 60 ASN D C 1
ATOM 11892 O O . ASN D 1 69 ? -29.23752 -0.58413 -5.34115 1.000 61.64097 60 ASN D O 1
ATOM 11903 N N . ASP D 1 70 ? -28.73943 -0.67004 -3.13282 1.000 58.47692 61 ASP D N 1
ATOM 11904 C CA . ASP D 1 70 ? -27.30753 -0.93550 -3.24746 1.000 61.55955 61 ASP D CA 1
ATOM 11905 C C . ASP D 1 70 ? -26.55703 0.13958 -4.06295 1.000 58.50891 61 ASP D C 1
ATOM 11906 O O . ASP D 1 70 ? -25.41159 -0.06942 -4.45356 1.000 59.03792 61 ASP D O 1
ATOM 11915 N N . LYS D 1 71 ? -27.20398 1.27969 -4.31691 1.000 54.64942 62 LYS D N 1
ATOM 11916 C CA . LYS D 1 71 ? -26.53516 2.44830 -4.90103 1.000 51.14895 62 LYS D CA 1
ATOM 11917 C C . LYS D 1 71 ? -26.38252 3.51793 -3.79863 1.000 49.48521 62 LYS D C 1
ATOM 11918 O O . LYS D 1 71 ? -27.36049 3.87673 -3.13206 1.000 47.56724 62 LYS D O 1
ATOM 11937 N N . PRO D 1 72 ? -25.14124 3.99567 -3.57483 1.000 48.24024 63 PRO D N 1
ATOM 11938 C CA . PRO D 1 72 ? -24.81703 4.94540 -2.49697 1.000 43.26418 63 PRO D CA 1
ATOM 11939 C C . PRO D 1 72 ? -25.04731 6.43119 -2.78996 1.000 41.00970 63 PRO D C 1
ATOM 11940 O O . PRO D 1 72 ? -24.70068 6.92486 -3.85576 1.000 42.34076 63 PRO D O 1
ATOM 11951 N N . VAL D 1 73 ? -25.70054 7.10067 -1.84415 1.000 39.00924 64 VAL D N 1
ATOM 11952 C CA . VAL D 1 73 ? -25.90471 8.53959 -1.85907 1.000 37.03073 64 VAL D CA 1
ATOM 11953 C C . VAL D 1 73 ? -25.02800 9.15757 -0.75706 1.000 37.29356 64 VAL D C 1
ATOM 11954 O O . VAL D 1 73 ? -25.01783 8.69944 0.40772 1.000 35.85497 64 VAL D O 1
ATOM 11967 N N . LEU D 1 74 ? -24.28501 10.18502 -1.16609 1.000 35.61877 65 LEU D N 1
ATOM 11968 C CA . LEU D 1 74 ? -23.21180 10.78849 -0.37665 1.000 37.09162 65 LEU D CA 1
ATOM 11969 C C . LEU D 1 74 ? -23.35933 12.29032 -0.13925 1.000 36.84044 65 LEU D C 1
ATOM 11970 O O . LEU D 1 74 ? -23.92564 12.99974 -0.95944 1.000 36.44979 65 LEU D O 1
ATOM 11986 N N . GLU D 1 75 ? -22.82741 12.74640 0.99411 1.000 37.31855 66 GLU D N 1
ATOM 11987 C CA . GLU D 1 75 ? -22.87115 14.14833 1.43577 1.000 40.79165 66 GLU D CA 1
ATOM 11988 C C . GLU D 1 75 ? -24.27447 14.52454 1.90940 1.000 38.44920 66 GLU D C 1
ATOM 11989 O O . GLU D 1 75 ? -25.22832 14.54750 1.14239 1.000 36.27488 66 GLU D O 1
ATOM 12001 N N . SER D 1 76 ? -24.36612 14.81686 3.20150 1.000 39.22706 67 SER D N 1
ATOM 12002 C CA . SER D 1 76 ? -25.62609 14.82562 3.93787 1.000 35.93390 67 SER D CA 1
ATOM 12003 C C . SER D 1 76 ? -26.72499 15.70127 3.33060 1.000 34.71417 67 SER D C 1
ATOM 12004 O O . SER D 1 76 ? -27.84933 15.24657 3.14387 1.000 33.52818 67 SER D O 1
ATOM 12012 N N . LEU D 1 77 ? -26.40116 16.93796 2.98108 1.000 33.64916 68 LEU D N 1
ATOM 12013 C CA . LEU D 1 77 ? -27.41426 17.83447 2.43942 1.000 33.84374 68 LEU D CA 1
ATOM 12014 C C . LEU D 1 77 ? -27.96804 17.31549 1.10920 1.000 34.08155 68 LEU D C 1
ATOM 12015 O O . LEU D 1 77 ? -29.16993 17.40810 0.83273 1.000 32.01089 68 LEU D O 1
ATOM 12031 N N . ILE D 1 78 ? -27.07322 16.76961 0.29416 1.000 34.20338 69 ILE D N 1
ATOM 12032 C CA . ILE D 1 78 ? -27.42565 16.14661 -0.97529 1.000 34.55194 69 ILE D CA 1
ATOM 12033 C C . ILE D 1 78 ? -28.29184 14.91075 -0.74182 1.000 32.47218 69 ILE D C 1
ATOM 12034 O O . ILE D 1 78 ? -29.19639 14.61574 -1.51470 1.000 32.16506 69 ILE D O 1
ATOM 12050 N N . ILE D 1 79 ? -27.98292 14.18520 0.32548 1.000 34.56720 70 ILE D N 1
ATOM 12051 C CA . ILE D 1 79 ? -28.75469 13.02272 0.72279 1.000 32.39462 70 ILE D CA 1
ATOM 12052 C C . ILE D 1 79 ? -30.15533 13.44071 1.13926 1.000 30.93387 70 ILE D C 1
ATOM 12053 O O . ILE D 1 79 ? -31.12538 12.77875 0.79472 1.000 31.18275 70 ILE D O 1
ATOM 12069 N N . VAL D 1 80 ? -30.24910 14.54798 1.87522 1.000 31.93343 71 VAL D N 1
ATOM 12070 C CA . VAL D 1 80 ? -31.54109 15.08293 2.29399 1.000 32.13226 71 VAL D CA 1
ATOM 12071 C C . VAL D 1 80 ? -32.35239 15.46891 1.05256 1.000 31.36007 71 VAL D C 1
ATOM 12072 O O . VAL D 1 80 ? -33.52382 15.08841 0.93387 1.000 34.51627 71 VAL D O 1
ATOM 12085 N N . GLU D 1 81 ? -31.74316 16.20406 0.12277 1.000 32.15785 72 GLU D N 1
ATOM 12086 C CA . GLU D 1 81 ? -32.44422 16.50417 -1.12904 1.000 34.16175 72 GLU D CA 1
ATOM 12087 C C . GLU D 1 81 ? -32.83273 15.23060 -1.88473 1.000 36.89958 72 GLU D C 1
ATOM 12088 O O . GLU D 1 81 ? -33.91383 15.14869 -2.47216 1.000 33.88836 72 GLU D O 1
ATOM 12100 N N . TYR D 1 82 ? -31.94277 14.24787 -1.88924 1.000 35.05641 73 TYR D N 1
ATOM 12101 C CA . TYR D 1 82 ? -32.23931 12.97504 -2.53159 1.000 35.95584 73 TYR D CA 1
ATOM 12102 C C . TYR D 1 82 ? -33.47165 12.31190 -1.90152 1.000 32.95028 73 TYR D C 1
ATOM 12103 O O . TYR D 1 82 ? -34.36008 11.83506 -2.60602 1.000 37.57602 73 TYR D O 1
ATOM 12121 N N . ILE D 1 83 ? -33.50338 12.27675 -0.57413 1.000 31.58337 74 ILE D N 1
ATOM 12122 C CA . ILE D 1 83 ? -34.62362 11.71779 0.17688 1.000 33.32878 74 ILE D CA 1
ATOM 12123 C C . ILE D 1 83 ? -35.91956 12.43531 -0.15538 1.000 33.93242 74 ILE D C 1
ATOM 12124 O O . ILE D 1 83 ? -36.95656 11.80482 -0.35923 1.000 33.56593 74 ILE D O 1
ATOM 12140 N N . ASP D 1 84 ? -35.86141 13.75979 -0.19939 1.000 33.59084 75 ASP D N 1
ATOM 12141 C CA . ASP D 1 84 ? -37.03441 14.52739 -0.57385 1.000 34.27384 75 ASP D CA 1
ATOM 12142 C C . ASP D 1 84 ? -37.47136 14.20431 -2.00098 1.000 33.66416 75 ASP D C 1
ATOM 12143 O O . ASP D 1 84 ? -38.66692 14.10348 -2.28371 1.000 32.90951 75 ASP D O 1
ATOM 12152 N N . GLU D 1 85 ? -36.50708 14.05100 -2.89767 1.000 34.75002 76 GLU D N 1
ATOM 12153 C CA . GLU D 1 85 ? -36.81833 13.76515 -4.29656 1.000 37.09921 76 GLU D CA 1
ATOM 12154 C C . GLU D 1 85 ? -37.14449 12.28382 -4.55841 1.000 36.76879 76 GLU D C 1
ATOM 12155 O O . GLU D 1 85 ? -37.75134 11.94552 -5.56794 1.000 37.36864 76 GLU D O 1
ATOM 12167 N N . ALA D 1 86 ? -36.71799 11.40372 -3.65639 1.000 35.66533 77 ALA D N 1
ATOM 12168 C CA . ALA D 1 86 ? -36.93906 9.96440 -3.81006 1.000 36.61693 77 ALA D CA 1
ATOM 12169 C C . ALA D 1 86 ? -38.24122 9.52655 -3.16067 1.000 33.20476 77 ALA D C 1
ATOM 12170 O O . ALA D 1 86 ? -38.80326 8.51168 -3.53788 1.000 33.24487 77 ALA D O 1
ATOM 12177 N N . TRP D 1 87 ? -38.69444 10.30101 -2.17524 1.000 34.52359 78 TRP D N 1
ATOM 12178 C CA . TRP D 1 87 ? -40.01762 10.15151 -1.56303 1.000 33.11809 78 TRP D CA 1
ATOM 12179 C C . TRP D 1 87 ? -40.74733 11.48517 -1.64948 1.000 34.94079 78 TRP D C 1
ATOM 12180 O O . TRP D 1 87 ? -40.98396 12.14092 -0.63880 1.000 33.12916 78 TRP D O 1
ATOM 12201 N N . PRO D 1 88 ? -41.12103 11.87954 -2.88074 1.000 34.13099 79 PRO D N 1
ATOM 12202 C CA . PRO D 1 88 ? -41.64153 13.20050 -3.25196 1.000 34.14795 79 PRO D CA 1
ATOM 12203 C C . PRO D 1 88 ? -43.15384 13.35326 -3.06481 1.000 34.09130 79 PRO D C 1
ATOM 12204 O O . PRO D 1 88 ? -43.65925 14.47490 -3.08883 1.000 35.42787 79 PRO D O 1
ATOM 12215 N N . ASN D 1 89 ? -43.85424 12.24303 -2.84946 1.000 34.12870 80 ASN D N 1
ATOM 12216 C CA . ASN D 1 89 ? -45.31441 12.23258 -2.89085 1.000 36.34133 80 ASN D CA 1
ATOM 12217 C C . ASN D 1 89 ? -45.89965 12.77194 -1.60268 1.000 36.62490 80 ASN D C 1
ATOM 12218 O O . ASN D 1 89 ? -47.11299 12.95165 -1.47509 1.000 39.31697 80 ASN D O 1
ATOM 12229 N N . THR D 1 90 ? -45.01198 13.04964 -0.66114 1.000 36.89152 81 THR D N 1
ATOM 12230 C CA . THR D 1 90 ? -45.38238 13.30512 0.71122 1.000 36.07277 81 THR D CA 1
ATOM 12231 C C . THR D 1 90 ? -44.26918 14.04059 1.46226 1.000 35.67056 81 THR D C 1
ATOM 12232 O O . THR D 1 90 ? -43.11378 13.97557 1.05911 1.000 32.77685 81 THR D O 1
ATOM 12243 N N . ASN D 1 91 ? -44.63583 14.73601 2.54055 1.000 36.10784 82 ASN D N 1
ATOM 12244 C CA . ASN D 1 91 ? -43.69723 15.45956 3.40151 1.000 35.04644 82 ASN D CA 1
ATOM 12245 C C . ASN D 1 91 ? -42.59032 16.20412 2.62682 1.000 36.23849 82 ASN D C 1
ATOM 12246 O O . ASN D 1 91 ? -41.41288 15.82691 2.67538 1.000 35.37396 82 ASN D O 1
ATOM 12257 N N . PRO D 1 92 ? -42.96727 17.27402 1.91992 1.000 35.74728 83 PRO D N 1
ATOM 12258 C CA . PRO D 1 92 ? -42.01132 18.10601 1.18141 1.000 39.81366 83 PRO D CA 1
ATOM 12259 C C . PRO D 1 92 ? -41.00987 18.81184 2.09616 1.000 35.27448 83 PRO D C 1
ATOM 12260 O O . PRO D 1 92 ? -41.42922 19.55629 2.98078 1.000 33.73243 83 PRO D O 1
ATOM 12271 N N . PHE D 1 93 ? -39.71395 18.59491 1.88549 1.000 34.12364 84 PHE D N 1
ATOM 12272 C CA . PHE D 1 93 ? -38.68688 19.28795 2.66915 1.000 33.76588 84 PHE D CA 1
ATOM 12273 C C . PHE D 1 93 ? -38.42977 20.67057 2.08375 1.000 34.65371 84 PHE D C 1
ATOM 12274 O O . PHE D 1 93 ? -38.41159 21.67161 2.79665 1.000 35.75049 84 PHE D O 1
ATOM 12291 N N . MET D 1 94 ? -38.31962 20.71977 0.76166 1.000 35.97911 85 MET D N 1
ATOM 12292 C CA . MET D 1 94 ? -37.92217 21.93453 0.06796 1.000 36.57880 85 MET D CA 1
ATOM 12293 C C . MET D 1 94 ? -39.10419 22.87107 -0.15212 1.000 40.34459 85 MET D C 1
ATOM 12294 O O . MET D 1 94 ? -40.23266 22.42214 -0.35039 1.000 38.26402 85 MET D O 1
ATOM 12308 N N . PRO D 1 95 ? -38.84280 24.18853 -0.11700 1.000 44.17693 86 PRO D N 1
ATOM 12309 C CA . PRO D 1 95 ? -39.85297 25.17527 -0.51061 1.000 41.02367 86 PRO D CA 1
ATOM 12310 C C . PRO D 1 95 ? -40.26828 24.97936 -1.95703 1.000 43.00632 86 PRO D C 1
ATOM 12311 O O . PRO D 1 95 ? -39.58011 24.29246 -2.70010 1.000 41.15542 86 PRO D O 1
ATOM 12322 N N . SER D 1 96 ? -41.37930 25.59204 -2.34117 1.000 43.87047 87 SER D N 1
ATOM 12323 C CA . SER D 1 96 ? -41.91867 25.48570 -3.69273 1.000 46.54892 87 SER D CA 1
ATOM 12324 C C . SER D 1 96 ? -41.24680 26.50331 -4.61583 1.000 43.34628 87 SER D C 1
ATOM 12325 O O . SER D 1 96 ? -40.95636 26.21380 -5.77698 1.000 40.62692 87 SER D O 1
ATOM 12333 N N . SER D 1 97 ? -41.01864 27.70813 -4.10405 1.000 40.45735 88 SER D N 1
ATOM 12334 C CA . SER D 1 97 ? -40.40845 28.74864 -4.92102 1.000 44.37482 88 SER D CA 1
ATOM 12335 C C . SER D 1 97 ? -38.88973 28.56191 -4.97785 1.000 36.70639 88 SER D C 1
ATOM 12336 O O . SER D 1 97 ? -38.24521 28.21434 -3.98966 1.000 36.19369 88 SER D O 1
ATOM 12344 N N . ALA D 1 98 ? -38.33846 28.83963 -6.15331 1.000 37.13509 89 ALA D N 1
ATOM 12345 C CA . ALA D 1 98 ? -36.92165 28.68173 -6.43157 1.000 39.65054 89 ALA D CA 1
ATOM 12346 C C . ALA D 1 98 ? -36.05179 29.49814 -5.47618 1.000 39.12898 89 ALA D C 1
ATOM 12347 O O . ALA D 1 98 ? -35.05449 29.00236 -4.92888 1.000 40.71375 89 ALA D O 1
ATOM 12354 N N . TYR D 1 99 ? -36.44624 30.74455 -5.25300 1.000 40.30871 90 TYR D N 1
ATOM 12355 C CA . TYR D 1 99 ? -35.63204 31.63445 -4.45040 1.000 37.95856 90 TYR D CA 1
ATOM 12356 C C . TYR D 1 99 ? -35.57003 31.21260 -2.96740 1.000 37.65530 90 TYR D C 1
ATOM 12357 O O . TYR D 1 99 ? -34.50110 31.25164 -2.34547 1.000 39.45360 90 TYR D O 1
ATOM 12375 N N . GLU D 1 100 ? -36.69990 30.81203 -2.39983 1.000 39.24473 91 GLU D N 1
ATOM 12376 C CA . GLU D 1 100 ? -36.73212 30.33575 -1.01833 1.000 39.29820 91 GLU D CA 1
ATOM 12377 C C . GLU D 1 100 ? -35.91039 29.05353 -0.85401 1.000 38.19926 91 GLU D C 1
ATOM 12378 O O . GLU D 1 100 ? -35.34284 28.80090 0.20593 1.000 38.99370 91 GLU D O 1
ATOM 12390 N N . ARG D 1 101 ? -35.86223 28.25229 -1.91692 1.000 37.75778 92 ARG D N 1
ATOM 12391 C CA . ARG D 1 101 ? -35.04016 27.03786 -1.98438 1.000 37.80983 92 ARG D CA 1
ATOM 12392 C C . ARG D 1 101 ? -33.56223 27.40323 -1.98357 1.000 36.02334 92 ARG D C 1
ATOM 12393 O O . ARG D 1 101 ? -32.75477 26.81400 -1.25696 1.000 36.63822 92 ARG D O 1
ATOM 12414 N N . ALA D 1 102 ? -33.22661 28.41322 -2.78817 1.000 37.54721 93 ALA D N 1
ATOM 12415 C CA . ALA D 1 102 ? -31.87396 28.96996 -2.81118 1.000 37.51859 93 ALA D CA 1
ATOM 12416 C C . ALA D 1 102 ? -31.46661 29.44238 -1.42385 1.000 36.48779 93 ALA D C 1
ATOM 12417 O O . ALA D 1 102 ? -30.37080 29.14233 -0.96894 1.000 36.62373 93 ALA D O 1
ATOM 12424 N N . ARG D 1 103 ? -32.36436 30.14984 -0.74124 1.000 37.69127 94 ARG D N 1
ATOM 12425 C CA . ARG D 1 103 ? -32.07628 30.60807 0.62361 1.000 37.21704 94 ARG D CA 1
ATOM 12426 C C . ARG D 1 103 ? -31.96765 29.44961 1.61411 1.000 36.72672 94 ARG D C 1
ATOM 12427 O O . ARG D 1 103 ? -31.11999 29.46480 2.50621 1.000 37.07491 94 ARG D O 1
ATOM 12448 N N . ALA D 1 104 ? -32.82817 28.44787 1.45245 1.000 37.19803 95 ALA D N 1
ATOM 12449 C CA . ALA D 1 104 ? -32.77359 27.24538 2.28730 1.000 36.79482 95 ALA D CA 1
ATOM 12450 C C . ALA D 1 104 ? -31.41057 26.55790 2.18873 1.000 35.78155 95 ALA D C 1
ATOM 12451 O O . ALA D 1 104 ? -30.79443 26.21719 3.21231 1.000 37.26668 95 ALA D O 1
ATOM 12458 N N . ARG D 1 105 ? -30.95147 26.37206 0.94895 1.000 35.54083 96 ARG D N 1
ATOM 12459 C CA . ARG D 1 105 ? -29.62770 25.80208 0.66288 1.000 37.92575 96 ARG D CA 1
ATOM 12460 C C . ARG D 1 105 ? -28.49916 26.66130 1.21085 1.000 34.96188 96 ARG D C 1
ATOM 12461 O O . ARG D 1 105 ? -27.56018 26.16365 1.84883 1.000 36.45595 96 ARG D O 1
ATOM 12482 N N . PHE D 1 106 ? -28.61221 27.95692 0.95175 1.000 38.92106 97 PHE D N 1
ATOM 12483 C CA . PHE D 1 106 ? -27.63896 28.91603 1.42505 1.000 35.87302 97 PHE D CA 1
ATOM 12484 C C . PHE D 1 106 ? -27.45071 28.77735 2.92605 1.000 34.98932 97 PHE D C 1
ATOM 12485 O O . PHE D 1 106 ? -26.32234 28.67108 3.40259 1.000 37.68158 97 PHE D O 1
ATOM 12502 N N . TRP D 1 107 ? -28.55816 28.74901 3.66544 1.000 36.68176 98 TRP D N 1
ATOM 12503 C CA . TRP D 1 107 ? -28.47746 28.65543 5.12794 1.000 38.59035 98 TRP D CA 1
ATOM 12504 C C . TRP D 1 107 ? -28.05504 27.28632 5.67346 1.000 35.12920 98 TRP D C 1
ATOM 12505 O O . TRP D 1 107 ? -27.40096 27.21907 6.71360 1.000 39.51951 98 TRP D O 1
ATOM 12526 N N . ALA D 1 108 ? -28.43229 26.19491 5.01103 1.000 36.82877 99 ALA D N 1
ATOM 12527 C CA . ALA D 1 108 ? -27.89986 24.88917 5.43358 1.000 38.56328 99 ALA D CA 1
ATOM 12528 C C . ALA D 1 108 ? -26.37319 24.82533 5.21748 1.000 33.88352 99 ALA D C 1
ATOM 12529 O O . ALA D 1 108 ? -25.60041 24.42927 6.11386 1.000 37.57999 99 ALA D O 1
ATOM 12536 N N . ASP D 1 109 ? -25.95213 25.22926 4.02259 1.000 37.09002 100 ASP D N 1
ATOM 12537 C CA . ASP D 1 109 ? -24.53783 25.33940 3.71023 1.000 37.09740 100 ASP D CA 1
ATOM 12538 C C . ASP D 1 109 ? -23.85911 26.22098 4.76069 1.000 37.66074 100 ASP D C 1
ATOM 12539 O O . ASP D 1 109 ? -22.76467 25.92306 5.23359 1.000 38.12924 100 ASP D O 1
ATOM 12548 N N . PHE D 1 110 ? -24.53756 27.30362 5.12251 1.000 36.93831 101 PHE D N 1
ATOM 12549 C CA . PHE D 1 110 ? -24.05526 28.20753 6.15985 1.000 38.71443 101 PHE D CA 1
ATOM 12550 C C . PHE D 1 110 ? -23.89674 27.48836 7.49980 1.000 40.21092 101 PHE D C 1
ATOM 12551 O O . PHE D 1 110 ? -22.92193 27.71013 8.21766 1.000 37.29465 101 PHE D O 1
ATOM 12568 N N . VAL D 1 111 ? -24.85945 26.63615 7.83981 1.000 46.01086 102 VAL D N 1
ATOM 12569 C CA . VAL D 1 111 ? -24.73896 25.80221 9.04037 1.000 38.53696 102 VAL D CA 1
ATOM 12570 C C . VAL D 1 111 ? -23.44407 24.99955 8.98108 1.000 36.21492 102 VAL D C 1
ATOM 12571 O O . VAL D 1 111 ? -22.68822 24.98682 9.94398 1.000 37.38661 102 VAL D O 1
ATOM 12584 N N . ASP D 1 112 ? -23.17454 24.34336 7.85358 1.000 34.69889 103 ASP D N 1
ATOM 12585 C CA . ASP D 1 112 ? -21.94826 23.53120 7.76068 1.000 38.88742 103 ASP D CA 1
ATOM 12586 C C . ASP D 1 112 ? -20.63552 24.33819 7.75056 1.000 35.61984 103 ASP D C 1
ATOM 12587 O O . ASP D 1 112 ? -19.74487 24.06512 8.54156 1.000 35.73817 103 ASP D O 1
ATOM 12596 N N . LYS D 1 113 ? -20.52485 25.33030 6.87091 1.000 34.65211 104 LYS D N 1
ATOM 12597 C CA . LYS D 1 113 ? -19.26192 26.02799 6.65888 1.000 36.87065 104 LYS D CA 1
ATOM 12598 C C . LYS D 1 113 ? -18.89984 27.01498 7.78269 1.000 37.24744 104 LYS D C 1
ATOM 12599 O O . LYS D 1 113 ? -17.72466 27.25726 8.04545 1.000 38.42878 104 LYS D O 1
ATOM 12618 N N . LYS D 1 114 ? -19.91157 27.59293 8.42664 1.000 37.71373 105 LYS D N 1
ATOM 12619 C CA . LYS D 1 114 ? -19.70308 28.64778 9.41883 1.000 39.48838 105 LYS D CA 1
ATOM 12620 C C . LYS D 1 114 ? -20.01796 28.23731 10.84330 1.000 37.06701 105 LYS D C 1
ATOM 12621 O O . LYS D 1 114 ? -19.13427 28.20062 11.68909 1.000 36.23500 105 LYS D O 1
ATOM 12640 N N . LEU D 1 115 ? -21.28769 27.97662 11.12030 1.000 38.62218 106 LEU D N 1
ATOM 12641 C CA . LEU D 1 115 ? -21.70008 27.59260 12.46248 1.000 38.30080 106 LEU D CA 1
ATOM 12642 C C . LEU D 1 115 ? -20.88951 26.42608 13.00908 1.000 38.60621 106 LEU D C 1
ATOM 12643 O O . LEU D 1 115 ? -20.53352 26.40651 14.18386 1.000 39.79068 106 LEU D O 1
ATOM 12659 N N . TYR D 1 116 ? -20.60298 25.45764 12.14871 1.000 38.88101 107 TYR D N 1
ATOM 12660 C CA . TYR D 1 116 ? -19.82994 24.29815 12.55836 1.000 45.53922 107 TYR D CA 1
ATOM 12661 C C . TYR D 1 116 ? -18.32467 24.45672 12.29568 1.000 39.91071 107 TYR D C 1
ATOM 12662 O O . TYR D 1 116 ? -17.52327 24.51467 13.22928 1.000 41.09462 107 TYR D O 1
ATOM 12680 N N . ASP D 1 117 ? -17.94266 24.47544 11.02463 1.000 39.61876 108 ASP D N 1
ATOM 12681 C CA . ASP D 1 117 ? -16.53362 24.48442 10.64935 1.000 38.44028 108 ASP D CA 1
ATOM 12682 C C . ASP D 1 117 ? -15.78747 25.66853 11.24901 1.000 38.76836 108 ASP D C 1
ATOM 12683 O O . ASP D 1 117 ? -14.64107 25.52468 11.66606 1.000 38.92882 108 ASP D O 1
ATOM 12692 N N . ASN D 1 118 ? -16.43351 26.83254 11.28297 1.000 38.91701 109 ASN D N 1
ATOM 12693 C CA . ASN D 1 118 ? -15.79502 28.01794 11.83049 1.000 38.92341 109 ASN D CA 1
ATOM 12694 C C . ASN D 1 118 ? -16.37990 28.40717 13.18218 1.000 38.98112 109 ASN D C 1
ATOM 12695 O O . ASN D 1 118 ? -16.29078 29.55932 13.58617 1.000 39.67328 109 ASN D O 1
ATOM 12706 N N . GLY D 1 119 ? -16.99284 27.44679 13.86894 1.000 41.05851 110 GLY D N 1
ATOM 12707 C CA . GLY D 1 119 ? -17.54048 27.68329 15.19349 1.000 40.83207 110 GLY D CA 1
ATOM 12708 C C . GLY D 1 119 ? -17.27773 26.53660 16.14616 1.000 44.42900 110 GLY D C 1
ATOM 12709 O O . GLY D 1 119 ? -16.25991 26.51979 16.83000 1.000 50.04719 110 GLY D O 1
ATOM 12713 N N . GLY D 1 120 ? -18.18707 25.56302 16.16688 1.000 45.14429 111 GLY D N 1
ATOM 12714 C CA . GLY D 1 120 ? -18.12959 24.44764 17.10187 1.000 50.09877 111 GLY D CA 1
ATOM 12715 C C . GLY D 1 120 ? -16.91754 23.54038 16.98512 1.000 49.12857 111 GLY D C 1
ATOM 12716 O O . GLY D 1 120 ? -16.35260 23.12071 17.99489 1.000 54.12335 111 GLY D O 1
ATOM 12720 N N . ALA D 1 121 ? -16.52766 23.22910 15.75170 1.000 47.32156 112 ALA D N 1
ATOM 12721 C CA . ALA D 1 121 ? -15.33559 22.41967 15.49588 1.000 49.94248 112 ALA D CA 1
ATOM 12722 C C . ALA D 1 121 ? -14.12489 23.02628 16.19446 1.000 50.98657 112 ALA D C 1
ATOM 12723 O O . ALA D 1 121 ? -13.31974 22.32239 16.79472 1.000 52.80468 112 ALA D O 1
ATOM 12730 N N . LEU D 1 122 ? -14.01627 24.34558 16.11942 1.000 49.80291 113 LEU D N 1
ATOM 12731 C CA . LEU D 1 122 ? -12.91899 25.06547 16.74621 1.000 58.94227 113 LEU D CA 1
ATOM 12732 C C . LEU D 1 122 ? -13.05361 25.09082 18.26495 1.000 52.52658 113 LEU D C 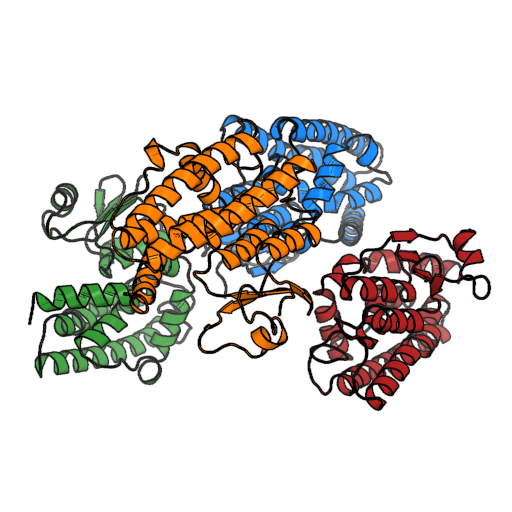1
ATOM 12733 O O . LEU D 1 122 ? -12.05997 25.02221 18.97408 1.000 54.11877 113 LEU D O 1
ATOM 12749 N N . ILE D 1 123 ? -14.28090 25.14537 18.76724 1.000 53.34058 114 ILE D N 1
ATOM 12750 C CA . ILE D 1 123 ? -14.50814 25.04461 20.20461 1.000 53.11470 114 ILE D CA 1
ATOM 12751 C C . ILE D 1 123 ? -14.00505 23.69877 20.68135 1.000 52.60674 114 ILE D C 1
ATOM 12752 O O . ILE D 1 123 ? -13.40552 23.58818 21.74489 1.000 54.35955 114 ILE D O 1
ATOM 12768 N N . MET D 1 124 ? -14.25123 22.67888 19.87012 1.000 52.94743 115 MET D N 1
ATOM 12769 C CA . MET D 1 124 ? -13.70286 21.36137 20.13055 1.000 53.25592 115 MET D CA 1
ATOM 12770 C C . MET D 1 124 ? -12.18443 21.36327 20.08088 1.000 52.62637 115 MET D C 1
ATOM 12771 O O . MET D 1 124 ? -11.51659 20.89193 20.99958 1.000 53.17769 115 MET D O 1
ATOM 12785 N N . LYS D 1 125 ? -11.64188 21.88802 18.99363 1.000 51.20736 116 LYS D N 1
ATOM 12786 C CA . LYS D 1 125 ? -10.22366 21.73695 18.73176 1.000 56.15616 116 LYS D CA 1
ATOM 12787 C C . LYS D 1 125 ? -9.34786 22.80335 19.35492 1.000 55.14513 116 LYS D C 1
ATOM 12788 O O . LYS D 1 125 ? -8.15654 22.57215 19.55651 1.000 58.30878 116 LYS D O 1
ATOM 12807 N N . CYS D 1 126 ? -9.92014 23.96093 19.67691 1.000 52.29731 117 CYS D N 1
ATOM 12808 C CA . CYS D 1 126 ? -9.08025 25.11697 19.96037 1.000 54.92226 117 CYS D CA 1
ATOM 12809 C C . CYS D 1 126 ? -9.00996 25.44750 21.42153 1.000 55.19370 117 CYS D C 1
ATOM 12810 O O . CYS D 1 126 ? -9.76380 24.95064 22.25479 1.000 55.06833 117 CYS D O 1
ATOM 12818 N N . LYS D 1 127 ? -8.06957 26.33823 21.67795 1.000 57.39420 118 LYS D N 1
ATOM 12819 C CA . LYS D 1 127 ? -7.63542 26.70315 22.99666 1.000 61.04437 118 LYS D CA 1
ATOM 12820 C C . LYS D 1 127 ? -7.44146 28.20940 23.06498 1.000 59.56504 118 LYS D C 1
ATOM 12821 O O . LYS D 1 127 ? -7.12845 28.85145 22.06216 1.000 59.23218 118 LYS D O 1
ATOM 12840 N N . GLY D 1 128 ? -7.61854 28.76855 24.25152 1.000 57.09803 119 GLY D N 1
ATOM 12841 C CA . GLY D 1 128 ? -7.35561 30.17346 24.49218 1.000 59.28397 119 GLY D CA 1
ATOM 12842 C C . GLY D 1 128 ? -8.15842 31.18309 23.69285 1.000 58.30829 119 GLY D C 1
ATOM 12843 O O . GLY D 1 128 ? -9.36609 31.02917 23.46493 1.000 62.03942 119 GLY D O 1
ATOM 12847 N N . GLU D 1 129 ? -7.45242 32.22001 23.25350 1.000 63.99628 120 GLU D N 1
ATOM 12848 C CA . GLU D 1 129 ? -8.04912 33.35100 22.55583 1.000 65.81861 120 GLU D CA 1
ATOM 12849 C C . GLU D 1 129 ? -8.72908 32.87313 21.26636 1.000 64.68906 120 GLU D C 1
ATOM 12850 O O . GLU D 1 129 ? -9.74375 33.42839 20.83746 1.000 63.47749 120 GLU D O 1
ATOM 12862 N N . ALA D 1 130 ? -8.13779 31.85637 20.64661 1.000 61.67874 121 ALA D N 1
ATOM 12863 C CA . ALA D 1 130 ? -8.72865 31.18412 19.49405 1.000 60.78570 121 ALA D CA 1
ATOM 12864 C C . ALA D 1 130 ? -10.10279 30.63255 19.84684 1.000 62.35824 121 ALA D C 1
ATOM 12865 O O . ALA D 1 130 ? -11.06106 30.80673 19.09948 1.000 62.45687 121 ALA D O 1
ATOM 12872 N N . GLN D 1 131 ? -10.18229 29.95342 20.98763 1.000 61.39937 122 GLN D N 1
ATOM 12873 C CA . GLN D 1 131 ? -11.43503 29.37117 21.42568 1.000 57.86682 122 GLN D CA 1
ATOM 12874 C C . GLN D 1 131 ? -12.43821 30.48550 21.69735 1.000 59.56456 122 GLN D C 1
ATOM 12875 O O . GLN D 1 131 ? -13.58063 30.43016 21.22873 1.000 55.95534 122 GLN D O 1
ATOM 12889 N N . GLU D 1 132 ? -11.99333 31.52377 22.40403 1.000 62.03938 123 GLU D N 1
ATOM 12890 C CA . GLU D 1 132 ? -12.87143 32.65703 22.69186 1.000 65.79451 123 GLU D CA 1
ATOM 12891 C C . GLU D 1 132 ? -13.40191 33.22196 21.37286 1.000 65.39311 123 GLU D C 1
ATOM 12892 O O . GLU D 1 132 ? -14.58362 33.54454 21.24267 1.000 63.14989 123 GLU D O 1
ATOM 12904 N N . GLU D 1 133 ? -12.51981 33.31482 20.38735 1.000 64.38051 124 GLU D N 1
ATOM 12905 C CA . GLU D 1 133 ? -12.91043 33.77936 19.06557 1.000 64.95036 124 GLU D CA 1
ATOM 12906 C C . GLU D 1 133 ? -13.90914 32.83061 18.39075 1.000 60.09183 124 GLU D C 1
ATOM 12907 O O . GLU D 1 133 ? -14.85564 33.28344 17.73590 1.000 54.81701 124 GLU D O 1
ATOM 12919 N N . ALA D 1 134 ? -13.70638 31.52355 18.55997 1.000 59.28413 125 ALA D N 1
ATOM 12920 C CA . ALA D 1 134 ? -14.66046 30.53867 18.04950 1.000 57.88099 125 ALA D CA 1
ATOM 12921 C C . ALA D 1 134 ? -16.04196 30.75520 18.65852 1.000 56.37623 125 ALA D C 1
ATOM 12922 O O . ALA D 1 134 ? -17.05990 30.72088 17.96055 1.000 52.95059 125 ALA D O 1
ATOM 12929 N N . LYS D 1 135 ? -16.06783 31.01415 19.95930 1.000 53.81559 126 LYS D N 1
ATOM 12930 C CA . LYS D 1 135 ? -17.32898 31.22162 20.65586 1.000 55.91549 126 LYS D CA 1
ATOM 12931 C C . LYS D 1 135 ? -18.02502 32.51905 20.20831 1.000 52.28964 126 LYS D C 1
ATOM 12932 O O . LYS D 1 135 ? -19.23876 32.53515 19.91431 1.000 48.85573 126 LYS D O 1
ATOM 12951 N N . ARG D 1 136 ? -17.23470 33.58285 20.09750 1.000 55.70515 127 ARG D N 1
ATOM 12952 C CA . ARG D 1 136 ? -17.71651 34.85475 19.56727 1.000 55.28374 127 ARG D CA 1
ATOM 12953 C C . ARG D 1 136 ? -18.35882 34.64941 18.18130 1.000 51.72062 127 ARG D C 1
ATOM 12954 O O . ARG D 1 136 ? -19.49284 35.10276 17.90822 1.000 47.77268 127 ARG D O 1
ATOM 12975 N N . ASN D 1 137 ? -17.63662 33.93696 17.31670 1.000 52.55900 128 ASN D N 1
ATOM 12976 C CA . ASN D 1 137 ? -18.16182 33.58018 16.00344 1.000 47.72876 128 ASN D CA 1
ATOM 12977 C C . ASN D 1 137 ? -19.47643 32.79871 16.09143 1.000 45.24548 128 ASN D C 1
ATOM 12978 O O . ASN D 1 137 ? -20.42891 33.09771 15.36931 1.000 43.46819 128 ASN D O 1
ATOM 12989 N N . MET D 1 138 ? -19.52033 31.79311 16.96447 1.000 45.19418 129 MET D N 1
ATOM 12990 C CA . MET D 1 138 ? -20.73491 31.00592 17.12206 1.000 44.84141 129 MET D CA 1
ATOM 12991 C C . MET D 1 138 ? -21.92409 31.89278 17.43469 1.000 44.69700 129 MET D C 1
ATOM 12992 O O . MET D 1 138 ? -22.99436 31.75515 16.84329 1.000 44.09128 129 MET D O 1
ATOM 13006 N N . LEU D 1 139 ? -21.72361 32.83506 18.34366 1.000 45.86464 130 LEU D N 1
ATOM 13007 C CA . LEU D 1 139 ? -22.80847 33.74664 18.68565 1.000 45.40068 130 LEU D CA 1
ATOM 13008 C C . LEU D 1 139 ? -23.23497 34.57549 17.47529 1.000 43.39987 130 LEU D C 1
ATOM 13009 O O . LEU D 1 139 ? -24.43080 34.71305 17.20359 1.000 42.43209 130 LEU D O 1
ATOM 13025 N N . GLU D 1 140 ? -22.26336 35.11083 16.73719 1.000 46.12642 131 GLU D N 1
ATOM 13026 C CA . GLU D 1 140 ? -22.60105 35.84222 15.50412 1.000 44.10773 131 GLU D CA 1
ATOM 13027 C C . GLU D 1 140 ? -23.46222 34.98190 14.55390 1.000 41.86276 131 GLU D C 1
ATOM 13028 O O . GLU D 1 140 ? -24.47870 35.43668 14.00630 1.000 41.46045 131 GLU D O 1
ATOM 13040 N N . TYR D 1 141 ? -23.04345 33.73529 14.36318 1.000 41.77929 132 TYR D N 1
ATOM 13041 C CA . TYR D 1 141 ? -23.73461 32.81905 13.45217 1.000 41.52014 132 TYR D CA 1
ATOM 13042 C C . TYR D 1 141 ? -25.14530 32.42444 13.92023 1.000 40.43391 132 TYR D C 1
ATOM 13043 O O . TYR D 1 141 ? -26.08696 32.34685 13.11318 1.000 39.56595 132 TYR D O 1
ATOM 13061 N N . LEU D 1 142 ? -25.29756 32.16833 15.21653 1.000 40.80914 133 LEU D N 1
ATOM 13062 C CA . LEU D 1 142 ? -26.62144 31.89638 15.76426 1.000 42.73860 133 LEU D CA 1
ATOM 13063 C C . LEU D 1 142 ? -27.51298 33.12838 15.62198 1.000 41.81667 133 LEU D C 1
ATOM 13064 O O . LEU D 1 142 ? -28.71522 33.00687 15.37382 1.000 40.50059 133 LEU D O 1
ATOM 13080 N N . GLY D 1 143 ? -26.93287 34.32011 15.75748 1.000 41.09112 134 GLY D N 1
ATOM 13081 C CA . GLY D 1 143 ? -27.69205 35.53394 15.47260 1.000 39.71384 134 GLY D CA 1
ATOM 13082 C C . GLY D 1 143 ? -28.22972 35.55025 14.05074 1.000 38.26977 134 GLY D C 1
ATOM 13083 O O . GLY D 1 143 ? -29.44956 35.72991 13.80737 1.000 37.98810 134 GLY D O 1
ATOM 13087 N N . LEU D 1 144 ? -27.32207 35.34305 13.09929 1.000 39.03999 135 LEU D N 1
ATOM 13088 C CA . LEU D 1 144 ? -27.74239 35.25783 11.69610 1.000 39.85591 135 LEU D CA 1
ATOM 13089 C C . LEU D 1 144 ? -28.81290 34.19490 11.47652 1.000 37.61045 135 LEU D C 1
ATOM 13090 O O . LEU D 1 144 ? -29.68368 34.35233 10.62795 1.000 39.70474 135 LEU D O 1
ATOM 13106 N N . LEU D 1 145 ? -28.71793 33.09478 12.21051 1.000 37.40911 136 LEU D N 1
ATOM 13107 C CA . LEU D 1 145 ? -29.68885 32.01507 12.06241 1.000 38.40076 136 LEU D CA 1
ATOM 13108 C C . LEU D 1 145 ? -31.05279 32.27069 12.69693 1.000 37.70070 136 LEU D C 1
ATOM 13109 O O . LEU D 1 145 ? -32.05787 31.77245 12.19143 1.000 39.72648 136 LEU D O 1
ATOM 13125 N N . GLU D 1 146 ? -31.08482 33.01274 13.80449 1.000 38.97713 137 GLU D N 1
ATOM 13126 C CA . GLU D 1 146 ? -32.34646 33.51750 14.36956 1.000 39.47740 137 GLU D CA 1
ATOM 13127 C C . GLU D 1 146 ? -33.04756 34.34828 13.29507 1.000 39.77216 137 GLU D C 1
ATOM 13128 O O . GLU D 1 146 ? -34.24908 34.14830 12.95356 1.000 39.97019 137 GLU D O 1
ATOM 13140 N N . GLY D 1 147 ? -32.25744 35.24709 12.70661 1.000 38.22672 138 GLY D N 1
ATOM 13141 C CA . GLY D 1 147 ? -32.78102 36.06436 11.62500 1.000 38.58744 138 GLY D CA 1
ATOM 13142 C C . GLY D 1 147 ? -33.21422 35.21980 10.43720 1.000 38.88523 138 GLY D C 1
ATOM 13143 O O . GLY D 1 147 ? -34.28211 35.45057 9.86810 1.000 40.78794 138 GLY D O 1
ATOM 13147 N N . ALA D 1 148 ? -32.40770 34.22044 10.08564 1.000 42.03234 139 ALA D N 1
ATOM 13148 C CA . ALA D 1 148 ? -32.73413 33.30534 8.98777 1.000 40.10233 139 ALA D CA 1
ATOM 13149 C C . ALA D 1 148 ? -34.04915 32.56762 9.24132 1.000 39.68161 139 ALA D C 1
ATOM 13150 O O . ALA D 1 148 ? -34.83332 32.35348 8.32471 1.000 43.01514 139 ALA D O 1
ATOM 13157 N N . LEU D 1 149 ? -34.26950 32.15387 10.48424 1.000 40.03744 140 LEU D N 1
ATOM 13158 C CA . LEU D 1 149 ? -35.52359 31.51954 10.84483 1.000 42.53852 140 LEU D CA 1
ATOM 13159 C C . LEU D 1 149 ? -36.69485 32.44400 10.54770 1.000 42.96699 140 LEU D C 1
ATOM 13160 O O . LEU D 1 149 ? -37.63725 32.04063 9.86540 1.000 42.35166 140 LEU D O 1
ATOM 13176 N N . ASP D 1 150 ? -36.63364 33.69004 11.01460 1.000 43.04925 141 ASP D N 1
ATOM 13177 C CA . ASP D 1 150 ? -37.75924 34.57767 10.68765 1.000 45.97741 141 ASP D CA 1
ATOM 13178 C C . ASP D 1 150 ? -37.83582 34.85394 9.18696 1.000 46.08634 141 ASP D C 1
ATOM 13179 O O . ASP D 1 150 ? -38.92795 35.00033 8.64448 1.000 47.25433 141 ASP D O 1
ATOM 13188 N N . GLU D 1 151 ? -36.68655 34.90038 8.51652 1.000 44.94728 142 GLU D N 1
ATOM 13189 C CA . GLU D 1 151 ? -36.66326 35.09905 7.06946 1.000 43.02963 142 GLU D CA 1
ATOM 13190 C C . GLU D 1 151 ? -37.42432 33.99808 6.34970 1.000 42.27581 142 GLU D C 1
ATOM 13191 O O . GLU D 1 151 ? -38.35812 34.26721 5.59765 1.000 41.97493 142 GLU D O 1
ATOM 13203 N N . LEU D 1 152 ? -37.01841 32.75567 6.58318 1.000 42.72234 143 LEU D N 1
ATOM 13204 C CA . LEU D 1 152 ? -37.56769 31.62518 5.84415 1.000 45.06157 143 LEU D CA 1
ATOM 13205 C C . LEU D 1 152 ? -38.96269 31.22967 6.31461 1.000 43.76129 143 LEU D C 1
ATOM 13206 O O . LEU D 1 152 ? -39.74290 30.67756 5.54799 1.000 48.85191 143 LEU D O 1
ATOM 13222 N N . SER D 1 153 ? -39.27219 31.51304 7.57461 1.000 43.13673 144 SER D N 1
ATOM 13223 C CA . SER D 1 153 ? -40.58043 31.18188 8.12746 1.000 45.74057 144 SER D CA 1
ATOM 13224 C C . SER D 1 153 ? -41.67150 32.20385 7.77759 1.000 49.83433 144 SER D C 1
ATOM 13225 O O . SER D 1 153 ? -42.86016 31.89048 7.83907 1.000 45.61240 144 SER D O 1
ATOM 13233 N N . GLY D 1 154 ? -41.26376 33.41759 7.41329 1.000 47.49852 145 GLY D N 1
ATOM 13234 C CA . GLY D 1 154 ? -42.20101 34.49801 7.16117 1.000 47.41807 145 GLY D CA 1
ATOM 13235 C C . GLY D 1 154 ? -42.93024 34.90215 8.41843 1.000 49.38471 145 GLY D C 1
ATOM 13236 O O . GLY D 1 154 ? -44.09490 35.29050 8.36493 1.000 56.66957 145 GLY D O 1
ATOM 13240 N N . GLY D 1 155 ? -42.25244 34.78726 9.55512 1.000 51.43553 146 GLY D N 1
ATOM 13241 C CA . GLY D 1 155 ? -42.86443 35.08657 10.83254 1.000 50.99305 146 GLY D CA 1
ATOM 13242 C C . GLY D 1 155 ? -43.67513 33.90562 11.32499 1.000 49.05565 146 GLY D C 1
ATOM 13243 O O . GLY D 1 155 ? -43.88254 33.74954 12.52602 1.000 51.94158 146 GLY D O 1
ATOM 13247 N N . ILE D 1 156 ? -44.11527 33.06043 10.39196 1.000 50.75454 147 ILE D N 1
ATOM 13248 C CA . ILE D 1 156 ? -44.97594 31.92222 10.71384 1.000 50.65330 147 ILE D CA 1
ATOM 13249 C C . ILE D 1 156 ? -44.21399 30.99661 11.63081 1.000 51.08448 147 ILE D C 1
ATOM 13250 O O . ILE D 1 156 ? -43.00533 30.85631 11.50807 1.000 51.56607 147 ILE D O 1
ATOM 13266 N N . LYS D 1 157 ? -44.92086 30.37513 12.56218 1.000 53.40117 148 LYS D N 1
ATOM 13267 C CA . LYS D 1 157 ? -44.26187 29.54251 13.55064 1.000 52.70453 148 LYS D CA 1
ATOM 13268 C C . LYS D 1 157 ? -44.58273 28.06321 13.44086 1.000 49.65728 148 LYS D C 1
ATOM 13269 O O . LYS D 1 157 ? -45.59825 27.68760 12.86006 1.000 49.09199 148 LYS D O 1
ATOM 13288 N N . PRO D 1 158 ? -43.70186 27.21455 14.00508 1.000 56.09929 149 PRO D N 1
ATOM 13289 C CA . PRO D 1 158 ? -42.42771 27.57566 14.65165 1.000 56.59815 149 PRO D CA 1
ATOM 13290 C C . PRO D 1 158 ? -41.16833 27.18955 13.86129 1.000 44.62190 149 PRO D C 1
ATOM 13291 O O . PRO D 1 158 ? -40.07150 27.32704 14.38818 1.000 45.15097 149 PRO D O 1
ATOM 13302 N N . TYR D 1 159 ? -41.32406 26.72233 12.62495 1.000 44.38484 150 TYR D N 1
ATOM 13303 C CA . TYR D 1 159 ? -40.21140 26.15474 11.85535 1.000 41.94623 150 TYR D CA 1
ATOM 13304 C C . TYR D 1 159 ? -39.58614 27.11521 10.84178 1.000 40.76166 150 TYR D C 1
ATOM 13305 O O . TYR D 1 159 ? -40.09085 28.21184 10.60150 1.000 41.86006 150 TYR D O 1
ATOM 13323 N N . PHE D 1 160 ? -38.46209 26.69566 10.26728 1.000 38.47810 151 PHE D N 1
ATOM 13324 C CA . PHE D 1 160 ? -37.84494 27.42464 9.16917 1.000 39.28789 151 PHE D CA 1
ATOM 13325 C C . PHE D 1 160 ? -38.80385 27.39551 7.98621 1.000 37.57768 151 PHE D C 1
ATOM 13326 O O . PHE D 1 160 ? -38.75963 28.26048 7.11900 1.000 37.24341 151 PHE D O 1
ATOM 13343 N N . GLY D 1 161 ? -39.66873 26.38652 7.95537 1.000 39.53118 152 GLY D N 1
ATOM 13344 C CA . GLY D 1 161 ? -40.76385 26.35015 7.00049 1.000 41.26618 152 GLY D CA 1
ATOM 13345 C C . GLY D 1 161 ? -42.10078 26.75881 7.60179 1.000 44.35291 152 GLY D C 1
ATOM 13346 O O . GLY D 1 161 ? -43.15381 26.35879 7.10974 1.000 39.35911 152 GLY D O 1
ATOM 13350 N N . GLY D 1 162 ? -42.06185 27.56833 8.65600 1.000 41.88164 153 GLY D N 1
ATOM 13351 C CA . GLY D 1 162 ? -43.27138 28.00345 9.33392 1.000 45.22942 153 GLY D CA 1
ATOM 13352 C C . GLY D 1 162 ? -44.00274 26.88277 10.04196 1.000 45.87734 153 GLY D C 1
ATOM 13353 O O . GLY D 1 162 ? -43.54991 26.41935 11.08387 1.000 48.44651 153 GLY D O 1
ATOM 13357 N N . GLU D 1 163 ? -45.12436 26.44859 9.46591 1.000 47.55611 154 GLU D N 1
ATOM 13358 C CA . GLU D 1 163 ? -45.93596 25.36332 10.01995 1.000 47.54350 154 GLU D CA 1
ATOM 13359 C C . GLU D 1 163 ? -45.41744 24.02360 9.55267 1.000 47.53933 154 GLU D C 1
ATOM 13360 O O . GLU D 1 163 ? -45.78294 22.98096 10.08787 1.000 48.44777 154 GLU D O 1
ATOM 13372 N N . LYS D 1 164 ? -44.52364 24.06381 8.57590 1.000 48.16629 155 LYS D N 1
ATOM 13373 C CA . LYS D 1 164 ? -43.96435 22.85530 8.00495 1.000 47.55709 155 LYS D CA 1
ATOM 13374 C C . LYS D 1 164 ? -42.52330 22.69571 8.43844 1.000 44.79363 155 LYS D C 1
ATOM 13375 O O . LYS D 1 164 ? -41.73879 23.63893 8.44091 1.000 42.76337 155 LYS D O 1
ATOM 13394 N N . PHE D 1 165 ? -42.20477 21.46224 8.79422 1.000 42.98565 156 PHE D N 1
ATOM 13395 C CA . PHE D 1 165 ? -40.89178 21.05976 9.25483 1.000 38.36265 156 PHE D CA 1
ATOM 13396 C C . PHE D 1 165 ? -40.10899 20.62439 8.03584 1.000 37.29565 156 PHE D C 1
ATOM 13397 O O . PHE D 1 165 ? -40.44033 19.60998 7.42752 1.000 40.90021 156 PHE D O 1
ATOM 13414 N N . GLY D 1 166 ? -39.09348 21.40359 7.66640 1.000 34.19795 157 GLY D N 1
ATOM 13415 C CA . GLY D 1 166 ? -38.45465 21.25298 6.36962 1.000 33.98974 157 GLY D CA 1
ATOM 13416 C C . GLY D 1 166 ? -36.95683 21.01931 6.33383 1.000 34.88642 157 GLY D C 1
ATOM 13417 O O . GLY D 1 166 ? -36.32060 20.68624 7.32726 1.000 33.05169 157 GLY D O 1
ATOM 13421 N N . TYR D 1 167 ? -36.41626 21.19227 5.13513 1.000 35.61696 158 TYR D N 1
ATOM 13422 C CA . TYR D 1 167 ? -35.01255 20.95185 4.80131 1.000 33.58960 158 TYR D CA 1
ATOM 13423 C C . TYR D 1 167 ? -34.04656 21.58347 5.79712 1.000 33.81206 158 TYR D C 1
ATOM 13424 O O . TYR D 1 167 ? -33.13882 20.93267 6.31647 1.000 33.71792 158 TYR D O 1
ATOM 13442 N N . MET D 1 168 ? -34.27502 22.85791 6.07556 1.000 35.15518 159 MET D N 1
ATOM 13443 C CA . MET D 1 168 ? -33.40746 23.61982 6.96113 1.000 35.29315 159 MET D CA 1
ATOM 13444 C C . MET D 1 168 ? -33.58364 23.20049 8.41248 1.000 30.73271 159 MET D C 1
ATOM 13445 O O . MET D 1 168 ? -32.62254 23.17461 9.18658 1.000 36.81351 159 MET D O 1
ATOM 13459 N N . ASP D 1 169 ? -34.81217 22.86037 8.77943 1.000 37.09677 160 ASP D N 1
ATOM 13460 C CA . ASP D 1 169 ? -35.06104 22.32630 10.10681 1.000 33.03106 160 ASP D CA 1
ATOM 13461 C C . ASP D 1 169 ? -34.22190 21.06653 10.32417 1.000 31.21226 160 ASP D C 1
ATOM 13462 O O . ASP D 1 169 ? -33.56008 20.90793 11.33688 1.000 36.61035 160 ASP D O 1
ATOM 13471 N N . ILE D 1 170 ? -34.28443 20.17987 9.34112 1.000 27.81837 161 ILE D N 1
ATOM 13472 C CA . ILE D 1 170 ? -33.53471 18.93934 9.31463 1.000 31.28609 161 ILE D CA 1
ATOM 13473 C C . ILE D 1 170 ? -32.03472 19.19956 9.32465 1.000 30.10838 161 ILE D C 1
ATOM 13474 O O . ILE D 1 170 ? -31.28834 18.54879 10.05265 1.000 29.99587 161 ILE D O 1
ATOM 13490 N N . ALA D 1 171 ? -31.61816 20.17295 8.51757 1.000 31.76616 162 ALA D N 1
ATOM 13491 C CA . ALA D 1 171 ? -30.21886 20.54238 8.40545 1.000 32.53741 162 ALA D CA 1
ATOM 13492 C C . ALA D 1 171 ? -29.65578 21.02602 9.72803 1.000 31.79238 162 ALA D C 1
ATOM 13493 O O . ALA D 1 171 ? -28.50371 20.74402 10.04739 1.000 31.93471 162 ALA D O 1
ATOM 13500 N N . PHE D 1 172 ? -30.45361 21.78523 10.47196 1.000 32.78896 163 PHE D N 1
ATOM 13501 C CA . PHE D 1 172 ? -29.94780 22.42533 11.68282 1.000 32.19793 163 PHE D CA 1
ATOM 13502 C C . PHE D 1 172 ? -30.22353 21.69017 13.02220 1.000 33.68160 163 PHE D C 1
ATOM 13503 O O . PHE D 1 172 ? -29.35025 21.67109 13.88126 1.000 34.39974 163 PHE D O 1
ATOM 13520 N N . ILE D 1 173 ? -31.40299 21.08962 13.21528 1.000 31.59544 164 ILE D N 1
ATOM 13521 C CA . ILE D 1 173 ? -31.81119 20.65856 14.57082 1.000 32.90978 164 ILE D CA 1
ATOM 13522 C C . ILE D 1 173 ? -30.92486 19.59623 15.26263 1.000 32.70858 164 ILE D C 1
ATOM 13523 O O . ILE D 1 173 ? -30.87612 19.56046 16.48902 1.000 34.50086 164 ILE D O 1
ATOM 13539 N N . PRO D 1 174 ? -30.19962 18.74827 14.50659 1.000 33.89474 165 PRO D N 1
ATOM 13540 C CA . PRO D 1 174 ? -29.30640 17.84100 15.24924 1.000 35.07202 165 PRO D CA 1
ATOM 13541 C C . PRO D 1 174 ? -28.18150 18.54336 16.01490 1.000 35.95873 165 PRO D C 1
ATOM 13542 O O . PRO D 1 174 ? -27.59760 17.93886 16.90239 1.000 37.15445 165 PRO D O 1
ATOM 13553 N N . PHE D 1 175 ? -27.89253 19.79860 15.69521 1.000 37.58290 166 PHE D N 1
ATOM 13554 C CA . PHE D 1 175 ? -26.82954 20.51211 16.39301 1.000 42.89985 166 PHE D CA 1
ATOM 13555 C C . PHE D 1 175 ? -27.28570 20.96420 17.78471 1.000 37.67735 166 PHE D C 1
ATOM 13556 O O . PHE D 1 175 ? -26.46527 21.33232 18.62096 1.000 38.74955 166 PHE D O 1
ATOM 13573 N N . ALA D 1 176 ? -28.59122 20.93394 18.03792 1.000 38.69911 167 ALA D N 1
ATOM 13574 C CA . ALA D 1 176 ? -29.10311 21.20797 19.37878 1.000 37.48082 167 ALA D CA 1
ATOM 13575 C C . ALA D 1 176 ? -28.65064 20.10703 20.33711 1.000 37.70740 167 ALA D C 1
ATOM 13576 O O . ALA D 1 176 ? -28.53294 20.32745 21.53742 1.000 36.86819 167 ALA D O 1
ATOM 13583 N N . SER D 1 177 ? -28.38300 18.92108 19.79594 1.000 37.62161 168 SER D N 1
ATOM 13584 C CA . SER D 1 177 ? -27.81862 17.82999 20.58624 1.000 38.87225 168 SER D CA 1
ATOM 13585 C C . SER D 1 177 ? -26.34834 18.11075 20.94794 1.000 38.00254 168 SER D C 1
ATOM 13586 O O . SER D 1 177 ? -25.75096 17.37979 21.73349 1.000 38.25518 168 SER D O 1
ATOM 13594 N N . TRP D 1 178 ? -25.77506 19.16456 20.36805 1.000 35.72688 169 TRP D N 1
ATOM 13595 C CA . TRP D 1 178 ? -24.35820 19.51202 20.56764 1.000 39.06988 169 TRP D CA 1
ATOM 13596 C C . TRP D 1 178 ? -24.11818 20.78747 21.36861 1.000 37.61068 169 TRP D C 1
ATOM 13597 O O . TRP D 1 178 ? -22.97458 21.10081 21.70763 1.000 41.06659 169 TRP D O 1
ATOM 13618 N N . PHE D 1 179 ? -25.19115 21.50836 21.67887 1.000 40.58413 170 PHE D N 1
ATOM 13619 C CA . PHE D 1 179 ? -25.09571 22.76210 22.41735 1.000 40.54775 170 PHE D CA 1
ATOM 13620 C C . PHE D 1 179 ? -24.37538 22.59178 23.72676 1.000 41.00046 170 PHE D C 1
ATOM 13621 O O . PHE D 1 179 ? -23.39571 23.27931 24.00845 1.000 40.85940 170 PHE D O 1
ATOM 13638 N N . GLN D 1 180 ? -24.87297 21.65206 24.51460 1.000 40.30610 171 GLN D N 1
ATOM 13639 C CA . GLN D 1 180 ? -24.31016 21.36756 25.81330 1.000 43.37941 171 GLN D CA 1
ATOM 13640 C C . GLN D 1 180 ? -22.83382 21.01737 25.66386 1.000 43.09274 171 GLN D C 1
ATOM 13641 O O . GLN D 1 180 ? -22.00126 21.46138 26.43820 1.000 43.55302 171 GLN D O 1
ATOM 13655 N N . ALA D 1 181 ? -22.51710 20.23882 24.63605 1.000 43.00405 172 ALA D N 1
ATOM 13656 C CA . ALA D 1 181 ? -21.13695 19.86860 24.35453 1.000 43.96638 172 ALA D CA 1
ATOM 13657 C C . ALA D 1 181 ? -20.27627 21.11081 24.10288 1.000 42.11162 172 ALA D C 1
ATOM 13658 O O . ALA D 1 181 ? -19.15965 21.21713 24.61476 1.000 43.70763 172 ALA D O 1
ATOM 13665 N N . TRP D 1 182 ? -20.79940 22.04247 23.30669 1.000 41.03028 173 TRP D N 1
ATOM 13666 C CA . TRP D 1 182 ? -20.10344 23.30279 23.04135 1.000 42.53823 173 TRP D CA 1
ATOM 13667 C C . TRP D 1 182 ? -19.96691 24.14741 24.30311 1.000 44.39355 173 TRP D C 1
ATOM 13668 O O . TRP D 1 182 ? -18.94119 24.78903 24.53289 1.000 46.20117 173 TRP D O 1
ATOM 13689 N N . GLU D 1 183 ? -21.00927 24.13849 25.11992 1.000 43.88810 174 GLU D N 1
ATOM 13690 C CA . GLU D 1 183 ? -20.99271 24.84800 26.38434 1.000 45.85121 174 GLU D CA 1
ATOM 13691 C C . GLU D 1 183 ? -19.88490 24.27267 27.25009 1.000 46.26000 174 GLU D C 1
ATOM 13692 O O . GLU D 1 183 ? -19.08994 25.00563 27.83734 1.000 48.15970 174 GLU D O 1
ATOM 13704 N N . VAL D 1 184 ? -19.82580 22.95004 27.30184 1.000 44.60769 175 VAL D N 1
ATOM 13705 C CA . VAL D 1 184 ? -18.84261 22.26461 28.12653 1.000 46.81413 175 VAL D CA 1
ATOM 13706 C C . VAL D 1 184 ? -17.40206 22.48319 27.64811 1.000 51.02356 175 VAL D C 1
ATOM 13707 O O . VAL D 1 184 ? -16.53962 22.85086 28.44464 1.000 45.91692 175 VAL D O 1
ATOM 13720 N N . MET D 1 185 ? -17.13523 22.26800 26.36397 1.000 45.08661 176 MET D N 1
ATOM 13721 C CA . MET D 1 185 ? -15.76406 22.33870 25.87626 1.000 48.87866 176 MET D CA 1
ATOM 13722 C C . MET D 1 185 ? -15.21225 23.76606 25.88418 1.000 47.32187 176 MET D C 1
ATOM 13723 O O . MET D 1 185 ? -13.99982 23.96048 25.88420 1.000 45.98680 176 MET D O 1
ATOM 13737 N N . GLY D 1 186 ? -16.10408 24.75268 25.87368 1.000 47.39093 177 GLY D N 1
ATOM 13738 C CA . GLY D 1 186 ? -15.71125 26.14572 25.97907 1.000 50.09420 177 GLY D CA 1
ATOM 13739 C C . GLY D 1 186 ? -15.89572 26.70867 27.38125 1.000 54.38892 177 GLY D C 1
ATOM 13740 O O . GLY D 1 186 ? -15.59514 27.88007 27.61176 1.000 52.82038 177 GLY D O 1
ATOM 13744 N N . ASN D 1 187 ? -16.38292 25.88114 28.30901 1.000 55.12038 178 ASN D N 1
ATOM 13745 C CA . ASN D 1 187 ? -16.67280 26.31523 29.68142 1.000 57.15088 178 ASN D CA 1
ATOM 13746 C C . ASN D 1 187 ? -17.49045 27.59854 29.72560 1.000 56.59138 178 ASN D C 1
ATOM 13747 O O . ASN D 1 187 ? -17.08209 28.58228 30.34108 1.000 59.45644 178 ASN D O 1
ATOM 13758 N N . TRP D 1 188 ? -18.64131 27.58983 29.06910 1.000 53.85362 179 TRP D N 1
ATOM 13759 C CA . TRP D 1 188 ? -19.45709 28.78661 28.98758 1.000 51.49674 179 TRP D CA 1
ATOM 13760 C C . TRP D 1 188 ? -20.93253 28.43591 28.84632 1.000 47.45294 179 TRP D C 1
ATOM 13761 O O . TRP D 1 188 ? -21.31315 27.26918 28.87129 1.000 50.32123 179 TRP D O 1
ATOM 13782 N N . LYS D 1 189 ? -21.74682 29.46727 28.66045 1.000 50.09135 180 LYS D N 1
ATOM 13783 C CA . LYS D 1 189 ? -23.18690 29.31548 28.50772 1.000 47.84217 180 LYS D CA 1
ATOM 13784 C C . LYS D 1 189 ? -23.68835 29.99723 27.25543 1.000 49.19317 180 LYS D C 1
ATOM 13785 O O . LYS D 1 189 ? -23.39169 31.16361 27.01145 1.000 48.52279 180 LYS D O 1
ATOM 13804 N N . ILE D 1 190 ? -24.43513 29.25715 26.44893 1.000 48.28164 181 ILE D N 1
ATOM 13805 C CA . ILE D 1 190 ? -25.05042 29.82833 25.26523 1.000 49.40456 181 ILE D CA 1
ATOM 13806 C C . ILE D 1 190 ? -26.42711 30.40344 25.60526 1.000 50.23475 181 ILE D C 1
ATOM 13807 O O . ILE D 1 190 ? -27.32349 29.67312 26.02146 1.000 48.83834 181 ILE D O 1
ATOM 13823 N N . PRO D 1 191 ? -26.59509 31.72231 25.42737 1.000 51.49280 182 PRO D N 1
ATOM 13824 C CA . PRO D 1 191 ? -27.80402 32.43776 25.83714 1.000 52.63807 182 PRO D CA 1
ATOM 13825 C C . PRO D 1 191 ? -28.90990 32.35070 24.78615 1.000 52.21410 182 PRO D C 1
ATOM 13826 O O . PRO D 1 191 ? -29.29739 33.37849 24.24078 1.000 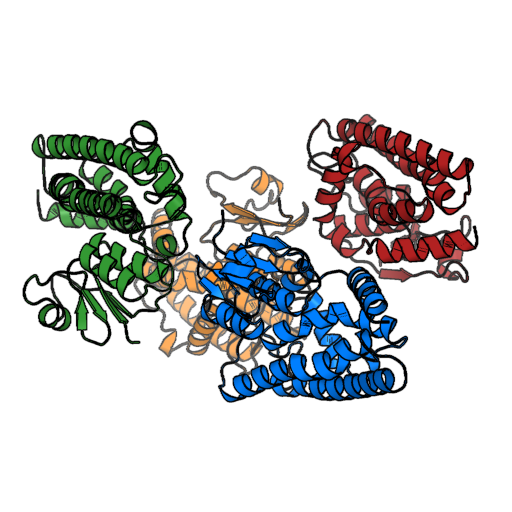55.57021 182 PRO D O 1
ATOM 13837 N N . LEU D 1 192 ? -29.40434 31.15128 24.49220 1.000 52.76550 183 LEU D N 1
ATOM 13838 C CA . LEU D 1 192 ? -30.47102 31.01553 23.49808 1.000 51.27496 183 LEU D CA 1
ATOM 13839 C C . LEU D 1 192 ? -31.74642 31.68566 23.97915 1.000 51.91825 183 LEU D C 1
ATOM 13840 O O . LEU D 1 192 ? -32.32358 32.50745 23.28599 1.000 51.59776 183 LEU D O 1
ATOM 13856 N N . GLU D 1 193 ? -32.17289 31.33839 25.18607 1.000 55.04526 184 GLU D N 1
ATOM 13857 C CA . GLU D 1 193 ? -33.45191 31.81219 25.71389 1.000 54.51974 184 GLU D CA 1
ATOM 13858 C C . GLU D 1 193 ? -33.56108 33.33415 25.77822 1.000 55.89198 184 GLU D C 1
ATOM 13859 O O . GLU D 1 193 ? -34.66026 33.87776 25.70107 1.000 59.25866 184 GLU D O 1
ATOM 13871 N N . THR D 1 194 ? -32.42526 34.01511 25.89917 1.000 53.95537 185 THR D N 1
ATOM 13872 C CA . THR D 1 194 ? -32.40542 35.46175 26.12205 1.000 56.73087 185 THR D CA 1
ATOM 13873 C C . THR D 1 194 ? -32.05977 36.21252 24.84794 1.000 55.36290 185 THR D C 1
ATOM 13874 O O . THR D 1 194 ? -32.66999 37.22443 24.50866 1.000 55.80705 185 THR D O 1
ATOM 13885 N N . GLN D 1 195 ? -31.07241 35.67431 24.14986 1.000 54.97181 186 GLN D N 1
ATOM 13886 C CA . GLN D 1 195 ? -30.42544 36.33383 23.03182 1.000 57.06339 186 GLN D CA 1
ATOM 13887 C C . GLN D 1 195 ? -30.89225 35.72862 21.69453 1.000 54.70234 186 GLN D C 1
ATOM 13888 O O . GLN D 1 195 ? -30.84076 36.39654 20.66628 1.000 52.57121 186 GLN D O 1
ATOM 13902 N N . PHE D 1 196 ? -31.33175 34.46490 21.71097 1.000 49.36336 187 PHE D N 1
ATOM 13903 C CA . PHE D 1 196 ? -31.86622 33.78970 20.50936 1.000 49.78455 187 PHE D CA 1
ATOM 13904 C C . PHE D 1 196 ? -33.19045 33.00256 20.74652 1.000 49.07007 187 PHE D C 1
ATOM 13905 O O . PHE D 1 196 ? -33.21837 31.78160 20.60558 1.000 48.47772 187 PHE D O 1
ATOM 13922 N N . PRO D 1 197 ? -34.28980 33.69256 21.09777 1.000 49.09019 188 PRO D N 1
ATOM 13923 C CA . PRO D 1 197 ? -35.52768 33.01147 21.53438 1.000 47.85440 188 PRO D CA 1
ATOM 13924 C C . PRO D 1 197 ? -36.28491 32.19917 20.47458 1.000 46.27946 188 PRO D C 1
ATOM 13925 O O . PRO D 1 197 ? -36.89206 31.17042 20.79763 1.000 48.62894 188 PRO D O 1
ATOM 13936 N N . ARG D 1 198 ? -36.24641 32.64943 19.23049 1.000 44.92089 189 ARG D N 1
ATOM 13937 C CA . ARG D 1 198 ? -36.89846 31.93637 18.13564 1.000 46.77178 189 ARG D CA 1
ATOM 13938 C C . ARG D 1 198 ? -36.31561 30.52928 17.96871 1.000 44.03098 189 ARG D C 1
ATOM 13939 O O . ARG D 1 198 ? -37.04622 29.54359 17.83008 1.000 46.62222 189 ARG D O 1
ATOM 13960 N N . LEU D 1 199 ? -34.99138 30.44517 18.01216 1.000 46.55323 190 LEU D N 1
ATOM 13961 C CA . LEU D 1 199 ? -34.29051 29.17097 17.88566 1.000 45.26882 190 LEU D CA 1
ATOM 13962 C C . LEU D 1 199 ? -34.61868 28.26163 19.06433 1.000 46.14730 190 LEU D C 1
ATOM 13963 O O . LEU D 1 199 ? -34.81868 27.06225 18.89937 1.000 44.74254 190 LEU D O 1
ATOM 13979 N N . HIS D 1 200 ? -34.70216 28.85636 20.24945 1.000 47.50869 191 HIS D N 1
ATOM 13980 C CA . HIS D 1 200 ? -35.11196 28.14855 21.45719 1.000 47.68434 191 HIS D CA 1
ATOM 13981 C C . HIS D 1 200 ? -36.48537 27.49810 21.29712 1.000 46.80246 191 HIS D C 1
ATOM 13982 O O . HIS D 1 200 ? -36.63033 26.26308 21.42787 1.000 47.64379 191 HIS D O 1
ATOM 13996 N N . GLU D 1 201 ? -37.48066 28.32337 20.96271 1.000 46.36313 192 GLU D N 1
ATOM 13997 C CA . GLU D 1 201 ? -38.83759 27.81567 20.76783 1.000 48.68516 192 GLU D CA 1
ATOM 13998 C C . GLU D 1 201 ? -38.83924 26.74576 19.69717 1.000 46.55888 192 GLU D C 1
ATOM 13999 O O . GLU D 1 201 ? -39.49396 25.72720 19.83799 1.000 45.17089 192 GLU D O 1
ATOM 14011 N N . TRP D 1 202 ? -38.07180 26.99122 18.64070 1.000 45.29233 193 TRP D N 1
ATOM 14012 C CA . TRP D 1 202 ? -37.98280 26.08577 17.49702 1.000 44.79709 193 TRP D CA 1
ATOM 14013 C C . TRP D 1 202 ? -37.42082 24.71259 17.84995 1.000 43.08923 193 TRP D C 1
ATOM 14014 O O . TRP D 1 202 ? -37.95176 23.69212 17.42044 1.000 41.19333 193 TRP D O 1
ATOM 14035 N N . VAL D 1 203 ? -36.33446 24.69880 18.61290 1.000 45.18523 194 VAL D N 1
ATOM 14036 C CA . VAL D 1 203 ? -35.76373 23.45574 19.12925 1.000 44.14363 194 VAL D CA 1
ATOM 14037 C C . VAL D 1 203 ? -36.81949 22.70032 19.91865 1.000 43.22914 194 VAL D C 1
ATOM 14038 O O . VAL D 1 203 ? -37.06443 21.51482 19.68332 1.000 42.66867 194 VAL D O 1
ATOM 14051 N N . ASN D 1 204 ? -37.446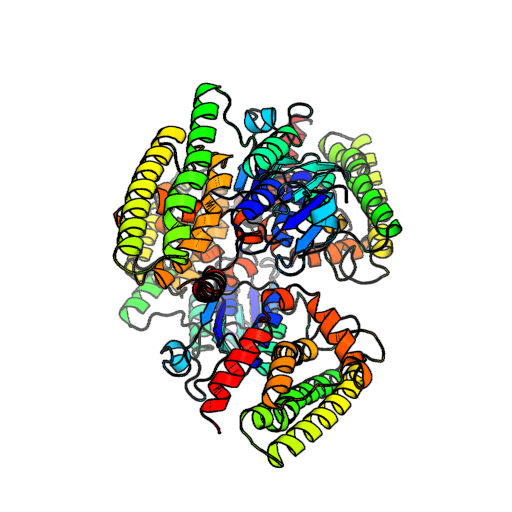97 23.41283 20.84993 1.000 43.25391 195 ASN D N 1
ATOM 14052 C CA . ASN D 1 204 ? -38.49559 22.83156 21.68086 1.000 43.26058 195 ASN D CA 1
ATOM 14053 C C . ASN D 1 204 ? -39.67238 22.30683 20.83967 1.000 43.73036 195 ASN D C 1
ATOM 14054 O O . ASN D 1 204 ? -40.23308 21.25229 21.13748 1.000 45.48225 195 ASN D O 1
ATOM 14065 N N . ALA D 1 205 ? -40.05181 23.05302 19.80797 1.000 42.55755 196 ALA D N 1
ATOM 14066 C CA . ALA D 1 205 ? -41.05370 22.59852 18.84699 1.000 45.50569 196 ALA D CA 1
ATOM 14067 C C . ALA D 1 205 ? -40.60467 21.31060 18.14654 1.000 43.54810 196 ALA D C 1
ATOM 14068 O O . ALA D 1 205 ? -41.35203 20.34141 18.07263 1.000 43.96189 196 ALA D O 1
ATOM 14075 N N . CYS D 1 206 ? -39.37157 21.31411 17.64093 1.000 42.22210 197 CYS D N 1
ATOM 14076 C CA . CYS D 1 206 ? -38.82558 20.17279 16.91571 1.000 42.61624 197 CYS D CA 1
ATOM 14077 C C . CYS D 1 206 ? -38.73508 18.94754 17.81399 1.000 43.50051 197 CYS D C 1
ATOM 14078 O O . CYS D 1 206 ? -38.94814 17.82673 17.36279 1.000 51.28689 197 CYS D O 1
ATOM 14086 N N . MET D 1 207 ? -38.42065 19.16398 19.08772 1.000 45.07530 198 MET D N 1
ATOM 14087 C CA . MET D 1 207 ? -38.27550 18.05449 20.02664 1.000 47.26285 198 MET D CA 1
ATOM 14088 C C . MET D 1 207 ? -39.57962 17.30871 20.31253 1.000 48.38334 198 MET D C 1
ATOM 14089 O O . MET D 1 207 ? -39.55268 16.20185 20.84612 1.000 50.26427 198 MET D O 1
ATOM 14103 N N . GLU D 1 208 ? -40.71133 17.91238 19.96035 1.000 48.46528 199 GLU D N 1
ATOM 14104 C CA . GLU D 1 208 ? -42.00800 17.25494 20.09054 1.000 48.33000 199 GLU D CA 1
ATOM 14105 C C . GLU D 1 208 ? -42.32059 16.31856 18.91965 1.000 49.19289 199 GLU D C 1
ATOM 14106 O O . GLU D 1 208 ? -43.30222 15.57349 18.96730 1.000 48.44187 199 GLU D O 1
ATOM 14118 N N . ARG D 1 209 ? -41.51385 16.36486 17.86216 1.000 49.37812 200 ARG D N 1
ATOM 14119 C CA . ARG D 1 209 ? -41.74708 15.48324 16.72547 1.000 46.31658 200 ARG D CA 1
ATOM 14120 C C . ARG D 1 209 ? -41.19635 14.09095 16.99528 1.000 44.81274 200 ARG D C 1
ATOM 14121 O O . ARG D 1 209 ? -40.19059 13.92586 17.67866 1.000 42.87587 200 ARG D O 1
ATOM 14142 N N . GLU D 1 210 ? -41.88535 13.09585 16.44456 1.000 45.60856 201 GLU D N 1
ATOM 14143 C CA . GLU D 1 210 ? -41.55713 11.69060 16.64157 1.000 44.79455 201 GLU D CA 1
ATOM 14144 C C . GLU D 1 210 ? -40.15288 11.39160 16.13261 1.000 42.09470 201 GLU D C 1
ATOM 14145 O O . GLU D 1 210 ? -39.34724 10.75435 16.80593 1.000 40.31821 201 GLU D O 1
ATOM 14157 N N . SER D 1 211 ? -39.86514 11.90269 14.94246 1.000 39.64394 202 SER D N 1
ATOM 14158 C CA . SER D 1 211 ? -38.57540 11.71159 14.28273 1.000 40.29239 202 SER D CA 1
ATOM 14159 C C . SER D 1 211 ? -37.38545 12.08207 15.17477 1.000 39.44042 202 SER D C 1
ATOM 14160 O O . SER D 1 211 ? -36.51268 11.25474 15.47436 1.000 39.91746 202 SER D O 1
ATOM 14168 N N . VAL D 1 212 ? -37.40422 13.33268 15.62328 1.000 41.10440 203 VAL D N 1
ATOM 14169 C CA . VAL D 1 212 ? -36.35885 13.90671 16.45963 1.000 40.56246 203 VAL D CA 1
ATOM 14170 C C . VAL D 1 212 ? -36.27313 13.13796 17.77384 1.000 41.45797 203 VAL D C 1
ATOM 14171 O O . VAL D 1 212 ? -35.18660 12.81242 18.23639 1.000 40.27936 203 VAL D O 1
ATOM 14184 N N . LYS D 1 213 ? -37.42709 12.85108 18.36666 1.000 41.77476 204 LYS D N 1
ATOM 14185 C CA . LYS D 1 213 ? -37.50091 12.00245 19.55106 1.000 40.46601 204 LYS D CA 1
ATOM 14186 C C . LYS D 1 213 ? -36.94148 10.60228 19.30616 1.000 39.46023 204 LYS D C 1
ATOM 14187 O O . LYS D 1 213 ? -36.35360 10.00120 20.20433 1.000 40.05702 204 LYS D O 1
ATOM 14206 N N . LYS D 1 214 ? -37.12738 10.07348 18.10176 1.000 41.17619 205 LYS D N 1
ATOM 14207 C CA . LYS D 1 214 ? -36.67651 8.71805 17.82949 1.000 40.43202 205 LYS D CA 1
ATOM 14208 C C . LYS D 1 214 ? -35.16134 8.64952 17.63426 1.000 41.23046 205 LYS D C 1
ATOM 14209 O O . LYS D 1 214 ? -34.51756 7.73723 18.15487 1.000 40.57313 205 LYS D O 1
ATOM 14228 N N . VAL D 1 215 ? -34.58996 9.59530 16.88368 1.000 39.51075 206 VAL D N 1
ATOM 14229 C CA . VAL D 1 215 ? -33.16369 9.48446 16.53335 1.000 40.62465 206 VAL D CA 1
ATOM 14230 C C . VAL D 1 215 ? -32.17300 10.38539 17.28414 1.000 39.82928 206 VAL D C 1
ATOM 14231 O O . VAL D 1 215 ? -31.01430 10.02209 17.40586 1.000 41.19856 206 VAL D O 1
ATOM 14244 N N . LEU D 1 216 ? -32.59414 11.53105 17.80653 1.000 39.57605 207 LEU D N 1
ATOM 14245 C CA . LEU D 1 216 ? -31.61635 12.43264 18.41803 1.000 40.79939 207 LEU D CA 1
ATOM 14246 C C . LEU D 1 216 ? -31.16576 11.96147 19.80653 1.000 40.21732 207 LEU D C 1
ATOM 14247 O O . LEU D 1 216 ? -31.98800 11.69345 20.67469 1.000 41.99985 207 LEU D O 1
ATOM 14263 N N . PRO D 1 217 ? -29.84012 11.83706 20.00922 1.000 42.36517 208 PRO D N 1
ATOM 14264 C CA . PRO D 1 217 ? -29.30808 11.35039 21.28560 1.000 45.11332 208 PRO D CA 1
ATOM 14265 C C . PRO D 1 217 ? -29.28736 12.39925 22.38707 1.000 46.23775 208 PRO D C 1
ATOM 14266 O O . PRO D 1 217 ? -29.34927 13.59903 22.13425 1.000 43.58304 208 PRO D O 1
ATOM 14277 N N . HIS D 1 218 ? -29.17376 11.91687 23.61686 1.000 49.09543 209 HIS D N 1
ATOM 14278 C CA . HIS D 1 218 ? -29.06286 12.76779 24.78874 1.000 50.20992 209 HIS D CA 1
ATOM 14279 C C . HIS D 1 218 ? -27.76418 13.60783 24.72191 1.000 47.43478 209 HIS D C 1
ATOM 14280 O O . HIS D 1 218 ? -26.69708 13.07062 24.41814 1.000 46.66160 209 HIS D O 1
ATOM 14294 N N . PRO D 1 219 ? -27.85661 14.93067 24.97374 1.000 45.39005 210 PRO D N 1
ATOM 14295 C CA . PRO D 1 219 ? -26.70683 15.85268 24.94635 1.000 48.67476 210 PRO D CA 1
ATOM 14296 C C . PRO D 1 219 ? -25.54067 15.43260 25.83736 1.000 48.42655 210 PRO D C 1
ATOM 14297 O O . PRO D 1 219 ? -24.39110 15.74562 25.52412 1.000 48.13169 210 PRO D O 1
ATOM 14308 N N . GLU D 1 220 ? -25.84976 14.72149 26.91720 1.000 48.34800 211 GLU D N 1
ATOM 14309 C CA . GLU D 1 220 ? -24.85952 14.26958 27.89049 1.000 49.78595 211 GLU D CA 1
ATOM 14310 C C . GLU D 1 220 ? -23.83301 13.34541 27.23253 1.000 47.94909 211 GLU D C 1
ATOM 14311 O O . GLU D 1 220 ? -22.61983 13.51269 27.40529 1.000 50.14609 211 GLU D O 1
ATOM 14323 N N . LYS D 1 221 ? -24.32971 12.38604 26.45462 1.000 49.44292 212 LYS D N 1
ATOM 14324 C CA . LYS D 1 221 ? -23.47067 11.45910 25.72345 1.000 49.09059 212 LYS D CA 1
ATOM 14325 C C . LYS D 1 221 ? -22.63413 12.17788 24.67822 1.000 47.94021 212 LYS D C 1
ATOM 14326 O O . LYS D 1 221 ? -21.44305 11.90821 24.52704 1.000 51.07486 212 LYS D O 1
ATOM 14345 N N . VAL D 1 222 ? -23.27299 13.10393 23.97146 1.000 46.84112 213 VAL D N 1
ATOM 14346 C CA . VAL D 1 222 ? -22.60629 13.89316 22.94355 1.000 45.53286 213 VAL D CA 1
ATOM 14347 C C . VAL D 1 222 ? -21.47882 14.70072 23.55792 1.000 46.12541 213 VAL D C 1
ATOM 14348 O O . VAL D 1 222 ? -20.39799 14.81132 22.98858 1.000 48.45967 213 VAL D O 1
ATOM 14361 N N . ALA D 1 223 ? -21.76057 15.27233 24.72600 1.000 47.76578 214 ALA D N 1
ATOM 14362 C CA . ALA D 1 223 ? -20.79941 16.10025 25.44740 1.000 50.31755 214 ALA D CA 1
ATOM 14363 C C . ALA D 1 223 ? -19.59962 15.28242 25.92883 1.000 51.44111 214 ALA D C 1
ATOM 14364 O O . ALA D 1 223 ? -18.44551 15.65220 25.69607 1.000 51.83730 214 ALA D O 1
ATOM 14371 N N . GLU D 1 224 ? -19.89341 14.14950 26.56214 1.000 51.51558 215 GLU D N 1
ATOM 14372 C CA . GLU D 1 224 ? -18.86760 13.21149 27.01699 1.000 54.63551 215 GLU D CA 1
ATOM 14373 C C . GLU D 1 224 ? -17.97646 12.81221 25.83457 1.000 55.25941 215 GLU D C 1
ATOM 14374 O O . GLU D 1 224 ? -16.73551 12.92700 25.86812 1.000 55.84740 215 GLU D O 1
ATOM 14386 N N . PHE D 1 225 ? -18.65068 12.40276 24.76806 1.000 52.35875 216 PHE D N 1
ATOM 14387 C CA . PHE D 1 225 ? -18.01886 11.99183 23.52435 1.000 51.35906 216 PHE D CA 1
ATOM 14388 C C . PHE D 1 225 ? -17.14094 13.11238 22.94926 1.000 52.85061 216 PHE D C 1
ATOM 14389 O O . PHE D 1 225 ? -15.97967 12.90256 22.54458 1.000 53.41431 216 PHE D O 1
ATOM 14406 N N . ALA D 1 226 ? -17.68982 14.32165 22.97602 1.000 51.60904 217 ALA D N 1
ATOM 14407 C CA . ALA D 1 226 ? -17.00909 15.49862 22.44328 1.000 51.78687 217 ALA D CA 1
ATOM 14408 C C . ALA D 1 226 ? -15.75816 15.82870 23.25065 1.000 54.28878 217 ALA D C 1
ATOM 14409 O O . ALA D 1 226 ? -14.73350 16.20046 22.68548 1.000 51.69381 217 ALA D O 1
ATOM 14416 N N . MET D 1 227 ? -15.85041 15.68442 24.57159 1.000 53.29695 218 MET D N 1
ATOM 14417 C CA . MET D 1 227 ? -14.71015 15.93674 25.45824 1.000 55.44540 218 MET D CA 1
ATOM 14418 C C . MET D 1 227 ? -13.59654 14.93671 25.17130 1.000 56.82025 218 MET D C 1
ATOM 14419 O O . MET D 1 227 ? -12.41283 15.30904 25.03485 1.000 58.59894 218 MET D O 1
ATOM 14433 N N . GLN D 1 228 ? -13.99226 13.67007 25.04670 1.000 57.06926 219 GLN D N 1
ATOM 14434 C CA . GLN D 1 228 ? -13.06012 12.61571 24.64443 1.000 60.04163 219 GLN D CA 1
ATOM 14435 C C . GLN D 1 228 ? -12.34911 13.04865 23.36359 1.000 60.05040 219 GLN D C 1
ATOM 14436 O O . GLN D 1 228 ? -11.12906 12.91630 23.25344 1.000 64.17380 219 GLN D O 1
ATOM 14450 N N . MET D 1 229 ? -13.10633 13.56001 22.39290 1.000 58.55999 220 MET D N 1
ATOM 14451 C CA . MET D 1 229 ? -12.47263 14.06312 21.16990 1.000 62.25525 220 MET D CA 1
ATOM 14452 C C . MET D 1 229 ? -11.63836 15.32566 21.36002 1.000 61.77017 220 MET D C 1
ATOM 14453 O O . MET D 1 229 ? -10.65767 15.53062 20.64819 1.000 63.54889 220 MET D O 1
ATOM 14467 N N . ARG D 1 230 ? -12.02610 16.18645 22.29191 1.000 57.03548 221 ARG D N 1
ATOM 14468 C CA . ARG D 1 230 ? -11.23698 17.38442 22.54514 1.000 61.63727 221 ARG D CA 1
ATOM 14469 C C . ARG D 1 230 ? -9.86569 17.07922 23.13664 1.000 61.44972 221 ARG D C 1
ATOM 14470 O O . ARG D 1 230 ? -8.89262 17.76045 22.82395 1.000 66.83338 221 ARG D O 1
ATOM 14491 N N . ARG D 1 231 ? -9.79317 16.06507 23.99396 1.000 60.96524 222 ARG D N 1
ATOM 14492 C CA . ARG D 1 231 ? -8.52104 15.73525 24.63836 1.000 61.94533 222 ARG D CA 1
ATOM 14493 C C . ARG D 1 231 ? -7.37684 15.42061 23.67150 1.000 69.77905 222 ARG D C 1
ATOM 14494 O O . ARG D 1 231 ? -6.23333 15.80741 23.91828 1.000 66.65700 222 ARG D O 1
ATOM 14515 N N . ARG D 1 232 ? -7.66791 14.71462 22.58773 1.000 65.66703 223 ARG D N 1
ATOM 14516 C CA . ARG D 1 232 ? -6.68230 14.51841 21.52908 1.000 68.95334 223 ARG D CA 1
ATOM 14517 C C . ARG D 1 232 ? -6.44443 15.80794 20.73486 1.000 67.97229 223 ARG D C 1
ATOM 14518 O O . ARG D 1 232 ? -5.42311 15.95283 20.06475 1.000 66.07063 223 ARG D O 1
ATOM 14539 N N . PHE D 1 233 ? -7.42605 16.70975 20.77952 1.000 67.72477 224 PHE D N 1
ATOM 14540 C CA . PHE D 1 233 ? -7.35786 18.01501 20.10886 1.000 67.58831 224 PHE D CA 1
ATOM 14541 C C . PHE D 1 233 ? -7.43492 17.82530 18.59789 1.000 68.08275 224 PHE D C 1
ATOM 14542 O O . PHE D 1 233 ? -8.50566 17.94157 18.00857 1.000 65.13990 224 PHE D O 1
#

InterPro domains:
  IPR004045 Glutathione S-transferase, N-terminal [PF02798] (4-76)
  IPR004045 Glutathione S-transferase, N-terminal [PS50404] (3-82)
  IPR010987 Glutathione S-transferase, C-terminal-like [PS50405] (88-224)
  IPR036249 Thioredoxin-like superfamily [SSF52833] (4-107)
  IPR036282 Glutathione S-transferase, C-terminal domain superfamily [SSF47616] (76-223)
  IPR040079 Glutathione transferase family [SFLDS00019] (2-225)
  IPR045073 Glutathione S-transferase Omega/Tau-like [PTHR11260] (7-215)
  IPR045073 Glutathione S-transferase Omega/Tau-like [SFLDG01152] (2-225)
  IPR045074 Glutathione S-transferases Tau, C-terminal alpha-helical domain, plant [cd03185] (89-220)

Secondary structure (DSSP, 8-state):
--SEEEEE-TT-HHHHHHHHHHHHHT---EEEE-BTTB--HHHHHHSTTT--S-EEEETTEEEESHHHHHHHHHHHSTTT---S-SSHHHHHHHHHHHHHIIIIIIIIIIHHHHH--THHHHHHHHHHHHHHHHHHHHHHHHHTT-SSBTBBTB--HHHHHHGGGGGGHHHHHHHHT----HHHH-HHHHHHHHHHTTSHHHHHHPPPHHHHHHHHHHHHHHH-/--SEEEEE-TT-HHHHHHHHHHHHHT---EEEE-BTTB--HHHHHH-TTT--S-EEEETTEEEESHHHHHHHHHHHSTTT---S-SSHHHHHHHHHHHHHIIIIIIIIIIHHHHH--THHHHHHHHHHHHHHHHHHHHHHHHHTT-SSBTBBTB--HHHHHHGGGGGGHHHHHHHHT----HHHH-HHHHHHHHHHTTSHHHHHHPPPHHHHHHHHHHHHTT--/--EEEEE-TT-HHHHHHHHHHHHTT---EEEE-BTTB--HHHHHH-TTT--S-EEEETTEEEESHHHHHHHHHHHSTTS---S-SSHHHHHHHHHHHHHIIIIIIIIIIHHHHH--HHHHHHHHHHHHHHHHHHHHHHHHHHTT-SSBTBBTB--HHHHHHGGGGGTHHHHHHHHTS---HHHH-HHHHHHHHHHTTSHHHHHHPPPHHHHHHHHHHHHHH--/-EEEEE-TT-HHHHHHHHHHHHTT---EEEE-BTTB--HHHHHHSTTT--S-EEEETTEEEESHHHHHHHHHHHSTTS---S-SSHHHHHHHHHHHHHIIIIIIIIIIHHHHH--HHHHHHHHHHHHHHHHHHHHHHHHHHTT-SSBTBBTB--HHHHHHGGGGGGHHHHHHHTTS---HHHH-HHHHHHHHHHTTSHHHHHHPPPHHHHHHHHHHHHHH-

B-factor: mean 53.58, std 15.62, range [27.74, 206.9]

Solvent-accessible surface area: 42511 Å² total; per-residue (Å²): 185,41,48,2,61,0,0,0,32,88,1,11,6,49,0,2,0,0,12,0,0,0,33,22,12,67,18,154,44,60,88,50,82,5,88,86,97,80,76,32,122,43,0,50,149,27,4,76,144,86,95,123,23,7,0,0,14,19,28,61,34,51,15,46,92,10,30,106,0,0,34,56,0,12,108,38,37,66,112,41,38,64,9,28,41,114,44,70,155,79,68,51,65,4,93,106,16,0,76,19,0,24,124,82,0,54,63,62,0,0,3,46,0,23,93,31,158,51,148,52,16,79,92,1,16,136,25,0,58,106,13,0,30,83,0,29,39,0,0,68,78,25,7,59,40,82,97,36,18,7,39,3,84,133,13,5,7,5,1,0,0,1,0,0,0,17,4,19,21,67,0,2,28,70,4,5,137,44,162,16,45,23,127,110,118,9,68,26,2,60,68,1,20,79,20,0,80,82,68,94,8,0,112,146,21,23,28,66,38,26,107,0,10,98,38,0,36,101,58,35,156,187,100,119,186,40,47,2,63,0,0,0,30,89,1,9,8,49,0,3,0,0,13,0,0,0,26,21,11,42,18,130,49,60,89,47,79,6,91,94,99,80,77,30,120,42,0,52,160,28,4,74,150,84,92,125,25,6,0,0,13,13,22,51,30,56,15,48,88,10,34,108,0,0,32,54,0,12,105,37,39,72,108,59,55,74,7,30,41,114,44,73,154,76,68,52,66,3,95,104,16,0,73,21,0,21,113,84,0,53,65,60,0,1,2,46,0,24,90,35,158,49,148,53,17,83,90,1,18,137,25,0,59,108,16,0,28,84,0,28,40,1,0,78,74,23,6,59,43,90,111,32,20,6,38,2,121,106,14,7,7,5,1,0,0,0,0,0,0,16,5,17,20,62,0,2,33,71,6,3,138,43,159,13,42,24,131,112,118,10,70,30,1,60,76,1,20,76,21,0,71,130,68,47,5,0,88,134,24,18,28,140,44,111,140,0,10,118,42,0,74,79,62,30,166,194,78,116,117,117,5,54,0,0,0,34,82,1,10,6,49,0,3,0,0,14,0,0,0,37,5,12,54,18,152,41,76,83,55,80,6,93,75,91,83,67,27,121,45,0,48,150,24,3,67,141,87,91,119,23,8,0,0,9,27,90,108,147,50,22,46,84,10,32,106,0,0,32,69,0,14,112,36,56,85,140,36,13,85,7,15,36,121,49,82,155,87,66,48,60,3,95,102,17,0,56,22,0,23,115,84,0,48,77,58,0,1,8,51,0,21,84,22,132,56,145,48,18,88,91,0,18,129,26,0,51,107,14,0,30,82,0,26,42,1,0,75,75,33,7,60,36,94,107,22,19,4,40,2,130,138,13,7,6,5,0,0,0,2,0,0,1,16,5,16,24,64,0,1,42,68,11,5,141,49,173,18,44,19,122,110,106,7,70,34,2,59,73,1,22,82,13,0,72,120,26,70,7,0,120,150,20,21,26,112,46,95,109,0,6,110,31,0,55,92,46,28,166,172,80,88,183,12,55,0,0,0,32,67,0,11,6,50,0,2,0,0,13,0,0,0,29,4,15,55,19,171,50,97,84,52,81,7,98,76,101,84,67,30,121,50,0,53,156,21,2,69,147,88,101,114,22,7,0,0,9,37,97,111,155,50,22,48,80,9,29,108,0,0,31,67,0,15,111,36,60,81,142,34,14,76,9,16,33,117,50,82,156,89,71,47,64,3,94,106,15,0,54,22,0,26,117,86,0,44,79,55,0,1,9,51,0,25,104,24,136,56,144,49,18,80,95,0,17,128,29,0,49,106,15,0,31,84,0,28,41,1,0,71,75,31,7,59,38,96,105,21,17,6,39,2,141,114,12,6,7,5,0,0,0,2,0,0,0,18,5,13,25,53,0,2,37,70,10,4,140,46,168,17,38,18,126,114,108,9,68,42,1,60,76,2,20,77,14,0,74,122,33,61,7,0,114,150,21,20,26,68,38,16,96,0,7,106,31,0,46,87,57,32,159,173,121

CATH classification: 3.40.30.10 (+1 more: 1.20.1050.10)

Nearest PDB structures (foldseek):
  7y55-assembly2_D-3  TM=1.002E+00  e=7.267E-37  Pinus densata
  7dw2-assembly1_A  TM=9.554E-01  e=7.939E-20  Salix babylonica
  5g5e-assembly1_A  TM=9.535E-01  e=1.143E-19  Mangifera indica
  7dw4-assembly1_A  TM=9.558E-01  e=6.040E-19  Salix babylonica
  1gwc-assembly2_B  TM=9.241E-01  e=3.590E-19  Aegilops tauschii

Radius of gyration: 32.34 Å; Cα contacts (8 Å, |Δi|>4): 1325; chains: 4; bounding box: 94×63×68 Å

Foldseek 3Di:
DFFKEWEDAQLDLLSLLLLLLCVQQVHDYHYDYADLVDGDVVLCVQPVPPSDDTWMGGNNHIDDGRLSSSVVSCVVSVVGAHFADDDPVLNVLLVVVLVLCPVFLPVQAQVQLLQHDDPSNVVSPVSNLVSLLVVLVCLCVQLVVADQGSVRPGHHSNNSSHQLCVLVQVLSCVSNVHHDPCVPRSVSVVSNNVVVCVDCSCVVRHDHSVVSNVVSVVVSVVND/DDFKEWEDAQLDLLSLLLLLLCVQLVHDYHYDYADLVHGDVCLCVQPVPPSDDTWMGGNNHTDDGRLSSSVVSCVVSVPGARQADDDPVLNVLLVVLLVLCPVQLPVQAQVQLLFHDDPSNVVSPVSNLVSLLVVLVQLCVQLVVADQGSVRVGHHSNLSSHQLCVLVQVLSCVSSVHHDPCVPRRVSVVRSNVVVCPDCSCVVRRDHSVVSNVVSNVVSVVHD/DQKEWEDAQLDLLSLLVQLLCVLLPHDYHYDYADLVDGDVLLCVQCVPPSDDTWMGGNNHIDDGRLRSSVVSCVVSVPDQHQADDDPVLNVLLVVLLVCCPVFLPVQAQVCLLFHDDPSNVVSPVSNLVSLLVVLVCLCVCLVVADQESVRVGHHSNNSSPQLCVLCQVLSCVSSVHHDPCVNSRVSVVVNNVVVCPDPSCVVRRDHSVVSNVVSNVSSVVHD/DKEWEDAQLDLLSLLVLLLCVLLVHDYHYDYADLVDGDVLLCVQPVPPSDDTWMADPNHIDDGRLSSSVVSCVVSVPDQHFADPDPVLNVLLVVLLVCCPVFLPVQAQVCLLAHDDPSNVVSPVSNLVSLLVVLVCLCVCLVVADQGSVRVGCHSNNSSPQLCVLCQVLSCVSSVHDDPCVPSNVSVVVSNVVVCPDPSCVVRRDHSVVSNVVSNVSSVVD